Protein AF-A0A7Z2MZJ3-F1 (afdb_monomer_lite)

Organism: Vibrio parahaemolyticus (NCBI:txid670)

Sequence (807 aa):
MEYFYKNISTATPLKNKNIRLHITKNETDVIKDTEARDDLAIRSPSEVLINNHVYNRCVSSICIYASTDLHEIIDAIATAIRFKKELLISGHPIDLIDMHPIFQEVYLTSQACKLDINSDELIEHAFKLLRKAVQTSSASIDFVKSFASTFFEISDDEINQRLRSVRLKENEAITLSLNFSEAKTVSCLNNIDLSLNRVNVISAETGTGKTTYVIDNYLRDLLKKDSNLRVAIIAHKNEINTNINYKISTLLPNAKEANHNTKSLRKLEEAQIIVSTTNSLPNMLQYVLGCDLVIFDESEKGFLSLDGNHYKNERLKAKSFNALKTVITYAKQVIMMDADSTNCITAELVKSTGIHDYQFYKVEGGKYSDININLVNRDTVLNAIRNEDNAYQVIAFDKKEALYQYLFSIGLKSSGKGCAEKALEAGYLVVTRDTCNTDAVRKYLATPNVSCFLYKQILYSPYIDSAVSIETNYTDKVLVISHSILTPKGLIQMGRRFRQAKEITYGIQTDNVIPYEYKNIDSSGKPINSSFTFEHMQHVIHHISTHTRHNMPLSLKRTATALGFRVNAEEYYAKQDANESLLQKQLEEVYRASVNESIYNAPEHVTDLDEANEVIQSGQANNLQLSAAEKRVISERLHIQIDYLTDDAISFSRNKASLLEHLQEYTEWRQTKTSDQPLFNLMNVLFKTLNISIERIDQKHSIPKSSYYEAYDIINQLLNGNSALCKKLSSMNTMLKPITSQSHSEGYKTRAINDFLSKLGFDTEVDHKTNGNYRKYNIWLNSHAYPSILNKHDYYETSLDIKQAIM

Secondary structure (DSSP, 8-state):
-HHHHTTTTT--------EEEEE-S-TT-----TTS----EES-HHHHHHH-HHHHHHEEEEEE-TT--HHHHHHHHHHHHHHT-EEEETTEEEPPPSS-HHHHHHHHHHHHHTT-S-HHHHHHHHHHHHHHHHHTTSS-HHHHHHHHHHHH---HHHHHHHHHHHHHHHHHHHHHHH--TTSEEESSGGG--TTS-SEEEEE--TTS-HHHIIIIIIIHHHHHH-TT--EEEEESSHHHHHHHHHHHHHH-TTPPEEETT---HHHHHH-SEEEEETTTHHHHHHHHHTSSEEEEETHHHHHHHTTSTTSSSHHHHHHHHHHHHHHHHHSS-EEEEESS--IIIIIHHHHTTT---EEEEEEPP--STTSEEEEEEHHHHHHHHHSTT---SEEEESSHHHHHHHHHHTT-EETTEE-HHHHHHTTEEEESTTTTTSHHHHHHHHSHHHHGGG-SEEEE-TTS-TT--B-S-S-SEEEEE--S-S-HHHHHHHHTTBTT--EEEEEE----PPP---SSB-TTSPBTTS---HHHHHHHHHHHHHHHHHTHHHHHHHHHHHTT-EEEE--TTTT--S-SSHHHHHHHHHHHHHHHHHHHTS-S----HHHHHHHHHHS---HHHHHHHHHHHHHHHHT--GGG--HHHHHHHHHT-TTHHHHHHHHHHHHH--S--HHHHHHHHHHHHTT--GGGTTS-EEEEHHHHHHHHHHHHHHHHT-HHHHHHHHHTT-S-----STT--HHHHHHHHHHHHHHHTEEEEEETTS-GGG-EEEEEE-TTTHHHHHTTS----STTHHHHHH-

Foldseek 3Di:
DVVQVPPPPDDDDPPAQEAEEEEALAQPDPDDDPPDPHHGYDQALPVDLVVDVVCLRRHQEYEYALRHDPVSLLRRLLNCLQSVHFYHYNNHTDDQDPDDSLLSSLQSLLVNLVSVPPSVVSLLVNLVSLLVCCLLVVDPLVVSLVSSCVRPVDDSVVSCVSNCPQVVLLVLLLCQQQAPPQADEDAAPVVDDQVQFQAEEEADDAPSCPLVCCQVPVVLVVCVVPVLAAEEEEEQDVVLLVVSVVSNCVSVVPFQEDELVDPDPVSLQRGSYYYYYLLSLLVSLVSNLVGQEYEYEQVQVSLLCLLDPVDPDVVSSQSSLVSVLCCLQRRNHYYYYHNRDGCQANVQSSVLSVDDRYHHYYHDYPQLALAEEEEAAQLVVLVCCLDPNNPAQEEEEQDPQVLFLSQVSNPCDDLLIRFQVSCVVVQEHEEEPLCCPPPLNVVCQVCVQPSSVSGSHYYYYCNCDSSQAHAHPSDQEYEYEYPLNDFLVSSVSRRCSNPNHRYYYYNDDQHPQDAQDDPQADSSNDGNVDGDHSVSSVSSSRNSSRSRSNGVSSSNQVSSVVSNHNYHYDSNCVPPDVDPPVVVVVSVVSSLLSLLVSLLPADQPCQDLVCLVCLCVVSPHGSNSVSNSLLNVLCLQLVAPSVLQDSVSSCLPPPFQQCQVVVQVLLVCVVVVPDDDLVSVLVVLLCVLQVQDLVPQQDWRKGWLVSLVVSLVVLLVSQVPDVPVQVVCVVSVALNHRDPDPPDDSVSSVVRSCSVLRNNQKDKDWDSPDDPNGIIIIIHHDLSSVSNNCVPPPPDPDPVVVVVNND

pLDDT: mean 80.72, std 15.28, range [28.19, 98.25]

InterPro domains:
  IPR006935 Helicase/UvrB, N-terminal [PF04851] (196-299)
  IPR027417 P-loop containing nucleoside triphosphate hydrolase [G3DSA:3.40.50.300] (148-305)
  IPR027417 P-loop containing nucleoside triphosphate hydrolase [SSF52540] (188-300)

Radius of gyration: 30.22 Å; chains: 1; bounding box: 83×62×80 Å

Structure (mmCIF, N/CA/C/O backbone):
data_AF-A0A7Z2MZJ3-F1
#
_entry.id   AF-A0A7Z2MZJ3-F1
#
loop_
_atom_site.group_PDB
_atom_site.id
_atom_site.type_symbol
_atom_site.label_atom_id
_atom_site.label_alt_id
_atom_site.label_comp_id
_atom_site.label_asym_id
_atom_site.label_entity_id
_atom_site.label_seq_id
_atom_site.pdbx_PDB_ins_code
_atom_site.Cartn_x
_atom_site.Cartn_y
_atom_site.Cartn_z
_atom_site.occupancy
_atom_site.B_iso_or_equiv
_atom_site.auth_seq_id
_atom_site.auth_comp_id
_atom_site.auth_asym_id
_atom_site.auth_atom_id
_atom_site.pdbx_PDB_model_num
ATOM 1 N N . MET A 1 1 ? 24.767 -0.139 -32.539 1.00 30.47 1 MET A N 1
ATOM 2 C CA . MET A 1 1 ? 24.262 -1.427 -33.076 1.00 30.47 1 MET A CA 1
ATOM 3 C C . MET A 1 1 ? 24.464 -1.609 -34.584 1.00 30.47 1 MET A C 1
ATOM 5 O O . MET A 1 1 ? 24.822 -2.709 -34.976 1.00 30.47 1 MET A O 1
ATOM 9 N N . GLU A 1 2 ? 24.334 -0.590 -35.446 1.00 28.19 2 GLU A N 1
ATOM 10 C CA . GLU A 1 2 ? 24.566 -0.764 -36.903 1.00 28.19 2 GLU A CA 1
ATOM 11 C C . GLU A 1 2 ? 26.014 -1.122 -37.291 1.00 28.19 2 GLU A C 1
ATOM 13 O O . GLU A 1 2 ? 26.235 -1.846 -38.260 1.00 28.19 2 GLU A O 1
ATOM 18 N N . TYR A 1 3 ? 27.009 -0.697 -36.503 1.00 30.88 3 TYR A N 1
ATOM 19 C CA . TYR A 1 3 ? 28.416 -1.062 -36.732 1.00 30.88 3 TYR A CA 1
ATOM 20 C C . TYR A 1 3 ? 28.708 -2.554 -36.468 1.00 30.88 3 TYR A C 1
ATOM 22 O O . TYR A 1 3 ? 29.672 -3.097 -37.001 1.00 30.88 3 TYR A O 1
ATOM 30 N N . PHE A 1 4 ? 27.849 -3.234 -35.697 1.00 39.47 4 PHE A N 1
ATOM 31 C CA . PHE A 1 4 ? 28.017 -4.638 -35.302 1.00 39.47 4 PHE A CA 1
ATOM 32 C C . PHE A 1 4 ? 27.460 -5.631 -36.334 1.00 39.47 4 PHE A C 1
ATOM 34 O O . PHE A 1 4 ? 27.970 -6.741 -36.457 1.00 39.47 4 PHE A O 1
ATOM 41 N N . TYR A 1 5 ? 26.458 -5.238 -37.128 1.00 33.44 5 TYR A N 1
ATOM 42 C CA . TYR A 1 5 ? 25.851 -6.123 -38.134 1.00 33.44 5 TYR A CA 1
ATOM 43 C C . TYR A 1 5 ? 26.698 -6.286 -39.403 1.00 33.44 5 TYR A C 1
ATOM 45 O O . TYR A 1 5 ? 26.566 -7.282 -40.118 1.00 33.44 5 TYR A O 1
ATOM 53 N N . LYS A 1 6 ? 27.596 -5.336 -39.693 1.00 32.44 6 LYS A N 1
ATOM 54 C CA . LYS A 1 6 ? 28.317 -5.309 -40.973 1.00 32.44 6 LYS A CA 1
ATOM 55 C C . LYS A 1 6 ? 29.394 -6.393 -41.104 1.00 32.44 6 LYS A C 1
ATOM 57 O O . LYS A 1 6 ? 29.626 -6.858 -42.214 1.00 32.44 6 LYS A O 1
ATOM 62 N N . ASN A 1 7 ? 29.977 -6.862 -39.998 1.00 35.31 7 ASN A N 1
ATOM 63 C CA . ASN A 1 7 ? 31.115 -7.793 -40.031 1.00 35.31 7 ASN A CA 1
ATOM 64 C C . ASN A 1 7 ? 30.755 -9.288 -39.951 1.00 35.31 7 ASN A C 1
ATOM 66 O O . ASN A 1 7 ? 31.653 -10.123 -39.998 1.00 35.31 7 ASN A O 1
ATOM 70 N N . ILE A 1 8 ? 29.469 -9.654 -39.874 1.00 40.16 8 ILE A N 1
ATOM 71 C CA . ILE A 1 8 ? 29.044 -11.071 -39.797 1.00 40.16 8 ILE A CA 1
ATOM 72 C C . ILE A 1 8 ? 28.312 -11.534 -41.056 1.00 40.16 8 ILE A C 1
ATOM 74 O O . ILE A 1 8 ? 28.234 -12.730 -41.326 1.00 40.16 8 ILE A O 1
ATOM 78 N N . SER A 1 9 ? 27.857 -10.602 -41.896 1.00 35.22 9 SER A N 1
ATOM 79 C CA . SER A 1 9 ? 27.145 -10.941 -43.135 1.00 35.22 9 SER A CA 1
ATOM 80 C C . SER A 1 9 ? 28.017 -11.591 -44.226 1.00 35.22 9 SER A C 1
ATOM 82 O O . SER A 1 9 ? 27.486 -11.975 -45.264 1.00 35.22 9 SER A O 1
ATOM 84 N N . THR A 1 10 ? 29.330 -11.764 -44.013 1.00 37.44 10 THR A N 1
ATOM 85 C CA . THR A 1 10 ? 30.256 -12.242 -45.059 1.00 37.44 10 THR A CA 1
ATOM 86 C C . THR A 1 10 ? 31.178 -13.405 -44.673 1.00 37.44 10 THR A C 1
ATOM 88 O O . THR A 1 10 ? 32.148 -13.647 -45.387 1.00 37.44 10 THR A O 1
ATOM 91 N N . ALA A 1 11 ? 30.917 -14.173 -43.610 1.00 35.03 11 ALA A N 1
ATOM 92 C CA . ALA A 1 11 ? 31.778 -15.312 -43.264 1.00 35.03 11 ALA A CA 1
ATOM 93 C C . ALA A 1 11 ? 31.022 -16.650 -43.172 1.00 35.03 11 ALA A C 1
ATOM 95 O O . ALA A 1 11 ? 30.089 -16.807 -42.395 1.00 35.03 11 ALA A O 1
ATOM 96 N N . THR A 1 12 ? 31.489 -17.598 -43.992 1.00 34.12 12 THR A N 1
ATOM 97 C CA . THR A 1 12 ? 31.475 -19.077 -43.905 1.00 34.12 12 THR A CA 1
ATOM 98 C C . THR A 1 12 ? 30.968 -19.722 -42.597 1.00 34.12 12 THR A C 1
ATOM 100 O O . THR A 1 12 ? 31.175 -19.178 -41.517 1.00 34.12 12 THR A O 1
ATOM 103 N N . PRO A 1 13 ? 30.403 -20.951 -42.654 1.00 39.09 13 PRO A N 1
ATOM 104 C CA . PRO A 1 13 ? 29.712 -21.571 -41.527 1.00 39.09 13 PRO A CA 1
ATOM 105 C C . PRO A 1 13 ? 30.631 -21.697 -40.305 1.00 39.09 13 PRO A C 1
ATOM 107 O O . PRO A 1 13 ? 31.654 -22.382 -40.352 1.00 39.09 13 PRO A O 1
ATOM 110 N N . LEU A 1 14 ? 30.238 -21.022 -39.220 1.00 46.50 14 LEU A N 1
ATOM 111 C CA . LEU A 1 14 ? 30.867 -21.006 -37.896 1.00 46.50 14 LEU A CA 1
ATOM 112 C C . LEU A 1 14 ? 31.007 -22.434 -37.342 1.00 46.50 14 LEU A C 1
ATOM 114 O O . LEU A 1 14 ? 30.119 -22.949 -36.665 1.00 46.50 14 LEU A O 1
ATOM 118 N N . LYS A 1 15 ? 32.124 -23.095 -37.660 1.00 40.66 15 LYS A N 1
ATOM 119 C CA . LYS A 1 15 ? 32.461 -24.448 -37.188 1.00 40.66 15 LYS A CA 1
ATOM 120 C C . LYS A 1 15 ? 33.380 -24.481 -35.958 1.00 40.66 15 LYS A C 1
ATOM 122 O O . LYS A 1 15 ? 33.550 -25.561 -35.403 1.00 40.66 15 LYS A O 1
ATOM 127 N N . ASN A 1 16 ? 33.908 -23.348 -35.480 1.00 46.00 16 ASN A N 1
ATOM 128 C CA . ASN A 1 16 ? 34.838 -23.308 -34.339 1.00 46.00 16 ASN A CA 1
ATOM 129 C C . ASN A 1 16 ? 34.261 -22.512 -33.150 1.00 46.00 16 ASN A C 1
ATOM 131 O O . ASN A 1 16 ? 33.797 -21.389 -33.316 1.00 46.00 16 ASN A O 1
ATOM 135 N N . LYS A 1 17 ? 34.271 -23.123 -31.957 1.00 51.91 17 LYS A N 1
ATOM 136 C CA . LYS A 1 17 ? 33.565 -22.721 -30.721 1.00 51.91 17 LYS A CA 1
ATOM 137 C C . LYS A 1 17 ? 34.398 -21.849 -29.748 1.00 51.91 17 LYS A C 1
ATOM 139 O O . LYS A 1 17 ? 34.375 -22.134 -28.559 1.00 51.91 17 LYS A O 1
ATOM 144 N N . ASN A 1 18 ? 35.149 -20.842 -30.202 1.00 62.66 18 ASN A N 1
ATOM 145 C CA . ASN A 1 18 ? 36.113 -20.136 -29.328 1.00 62.66 18 ASN A CA 1
ATOM 146 C C . ASN A 1 18 ? 36.020 -18.594 -29.410 1.00 62.66 18 ASN A C 1
ATOM 148 O O . ASN A 1 18 ? 37.040 -17.938 -29.602 1.00 62.66 18 ASN A O 1
ATOM 152 N N . ILE A 1 19 ? 34.819 -18.010 -29.308 1.00 68.06 19 ILE A N 1
ATOM 153 C CA . ILE A 1 19 ? 34.650 -16.541 -29.266 1.00 68.06 19 ILE A CA 1
ATOM 154 C C . ILE A 1 19 ? 34.877 -16.035 -27.831 1.00 68.06 19 ILE A C 1
ATOM 156 O O . ILE A 1 19 ? 34.265 -16.561 -26.896 1.00 68.06 19 ILE A O 1
ATOM 160 N N . ARG A 1 20 ? 35.704 -14.996 -27.651 1.00 70.50 20 ARG A N 1
ATOM 161 C CA . ARG A 1 20 ? 35.954 -14.340 -26.353 1.00 70.50 20 ARG A CA 1
ATOM 162 C C . ARG A 1 20 ? 35.352 -12.938 -26.332 1.00 70.50 20 ARG A C 1
ATOM 164 O O . ARG A 1 20 ? 35.773 -12.112 -27.121 1.00 70.50 20 ARG A O 1
ATOM 171 N N . LEU A 1 21 ? 34.424 -12.643 -25.422 1.00 74.19 21 LEU A N 1
ATOM 172 C CA . LEU A 1 21 ? 33.895 -11.281 -25.266 1.00 74.19 21 LEU A CA 1
ATOM 173 C C . LEU A 1 21 ? 34.857 -10.436 -24.441 1.00 74.19 21 LEU A C 1
ATOM 175 O O . LEU A 1 21 ? 35.094 -10.745 -23.276 1.00 74.19 21 LEU A O 1
ATOM 179 N N . HIS A 1 22 ? 35.368 -9.351 -25.009 1.00 72.62 22 HIS A N 1
ATOM 180 C CA . HIS A 1 22 ? 36.280 -8.463 -24.300 1.00 72.62 22 HIS A CA 1
ATOM 181 C C . HIS A 1 22 ? 35.532 -7.251 -23.763 1.00 72.62 22 HIS A C 1
ATOM 183 O O . HIS A 1 22 ? 34.897 -6.511 -24.510 1.00 72.62 22 HIS A O 1
ATOM 189 N N . ILE A 1 23 ? 35.613 -7.026 -22.460 1.00 70.56 23 ILE A N 1
ATOM 190 C CA . ILE A 1 23 ? 34.931 -5.906 -21.828 1.00 70.56 23 ILE A CA 1
ATOM 191 C C . ILE A 1 23 ? 35.941 -4.800 -21.622 1.00 70.56 23 ILE A C 1
ATOM 193 O O . ILE A 1 23 ? 36.902 -4.933 -20.866 1.00 70.56 23 ILE A O 1
ATOM 197 N N . THR A 1 24 ? 35.742 -3.717 -22.359 1.00 60.41 24 THR A N 1
ATOM 198 C CA . THR A 1 24 ? 36.651 -2.578 -22.384 1.00 60.41 24 THR A CA 1
ATOM 199 C C . THR A 1 24 ? 35.856 -1.285 -22.255 1.00 60.41 24 THR A C 1
ATOM 201 O O . THR A 1 24 ? 34.660 -1.200 -22.543 1.00 60.41 24 THR A O 1
ATOM 204 N N . LYS A 1 25 ? 36.534 -0.220 -21.830 1.00 55.00 25 LYS A N 1
ATOM 205 C CA . LYS A 1 25 ? 35.934 1.119 -21.740 1.00 55.00 25 LYS A CA 1
ATOM 206 C C . LYS A 1 25 ? 35.603 1.703 -23.123 1.00 55.00 25 LYS A C 1
ATOM 208 O O . LYS A 1 25 ? 34.688 2.529 -23.236 1.00 55.00 25 LYS A O 1
ATOM 213 N N . ASN A 1 26 ? 36.333 1.272 -24.155 1.00 51.97 26 ASN A N 1
ATOM 214 C CA . ASN A 1 26 ? 36.236 1.721 -25.541 1.00 51.97 26 ASN A CA 1
ATOM 215 C C . ASN A 1 26 ? 35.945 0.542 -26.478 1.00 51.97 26 ASN A C 1
ATOM 217 O O . ASN A 1 26 ? 36.797 -0.318 -26.678 1.00 51.97 26 ASN A O 1
ATOM 221 N N . GLU A 1 27 ? 34.792 0.567 -27.151 1.00 44.34 27 GLU A N 1
ATOM 222 C CA . GLU A 1 27 ? 34.425 -0.401 -28.204 1.00 44.34 27 GLU A CA 1
ATOM 223 C C . GLU A 1 27 ? 35.395 -0.382 -29.409 1.00 44.34 27 GLU A C 1
ATOM 225 O O . GLU A 1 27 ? 35.326 -1.240 -30.284 1.00 44.34 27 GLU A O 1
ATOM 230 N N . THR A 1 28 ? 36.308 0.597 -29.461 1.00 42.34 28 THR A N 1
ATOM 231 C CA . THR A 1 28 ? 37.358 0.758 -30.478 1.00 42.34 28 THR A CA 1
ATOM 232 C C . THR A 1 28 ? 38.731 0.232 -30.054 1.00 42.34 28 THR A C 1
ATOM 234 O O . THR A 1 28 ? 39.678 0.357 -30.831 1.00 42.34 28 THR A O 1
ATOM 237 N N . ASP A 1 29 ? 38.884 -0.292 -28.834 1.00 39.81 29 ASP A N 1
ATOM 238 C CA . ASP A 1 29 ? 40.156 -0.869 -28.395 1.00 39.81 29 ASP A CA 1
ATOM 239 C C . ASP A 1 29 ? 40.442 -2.134 -29.216 1.00 39.81 29 ASP A C 1
ATOM 241 O O . ASP A 1 29 ? 39.782 -3.162 -29.074 1.00 39.81 29 ASP A O 1
ATOM 245 N N . VAL A 1 30 ? 41.433 -2.045 -30.107 1.00 42.44 30 VAL A N 1
ATOM 246 C CA . VAL A 1 30 ? 41.952 -3.196 -30.849 1.00 42.44 30 VAL A CA 1
ATOM 247 C C . VAL A 1 30 ? 42.828 -3.992 -29.892 1.00 42.44 30 VAL A C 1
ATOM 249 O O . VAL A 1 30 ? 44.005 -3.678 -29.702 1.00 42.44 30 VAL A O 1
ATOM 252 N N . ILE A 1 31 ? 42.245 -5.011 -29.273 1.00 45.84 31 ILE A N 1
ATOM 253 C CA . ILE A 1 31 ? 43.009 -6.033 -28.564 1.00 45.84 31 ILE A CA 1
ATOM 254 C C . ILE A 1 31 ? 43.751 -6.816 -29.645 1.00 45.84 31 ILE A C 1
ATOM 256 O O . ILE A 1 31 ? 43.148 -7.265 -30.613 1.00 45.84 31 ILE A O 1
ATOM 260 N N . LYS A 1 32 ? 45.082 -6.830 -29.555 1.00 42.19 32 LYS A N 1
ATOM 261 C CA . LYS A 1 32 ? 45.951 -7.599 -30.444 1.00 42.19 32 LYS A CA 1
ATOM 262 C C . LYS A 1 32 ? 46.449 -8.798 -29.653 1.00 42.19 32 LYS A C 1
ATOM 264 O O . LYS A 1 32 ? 47.491 -8.684 -29.011 1.00 42.19 32 LYS A O 1
ATOM 269 N N . ASP A 1 33 ? 45.724 -9.906 -29.685 1.00 39.94 33 ASP A N 1
ATOM 270 C CA . ASP A 1 33 ? 46.237 -11.195 -29.236 1.00 39.94 33 ASP A CA 1
ATOM 271 C C . ASP A 1 33 ? 46.347 -12.134 -30.447 1.00 39.94 33 ASP A C 1
ATOM 273 O O . ASP A 1 33 ? 45.398 -12.401 -31.178 1.00 39.94 33 ASP A O 1
ATOM 277 N N . THR A 1 34 ? 47.564 -12.578 -30.753 1.00 40.91 34 THR A N 1
ATOM 278 C CA . THR A 1 34 ? 47.894 -13.197 -32.049 1.00 40.91 34 THR A CA 1
ATOM 279 C C . THR A 1 34 ? 47.517 -14.678 -32.169 1.00 40.91 34 THR A C 1
ATOM 281 O O . THR A 1 34 ? 47.810 -15.281 -33.200 1.00 40.91 34 THR A O 1
ATOM 284 N N . GLU A 1 35 ? 46.857 -15.276 -31.170 1.00 40.62 35 GLU A N 1
ATOM 285 C CA . GLU A 1 35 ? 46.570 -16.725 -31.151 1.00 40.62 35 GLU A CA 1
ATOM 286 C C . GLU A 1 35 ? 45.088 -17.123 -30.978 1.00 40.62 35 GLU A C 1
ATOM 288 O O . GLU A 1 35 ? 44.758 -18.310 -31.026 1.00 40.62 35 GLU A O 1
ATOM 293 N N . ALA A 1 36 ? 44.156 -16.172 -30.903 1.00 40.50 36 ALA A N 1
ATOM 294 C CA . ALA A 1 36 ? 42.719 -16.428 -31.039 1.00 40.50 36 ALA A CA 1
ATOM 295 C C . ALA A 1 36 ? 42.096 -15.335 -31.919 1.00 40.50 36 ALA A C 1
ATOM 297 O O . ALA A 1 36 ? 42.601 -14.222 -31.965 1.00 40.50 36 ALA A O 1
ATOM 298 N N . ARG A 1 37 ? 41.027 -15.625 -32.672 1.00 43.16 37 ARG A N 1
ATOM 299 C CA . ARG A 1 37 ? 40.297 -14.544 -33.356 1.00 43.16 37 ARG A CA 1
ATOM 300 C C . ARG A 1 37 ? 39.635 -13.675 -32.280 1.00 43.16 37 ARG A C 1
ATOM 302 O O . ARG A 1 37 ? 38.671 -14.108 -31.659 1.00 43.16 37 ARG A O 1
ATOM 309 N N . ASP A 1 38 ? 40.222 -12.510 -32.031 1.00 49.81 38 ASP A N 1
ATOM 310 C CA . ASP A 1 38 ? 39.751 -11.490 -31.092 1.00 49.81 38 ASP A CA 1
ATOM 311 C C . ASP A 1 38 ? 38.375 -10.951 -31.536 1.00 49.81 38 ASP A C 1
ATOM 313 O O . ASP A 1 38 ? 38.274 -10.150 -32.468 1.00 49.81 38 ASP A O 1
ATOM 317 N N . ASP A 1 39 ? 37.301 -11.410 -30.886 1.00 60.12 39 ASP A N 1
ATOM 318 C CA . ASP A 1 39 ? 35.920 -11.244 -31.350 1.00 60.12 39 ASP A CA 1
ATOM 319 C C . ASP A 1 39 ? 35.049 -10.486 -30.313 1.00 60.12 39 ASP A C 1
ATOM 321 O O . ASP A 1 39 ? 34.625 -11.048 -29.314 1.00 60.12 39 ASP A O 1
ATOM 325 N N . LEU A 1 40 ? 34.680 -9.235 -30.630 1.00 54.00 40 LEU A N 1
ATOM 326 C CA . LEU A 1 40 ? 33.689 -8.356 -29.958 1.00 54.00 40 LEU A CA 1
ATOM 327 C C . LEU A 1 40 ? 34.125 -7.712 -28.621 1.00 54.00 40 LEU A C 1
ATOM 329 O O . LEU A 1 40 ? 33.971 -8.280 -27.538 1.00 54.00 40 LEU A O 1
ATOM 333 N N . ALA A 1 41 ? 34.558 -6.448 -28.707 1.00 54.44 41 ALA A N 1
ATOM 334 C CA . ALA A 1 41 ? 34.621 -5.536 -27.565 1.00 54.44 41 ALA A CA 1
ATOM 335 C C . ALA A 1 41 ? 33.212 -5.017 -27.216 1.00 54.44 41 ALA A C 1
ATOM 337 O O . ALA A 1 41 ? 32.509 -4.529 -28.106 1.00 54.44 41 ALA A O 1
ATOM 338 N N . ILE A 1 42 ? 32.780 -5.112 -25.952 1.00 64.50 42 ILE A N 1
ATOM 339 C CA . ILE A 1 42 ? 31.436 -4.669 -25.548 1.00 64.50 42 ILE A CA 1
ATOM 340 C C . ILE A 1 42 ? 31.337 -4.171 -24.102 1.00 64.50 42 ILE A C 1
ATOM 342 O O . ILE A 1 42 ? 32.103 -4.569 -23.232 1.00 64.50 42 ILE A O 1
ATOM 346 N N . ARG A 1 43 ? 30.334 -3.325 -23.857 1.00 56.38 43 ARG A N 1
ATOM 347 C CA . ARG A 1 43 ? 29.900 -2.809 -22.556 1.00 56.38 43 ARG A CA 1
ATOM 348 C C . ARG A 1 43 ? 28.555 -3.386 -22.086 1.00 56.38 43 ARG A C 1
ATOM 350 O O . ARG A 1 43 ? 27.733 -2.615 -21.636 1.00 56.38 43 ARG A O 1
ATOM 357 N N . SER A 1 44 ? 28.229 -4.652 -22.330 1.00 73.00 44 SER A N 1
ATOM 358 C CA . SER A 1 44 ? 27.096 -5.355 -21.679 1.00 73.00 44 SER A CA 1
ATOM 359 C C . SER A 1 44 ? 27.002 -6.775 -22.240 1.00 73.00 44 SER A C 1
ATOM 361 O O . SER A 1 44 ? 26.261 -7.036 -23.196 1.00 73.00 44 SER A O 1
ATOM 363 N N . PRO A 1 45 ? 27.800 -7.716 -21.716 1.00 73.06 45 PRO A N 1
ATOM 364 C CA . PRO A 1 45 ? 27.712 -9.127 -22.082 1.00 73.06 45 PRO A CA 1
ATOM 365 C C . PRO A 1 45 ? 26.293 -9.707 -22.019 1.00 73.06 45 PRO A C 1
ATOM 367 O O . PRO A 1 45 ? 25.931 -10.527 -22.871 1.00 73.06 45 PRO A O 1
ATOM 370 N N . SER A 1 46 ? 25.480 -9.293 -21.043 1.00 75.25 46 SER A N 1
ATOM 371 C CA . SER A 1 46 ? 24.120 -9.809 -20.874 1.00 75.25 46 SER A CA 1
ATOM 372 C C . SER A 1 46 ? 23.226 -9.484 -22.069 1.00 75.25 46 SER A C 1
ATOM 374 O O . SER A 1 46 ? 22.557 -10.382 -22.584 1.00 75.25 46 SER A O 1
ATOM 376 N N . GLU A 1 47 ? 23.259 -8.251 -22.576 1.00 71.50 47 GLU A N 1
ATOM 377 C CA . GLU A 1 47 ? 22.468 -7.827 -23.736 1.00 71.50 47 GLU A CA 1
ATOM 378 C C . GLU A 1 47 ? 22.767 -8.676 -24.979 1.00 71.50 47 GLU A C 1
ATOM 380 O O . GLU A 1 47 ? 21.851 -9.035 -25.724 1.00 71.50 47 GLU A O 1
ATOM 385 N N . VAL A 1 48 ? 24.029 -9.060 -25.189 1.00 68.75 48 VAL A N 1
ATOM 386 C CA . VAL A 1 48 ? 24.430 -9.884 -26.339 1.00 68.75 48 VAL A CA 1
ATOM 387 C C . VAL A 1 48 ? 23.972 -11.321 -26.197 1.00 68.75 48 VAL A C 1
ATOM 389 O O . VAL A 1 48 ? 23.410 -11.884 -27.139 1.00 68.75 48 VAL A O 1
ATOM 392 N N . LEU A 1 49 ? 24.212 -11.938 -25.040 1.00 70.19 49 LEU A N 1
ATOM 393 C CA . LEU A 1 49 ? 23.904 -13.356 -24.862 1.00 70.19 49 LEU A CA 1
ATOM 394 C C . LEU A 1 49 ? 22.399 -13.613 -24.692 1.00 70.19 49 LEU A C 1
ATOM 396 O O . LEU A 1 49 ? 21.930 -14.696 -25.049 1.00 70.19 49 LEU A O 1
ATOM 400 N N . ILE A 1 50 ? 21.637 -12.633 -24.192 1.00 71.69 50 ILE A N 1
ATOM 401 C CA . ILE A 1 50 ? 20.173 -12.709 -24.081 1.00 71.69 50 ILE A CA 1
ATOM 402 C C . ILE A 1 50 ? 19.517 -12.563 -25.455 1.00 71.69 50 ILE A C 1
ATOM 404 O O . ILE A 1 50 ? 18.671 -13.381 -25.813 1.00 71.69 50 ILE A O 1
ATOM 408 N N . ASN A 1 51 ? 19.915 -11.556 -26.236 1.00 62.94 51 ASN A N 1
ATOM 409 C CA . ASN A 1 51 ? 19.209 -11.202 -27.469 1.00 62.94 51 ASN A CA 1
ATOM 410 C C . ASN A 1 51 ? 19.681 -11.993 -28.699 1.00 62.94 51 ASN A C 1
ATOM 412 O O . ASN A 1 51 ? 19.081 -11.881 -29.768 1.00 62.94 51 ASN A O 1
ATOM 416 N N . ASN A 1 52 ? 20.746 -12.797 -28.582 1.00 64.75 52 ASN A N 1
ATOM 417 C CA . ASN A 1 52 ? 21.300 -13.530 -29.715 1.00 64.75 52 ASN A CA 1
ATOM 418 C C . ASN A 1 52 ? 21.691 -14.978 -29.370 1.00 64.75 52 ASN A C 1
ATOM 420 O O . ASN A 1 52 ? 22.739 -15.274 -28.787 1.00 64.75 52 ASN A O 1
ATOM 424 N N . HIS A 1 53 ? 20.861 -15.916 -29.830 1.00 63.59 53 HIS A N 1
ATOM 425 C CA . HIS A 1 53 ? 21.056 -17.351 -29.617 1.00 63.59 53 HIS A CA 1
ATOM 426 C C . HIS A 1 53 ? 22.331 -17.923 -30.255 1.00 63.59 53 HIS A C 1
ATOM 428 O O . HIS A 1 53 ? 22.828 -18.951 -29.789 1.00 63.59 53 HIS A O 1
ATOM 434 N N . VAL A 1 54 ? 22.866 -17.290 -31.304 1.00 64.19 54 VAL A N 1
ATOM 435 C CA . VAL A 1 54 ? 24.119 -17.723 -31.941 1.00 64.19 54 VAL A CA 1
ATOM 436 C C . VAL A 1 54 ? 25.297 -17.379 -31.035 1.00 64.19 54 VAL A C 1
ATOM 438 O O . VAL A 1 54 ? 26.102 -18.258 -30.732 1.00 64.19 54 VAL A O 1
ATOM 441 N N . TYR A 1 55 ? 25.354 -16.155 -30.505 1.00 67.94 55 TYR A N 1
ATOM 442 C CA . TYR A 1 55 ? 26.423 -15.759 -29.584 1.00 67.94 55 TYR A CA 1
ATOM 443 C C . TYR A 1 55 ? 26.397 -16.534 -28.274 1.00 67.94 55 TYR A C 1
ATOM 445 O O . TYR A 1 55 ? 27.444 -16.988 -27.824 1.00 67.94 55 TYR A O 1
ATOM 453 N N . ASN A 1 56 ? 25.215 -16.804 -27.717 1.00 71.75 56 ASN A N 1
ATOM 454 C CA . ASN A 1 56 ? 25.097 -17.681 -26.552 1.00 71.75 56 ASN A CA 1
ATOM 455 C C . ASN A 1 56 ? 25.746 -19.063 -26.789 1.00 71.75 56 ASN A C 1
ATOM 457 O O . ASN A 1 56 ? 26.391 -19.613 -25.898 1.00 71.75 56 ASN A O 1
ATOM 461 N N . ARG A 1 57 ? 25.666 -19.618 -28.007 1.00 72.38 57 ARG A N 1
ATOM 462 C CA . ARG A 1 57 ? 26.302 -20.906 -28.340 1.00 72.38 57 ARG A CA 1
ATOM 463 C C . ARG A 1 57 ? 27.796 -20.806 -28.654 1.00 72.38 57 ARG A C 1
ATOM 465 O O . ARG A 1 57 ? 28.510 -21.775 -28.408 1.00 72.38 57 ARG A O 1
ATOM 472 N N . CYS A 1 58 ? 28.248 -19.693 -29.224 1.00 67.31 58 CYS A N 1
ATOM 473 C CA . CYS A 1 58 ? 29.599 -19.563 -29.778 1.00 67.31 58 CYS A CA 1
ATOM 474 C C . CYS A 1 58 ? 30.603 -18.872 -28.843 1.00 67.31 58 CYS A C 1
ATOM 476 O O . CYS A 1 58 ? 31.798 -19.139 -28.964 1.00 67.31 58 CYS A O 1
ATOM 478 N N . VAL A 1 59 ? 30.140 -18.027 -27.914 1.00 76.38 59 VAL A N 1
ATOM 479 C CA . VAL A 1 59 ? 30.984 -17.401 -26.884 1.00 76.38 59 VAL A CA 1
ATOM 480 C C . VAL A 1 59 ? 31.419 -18.459 -25.877 1.00 76.38 59 VAL A C 1
ATOM 482 O O . VAL A 1 59 ? 30.574 -19.110 -25.255 1.00 76.38 59 VAL A O 1
ATOM 485 N N . SER A 1 60 ? 32.730 -18.635 -25.726 1.00 78.38 60 SER A N 1
ATOM 486 C CA . SER A 1 60 ? 33.347 -19.542 -24.756 1.00 78.38 60 SER A CA 1
ATOM 487 C C . SER A 1 60 ? 33.714 -18.823 -23.461 1.00 78.38 60 SER A C 1
ATOM 489 O O . SER A 1 60 ? 33.540 -19.397 -22.386 1.00 78.38 60 SER A O 1
ATOM 491 N N . SER A 1 61 ? 34.162 -17.566 -23.552 1.00 81.75 61 SER A N 1
ATOM 492 C CA . SER A 1 61 ? 34.656 -16.826 -22.393 1.00 81.75 61 SER A CA 1
ATOM 493 C C . SER A 1 61 ? 34.377 -15.320 -22.432 1.00 81.75 61 SER A C 1
ATOM 495 O O . SER A 1 61 ? 34.076 -14.752 -23.483 1.00 81.75 61 SER A O 1
ATOM 497 N N . ILE A 1 62 ? 34.437 -14.690 -21.258 1.00 86.75 62 ILE A N 1
ATOM 498 C CA . ILE A 1 62 ? 34.239 -13.256 -21.025 1.00 86.75 62 ILE A CA 1
ATOM 499 C C . ILE A 1 62 ? 35.493 -12.712 -20.328 1.00 86.75 62 ILE A C 1
ATOM 501 O O . ILE A 1 62 ? 35.882 -13.212 -19.277 1.00 86.75 62 ILE A O 1
ATOM 505 N N . CYS A 1 63 ? 36.127 -11.694 -20.905 1.00 83.81 63 CYS A N 1
ATOM 506 C CA . CYS A 1 63 ? 37.396 -11.124 -20.461 1.00 83.81 63 CYS A CA 1
ATOM 507 C C . CYS A 1 63 ? 37.193 -9.721 -19.873 1.00 83.81 63 CYS A C 1
ATOM 509 O O . CYS A 1 63 ? 36.795 -8.801 -20.587 1.00 83.81 63 CYS A O 1
ATOM 511 N N . ILE A 1 64 ? 37.522 -9.544 -18.595 1.00 84.25 64 ILE A N 1
ATOM 512 C CA . ILE A 1 64 ? 37.509 -8.267 -17.874 1.00 84.25 64 ILE A CA 1
ATOM 513 C C . ILE A 1 64 ? 38.935 -7.716 -17.793 1.00 84.25 64 ILE A C 1
ATOM 515 O O . ILE A 1 64 ? 39.855 -8.423 -17.380 1.00 84.25 64 ILE A O 1
ATOM 519 N N . TYR A 1 65 ? 39.115 -6.436 -18.122 1.00 77.12 65 TYR A N 1
ATOM 520 C CA . TYR A 1 65 ? 40.408 -5.744 -18.032 1.00 77.12 65 TYR A CA 1
ATOM 521 C C . TYR A 1 65 ? 40.409 -4.634 -16.975 1.00 77.12 65 TYR A C 1
ATOM 523 O O . TYR A 1 65 ? 39.356 -4.119 -16.600 1.00 77.12 65 TYR A O 1
ATOM 531 N N . ALA A 1 66 ? 41.600 -4.197 -16.552 1.00 68.19 66 ALA A N 1
ATOM 532 C CA . ALA A 1 66 ? 41.791 -3.145 -15.543 1.00 68.19 66 ALA A CA 1
ATOM 533 C C . ALA A 1 66 ? 41.215 -1.756 -15.921 1.00 68.19 66 ALA A C 1
ATOM 535 O O . ALA A 1 66 ? 41.198 -0.840 -15.109 1.00 68.19 66 ALA A O 1
ATOM 536 N N . SER A 1 67 ? 40.744 -1.556 -17.153 1.00 65.81 67 SER A N 1
ATOM 537 C CA . SER A 1 67 ? 40.111 -0.307 -17.600 1.00 65.81 67 SER A CA 1
ATOM 538 C C . SER A 1 67 ? 38.573 -0.344 -17.573 1.00 65.81 67 SER A C 1
ATOM 540 O O . SER A 1 67 ? 37.941 0.651 -17.936 1.00 65.81 67 SER A O 1
ATOM 542 N N . THR A 1 68 ? 37.971 -1.466 -17.167 1.00 71.06 68 THR A N 1
ATOM 543 C CA . THR A 1 68 ? 36.524 -1.739 -17.248 1.00 71.06 68 THR A CA 1
ATOM 544 C C . THR A 1 68 ? 35.716 -0.968 -16.196 1.00 71.06 68 THR A C 1
ATOM 546 O O . THR A 1 68 ? 36.173 -0.776 -15.073 1.00 71.06 68 THR A O 1
ATOM 549 N N . ASP A 1 69 ? 34.509 -0.509 -16.547 1.00 74.69 69 ASP A N 1
ATOM 550 C CA . ASP A 1 69 ? 33.602 0.172 -15.607 1.00 74.69 69 ASP A CA 1
ATOM 551 C C . ASP A 1 69 ? 32.973 -0.815 -14.608 1.00 74.69 69 ASP A C 1
ATOM 553 O O . ASP A 1 69 ? 32.689 -1.958 -14.960 1.00 74.69 69 ASP A O 1
ATOM 557 N N . LEU A 1 70 ? 32.708 -0.362 -13.379 1.00 77.44 70 LEU A N 1
ATOM 558 C CA . LEU A 1 70 ? 32.095 -1.158 -12.311 1.00 77.44 70 LEU A CA 1
ATOM 559 C C . LEU A 1 70 ? 30.831 -1.902 -12.764 1.00 77.44 70 LEU A C 1
ATOM 561 O O . LEU A 1 70 ? 30.670 -3.085 -12.465 1.00 77.44 70 LEU A O 1
ATOM 565 N N . HIS A 1 71 ? 29.922 -1.212 -13.457 1.00 77.62 71 HIS A N 1
ATOM 566 C CA . HIS A 1 71 ? 28.655 -1.807 -13.880 1.00 77.62 71 HIS A CA 1
ATOM 567 C C . HIS A 1 71 ? 28.872 -2.934 -14.894 1.00 77.62 71 HIS A C 1
ATOM 569 O O . HIS A 1 71 ? 28.191 -3.954 -14.825 1.00 77.62 71 HIS A O 1
ATOM 575 N N . GLU A 1 72 ? 29.877 -2.782 -15.751 1.00 80.62 72 GLU A N 1
ATOM 576 C CA . GLU A 1 72 ? 30.253 -3.776 -16.750 1.00 80.62 72 GLU A CA 1
ATOM 577 C C . GLU A 1 72 ? 30.961 -4.976 -16.140 1.00 80.62 72 GLU A C 1
ATOM 579 O O . GLU A 1 72 ? 30.714 -6.105 -16.545 1.00 80.62 72 GLU A O 1
ATOM 584 N N . ILE A 1 73 ? 31.797 -4.754 -15.122 1.00 83.12 73 ILE A N 1
ATOM 585 C CA . ILE A 1 73 ? 32.412 -5.831 -14.336 1.00 83.12 73 ILE A CA 1
ATOM 586 C C . ILE A 1 73 ? 31.319 -6.684 -13.681 1.00 83.12 73 ILE A C 1
ATOM 588 O O . ILE A 1 73 ? 31.359 -7.910 -13.763 1.00 83.12 73 ILE A O 1
ATOM 592 N N . ILE A 1 74 ? 30.322 -6.045 -13.061 1.00 83.25 74 ILE A N 1
ATOM 593 C CA . ILE A 1 74 ? 29.209 -6.750 -12.413 1.00 83.25 74 ILE A CA 1
ATOM 594 C C . ILE A 1 74 ? 28.383 -7.530 -13.449 1.00 83.25 74 ILE A C 1
ATOM 596 O O . ILE A 1 74 ? 28.104 -8.711 -13.234 1.00 83.25 74 ILE A O 1
ATOM 600 N N . ASP A 1 75 ? 28.035 -6.912 -14.584 1.00 81.38 75 ASP A N 1
ATOM 601 C CA . ASP A 1 75 ? 27.292 -7.581 -15.661 1.00 81.38 75 ASP A CA 1
ATOM 602 C C . ASP A 1 75 ? 28.063 -8.777 -16.235 1.00 81.38 75 ASP A C 1
ATOM 604 O O . ASP A 1 75 ? 27.490 -9.845 -16.451 1.00 81.38 75 ASP A O 1
ATOM 608 N N . ALA A 1 76 ? 29.378 -8.641 -16.411 1.00 84.56 76 ALA A N 1
ATOM 609 C CA . ALA A 1 76 ? 30.267 -9.700 -16.876 1.00 84.56 76 ALA A CA 1
ATOM 610 C C . ALA A 1 76 ? 30.264 -10.920 -15.968 1.00 84.56 76 ALA A C 1
ATOM 612 O O . ALA A 1 76 ? 30.090 -12.044 -16.440 1.00 84.56 76 ALA A O 1
ATOM 613 N N . ILE A 1 77 ? 30.449 -10.689 -14.668 1.00 86.94 77 ILE A N 1
ATOM 614 C CA . ILE A 1 77 ? 30.483 -11.742 -13.659 1.00 86.94 77 ILE A CA 1
ATOM 615 C C . ILE A 1 77 ? 29.125 -12.451 -13.626 1.00 86.94 77 ILE A C 1
ATOM 617 O O . ILE A 1 77 ? 29.064 -13.678 -13.739 1.00 86.94 77 ILE A O 1
ATOM 621 N N . ALA A 1 78 ? 28.029 -11.691 -13.543 1.00 82.56 78 ALA A N 1
ATOM 622 C CA . ALA A 1 78 ? 26.677 -12.245 -13.519 1.00 82.56 78 ALA A CA 1
ATOM 623 C C . ALA A 1 78 ? 26.358 -13.040 -14.799 1.00 82.56 78 ALA A C 1
ATOM 625 O O . ALA A 1 78 ? 25.794 -14.137 -14.744 1.00 82.56 78 ALA A O 1
ATOM 626 N N . THR A 1 79 ? 26.766 -12.523 -15.959 1.00 81.44 79 THR A N 1
ATOM 627 C CA . THR A 1 79 ? 26.575 -13.165 -17.264 1.00 81.44 79 THR A CA 1
ATOM 628 C C . THR A 1 79 ? 27.399 -14.445 -17.392 1.00 81.44 79 THR A C 1
ATOM 630 O O . THR A 1 79 ? 26.877 -15.457 -17.868 1.00 81.44 79 THR A O 1
ATOM 633 N N . ALA A 1 80 ? 28.653 -14.441 -16.932 1.00 85.56 80 ALA A N 1
ATOM 634 C CA . ALA A 1 80 ? 29.516 -15.618 -16.946 1.00 85.56 80 ALA A CA 1
ATOM 635 C C . ALA A 1 80 ? 28.910 -16.762 -16.125 1.00 85.56 80 ALA A C 1
ATOM 637 O O . ALA A 1 80 ? 28.801 -17.884 -16.622 1.00 85.56 80 ALA A O 1
ATOM 638 N N . ILE A 1 81 ? 28.415 -16.464 -14.919 1.00 81.31 81 ILE A N 1
ATOM 639 C CA . ILE A 1 81 ? 27.714 -17.437 -14.070 1.00 81.31 81 ILE A CA 1
ATOM 640 C C . ILE A 1 81 ? 26.453 -17.950 -14.778 1.00 81.31 81 ILE A C 1
ATOM 642 O O . ILE A 1 81 ? 26.271 -19.160 -14.933 1.00 81.31 81 ILE A O 1
ATOM 646 N N . ARG A 1 82 ? 25.595 -17.038 -15.255 1.00 79.31 82 ARG A N 1
ATOM 647 C CA . ARG A 1 82 ? 24.295 -17.364 -15.862 1.00 79.31 82 ARG A CA 1
ATOM 648 C C . ARG A 1 82 ? 24.416 -18.278 -17.077 1.00 79.31 82 ARG A C 1
ATOM 650 O O . ARG A 1 82 ? 23.654 -19.233 -17.211 1.00 79.31 82 ARG A O 1
ATOM 657 N N . PHE A 1 83 ? 25.344 -17.973 -17.978 1.00 79.31 83 PHE A N 1
ATOM 658 C CA . PHE A 1 83 ? 25.514 -18.706 -19.232 1.00 79.31 83 PHE A CA 1
ATOM 659 C C . PHE A 1 83 ? 26.635 -19.751 -19.172 1.00 79.31 83 PHE A C 1
ATOM 661 O O . PHE A 1 83 ? 26.972 -20.331 -20.207 1.00 79.31 83 PHE A O 1
ATOM 668 N N . LYS A 1 84 ? 27.184 -20.005 -17.974 1.00 82.62 84 LYS A N 1
ATOM 669 C CA . LYS A 1 84 ? 28.282 -20.949 -17.716 1.00 82.62 84 LYS A CA 1
ATOM 670 C C . LYS A 1 84 ? 29.466 -20.717 -18.661 1.00 82.62 84 LYS A C 1
ATOM 672 O O . LYS A 1 84 ? 29.921 -21.636 -19.341 1.00 82.62 84 LYS A O 1
ATOM 677 N N . LYS A 1 85 ? 29.898 -19.459 -18.757 1.00 85.06 85 LYS A N 1
ATOM 678 C CA . LYS A 1 85 ? 31.051 -19.033 -19.560 1.00 85.06 85 LYS A CA 1
ATOM 679 C C . LYS A 1 85 ? 32.280 -18.917 -18.674 1.00 85.06 85 LYS A C 1
ATOM 681 O O . LYS A 1 85 ? 32.165 -18.578 -17.500 1.00 85.06 85 LYS A O 1
ATOM 686 N N . GLU A 1 86 ? 33.443 -19.188 -19.250 1.00 86.00 86 GLU A N 1
ATOM 687 C CA . GLU A 1 86 ? 34.719 -18.963 -18.573 1.00 86.00 86 GLU A CA 1
ATOM 688 C C . GLU A 1 86 ? 34.920 -17.455 -18.355 1.00 86.00 86 GLU A C 1
ATOM 690 O O . GLU A 1 86 ? 34.677 -16.662 -19.267 1.00 86.00 86 GLU A O 1
ATOM 695 N N . LEU A 1 87 ? 35.341 -17.050 -17.155 1.00 87.31 87 LEU A N 1
ATOM 696 C CA . LEU A 1 87 ? 35.640 -15.655 -16.844 1.00 87.31 87 LEU A CA 1
ATOM 697 C C . LEU A 1 87 ? 37.154 -15.464 -16.766 1.00 87.31 87 LEU A C 1
ATOM 699 O O . LEU A 1 87 ? 37.823 -16.130 -15.978 1.00 87.31 87 LEU A O 1
ATOM 703 N N . LEU A 1 88 ? 37.685 -14.535 -17.559 1.00 86.44 88 LEU A N 1
ATOM 704 C CA . LEU A 1 88 ? 39.083 -14.128 -17.507 1.00 86.44 88 LEU A CA 1
ATOM 705 C C . LEU A 1 88 ? 39.178 -12.737 -16.884 1.00 86.44 88 LEU A C 1
ATOM 707 O O . LEU A 1 88 ? 38.497 -11.814 -17.320 1.00 86.44 88 LEU A O 1
ATOM 711 N N . ILE A 1 89 ? 40.053 -12.566 -15.899 1.00 83.56 89 ILE A N 1
ATOM 712 C CA . ILE A 1 89 ? 40.319 -11.285 -15.238 1.00 83.56 89 ILE A CA 1
ATOM 713 C C . ILE A 1 89 ? 41.781 -10.921 -15.503 1.00 83.56 89 ILE A C 1
ATOM 715 O O . ILE A 1 89 ? 42.684 -11.683 -15.167 1.00 83.56 89 ILE A O 1
ATOM 719 N N . SER A 1 90 ? 42.023 -9.789 -16.171 1.00 75.12 90 SER A N 1
ATOM 720 C CA . SER A 1 90 ? 43.345 -9.408 -16.706 1.00 75.12 90 SER A CA 1
ATOM 721 C C . SER A 1 90 ? 43.997 -10.498 -17.565 1.00 75.12 90 SER A C 1
ATOM 723 O O . SER A 1 90 ? 45.205 -10.700 -17.528 1.00 75.12 90 SER A O 1
ATOM 725 N N . GLY A 1 91 ? 43.188 -11.222 -18.344 1.00 70.44 91 GLY A N 1
ATOM 726 C CA . GLY A 1 91 ? 43.668 -12.309 -19.204 1.00 70.44 91 GLY A CA 1
ATOM 727 C C . GLY A 1 91 ? 43.979 -13.619 -18.472 1.00 70.44 91 GLY A C 1
ATOM 728 O O . GLY A 1 91 ? 44.387 -14.580 -19.118 1.00 70.44 91 GLY A O 1
ATOM 729 N N . HIS A 1 92 ? 43.747 -13.697 -17.160 1.00 79.94 92 HIS A N 1
ATOM 730 C CA . HIS A 1 92 ? 43.905 -14.929 -16.394 1.00 79.94 92 HIS A CA 1
ATOM 731 C C . HIS A 1 92 ? 42.550 -15.607 -16.171 1.00 79.94 92 HIS A C 1
ATOM 733 O O . HIS A 1 92 ? 41.633 -14.943 -15.678 1.00 79.94 92 HIS A O 1
ATOM 739 N N . PRO A 1 93 ? 42.398 -16.898 -16.515 1.00 82.75 93 PRO A N 1
ATOM 740 C CA . PRO A 1 93 ? 41.174 -17.633 -16.232 1.00 82.75 93 PRO A CA 1
ATOM 741 C C . PRO A 1 93 ? 40.975 -17.756 -14.721 1.00 82.75 93 PRO A C 1
ATOM 743 O O . PRO A 1 93 ? 41.916 -18.043 -13.979 1.00 82.75 93 PRO A O 1
ATOM 746 N N . ILE A 1 94 ? 39.746 -17.514 -14.276 1.00 84.81 94 ILE A N 1
ATOM 747 C CA . ILE A 1 94 ? 39.333 -17.704 -12.890 1.00 84.81 94 ILE A CA 1
ATOM 748 C C . ILE A 1 94 ? 38.432 -18.929 -12.831 1.00 84.81 94 ILE A C 1
ATOM 750 O O . ILE A 1 94 ? 37.379 -18.967 -13.474 1.00 84.81 94 ILE A O 1
ATOM 754 N N . ASP A 1 95 ? 38.839 -19.918 -12.041 1.00 76.19 95 ASP A N 1
ATOM 755 C CA . ASP A 1 95 ? 38.074 -21.146 -11.885 1.00 76.19 95 ASP A CA 1
ATOM 756 C C . ASP A 1 95 ? 36.713 -20.864 -11.246 1.00 76.19 95 ASP A C 1
ATOM 758 O O . ASP A 1 95 ? 36.586 -20.179 -10.224 1.00 76.19 95 ASP A O 1
ATOM 762 N N . LEU A 1 96 ? 35.670 -21.432 -11.850 1.00 70.44 96 LEU A N 1
ATOM 763 C CA . LEU A 1 96 ? 34.375 -21.507 -11.199 1.00 70.44 96 LEU A CA 1
ATOM 764 C C . LEU A 1 96 ? 34.451 -22.578 -10.112 1.00 70.44 96 LEU A C 1
ATOM 766 O O . LEU A 1 96 ? 34.781 -23.730 -10.388 1.00 70.44 96 LEU A O 1
ATOM 770 N N . ILE A 1 97 ? 34.142 -22.196 -8.879 1.00 71.88 97 ILE A N 1
ATOM 771 C CA . ILE A 1 97 ? 34.095 -23.121 -7.754 1.00 71.88 97 ILE A CA 1
ATOM 772 C C . ILE A 1 97 ? 32.656 -23.632 -7.662 1.00 71.88 97 ILE A C 1
ATOM 774 O O . ILE A 1 97 ? 31.701 -22.891 -7.899 1.00 71.88 97 ILE A O 1
ATOM 778 N N . ASP A 1 98 ? 32.481 -24.909 -7.334 1.00 65.81 98 ASP A N 1
ATOM 779 C CA . ASP A 1 98 ? 31.148 -25.469 -7.118 1.00 65.81 98 ASP A CA 1
ATOM 780 C C . ASP A 1 98 ? 30.570 -24.945 -5.793 1.00 65.81 98 ASP A C 1
ATOM 782 O O . ASP A 1 98 ? 30.812 -25.489 -4.714 1.00 65.81 98 ASP A O 1
ATOM 786 N N . MET A 1 99 ? 29.877 -23.808 -5.863 1.00 72.56 99 MET A N 1
ATOM 787 C CA . MET A 1 99 ? 29.220 -23.168 -4.729 1.00 72.56 99 MET A CA 1
ATOM 788 C C . MET A 1 99 ? 27.938 -22.445 -5.152 1.00 72.56 99 MET A C 1
ATOM 790 O O . MET A 1 99 ? 27.661 -22.241 -6.334 1.00 72.56 99 MET A O 1
ATOM 794 N N . HIS A 1 100 ? 27.145 -22.026 -4.161 1.00 71.00 100 HIS A N 1
ATOM 795 C CA . HIS A 1 100 ? 25.921 -21.262 -4.401 1.00 71.00 100 HIS A CA 1
ATOM 796 C C . HIS A 1 100 ? 26.212 -20.013 -5.265 1.00 71.00 100 HIS A C 1
ATOM 798 O O . HIS A 1 100 ? 27.169 -19.295 -4.956 1.00 71.00 100 HIS A O 1
ATOM 804 N N . PRO A 1 101 ? 25.379 -19.678 -6.275 1.00 70.88 101 PRO A N 1
ATOM 805 C CA . PRO A 1 101 ? 25.659 -18.597 -7.229 1.00 70.88 101 PRO A CA 1
ATOM 806 C C . PRO A 1 101 ? 25.991 -17.247 -6.587 1.00 70.88 101 PRO A C 1
ATOM 808 O O . PRO A 1 101 ? 26.878 -16.548 -7.057 1.00 70.88 101 PRO A O 1
ATOM 811 N N . ILE A 1 102 ? 25.334 -16.905 -5.471 1.00 73.31 102 ILE A N 1
ATOM 812 C CA . ILE A 1 102 ? 25.634 -15.679 -4.708 1.00 73.31 102 ILE A CA 1
ATOM 813 C C . ILE A 1 102 ? 27.082 -15.673 -4.192 1.00 73.31 102 ILE A C 1
ATOM 815 O O . ILE A 1 102 ? 27.757 -14.654 -4.291 1.00 73.31 102 ILE A O 1
ATOM 819 N N . PHE A 1 103 ? 27.572 -16.787 -3.641 1.00 80.12 103 PHE A N 1
ATOM 820 C CA . PHE A 1 103 ? 28.952 -16.871 -3.153 1.00 80.12 103 PHE A CA 1
ATOM 821 C C . PHE A 1 103 ? 29.944 -16.947 -4.307 1.00 80.12 103 PHE A C 1
ATOM 823 O O . PHE A 1 103 ? 31.015 -16.356 -4.207 1.00 80.12 103 PHE A O 1
ATOM 830 N N . GLN A 1 104 ? 29.558 -17.584 -5.417 1.00 82.94 104 GLN A N 1
ATOM 831 C CA . GLN A 1 104 ? 30.362 -17.602 -6.634 1.00 82.94 104 GLN A CA 1
ATOM 832 C C . GLN A 1 104 ? 30.529 -16.186 -7.200 1.00 82.94 104 GLN A C 1
ATOM 834 O O . GLN A 1 104 ? 31.640 -15.782 -7.523 1.00 82.94 104 GLN A O 1
ATOM 839 N N . GLU A 1 105 ? 29.458 -15.392 -7.253 1.00 86.69 105 GLU A N 1
ATOM 840 C CA . GLU A 1 105 ? 29.506 -13.990 -7.682 1.00 86.69 105 GLU A CA 1
ATOM 841 C C . GLU A 1 105 ? 30.364 -13.140 -6.739 1.00 86.69 105 GLU A C 1
ATOM 843 O O . GLU A 1 105 ? 31.195 -12.363 -7.203 1.00 86.69 105 GLU A O 1
ATOM 848 N N . VAL A 1 106 ? 30.236 -13.326 -5.420 1.00 85.75 106 VAL A N 1
ATOM 849 C CA . VAL A 1 106 ? 31.077 -12.637 -4.426 1.00 85.75 106 VAL A CA 1
ATOM 850 C C . VAL A 1 106 ? 32.554 -13.016 -4.576 1.00 85.75 106 VAL A C 1
ATOM 852 O O . VAL A 1 106 ? 33.413 -12.140 -4.511 1.00 85.75 106 VAL A O 1
ATOM 855 N N . TYR A 1 107 ? 32.857 -14.294 -4.806 1.00 87.06 107 TYR A N 1
ATOM 856 C CA . TYR A 1 107 ? 34.215 -14.778 -5.049 1.00 87.06 107 TYR A CA 1
ATOM 857 C C . TYR A 1 107 ? 34.816 -14.175 -6.324 1.00 87.06 107 TYR A C 1
ATOM 859 O O . TYR A 1 107 ? 35.931 -13.662 -6.306 1.00 87.06 107 TYR A O 1
ATOM 867 N N . LEU A 1 108 ? 34.076 -14.177 -7.432 1.00 87.62 108 LEU A N 1
ATOM 868 C CA . LEU A 1 108 ? 34.549 -13.574 -8.680 1.00 87.62 108 LEU A CA 1
ATOM 869 C C . LEU A 1 108 ? 34.694 -12.049 -8.550 1.00 87.62 108 LEU A C 1
ATOM 871 O O . LEU A 1 108 ? 35.642 -11.474 -9.081 1.00 87.62 108 LEU A O 1
ATOM 875 N N . THR A 1 109 ? 33.814 -11.404 -7.776 1.00 88.12 109 THR A N 1
ATOM 876 C CA . THR A 1 109 ? 33.918 -9.977 -7.434 1.00 88.12 109 THR A CA 1
ATOM 877 C C . THR A 1 109 ? 35.194 -9.692 -6.641 1.00 88.12 109 THR A C 1
ATOM 879 O O . THR A 1 109 ? 35.885 -8.725 -6.946 1.00 88.12 109 THR A O 1
ATOM 882 N N . SER A 1 110 ? 35.566 -10.546 -5.679 1.00 87.69 110 SER A N 1
ATOM 883 C CA . SER A 1 110 ? 36.817 -10.376 -4.926 1.00 87.69 110 SER A CA 1
ATOM 884 C C . SER A 1 110 ? 38.060 -10.555 -5.797 1.00 87.69 110 SER A C 1
ATOM 886 O O . SER A 1 110 ? 39.044 -9.839 -5.615 1.00 87.69 110 SER A O 1
ATOM 888 N N . GLN A 1 111 ? 38.015 -11.439 -6.801 1.00 87.38 111 GLN A N 1
ATOM 889 C CA . GLN A 1 111 ? 39.085 -11.521 -7.800 1.00 87.38 111 GLN A CA 1
ATOM 890 C C . GLN A 1 111 ? 39.150 -10.253 -8.662 1.00 87.38 111 GLN A C 1
ATOM 892 O O . GLN A 1 111 ? 40.245 -9.768 -8.938 1.00 87.38 111 GLN A O 1
ATOM 897 N N . ALA A 1 112 ? 38.005 -9.674 -9.035 1.00 86.25 112 ALA A N 1
ATOM 898 C CA . ALA A 1 112 ? 37.954 -8.419 -9.786 1.00 86.25 112 ALA A CA 1
ATOM 899 C C . ALA A 1 112 ? 38.462 -7.212 -8.975 1.00 86.25 112 ALA A C 1
ATOM 901 O O . ALA A 1 112 ? 39.061 -6.309 -9.555 1.00 86.25 112 ALA A O 1
ATOM 902 N N . CYS A 1 113 ? 38.317 -7.207 -7.643 1.00 83.12 113 CYS A N 1
ATOM 903 C CA . CYS A 1 113 ? 38.886 -6.165 -6.774 1.00 83.12 113 CYS A CA 1
ATOM 904 C C . CYS A 1 113 ? 40.416 -6.043 -6.898 1.00 83.12 113 CYS A C 1
ATOM 906 O O . CYS A 1 113 ? 40.959 -4.971 -6.643 1.00 83.12 113 CYS A O 1
ATOM 908 N N . LYS A 1 114 ? 41.113 -7.104 -7.333 1.00 78.69 114 LYS A N 1
ATOM 909 C CA . LYS A 1 114 ? 42.572 -7.106 -7.550 1.00 78.69 114 LYS A CA 1
ATOM 910 C C . LYS A 1 114 ? 43.015 -6.292 -8.772 1.00 78.69 114 LYS A C 1
ATOM 912 O O . LYS A 1 114 ? 44.211 -6.137 -8.992 1.00 78.69 114 LYS A O 1
ATOM 917 N N . LEU A 1 115 ? 42.073 -5.784 -9.571 1.00 71.88 115 LEU A N 1
ATOM 918 C CA . LEU A 1 115 ? 42.342 -4.934 -10.734 1.00 71.88 115 LEU A CA 1
ATOM 919 C C . LEU A 1 115 ? 42.662 -3.467 -10.384 1.00 71.88 115 LEU A C 1
ATOM 921 O O . LEU A 1 115 ? 42.896 -2.683 -11.299 1.00 71.88 115 LEU A O 1
ATOM 925 N N . ASP A 1 116 ? 42.674 -3.101 -9.097 1.00 62.72 116 ASP A N 1
ATOM 926 C CA . ASP A 1 116 ? 42.994 -1.754 -8.583 1.00 62.72 116 ASP A CA 1
ATOM 927 C C . ASP A 1 116 ? 42.022 -0.639 -9.050 1.00 62.72 116 ASP A C 1
ATOM 929 O O . ASP A 1 116 ? 42.349 0.547 -9.096 1.00 62.72 116 ASP A O 1
ATOM 933 N N . ILE A 1 117 ? 40.782 -1.018 -9.389 1.00 55.69 117 ILE A N 1
ATOM 934 C CA . ILE A 1 117 ? 39.677 -0.119 -9.766 1.00 55.69 117 ILE A CA 1
ATOM 935 C C . ILE A 1 117 ? 38.665 -0.079 -8.618 1.00 55.69 117 ILE A C 1
ATOM 937 O O . ILE A 1 117 ? 38.124 -1.131 -8.288 1.00 55.69 117 ILE A O 1
ATOM 941 N N . ASN A 1 118 ? 38.374 1.105 -8.051 1.00 57.59 118 ASN A N 1
ATOM 942 C CA . ASN A 1 118 ? 37.286 1.372 -7.083 1.00 57.59 118 ASN A CA 1
ATOM 943 C C . ASN A 1 118 ? 36.912 0.165 -6.191 1.00 57.59 118 ASN A C 1
ATOM 945 O O . ASN A 1 118 ? 35.746 -0.245 -6.137 1.00 57.59 118 ASN A O 1
ATOM 949 N N . SER A 1 119 ? 37.902 -0.435 -5.521 1.00 69.06 119 SER A N 1
ATOM 950 C CA . SER A 1 119 ? 37.742 -1.699 -4.790 1.00 69.06 119 SER A CA 1
ATOM 951 C C . SER A 1 119 ? 36.617 -1.621 -3.758 1.00 69.06 119 SER A C 1
ATOM 953 O O . SER A 1 119 ? 35.843 -2.565 -3.635 1.00 69.06 119 SER A O 1
ATOM 955 N N . ASP A 1 120 ? 36.439 -0.465 -3.117 1.00 72.69 120 ASP A N 1
ATOM 956 C CA . ASP A 1 120 ? 35.366 -0.200 -2.156 1.00 72.69 120 ASP A CA 1
ATOM 957 C C . ASP A 1 120 ? 33.948 -0.367 -2.728 1.00 72.69 120 ASP A C 1
ATOM 959 O O . ASP A 1 120 ? 33.055 -0.842 -2.024 1.00 72.69 120 ASP A O 1
ATOM 963 N N . GLU A 1 121 ? 33.712 -0.014 -3.997 1.00 71.56 121 GLU A N 1
ATOM 964 C CA . GLU A 1 121 ? 32.387 -0.124 -4.627 1.00 71.56 121 GLU A CA 1
ATOM 965 C C . GLU A 1 121 ? 32.059 -1.578 -5.001 1.00 71.56 121 GLU A C 1
ATOM 967 O O . GLU A 1 121 ? 30.931 -2.037 -4.796 1.00 71.56 121 GLU A O 1
ATOM 972 N N . LEU A 1 122 ? 33.053 -2.326 -5.497 1.00 79.50 122 LEU A N 1
ATOM 973 C CA . LEU A 1 122 ? 32.942 -3.772 -5.729 1.00 79.50 122 LEU A CA 1
ATOM 974 C C . LEU A 1 122 ? 32.754 -4.526 -4.408 1.00 79.50 122 LEU A C 1
ATOM 976 O O . LEU A 1 122 ? 31.909 -5.418 -4.319 1.00 79.50 122 LEU A O 1
ATOM 980 N N . ILE A 1 123 ? 33.485 -4.126 -3.364 1.00 82.81 123 ILE A N 1
ATOM 981 C CA . ILE A 1 123 ? 33.312 -4.633 -2.004 1.00 82.81 123 ILE A CA 1
ATOM 982 C C . ILE A 1 123 ? 31.883 -4.345 -1.533 1.00 82.81 123 ILE A C 1
ATOM 984 O O . ILE A 1 123 ? 31.204 -5.253 -1.068 1.00 82.81 123 ILE A O 1
ATOM 988 N N . GLU A 1 124 ? 31.356 -3.132 -1.695 1.00 78.12 124 GLU A N 1
ATOM 989 C CA . GLU A 1 124 ? 29.981 -2.820 -1.284 1.00 78.12 124 GLU A CA 1
ATOM 990 C C . GLU A 1 124 ? 28.928 -3.640 -2.057 1.00 78.12 124 GLU A C 1
ATOM 992 O O . GLU A 1 124 ? 27.948 -4.104 -1.457 1.00 78.12 124 GLU A O 1
ATOM 997 N N . HIS A 1 125 ? 29.141 -3.898 -3.356 1.00 79.69 125 HIS A N 1
ATOM 998 C CA . HIS A 1 125 ? 28.320 -4.838 -4.137 1.00 79.69 125 HIS A CA 1
ATOM 999 C C . HIS A 1 125 ? 28.391 -6.257 -3.564 1.00 79.69 125 HIS A C 1
ATOM 1001 O O . HIS A 1 125 ? 27.355 -6.868 -3.287 1.00 79.69 125 HIS A O 1
ATOM 1007 N N . ALA A 1 126 ? 29.591 -6.757 -3.273 1.00 83.62 126 ALA A N 1
ATOM 1008 C CA . ALA A 1 126 ? 29.779 -8.045 -2.618 1.00 83.62 126 ALA A CA 1
ATOM 1009 C C . ALA A 1 126 ? 29.083 -8.103 -1.248 1.00 83.62 126 ALA A C 1
ATOM 1011 O O . ALA A 1 126 ? 28.371 -9.061 -0.955 1.00 83.62 126 ALA A O 1
ATOM 1012 N N . PHE A 1 127 ? 29.170 -7.058 -0.423 1.00 79.88 127 PHE A N 1
ATOM 1013 C CA . PHE A 1 127 ? 28.448 -6.988 0.850 1.00 79.88 127 PHE A CA 1
ATOM 1014 C C . PHE A 1 127 ? 26.934 -6.877 0.669 1.00 79.88 127 PHE A C 1
ATOM 1016 O O . PHE A 1 127 ? 26.183 -7.323 1.535 1.00 79.88 127 PHE A O 1
ATOM 1023 N N . LYS A 1 128 ? 26.433 -6.313 -0.433 1.00 75.88 128 LYS A N 1
ATOM 1024 C CA . LYS A 1 128 ? 25.006 -6.374 -0.785 1.00 75.88 128 LYS A CA 1
ATOM 1025 C C . LYS A 1 128 ? 24.575 -7.816 -1.073 1.00 75.88 128 LYS A C 1
ATOM 1027 O O . LYS A 1 128 ? 23.549 -8.251 -0.551 1.00 75.88 128 LYS A O 1
ATOM 1032 N N . LEU A 1 129 ? 25.378 -8.571 -1.820 1.00 76.75 129 LEU A N 1
ATOM 1033 C CA . LEU A 1 129 ? 25.154 -9.995 -2.093 1.00 76.75 129 LEU A CA 1
ATOM 1034 C C . LEU A 1 129 ? 25.269 -10.860 -0.832 1.00 76.75 129 LEU A C 1
ATOM 1036 O O . LEU A 1 129 ? 24.433 -11.727 -0.601 1.00 76.75 129 LEU A O 1
ATOM 1040 N N . LEU A 1 130 ? 26.243 -10.595 0.036 1.00 77.38 130 LEU A N 1
ATOM 1041 C CA . LEU A 1 130 ? 26.408 -11.297 1.308 1.00 77.38 130 LEU A CA 1
ATOM 1042 C C . LEU A 1 130 ? 25.294 -10.961 2.306 1.00 77.38 130 LEU A C 1
ATOM 1044 O O . LEU A 1 130 ? 24.769 -11.858 2.965 1.00 77.38 130 LEU A O 1
ATOM 1048 N N . ARG A 1 131 ? 24.854 -9.695 2.380 1.00 71.44 131 ARG A N 1
ATOM 1049 C CA . ARG A 1 131 ? 23.644 -9.309 3.129 1.00 71.44 131 ARG A CA 1
ATOM 1050 C C . ARG A 1 131 ? 22.436 -10.077 2.618 1.00 71.44 131 ARG A C 1
ATOM 1052 O O . ARG A 1 131 ? 21.704 -10.636 3.431 1.00 71.44 131 ARG A O 1
ATOM 1059 N N . LYS A 1 132 ? 22.281 -10.171 1.295 1.00 64.62 132 LYS A N 1
ATOM 1060 C CA . LYS A 1 132 ? 21.262 -11.007 0.663 1.00 64.62 132 LYS A CA 1
ATOM 1061 C C . LYS A 1 132 ? 21.429 -12.465 1.112 1.00 64.62 132 LYS A C 1
ATOM 1063 O O . LYS A 1 132 ? 20.490 -13.017 1.667 1.00 64.62 132 LYS A O 1
ATOM 1068 N N . ALA A 1 133 ? 22.611 -13.073 1.029 1.00 63.19 133 ALA A N 1
ATOM 1069 C CA . ALA A 1 133 ? 22.858 -14.448 1.489 1.00 63.19 133 ALA A CA 1
ATOM 1070 C C . ALA A 1 133 ? 22.446 -14.699 2.960 1.00 63.19 133 ALA A C 1
ATOM 1072 O O . ALA A 1 133 ? 21.832 -15.718 3.271 1.00 63.19 133 ALA A O 1
ATOM 1073 N N . VAL A 1 134 ? 22.703 -13.740 3.856 1.00 58.53 134 VAL A N 1
ATOM 1074 C CA . VAL A 1 134 ? 22.263 -13.803 5.262 1.00 58.53 134 VAL A CA 1
ATOM 1075 C C . VAL A 1 134 ? 20.747 -13.624 5.397 1.00 58.53 134 VAL A C 1
ATOM 1077 O O . VAL A 1 134 ? 20.102 -14.358 6.146 1.00 58.53 134 VAL A O 1
ATOM 1080 N N . GLN A 1 135 ? 20.160 -12.640 4.709 1.00 57.44 135 GLN A N 1
ATOM 1081 C CA . GLN A 1 135 ? 18.712 -12.371 4.714 1.00 57.44 135 GLN A CA 1
ATOM 1082 C C . GLN A 1 135 ? 17.921 -13.573 4.195 1.00 57.44 135 GLN A C 1
ATOM 1084 O O . GLN A 1 135 ? 16.846 -13.888 4.703 1.00 57.44 135 GLN A O 1
ATOM 1089 N N . THR A 1 136 ? 18.495 -14.251 3.206 1.00 52.72 136 THR A N 1
ATOM 1090 C CA . THR A 1 136 ? 17.932 -15.421 2.543 1.00 52.72 136 THR A CA 1
ATOM 1091 C C . THR A 1 136 ? 18.109 -16.725 3.321 1.00 52.72 136 THR A C 1
ATOM 1093 O O . THR A 1 136 ? 17.561 -17.747 2.929 1.00 52.72 136 THR A O 1
ATOM 1096 N N . SER A 1 137 ? 18.838 -16.707 4.444 1.00 52.56 137 SER A N 1
ATOM 1097 C CA . SER A 1 137 ? 19.275 -17.911 5.174 1.00 52.56 137 SER A CA 1
ATOM 1098 C C . SER A 1 137 ? 20.110 -18.889 4.332 1.00 52.56 137 SER A C 1
ATOM 1100 O O . SER A 1 137 ? 20.328 -20.015 4.764 1.00 52.56 137 SER A O 1
ATOM 1102 N N . SER A 1 138 ? 20.630 -18.453 3.176 1.00 52.31 138 SER A N 1
ATOM 1103 C CA . SER A 1 138 ? 21.527 -19.251 2.322 1.00 52.31 138 SER A CA 1
ATOM 1104 C C . SER A 1 138 ? 22.884 -19.495 2.988 1.00 52.31 138 SER A C 1
ATOM 1106 O O . SER A 1 138 ? 23.610 -20.411 2.616 1.00 52.31 138 SER A O 1
ATOM 1108 N N . ALA A 1 139 ? 23.234 -18.673 3.982 1.00 59.78 139 ALA A N 1
ATOM 1109 C CA . ALA A 1 139 ? 24.317 -18.947 4.910 1.00 59.78 139 ALA A CA 1
ATOM 1110 C C . ALA A 1 139 ? 24.075 -18.315 6.282 1.00 59.78 139 ALA A C 1
ATOM 1112 O O . ALA A 1 139 ? 23.350 -17.326 6.433 1.00 59.78 139 ALA A O 1
ATOM 1113 N N . SER A 1 140 ? 24.747 -18.870 7.292 1.00 59.72 140 SER A N 1
ATOM 1114 C CA . SER A 1 140 ? 24.831 -18.250 8.609 1.00 59.72 140 SER A CA 1
ATOM 1115 C C . SER A 1 140 ? 25.650 -16.957 8.549 1.00 59.72 140 SER A C 1
ATOM 1117 O O . SER A 1 140 ? 26.517 -16.777 7.691 1.00 59.72 140 SER A O 1
ATOM 1119 N N . ILE A 1 141 ? 25.401 -16.053 9.501 1.00 62.59 141 ILE A N 1
ATOM 1120 C CA . ILE A 1 141 ? 26.224 -14.847 9.666 1.00 62.59 141 ILE A CA 1
ATOM 1121 C C . ILE A 1 141 ? 27.696 -15.233 9.863 1.00 62.59 141 ILE A C 1
ATOM 1123 O O . ILE A 1 141 ? 28.568 -14.558 9.331 1.00 62.59 141 ILE A O 1
ATOM 1127 N N . ASP A 1 142 ? 27.974 -16.312 10.596 1.00 66.00 142 ASP A N 1
ATOM 1128 C CA . ASP A 1 142 ? 29.345 -16.725 10.905 1.00 66.00 142 ASP A CA 1
ATOM 1129 C C . ASP A 1 142 ? 30.071 -17.303 9.689 1.00 66.00 142 ASP A C 1
ATOM 1131 O O . ASP A 1 142 ? 31.241 -16.989 9.477 1.00 66.00 142 ASP A O 1
ATOM 1135 N N . PHE A 1 143 ? 29.362 -18.031 8.821 1.00 76.31 143 PHE A N 1
ATOM 1136 C CA . PHE A 1 143 ? 29.897 -18.419 7.517 1.00 76.31 143 PHE A CA 1
ATOM 1137 C C . PHE A 1 143 ? 30.196 -17.189 6.659 1.00 76.31 143 PHE A C 1
ATOM 1139 O O . PHE A 1 143 ? 31.294 -17.067 6.133 1.00 76.31 143 PHE A O 1
ATOM 1146 N N . VAL A 1 144 ? 29.251 -16.249 6.548 1.00 75.44 144 VAL A N 1
ATOM 1147 C CA . VAL A 1 144 ? 29.432 -15.038 5.733 1.00 75.44 144 VAL A CA 1
ATOM 1148 C C . VAL A 1 144 ? 30.580 -14.172 6.245 1.00 75.44 144 VAL A C 1
ATOM 1150 O O . VAL A 1 144 ? 31.314 -13.617 5.434 1.00 75.44 144 VAL A O 1
ATOM 1153 N N . LYS A 1 145 ? 30.773 -14.087 7.565 1.00 74.50 145 LYS A N 1
ATOM 1154 C CA . LYS A 1 145 ? 31.938 -13.419 8.156 1.00 74.50 145 LYS A CA 1
ATOM 1155 C C . LYS A 1 145 ? 33.238 -14.087 7.737 1.00 74.50 145 LYS A C 1
ATOM 1157 O O . LYS A 1 145 ? 34.100 -13.418 7.180 1.00 74.50 145 LYS A O 1
ATOM 1162 N N . SER A 1 146 ? 33.347 -15.400 7.952 1.00 74.62 146 SER A N 1
ATOM 1163 C CA . SER A 1 146 ? 34.535 -16.170 7.577 1.00 74.62 146 SER A CA 1
ATOM 1164 C C . SER A 1 146 ? 34.825 -16.049 6.078 1.00 74.62 146 SER A C 1
ATOM 1166 O O . SER A 1 146 ? 35.963 -15.807 5.684 1.00 74.62 146 SER A O 1
ATOM 1168 N N . PHE A 1 147 ? 33.784 -16.116 5.248 1.00 81.75 147 PHE A N 1
ATOM 1169 C CA . PHE A 1 147 ? 33.874 -15.981 3.800 1.00 81.75 147 PHE A CA 1
ATOM 1170 C C . PHE A 1 147 ? 34.344 -14.580 3.380 1.00 81.75 147 PHE A C 1
ATOM 1172 O O . PHE A 1 147 ? 35.298 -14.452 2.619 1.00 81.75 147 PHE A O 1
ATOM 1179 N N . ALA A 1 148 ? 33.727 -13.517 3.906 1.00 83.38 148 ALA A N 1
ATOM 1180 C CA . ALA A 1 148 ? 34.098 -12.139 3.585 1.00 83.38 148 ALA A CA 1
ATOM 1181 C C . ALA A 1 148 ? 35.517 -11.791 4.055 1.00 83.38 148 ALA A C 1
ATOM 1183 O O . ALA A 1 148 ? 36.275 -11.184 3.302 1.00 83.38 148 ALA A O 1
ATOM 1184 N N . SER A 1 149 ? 35.881 -12.208 5.271 1.00 81.31 149 SER A N 1
ATOM 1185 C CA . SER A 1 149 ? 37.215 -11.988 5.835 1.00 81.31 149 SER A CA 1
ATOM 1186 C C . SER A 1 149 ? 38.295 -12.664 4.985 1.00 81.31 149 SER A C 1
ATOM 1188 O O . SER A 1 149 ? 39.312 -12.048 4.679 1.00 81.31 149 SER A O 1
ATOM 1190 N N . THR A 1 150 ? 38.025 -13.883 4.502 1.00 83.38 150 THR A N 1
ATOM 1191 C CA . THR A 1 150 ? 38.954 -14.644 3.648 1.00 83.38 150 THR A CA 1
ATOM 1192 C C . THR A 1 150 ? 39.212 -13.969 2.299 1.00 83.38 150 THR A C 1
ATOM 1194 O O . THR A 1 150 ? 40.327 -14.035 1.792 1.00 83.38 150 THR A O 1
ATOM 1197 N N . PHE A 1 151 ? 38.198 -13.343 1.691 1.00 84.75 151 PHE A N 1
ATOM 1198 C CA . PHE A 1 151 ? 38.293 -12.860 0.308 1.00 84.75 151 PHE A CA 1
ATOM 1199 C C . PHE A 1 151 ? 38.537 -11.360 0.150 1.00 84.75 151 PHE A C 1
ATOM 1201 O O . PHE A 1 151 ? 39.018 -10.954 -0.905 1.00 84.75 151 PHE A O 1
ATOM 1208 N N . PHE A 1 152 ? 38.206 -10.547 1.154 1.00 83.38 152 PHE A N 1
ATOM 1209 C CA . PHE A 1 152 ? 38.350 -9.090 1.080 1.00 83.38 152 PHE A CA 1
ATOM 1210 C C . PHE A 1 152 ? 39.351 -8.518 2.088 1.00 83.38 152 PHE A C 1
ATOM 1212 O O . PHE A 1 152 ? 39.569 -7.315 2.073 1.00 83.38 152 PHE A O 1
ATOM 1219 N N . GLU A 1 153 ? 39.946 -9.348 2.955 1.00 79.25 153 GLU A N 1
ATOM 1220 C CA . GLU A 1 153 ? 40.922 -8.922 3.976 1.00 79.25 153 GLU A CA 1
ATOM 1221 C C . GLU A 1 153 ? 40.380 -7.843 4.945 1.00 79.25 153 GLU A C 1
ATOM 1223 O O . GLU A 1 153 ? 41.123 -7.042 5.508 1.00 79.25 153 GLU A O 1
ATOM 1228 N N . ILE A 1 154 ? 39.060 -7.826 5.168 1.00 79.56 154 ILE A N 1
ATOM 1229 C CA . ILE A 1 154 ? 38.373 -6.870 6.051 1.00 79.56 154 ILE A CA 1
ATOM 1230 C C . ILE A 1 154 ? 38.244 -7.453 7.464 1.00 79.56 154 ILE A C 1
ATOM 1232 O O . ILE A 1 154 ? 38.023 -8.655 7.641 1.00 79.56 154 ILE A O 1
ATOM 1236 N N . SER A 1 155 ? 38.348 -6.590 8.480 1.00 78.25 155 SER A N 1
ATOM 1237 C CA . SER A 1 155 ? 38.196 -6.984 9.885 1.00 78.25 155 SER A CA 1
ATOM 1238 C C . SER A 1 155 ? 36.785 -7.488 10.218 1.00 78.25 155 SER A C 1
ATOM 1240 O O . SER A 1 155 ? 35.781 -7.015 9.674 1.00 78.25 155 SER A O 1
ATOM 1242 N N . ASP A 1 156 ? 36.694 -8.406 11.183 1.00 70.88 156 ASP A N 1
ATOM 1243 C CA . ASP A 1 156 ? 35.415 -8.938 11.666 1.00 70.88 156 ASP A CA 1
ATOM 1244 C C . ASP A 1 156 ? 34.470 -7.840 12.179 1.00 70.88 156 ASP A C 1
ATOM 1246 O O . ASP A 1 156 ? 33.255 -7.931 11.980 1.00 70.88 156 ASP A O 1
ATOM 1250 N N . ASP A 1 157 ? 34.991 -6.792 12.820 1.00 69.50 157 ASP A N 1
ATOM 1251 C CA . ASP A 1 157 ? 34.189 -5.677 13.340 1.00 69.50 157 ASP A CA 1
ATOM 1252 C C . ASP A 1 157 ? 33.561 -4.843 12.219 1.00 69.50 157 ASP A C 1
ATOM 1254 O O . ASP A 1 157 ? 32.374 -4.505 12.275 1.00 69.50 157 ASP A O 1
ATOM 1258 N N . GLU A 1 158 ? 34.314 -4.584 11.154 1.00 70.38 158 GLU A N 1
ATOM 1259 C CA . GLU A 1 158 ? 33.824 -3.856 9.989 1.00 70.38 158 GLU A CA 1
ATOM 1260 C C . GLU A 1 158 ? 32.822 -4.689 9.173 1.00 70.38 158 GLU A C 1
ATOM 1262 O O . GLU A 1 158 ? 31.754 -4.190 8.804 1.00 70.38 158 GLU A O 1
ATOM 1267 N N . ILE A 1 159 ? 33.089 -5.987 8.977 1.00 67.81 159 ILE A N 1
ATOM 1268 C CA . ILE A 1 159 ? 32.132 -6.936 8.385 1.00 67.81 159 ILE A CA 1
ATOM 1269 C C . ILE A 1 159 ? 30.829 -6.936 9.190 1.00 67.81 159 ILE A C 1
ATOM 1271 O O . ILE A 1 159 ? 29.731 -6.848 8.633 1.00 67.81 159 ILE A O 1
ATOM 1275 N N . ASN A 1 160 ? 30.937 -7.000 10.519 1.00 64.62 160 ASN A N 1
ATOM 1276 C CA . ASN A 1 160 ? 29.794 -6.939 11.418 1.00 64.62 160 ASN A CA 1
ATOM 1277 C C . ASN A 1 160 ? 29.011 -5.636 11.240 1.00 64.62 160 ASN A C 1
ATOM 1279 O O . ASN A 1 160 ? 27.789 -5.684 11.127 1.00 64.62 160 ASN A O 1
ATOM 1283 N N . GLN A 1 161 ? 29.673 -4.484 11.188 1.00 66.06 161 GLN A N 1
ATOM 1284 C CA . GLN A 1 161 ? 29.014 -3.194 10.990 1.00 66.06 161 GLN A CA 1
ATOM 1285 C C . GLN A 1 161 ? 28.268 -3.129 9.646 1.00 66.06 161 GLN A C 1
ATOM 1287 O O . GLN A 1 161 ? 27.098 -2.729 9.611 1.00 66.06 161 GLN A O 1
ATOM 1292 N N . ARG A 1 162 ? 28.899 -3.597 8.559 1.00 63.94 162 ARG A N 1
ATOM 1293 C CA . ARG A 1 162 ? 28.322 -3.622 7.203 1.00 63.94 162 ARG A CA 1
ATOM 1294 C C . ARG A 1 162 ? 27.150 -4.608 7.069 1.00 63.94 162 ARG A C 1
ATOM 1296 O O . ARG A 1 162 ? 26.166 -4.302 6.397 1.00 63.94 162 ARG A O 1
ATOM 1303 N N . LEU A 1 163 ? 27.193 -5.756 7.752 1.00 60.69 163 LEU A N 1
ATOM 1304 C CA . LEU A 1 163 ? 26.100 -6.744 7.761 1.00 60.69 163 LEU A CA 1
ATOM 1305 C C . LEU A 1 163 ? 24.940 -6.372 8.705 1.00 60.69 163 LEU A C 1
ATOM 1307 O O . LEU A 1 163 ? 23.794 -6.752 8.454 1.00 60.69 163 LEU A O 1
ATOM 1311 N N . ARG A 1 164 ? 25.211 -5.655 9.805 1.00 55.41 164 ARG A N 1
ATOM 1312 C CA . ARG A 1 164 ? 24.227 -5.377 10.869 1.00 55.41 164 ARG A CA 1
ATOM 1313 C C . ARG A 1 164 ? 23.269 -4.226 10.548 1.00 55.41 164 ARG A C 1
ATOM 1315 O O . ARG A 1 164 ? 22.118 -4.293 10.972 1.00 55.41 164 ARG A O 1
ATOM 1322 N N . SER A 1 165 ? 23.686 -3.197 9.810 1.00 57.91 165 SER A N 1
ATOM 1323 C CA . SER A 1 165 ? 22.932 -1.931 9.717 1.00 57.91 165 SER A CA 1
ATOM 1324 C C . SER A 1 165 ? 21.530 -2.054 9.093 1.00 57.91 165 SER A C 1
ATOM 1326 O O . SER A 1 165 ? 20.588 -1.455 9.604 1.00 57.91 165 SER A O 1
ATOM 1328 N N . VAL A 1 166 ? 21.353 -2.865 8.043 1.00 53.59 166 VAL A N 1
ATOM 1329 C CA . VAL A 1 166 ? 20.053 -3.016 7.352 1.00 53.59 166 VAL A CA 1
ATOM 1330 C C . VAL A 1 166 ? 19.110 -3.944 8.123 1.00 53.59 166 VAL A C 1
ATOM 1332 O O . VAL A 1 166 ? 17.961 -3.591 8.384 1.00 53.59 166 VAL A O 1
ATOM 1335 N N . ARG A 1 167 ? 19.609 -5.103 8.574 1.00 58.28 167 ARG A N 1
ATOM 1336 C CA . ARG A 1 167 ? 18.814 -6.082 9.336 1.00 58.28 167 ARG A CA 1
ATOM 1337 C C . ARG A 1 167 ? 18.364 -5.530 10.689 1.00 58.28 167 ARG A C 1
ATOM 1339 O O . ARG A 1 167 ? 17.285 -5.887 11.154 1.00 58.28 167 ARG A O 1
ATOM 1346 N N . LEU A 1 168 ? 19.177 -4.694 11.339 1.00 65.31 168 LEU A N 1
ATOM 1347 C CA . LEU A 1 168 ? 18.780 -4.036 12.585 1.00 65.31 168 LEU A CA 1
ATOM 1348 C C . LEU A 1 168 ? 17.593 -3.104 12.356 1.00 65.31 168 LEU A C 1
ATOM 1350 O O . LEU A 1 168 ? 16.614 -3.242 13.076 1.00 65.31 168 LEU A O 1
ATOM 1354 N N . LYS A 1 169 ? 17.626 -2.263 11.316 1.00 72.94 169 LYS A N 1
ATOM 1355 C CA . LYS A 1 169 ? 16.530 -1.330 11.014 1.00 72.94 169 LYS A CA 1
ATOM 1356 C C . LYS A 1 169 ? 15.249 -2.035 10.569 1.00 72.94 169 LYS A C 1
ATOM 1358 O O . LYS A 1 169 ? 14.163 -1.644 10.976 1.00 72.94 169 LYS A O 1
ATOM 1363 N N . GLU A 1 170 ? 15.348 -3.114 9.789 1.00 77.44 170 GLU A N 1
ATOM 1364 C CA . GLU A 1 170 ? 14.186 -3.958 9.460 1.00 77.44 170 GLU A CA 1
ATOM 1365 C C . GLU A 1 170 ? 13.563 -4.566 10.726 1.00 77.44 170 GLU A C 1
ATOM 1367 O O . GLU A 1 170 ? 12.348 -4.525 10.914 1.00 77.44 170 GLU A O 1
ATOM 1372 N N . ASN A 1 171 ? 14.390 -5.107 11.624 1.00 81.25 171 ASN A N 1
ATOM 1373 C CA . ASN A 1 171 ? 13.915 -5.710 12.869 1.00 81.25 171 ASN A CA 1
ATOM 1374 C C . ASN A 1 171 ? 13.369 -4.678 13.850 1.00 81.25 171 ASN A C 1
ATOM 1376 O O . ASN A 1 171 ? 12.380 -4.954 14.523 1.00 81.25 171 ASN A O 1
ATOM 1380 N N . GLU A 1 172 ? 13.999 -3.514 13.926 1.00 85.88 172 GLU A N 1
ATOM 1381 C CA . GLU A 1 172 ? 13.534 -2.364 14.686 1.00 85.88 172 GLU A CA 1
ATOM 1382 C C . GLU A 1 172 ? 12.165 -1.925 14.173 1.00 85.88 172 GLU A C 1
ATOM 1384 O O . GLU A 1 172 ? 11.212 -1.931 14.942 1.00 85.88 172 GLU A O 1
ATOM 1389 N N . ALA A 1 173 ? 12.010 -1.691 12.868 1.00 89.38 173 ALA A N 1
ATOM 1390 C CA . ALA A 1 173 ? 10.731 -1.329 12.261 1.00 89.38 173 ALA A CA 1
ATOM 1391 C C . ALA A 1 173 ? 9.632 -2.378 12.511 1.00 89.38 173 ALA A C 1
ATOM 1393 O O . ALA A 1 173 ? 8.502 -2.021 12.848 1.00 89.38 173 ALA A O 1
ATOM 1394 N N . ILE A 1 174 ? 9.951 -3.675 12.403 1.00 89.31 174 ILE A N 1
ATOM 1395 C CA . ILE A 1 174 ? 9.019 -4.762 12.753 1.00 89.31 174 ILE A CA 1
ATOM 1396 C C . ILE A 1 174 ? 8.648 -4.687 14.239 1.00 89.31 174 ILE A C 1
ATOM 1398 O O . ILE A 1 174 ? 7.469 -4.794 14.578 1.00 89.31 174 ILE A O 1
ATOM 1402 N N . THR A 1 175 ? 9.626 -4.471 15.118 1.00 89.81 175 THR A N 1
ATOM 1403 C CA . THR A 1 175 ? 9.416 -4.368 16.568 1.00 89.81 175 THR A CA 1
ATOM 1404 C C . THR A 1 175 ? 8.530 -3.175 16.902 1.00 89.81 175 THR A C 1
ATOM 1406 O O . THR A 1 175 ? 7.513 -3.358 17.562 1.00 89.81 175 THR A O 1
ATOM 1409 N N . LEU A 1 176 ? 8.840 -1.986 16.383 1.00 91.75 176 LEU A N 1
ATOM 1410 C CA . LEU A 1 176 ? 8.027 -0.777 16.529 1.00 91.75 176 LEU A CA 1
ATOM 1411 C C . LEU A 1 176 ? 6.591 -1.010 16.053 1.00 91.75 176 LEU A C 1
ATOM 1413 O O . LEU A 1 176 ? 5.646 -0.661 16.754 1.00 91.75 176 LEU A O 1
ATOM 1417 N N . SER A 1 177 ? 6.420 -1.692 14.915 1.00 90.75 177 SER A N 1
ATOM 1418 C CA . SER A 1 177 ? 5.096 -1.990 14.361 1.00 90.75 177 SER A CA 1
ATOM 1419 C C . SER A 1 177 ? 4.260 -2.958 15.205 1.00 90.75 177 SER A C 1
ATOM 1421 O O . SER A 1 177 ? 3.048 -3.019 15.020 1.00 90.75 177 SER A O 1
ATOM 1423 N N . LEU A 1 178 ? 4.872 -3.742 16.097 1.00 89.06 178 LEU A N 1
ATOM 1424 C CA . LEU A 1 178 ? 4.203 -4.762 16.917 1.00 89.06 178 LEU A CA 1
ATOM 1425 C C . LEU A 1 178 ? 4.160 -4.405 18.405 1.00 89.06 178 LEU A C 1
ATOM 1427 O O . LEU A 1 178 ? 3.398 -5.010 19.165 1.00 89.06 178 LEU A O 1
ATOM 1431 N N . ASN A 1 179 ? 5.000 -3.467 18.835 1.00 90.81 179 ASN A N 1
ATOM 1432 C CA . ASN A 1 179 ? 5.186 -3.157 20.235 1.00 90.81 179 ASN A CA 1
ATOM 1433 C C . ASN A 1 179 ? 4.022 -2.319 20.767 1.00 90.81 179 ASN A C 1
ATOM 1435 O O . ASN A 1 179 ? 3.847 -1.160 20.395 1.00 90.81 179 ASN A O 1
ATOM 1439 N N . PHE A 1 180 ? 3.279 -2.910 21.699 1.00 91.31 180 PHE A N 1
ATOM 1440 C CA . PHE A 1 180 ? 2.302 -2.213 22.529 1.00 91.31 180 PHE A CA 1
ATOM 1441 C C . PHE A 1 180 ? 2.479 -2.595 24.003 1.00 91.31 180 PHE A C 1
ATOM 1443 O O . PHE A 1 180 ? 1.530 -2.951 24.697 1.00 91.31 180 PHE A O 1
ATOM 1450 N N . SER A 1 181 ? 3.734 -2.622 24.461 1.00 90.88 181 SER A N 1
ATOM 1451 C CA . SER A 1 181 ? 4.113 -3.050 25.815 1.00 90.88 181 SER A CA 1
ATOM 1452 C C . SER A 1 181 ? 3.566 -2.162 26.930 1.00 90.88 181 SER A C 1
ATOM 1454 O O . SER A 1 181 ? 3.556 -2.579 28.082 1.00 90.88 181 SER A O 1
ATOM 1456 N N . GLU A 1 182 ? 3.145 -0.937 26.617 1.00 90.75 182 GLU A N 1
ATOM 1457 C CA . GLU A 1 182 ? 2.545 -0.037 27.604 1.00 90.75 182 GLU A CA 1
ATOM 1458 C C . GLU A 1 182 ? 1.099 -0.418 27.947 1.00 90.75 182 GLU A C 1
ATOM 1460 O O . GLU A 1 182 ? 0.536 0.078 28.922 1.00 90.75 182 GLU A O 1
ATOM 1465 N N . ALA A 1 183 ? 0.492 -1.309 27.163 1.00 93.44 183 ALA A N 1
ATOM 1466 C CA . ALA A 1 183 ? -0.852 -1.787 27.407 1.00 93.44 183 ALA A CA 1
ATOM 1467 C C . ALA A 1 183 ? -0.902 -2.864 28.490 1.00 93.44 183 ALA A C 1
ATOM 1469 O O . ALA A 1 183 ? -0.167 -3.855 28.468 1.00 93.44 183 ALA A O 1
ATOM 1470 N N . LYS A 1 184 ? -1.861 -2.712 29.406 1.00 94.81 184 LYS A N 1
ATOM 1471 C CA . LYS A 1 184 ? -2.224 -3.756 30.359 1.00 94.81 184 LYS A CA 1
ATOM 1472 C C . LYS A 1 184 ? -2.809 -4.934 29.588 1.00 94.81 184 LYS A C 1
ATOM 1474 O O . LYS A 1 184 ? -3.828 -4.796 28.910 1.00 94.81 184 LYS A O 1
ATOM 1479 N N . THR A 1 185 ? -2.174 -6.093 29.715 1.00 92.94 185 THR A N 1
ATOM 1480 C CA . THR A 1 185 ? -2.678 -7.322 29.101 1.00 92.94 185 THR A CA 1
ATOM 1481 C C . THR A 1 185 ? -3.873 -7.852 29.897 1.00 92.94 185 THR A C 1
ATOM 1483 O O . THR A 1 185 ? -3.827 -7.897 31.127 1.00 92.94 185 THR A O 1
ATOM 1486 N N . VAL A 1 186 ? -4.958 -8.210 29.210 1.00 92.81 186 VAL A N 1
ATOM 1487 C CA . VAL A 1 186 ? -6.194 -8.748 29.803 1.00 92.81 186 VAL A CA 1
ATOM 1488 C C . VAL A 1 186 ? -6.643 -9.991 29.043 1.00 92.81 186 VAL A C 1
ATOM 1490 O O . VAL A 1 186 ? -6.553 -10.029 27.823 1.00 92.81 186 VAL A O 1
ATOM 1493 N N . SER A 1 187 ? -7.164 -11.001 29.737 1.00 88.50 187 SER A N 1
ATOM 1494 C CA . SER A 1 187 ? -7.524 -12.282 29.108 1.00 88.50 187 SER A CA 1
ATOM 1495 C C . SER A 1 187 ? -8.755 -12.220 28.194 1.00 88.50 187 SER A C 1
ATOM 1497 O O . SER A 1 187 ? -8.889 -13.032 27.285 1.00 88.50 187 SER A O 1
ATOM 1499 N N . CYS A 1 188 ? -9.674 -11.274 28.411 1.00 87.88 188 CYS A N 1
ATOM 1500 C CA . CYS A 1 188 ? -10.851 -11.078 27.563 1.00 87.88 188 CYS A CA 1
ATOM 1501 C C . CYS A 1 188 ? -11.402 -9.647 27.674 1.00 87.88 188 CYS A C 1
ATOM 1503 O O . CYS A 1 188 ? -11.077 -8.915 28.612 1.00 87.88 188 CYS A O 1
ATOM 1505 N N . LEU A 1 189 ? -12.265 -9.258 26.726 1.00 89.69 189 LEU A N 1
ATOM 1506 C CA . LEU A 1 189 ? -12.885 -7.924 26.683 1.00 89.69 189 LEU A CA 1
ATOM 1507 C C . LEU A 1 189 ? -13.705 -7.604 27.944 1.00 89.69 189 LEU A C 1
ATOM 1509 O O . LEU A 1 189 ? -13.649 -6.479 28.423 1.00 89.69 189 LEU A O 1
ATOM 1513 N N . ASN A 1 190 ? -14.389 -8.594 28.529 1.00 88.06 190 ASN A N 1
ATOM 1514 C CA . ASN A 1 190 ? -15.233 -8.409 29.719 1.00 88.06 190 ASN A CA 1
ATOM 1515 C C . ASN A 1 190 ? -14.453 -8.024 30.989 1.00 88.06 190 ASN A C 1
ATOM 1517 O O . ASN A 1 190 ? -15.057 -7.579 31.959 1.00 88.06 190 ASN A O 1
ATOM 1521 N N . ASN A 1 191 ? -13.126 -8.171 30.990 1.00 89.69 191 ASN A N 1
ATOM 1522 C CA . ASN A 1 191 ? -12.271 -7.766 32.109 1.00 89.69 191 ASN A CA 1
ATOM 1523 C C . ASN A 1 191 ? -11.846 -6.286 32.027 1.00 89.69 191 ASN A C 1
ATOM 1525 O O . ASN A 1 191 ? -11.007 -5.837 32.812 1.00 89.69 191 ASN A O 1
ATOM 1529 N N . ILE A 1 192 ? -12.382 -5.535 31.060 1.00 92.69 192 ILE A N 1
ATOM 1530 C CA . ILE A 1 192 ? -12.097 -4.117 30.846 1.00 92.69 192 ILE A CA 1
ATOM 1531 C C . ILE A 1 192 ? -13.243 -3.281 31.417 1.00 92.69 192 ILE A C 1
ATOM 1533 O O . ILE A 1 192 ? -14.326 -3.240 30.837 1.00 92.69 192 ILE A O 1
ATOM 1537 N N . ASP A 1 193 ? -12.988 -2.544 32.495 1.00 91.56 193 ASP A N 1
ATOM 1538 C CA . ASP A 1 193 ? -13.917 -1.516 32.969 1.00 91.56 193 ASP A CA 1
ATOM 1539 C C . ASP A 1 193 ? -13.612 -0.169 32.300 1.00 91.56 193 ASP A C 1
ATOM 1541 O O . ASP A 1 193 ? -12.673 0.538 32.669 1.00 91.56 193 ASP A O 1
ATOM 1545 N N . LEU A 1 194 ? -14.427 0.173 31.301 1.00 93.75 194 LEU A N 1
ATOM 1546 C CA . LEU A 1 194 ? -14.297 1.398 30.509 1.00 93.75 194 LEU A CA 1
ATOM 1547 C C . LEU A 1 194 ? -14.730 2.663 31.265 1.00 93.75 194 LEU A C 1
ATOM 1549 O O . LEU A 1 194 ? -14.487 3.765 30.780 1.00 93.75 194 LEU A O 1
ATOM 1553 N N . SER A 1 195 ? -15.366 2.530 32.435 1.00 89.44 195 SER A N 1
ATOM 1554 C CA . SER A 1 195 ? -15.806 3.673 33.245 1.00 89.44 195 SER A CA 1
ATOM 1555 C C . SER A 1 195 ? -14.710 4.256 34.138 1.00 89.44 195 SER A C 1
ATOM 1557 O O . SER A 1 195 ? -14.840 5.393 34.584 1.00 89.44 195 SER A O 1
ATOM 1559 N N . LEU A 1 196 ? -13.629 3.505 34.377 1.00 91.62 196 LEU A N 1
ATOM 1560 C CA . LEU A 1 196 ? -12.552 3.916 35.282 1.00 91.62 196 LEU A CA 1
ATOM 1561 C C . LEU A 1 196 ? -11.673 5.028 34.726 1.00 91.62 196 LEU A C 1
ATOM 1563 O O . LEU A 1 196 ? -11.024 5.710 35.511 1.00 91.62 196 LEU A O 1
ATOM 1567 N N . ASN A 1 197 ? -11.623 5.167 33.399 1.00 95.25 197 ASN A N 1
ATOM 1568 C CA . ASN A 1 197 ? -10.763 6.144 32.755 1.00 95.25 197 ASN A CA 1
ATOM 1569 C C . ASN A 1 197 ? -11.518 6.961 31.719 1.00 95.25 197 ASN A C 1
ATOM 1571 O O . ASN A 1 197 ? -12.371 6.435 30.995 1.00 95.25 197 ASN A O 1
ATOM 1575 N N . ARG A 1 198 ? -11.131 8.229 31.575 1.00 96.31 198 ARG A N 1
ATOM 1576 C CA . ARG A 1 198 ? -11.664 9.105 30.526 1.00 96.31 198 ARG A CA 1
ATOM 1577 C C . ARG A 1 198 ? -11.303 8.620 29.125 1.00 96.31 198 ARG A C 1
ATOM 1579 O O . ARG A 1 198 ? -12.147 8.660 28.231 1.00 96.31 198 ARG A O 1
ATOM 1586 N N . VAL A 1 199 ? -10.058 8.188 28.916 1.00 98.06 199 VAL A N 1
ATOM 1587 C CA . VAL A 1 199 ? -9.577 7.697 27.614 1.00 98.06 199 VAL A CA 1
ATOM 1588 C C . VAL A 1 199 ? -9.182 6.230 27.716 1.00 98.06 199 VAL A C 1
ATOM 1590 O O . VAL A 1 199 ? -8.240 5.875 28.417 1.00 98.06 199 VAL A O 1
ATOM 1593 N N . ASN A 1 200 ? -9.866 5.370 26.970 1.00 98.00 200 ASN A N 1
ATOM 1594 C CA . ASN A 1 200 ? -9.573 3.942 26.923 1.00 98.00 200 ASN A CA 1
ATOM 1595 C C . ASN A 1 200 ? -9.136 3.552 25.512 1.00 98.00 200 ASN A C 1
ATOM 1597 O O . ASN A 1 200 ? -9.840 3.842 24.547 1.00 98.00 200 ASN A O 1
ATOM 1601 N N . VAL A 1 201 ? -8.000 2.865 25.389 1.00 97.56 201 VAL A N 1
ATOM 1602 C CA . VAL A 1 201 ? -7.549 2.275 24.120 1.00 97.56 201 VAL A CA 1
ATOM 1603 C C . VAL A 1 201 ? -7.615 0.761 24.234 1.00 97.56 201 VAL A C 1
ATOM 1605 O O . VAL A 1 201 ? -6.963 0.179 25.098 1.00 97.56 201 VAL A O 1
ATOM 1608 N N . ILE A 1 202 ? -8.381 0.119 23.356 1.00 95.62 202 ILE A N 1
ATOM 1609 C CA . ILE A 1 202 ? -8.555 -1.333 23.320 1.00 95.62 202 ILE A CA 1
ATOM 1610 C C . ILE A 1 202 ? -7.842 -1.892 22.092 1.00 95.62 202 ILE A C 1
ATOM 1612 O O . ILE A 1 202 ? -8.315 -1.749 20.961 1.00 95.62 202 ILE A O 1
ATOM 1616 N N . SER A 1 203 ? -6.739 -2.598 22.338 1.00 92.06 203 SER A N 1
ATOM 1617 C CA . SER A 1 203 ? -6.068 -3.424 21.346 1.00 92.06 203 SER A CA 1
ATOM 1618 C C . SER A 1 203 ? -6.550 -4.865 21.421 1.00 92.06 203 SER A C 1
ATOM 1620 O O . SER A 1 203 ? -6.309 -5.555 22.409 1.00 92.06 203 SER A O 1
ATOM 1622 N N . ALA A 1 204 ? -7.253 -5.328 20.390 1.00 86.94 204 ALA A N 1
ATOM 1623 C CA . ALA A 1 204 ? -7.655 -6.730 20.275 1.00 86.94 204 ALA A CA 1
ATOM 1624 C C . ALA A 1 204 ? -7.725 -7.155 18.811 1.00 86.94 204 ALA A C 1
ATOM 1626 O O . ALA A 1 204 ? -8.028 -6.344 17.934 1.00 86.94 204 ALA A O 1
ATOM 1627 N N . GLU A 1 205 ? -7.513 -8.438 18.541 1.00 78.12 205 GLU A N 1
ATOM 1628 C CA . GLU A 1 205 ? -7.515 -9.003 17.190 1.00 78.12 205 GLU A CA 1
ATOM 1629 C C . GLU A 1 205 ? -8.814 -8.715 16.414 1.00 78.12 205 GLU A C 1
ATOM 1631 O O . GLU A 1 205 ? -9.887 -8.462 16.979 1.00 78.12 205 GLU A O 1
ATOM 1636 N N . THR A 1 206 ? -8.743 -8.699 15.083 1.00 72.94 206 THR A N 1
ATOM 1637 C CA . THR A 1 206 ? -9.933 -8.494 14.249 1.00 72.94 206 THR A CA 1
ATOM 1638 C C . THR A 1 206 ? -10.885 -9.686 14.381 1.00 72.94 206 THR A C 1
ATOM 1640 O O . THR A 1 206 ? -10.456 -10.829 14.287 1.00 72.94 206 THR A O 1
ATOM 1643 N N . GLY A 1 207 ? -12.184 -9.428 14.556 1.00 69.88 207 GLY A N 1
ATOM 1644 C CA . GLY A 1 207 ? -13.193 -10.484 14.732 1.00 69.88 207 GLY A CA 1
ATOM 1645 C C . GLY A 1 207 ? -13.432 -10.916 16.185 1.00 69.88 207 GLY A C 1
ATOM 1646 O O . GLY A 1 207 ? -14.357 -11.672 16.436 1.00 69.88 207 GLY A O 1
ATOM 1647 N N . THR A 1 208 ? -12.693 -10.376 17.159 1.00 75.25 208 THR A N 1
ATOM 1648 C CA . THR A 1 208 ? -12.897 -10.647 18.603 1.00 75.25 208 THR A CA 1
ATOM 1649 C C . THR A 1 208 ? -14.129 -9.969 19.214 1.00 75.25 208 THR A C 1
ATOM 1651 O O . THR A 1 208 ? -14.381 -10.102 20.407 1.00 75.25 208 THR A O 1
ATOM 1654 N N . GLY A 1 209 ? -14.893 -9.212 18.421 1.00 79.75 209 GLY A N 1
ATOM 1655 C CA . GLY A 1 209 ? -16.110 -8.548 18.887 1.00 79.75 209 GLY A CA 1
ATOM 1656 C C . GLY A 1 209 ? -15.907 -7.204 19.598 1.00 79.75 209 GLY A C 1
ATOM 1657 O O . GLY A 1 209 ? -16.826 -6.779 20.283 1.00 79.75 209 GLY A O 1
ATOM 1658 N N . LYS A 1 210 ? -14.772 -6.498 19.423 1.00 87.56 210 LYS A N 1
ATOM 1659 C CA . LYS A 1 210 ? -14.525 -5.152 20.013 1.00 87.56 210 LYS A CA 1
ATOM 1660 C C . LYS A 1 210 ? -15.711 -4.191 19.858 1.00 87.56 210 LYS A C 1
ATOM 1662 O O . LYS A 1 210 ? -16.227 -3.672 20.842 1.00 87.56 210 LYS A O 1
ATOM 1667 N N . THR A 1 211 ? -16.164 -4.002 18.619 1.00 86.12 211 THR A N 1
ATOM 1668 C CA . THR A 1 211 ? -17.280 -3.112 18.280 1.00 86.12 211 THR A CA 1
ATOM 1669 C C . THR A 1 211 ? -18.574 -3.557 18.971 1.00 86.12 211 THR A C 1
ATOM 1671 O O . THR A 1 211 ? -19.300 -2.728 19.503 1.00 86.12 211 THR A O 1
ATOM 1674 N N . THR A 1 212 ? -18.839 -4.867 19.023 1.00 86.06 212 THR A N 1
ATOM 1675 C CA . THR A 1 212 ? -19.987 -5.445 19.743 1.00 86.06 212 THR A CA 1
ATOM 1676 C C . THR A 1 212 ? -19.872 -5.209 21.250 1.00 86.06 212 THR A C 1
ATOM 1678 O O . THR A 1 212 ? -20.830 -4.765 21.862 1.00 86.06 212 THR A O 1
ATOM 1681 N N . TYR A 1 213 ? -18.702 -5.416 21.856 1.00 89.88 213 TYR A N 1
ATOM 1682 C CA . TYR A 1 213 ? -18.478 -5.173 23.283 1.00 89.88 213 TYR A CA 1
ATOM 1683 C C . TYR A 1 213 ? -18.765 -3.716 23.673 1.00 89.88 213 TYR A C 1
ATOM 1685 O O . TYR A 1 213 ? -19.500 -3.454 24.624 1.00 89.88 213 TYR A O 1
ATOM 1693 N N . VAL A 1 214 ? -18.234 -2.755 22.913 1.00 92.25 214 VAL A N 1
ATOM 1694 C CA . VAL A 1 214 ? -18.433 -1.329 23.212 1.00 92.25 214 VAL A CA 1
ATOM 1695 C C . VAL A 1 214 ? -19.879 -0.891 22.970 1.00 92.25 214 VAL A C 1
ATOM 1697 O O . VAL A 1 214 ? -20.420 -0.138 23.775 1.00 92.25 214 VAL A O 1
ATOM 1700 N N . ILE A 1 215 ? -20.528 -1.363 21.902 1.00 89.69 215 ILE A N 1
ATOM 1701 C CA . ILE A 1 215 ? -21.893 -0.936 21.554 1.00 89.69 215 ILE A CA 1
ATOM 1702 C C . ILE A 1 215 ? -22.950 -1.709 22.357 1.00 89.69 215 ILE A C 1
ATOM 1704 O O . ILE A 1 215 ? -23.755 -1.107 23.066 1.00 89.69 215 ILE A O 1
ATOM 1708 N N . ASP A 1 216 ? -22.957 -3.040 22.267 1.00 86.00 216 ASP A N 1
ATOM 1709 C CA . ASP A 1 216 ? -24.034 -3.874 22.808 1.00 86.00 216 ASP A CA 1
ATOM 1710 C C . ASP A 1 216 ? -23.960 -4.084 24.319 1.00 86.00 216 ASP A C 1
ATOM 1712 O O . ASP A 1 216 ? -25.009 -4.323 24.923 1.00 86.00 216 ASP A O 1
ATOM 1716 N N . ASN A 1 217 ? -22.774 -3.948 24.926 1.00 88.50 217 ASN A N 1
ATOM 1717 C CA . ASN A 1 217 ? -22.623 -4.015 26.379 1.00 88.50 217 ASN A CA 1
ATOM 1718 C C . ASN A 1 217 ? -22.494 -2.607 26.967 1.00 88.50 217 ASN A C 1
ATOM 1720 O O . ASN A 1 217 ? -23.404 -2.133 27.645 1.00 88.50 217 ASN A O 1
ATOM 1724 N N . TYR A 1 218 ? -21.390 -1.912 26.680 1.00 93.00 218 TYR A N 1
ATOM 1725 C CA . TYR A 1 218 ? -21.054 -0.682 27.398 1.00 93.00 218 TYR A CA 1
ATOM 1726 C C . TYR A 1 218 ? -22.009 0.482 27.092 1.00 93.00 218 TYR A C 1
ATOM 1728 O O . TYR A 1 218 ? -22.619 1.037 28.007 1.00 93.00 218 TYR A O 1
ATOM 1736 N N . LEU A 1 219 ? -22.197 0.828 25.813 1.00 93.69 219 LEU A N 1
ATOM 1737 C CA . LEU A 1 219 ? -23.108 1.907 25.420 1.00 93.69 219 LEU A CA 1
ATOM 1738 C C . LEU A 1 219 ? -24.555 1.584 25.809 1.00 93.69 219 LEU A C 1
ATOM 1740 O O . LEU A 1 219 ? -25.250 2.454 26.326 1.00 93.69 219 LEU A O 1
ATOM 1744 N N . ARG A 1 220 ? -25.008 0.337 25.626 1.00 91.38 220 ARG A N 1
ATOM 1745 C CA . ARG A 1 220 ? -26.344 -0.093 26.065 1.00 91.38 220 ARG A CA 1
ATOM 1746 C C . ARG A 1 220 ? -26.564 0.143 27.562 1.00 91.38 220 ARG A C 1
ATOM 1748 O O . ARG A 1 220 ? -27.637 0.603 27.947 1.00 91.38 220 ARG A O 1
ATOM 1755 N N . ASP A 1 221 ? -25.580 -0.156 28.405 1.00 91.19 221 ASP A N 1
ATOM 1756 C CA . ASP A 1 221 ? -25.689 0.060 29.850 1.00 91.19 221 ASP A CA 1
ATOM 1757 C C . ASP A 1 221 ? -25.625 1.539 30.242 1.00 91.19 221 ASP A C 1
ATOM 1759 O O . ASP A 1 221 ? -26.317 1.946 31.178 1.00 91.19 221 ASP A O 1
ATOM 1763 N N . LEU A 1 222 ? -24.869 2.364 29.512 1.00 92.56 222 LEU A N 1
ATOM 1764 C CA . LEU A 1 222 ? -24.919 3.818 29.671 1.00 92.56 222 LEU A CA 1
ATOM 1765 C C . LEU A 1 222 ? -26.290 4.382 29.276 1.00 92.56 222 LEU A C 1
ATOM 1767 O O . LEU A 1 222 ? -26.858 5.168 30.027 1.00 92.56 222 LEU A O 1
ATOM 1771 N N . LEU A 1 223 ? -26.869 3.918 28.166 1.00 91.50 223 LEU A N 1
ATOM 1772 C CA . LEU A 1 223 ? -28.190 4.346 27.694 1.00 91.50 223 LEU A CA 1
ATOM 1773 C C . LEU A 1 223 ? -29.332 3.959 28.641 1.00 91.50 223 LEU A C 1
ATOM 1775 O O . LEU A 1 223 ? -30.334 4.666 28.719 1.00 91.50 223 LEU A O 1
ATOM 1779 N N . LYS A 1 224 ? -29.188 2.863 29.399 1.00 90.12 224 LYS A N 1
ATOM 1780 C CA . LYS A 1 224 ? -30.127 2.522 30.483 1.00 90.12 224 LYS A CA 1
ATOM 1781 C C . LYS A 1 224 ? -30.084 3.534 31.632 1.00 90.12 224 LYS A C 1
ATOM 1783 O O . LYS A 1 224 ? -31.085 3.688 32.326 1.00 90.12 224 LYS A O 1
ATOM 1788 N N . LYS A 1 225 ? -28.932 4.170 31.866 1.00 91.38 225 LYS A N 1
ATOM 1789 C CA . LYS A 1 225 ? -28.738 5.175 32.924 1.00 91.38 225 LYS A CA 1
ATOM 1790 C C . LYS A 1 225 ? -29.120 6.576 32.449 1.00 91.38 225 LYS A C 1
ATOM 1792 O O . LYS A 1 225 ? -29.695 7.330 33.225 1.00 91.38 225 LYS A O 1
ATOM 1797 N N . ASP A 1 226 ? -28.823 6.899 31.193 1.00 90.31 226 ASP A N 1
ATOM 1798 C CA . ASP A 1 226 ? -29.167 8.166 30.551 1.00 90.31 226 ASP A CA 1
ATOM 1799 C C . ASP A 1 226 ? -29.623 7.943 29.101 1.00 90.31 226 ASP A C 1
ATOM 1801 O O . ASP A 1 226 ? -28.822 7.705 28.196 1.00 90.31 226 ASP A O 1
ATOM 1805 N N . SER A 1 227 ? -30.930 8.063 28.867 1.00 85.44 227 SER A N 1
ATOM 1806 C CA . SER A 1 227 ? -31.528 7.895 27.540 1.00 85.44 227 SER A CA 1
ATOM 1807 C C . SER A 1 227 ? -31.220 9.042 26.570 1.00 85.44 227 SER A C 1
ATOM 1809 O O . SER A 1 227 ? -31.449 8.891 25.370 1.00 85.44 227 SER A O 1
ATOM 1811 N N . ASN A 1 228 ? -30.733 10.186 27.066 1.00 88.69 228 ASN A N 1
ATOM 1812 C CA . ASN A 1 228 ? -30.422 11.377 26.268 1.00 88.69 228 ASN A CA 1
ATOM 1813 C C . ASN A 1 228 ? -28.933 11.489 25.914 1.00 88.69 228 ASN A C 1
ATOM 1815 O O . ASN A 1 228 ? -28.526 12.473 25.291 1.00 88.69 228 ASN A O 1
ATOM 1819 N N . LEU A 1 229 ? -28.136 10.484 26.285 1.00 93.38 229 LEU A N 1
ATOM 1820 C CA . LEU A 1 229 ? -26.698 10.451 26.061 1.00 93.38 229 LEU A CA 1
ATOM 1821 C C . LEU A 1 229 ? -26.364 10.674 24.585 1.00 93.38 229 LEU A C 1
ATOM 1823 O O . LEU A 1 229 ? -26.926 10.021 23.698 1.00 93.38 229 LEU A O 1
ATOM 1827 N N . ARG A 1 230 ? -25.434 11.594 24.328 1.00 94.94 230 ARG A N 1
ATOM 1828 C CA . ARG A 1 230 ? -24.977 11.950 22.984 1.00 94.94 230 ARG A CA 1
ATOM 1829 C C . ARG A 1 230 ? -23.707 11.187 22.638 1.00 94.94 230 ARG A C 1
ATOM 1831 O O . ARG A 1 230 ? -22.734 11.217 23.391 1.00 94.94 230 ARG A O 1
ATOM 1838 N N . VAL A 1 231 ? -23.692 10.542 21.478 1.00 96.06 231 VAL A N 1
ATOM 1839 C CA . VAL A 1 231 ? -22.584 9.697 21.022 1.00 96.06 231 VAL A CA 1
ATOM 1840 C C . VAL A 1 231 ? -21.974 10.274 19.753 1.00 96.06 231 VAL A C 1
ATOM 1842 O O . VAL A 1 231 ? -22.683 10.558 18.789 1.00 96.06 231 VAL A O 1
ATOM 1845 N N . ALA A 1 232 ? -20.650 10.395 19.725 1.00 96.44 232 ALA A N 1
ATOM 1846 C CA . ALA A 1 232 ? -19.901 10.678 18.512 1.00 96.44 232 ALA A CA 1
ATOM 1847 C C . ALA A 1 232 ? -19.180 9.424 18.009 1.00 96.44 232 ALA A C 1
ATOM 1849 O O . ALA A 1 232 ? -18.582 8.684 18.788 1.00 96.44 232 ALA A O 1
ATOM 1850 N N . ILE A 1 233 ? -19.184 9.226 16.694 1.00 94.81 233 ILE A N 1
ATOM 1851 C CA . ILE A 1 233 ? -18.456 8.163 16.004 1.00 94.81 233 ILE A CA 1
ATOM 1852 C C . ILE A 1 233 ? -17.398 8.812 15.120 1.00 94.81 233 ILE A C 1
ATOM 1854 O O . ILE A 1 233 ? -17.702 9.693 14.309 1.00 94.81 233 ILE A O 1
ATOM 1858 N N . ILE A 1 234 ? -16.156 8.365 15.272 1.00 94.56 234 ILE A N 1
ATOM 1859 C CA . ILE A 1 234 ? -15.041 8.724 14.403 1.00 94.56 234 ILE A CA 1
ATOM 1860 C C . ILE A 1 234 ? -14.527 7.443 13.749 1.00 94.56 234 ILE A C 1
ATOM 1862 O O . ILE A 1 234 ? -14.282 6.447 14.423 1.00 94.56 234 ILE A O 1
ATOM 1866 N N . ALA A 1 235 ? -14.318 7.483 12.437 1.00 87.81 235 ALA A N 1
ATOM 1867 C CA . ALA A 1 235 ? -13.577 6.463 11.704 1.00 87.81 235 ALA A CA 1
ATOM 1868 C C . ALA A 1 235 ? -12.750 7.112 10.590 1.00 87.81 235 ALA A C 1
ATOM 1870 O O . ALA A 1 235 ? -12.896 8.293 10.272 1.00 87.81 235 ALA A O 1
ATOM 1871 N N . HIS A 1 236 ? -11.871 6.345 9.956 1.00 80.94 236 HIS A N 1
ATOM 1872 C CA . HIS A 1 236 ? -11.055 6.857 8.854 1.00 80.94 236 HIS A CA 1
ATOM 1873 C C . HIS A 1 236 ? -11.790 6.869 7.495 1.00 80.94 236 HIS A C 1
ATOM 1875 O O . HIS A 1 236 ? -11.330 7.515 6.556 1.00 80.94 236 HIS A O 1
ATOM 1881 N N . LYS A 1 237 ? -12.952 6.202 7.396 1.00 77.31 237 LYS A N 1
ATOM 1882 C CA . LYS A 1 237 ? -13.793 6.087 6.190 1.00 77.31 237 LYS A CA 1
ATOM 1883 C C . LYS A 1 237 ? -15.289 6.132 6.520 1.00 77.31 237 LYS A C 1
ATOM 1885 O O . LYS A 1 237 ? -15.699 5.790 7.629 1.00 77.31 237 LYS A O 1
ATOM 1890 N N . ASN A 1 238 ? -16.108 6.522 5.542 1.00 73.06 238 ASN A N 1
ATOM 1891 C CA . ASN A 1 238 ? -17.565 6.629 5.697 1.00 73.06 238 ASN A CA 1
ATOM 1892 C C . ASN A 1 238 ? -18.252 5.254 5.790 1.00 73.06 238 ASN A C 1
ATOM 1894 O O . ASN A 1 238 ? -19.257 5.104 6.481 1.00 73.06 238 ASN A O 1
ATOM 1898 N N . GLU A 1 239 ? -17.710 4.242 5.122 1.00 67.44 239 GLU A N 1
ATOM 1899 C CA . GLU A 1 239 ? -18.256 2.886 5.068 1.00 67.44 239 GLU A CA 1
ATOM 1900 C C . GLU A 1 239 ? -18.205 2.207 6.447 1.00 67.44 239 GLU A C 1
ATOM 1902 O O . GLU A 1 239 ? -19.189 1.613 6.888 1.00 67.44 239 GLU A O 1
ATOM 1907 N N . ILE A 1 240 ? -17.094 2.378 7.173 1.00 67.12 240 ILE A N 1
ATOM 1908 C CA . ILE A 1 240 ? -16.929 1.913 8.562 1.00 67.12 240 ILE A CA 1
ATOM 1909 C C . ILE A 1 240 ? -17.942 2.607 9.471 1.00 67.12 240 ILE A C 1
ATOM 1911 O O . ILE A 1 240 ? -18.669 1.949 10.217 1.00 67.12 240 ILE A O 1
ATOM 1915 N N . ASN A 1 241 ? -18.035 3.934 9.348 1.00 73.75 241 ASN A N 1
ATOM 1916 C CA . ASN A 1 241 ? -19.016 4.729 10.076 1.00 73.75 241 ASN A CA 1
ATOM 1917 C C . ASN A 1 241 ? -20.443 4.231 9.835 1.00 73.75 241 ASN A C 1
ATOM 1919 O O . ASN A 1 241 ? -21.215 4.161 10.779 1.00 73.75 241 ASN A O 1
ATOM 1923 N N . THR A 1 242 ? -20.787 3.843 8.606 1.00 73.19 242 THR A N 1
ATOM 1924 C CA . THR A 1 242 ? -22.134 3.363 8.263 1.00 73.19 242 THR A CA 1
ATOM 1925 C C . THR A 1 242 ? -22.499 2.090 9.032 1.00 73.19 242 THR A C 1
ATOM 1927 O O . THR A 1 242 ? -23.608 1.990 9.550 1.00 73.19 242 THR A O 1
ATOM 1930 N N . ASN A 1 243 ? -21.570 1.137 9.168 1.00 72.25 243 ASN A N 1
ATOM 1931 C CA . ASN A 1 243 ? -21.813 -0.109 9.906 1.00 72.25 243 ASN A CA 1
ATOM 1932 C C . ASN A 1 243 ? -21.986 0.143 11.415 1.00 72.25 243 ASN A C 1
ATOM 1934 O O . ASN A 1 243 ? -22.951 -0.321 12.024 1.00 72.25 243 ASN A O 1
ATOM 1938 N N . ILE A 1 244 ? -21.086 0.927 12.016 1.00 78.62 244 ILE A N 1
ATOM 1939 C CA . ILE A 1 244 ? -21.155 1.276 13.444 1.00 78.62 244 ILE A CA 1
ATOM 1940 C C . ILE A 1 244 ? -22.418 2.082 13.736 1.00 78.62 244 ILE A C 1
ATOM 1942 O O . ILE A 1 244 ? -23.137 1.778 14.686 1.00 78.62 244 ILE A O 1
ATOM 1946 N N . ASN A 1 245 ? -22.702 3.081 12.900 1.00 81.38 245 ASN A N 1
ATOM 1947 C CA . ASN A 1 245 ? -23.885 3.913 13.027 1.00 81.38 245 ASN A CA 1
ATOM 1948 C C . ASN A 1 245 ? -25.151 3.061 12.950 1.00 81.38 245 ASN A C 1
ATOM 1950 O O . ASN A 1 245 ? -25.966 3.148 13.853 1.00 81.38 245 ASN A O 1
ATOM 1954 N N . TYR A 1 246 ? -25.260 2.149 11.976 1.00 80.44 246 TYR A N 1
ATOM 1955 C CA . TYR A 1 246 ? -26.391 1.223 11.893 1.00 80.44 246 TYR A CA 1
ATOM 1956 C C . TYR A 1 246 ? -26.616 0.466 13.211 1.00 80.44 246 TYR A C 1
ATOM 1958 O O . TYR A 1 246 ? -27.736 0.451 13.720 1.00 80.44 246 TYR A O 1
ATOM 1966 N N . LYS A 1 247 ? -25.557 -0.096 13.815 1.00 82.38 247 LYS A N 1
ATOM 1967 C CA . LYS A 1 247 ? -25.655 -0.777 15.118 1.00 82.38 247 LYS A CA 1
ATOM 1968 C C . LYS A 1 247 ? -26.136 0.162 16.226 1.00 82.38 247 LYS A C 1
ATOM 1970 O O . LYS A 1 247 ? -27.039 -0.201 16.972 1.00 82.38 247 LYS A O 1
ATOM 1975 N N . ILE A 1 248 ? -25.591 1.372 16.319 1.00 84.88 248 ILE A N 1
ATOM 1976 C CA . ILE A 1 248 ? -25.991 2.348 17.344 1.00 84.88 248 ILE A CA 1
ATOM 1977 C C . ILE A 1 248 ? -27.435 2.821 17.127 1.00 84.88 248 ILE A C 1
ATOM 1979 O O . ILE A 1 248 ? -28.203 2.884 18.085 1.00 84.88 248 ILE A O 1
ATOM 1983 N N . SER A 1 249 ? -27.852 3.064 15.883 1.00 84.25 249 SER A N 1
ATOM 1984 C CA . SER A 1 249 ? -29.231 3.420 15.538 1.00 84.25 249 SER A CA 1
ATOM 1985 C C . SER A 1 249 ? -30.229 2.326 15.923 1.00 84.25 249 SER A C 1
ATOM 1987 O O . SER A 1 249 ? -31.365 2.649 16.251 1.00 84.25 249 SER A O 1
ATOM 1989 N N . THR A 1 250 ? -29.836 1.043 15.960 1.00 85.81 250 THR A N 1
ATOM 1990 C CA . THR A 1 250 ? -30.724 -0.010 16.497 1.00 85.81 250 THR A CA 1
ATOM 1991 C C . THR A 1 250 ? -30.956 0.105 18.007 1.00 85.81 250 THR A C 1
ATOM 1993 O O . THR A 1 250 ? -32.024 -0.271 18.487 1.00 85.81 250 THR A O 1
ATOM 1996 N N . LEU A 1 251 ? -29.993 0.652 18.759 1.00 85.94 251 LEU A N 1
ATOM 1997 C CA . LEU A 1 251 ? -30.147 0.943 20.190 1.00 85.94 251 LEU A CA 1
ATOM 1998 C C . LEU A 1 251 ? -30.931 2.237 20.432 1.00 85.94 251 LEU A C 1
ATOM 2000 O O . LEU A 1 251 ? -31.576 2.383 21.468 1.00 85.94 251 LEU A O 1
ATOM 2004 N N . LEU A 1 252 ? -30.872 3.162 19.473 1.00 84.50 252 LEU A N 1
ATOM 2005 C CA . LEU A 1 252 ? -31.457 4.498 19.524 1.00 84.50 252 LEU A CA 1
ATOM 2006 C C . LEU A 1 252 ? -32.325 4.777 18.277 1.00 84.50 252 LEU A C 1
ATOM 2008 O O . LEU A 1 252 ? -32.000 5.664 17.486 1.00 84.50 252 LEU A O 1
ATOM 2012 N N . PRO A 1 253 ? -33.453 4.069 18.083 1.00 81.94 253 PRO A N 1
ATOM 2013 C CA . PRO A 1 253 ? -34.228 4.135 16.837 1.00 81.94 253 PRO A CA 1
ATOM 2014 C C . PRO A 1 253 ? -34.839 5.515 16.543 1.00 81.94 253 PRO A C 1
ATOM 2016 O O . PRO A 1 253 ? -35.146 5.816 15.393 1.00 81.94 253 PRO A O 1
ATOM 2019 N N . ASN A 1 254 ? -34.994 6.364 17.567 1.00 85.00 254 ASN A N 1
ATOM 2020 C CA . ASN A 1 254 ? -35.551 7.718 17.452 1.00 85.00 254 ASN A CA 1
ATOM 2021 C C . ASN A 1 254 ? -34.491 8.830 17.577 1.00 85.00 254 ASN A C 1
ATOM 2023 O O . ASN A 1 254 ? -34.851 10.008 17.634 1.00 85.00 254 ASN A O 1
ATOM 2027 N N . ALA A 1 255 ? -33.201 8.487 17.665 1.00 85.75 255 ALA A N 1
ATOM 2028 C CA . ALA A 1 255 ? -32.149 9.488 17.802 1.00 85.75 255 ALA A CA 1
ATOM 2029 C C . ALA A 1 255 ? -32.013 10.331 16.532 1.00 85.75 255 ALA A C 1
ATOM 2031 O O . ALA A 1 255 ? -32.013 9.830 15.407 1.00 85.75 255 ALA A O 1
ATOM 2032 N N . LYS A 1 256 ? -31.834 11.640 16.721 1.00 90.56 256 LYS A N 1
ATOM 2033 C CA . LYS A 1 256 ? -31.453 12.543 15.635 1.00 90.56 256 LYS A CA 1
ATOM 2034 C C . LYS A 1 256 ? -29.981 12.319 15.300 1.00 90.56 256 LYS A C 1
ATOM 2036 O O . LYS A 1 256 ? -29.121 12.513 16.160 1.00 90.56 256 LYS A O 1
ATOM 2041 N N . GLU A 1 257 ? -29.704 11.950 14.057 1.00 91.75 257 GLU A N 1
ATOM 2042 C CA . GLU A 1 257 ? -28.347 11.816 13.529 1.00 91.75 257 GLU A CA 1
ATOM 2043 C C . GLU A 1 257 ? -27.930 13.081 12.767 1.00 91.75 257 GLU A C 1
ATOM 2045 O O . GLU A 1 257 ? -28.718 13.659 12.010 1.00 91.75 257 GLU A O 1
ATOM 2050 N N . ALA A 1 258 ? -26.672 13.484 12.929 1.00 91.75 258 ALA A N 1
ATOM 2051 C CA . ALA A 1 258 ? -26.022 14.443 12.052 1.00 91.75 258 ALA A CA 1
ATOM 2052 C C . ALA A 1 258 ? -24.601 13.997 11.684 1.00 91.75 258 ALA A C 1
ATOM 2054 O O . ALA A 1 258 ? -23.899 13.327 12.437 1.00 91.75 258 ALA A O 1
ATOM 2055 N N . ASN A 1 259 ? -24.159 14.412 10.503 1.00 91.50 259 ASN A N 1
ATOM 2056 C CA . ASN A 1 259 ? -22.835 14.118 9.964 1.00 91.50 259 ASN A CA 1
ATOM 2057 C C . ASN A 1 259 ? -22.276 15.326 9.199 1.00 91.50 259 ASN A C 1
ATOM 2059 O O . ASN A 1 259 ? -22.936 16.358 9.082 1.00 91.50 259 ASN A O 1
ATOM 2063 N N . HIS A 1 260 ? -21.079 15.191 8.630 1.00 86.31 260 HIS A N 1
ATOM 2064 C CA . HIS A 1 260 ? -20.405 16.263 7.884 1.00 86.31 260 HIS A CA 1
ATOM 2065 C C . HIS A 1 260 ? -21.180 16.811 6.666 1.00 86.31 260 HIS A C 1
ATOM 2067 O O . HIS A 1 260 ? -20.884 17.913 6.215 1.00 86.31 260 HIS A O 1
ATOM 2073 N N . ASN A 1 261 ? -22.184 16.091 6.151 1.00 87.62 261 ASN A N 1
ATOM 2074 C CA . ASN A 1 261 ? -23.055 16.559 5.065 1.00 87.62 261 ASN A CA 1
ATOM 2075 C C . ASN A 1 261 ? -24.301 17.306 5.575 1.00 87.62 261 ASN A C 1
ATOM 2077 O O . ASN A 1 261 ? -25.101 17.818 4.785 1.00 87.62 261 ASN A O 1
ATOM 2081 N N . THR A 1 262 ? -24.495 17.383 6.893 1.00 89.06 262 THR A N 1
ATOM 2082 C CA . THR A 1 262 ? -25.648 18.049 7.503 1.00 89.06 262 THR A CA 1
ATOM 2083 C C . THR A 1 262 ? -25.478 19.564 7.441 1.00 89.06 262 THR A C 1
ATOM 2085 O O . THR A 1 262 ? -24.668 20.143 8.154 1.00 89.06 262 THR A O 1
ATOM 2088 N N . LYS A 1 263 ? -26.278 20.229 6.599 1.00 88.12 263 LYS A N 1
ATOM 2089 C CA . LYS A 1 263 ? -26.212 21.691 6.401 1.00 88.12 263 LYS A CA 1
ATOM 2090 C C . LYS A 1 263 ? -26.887 22.512 7.507 1.00 88.12 263 LYS A C 1
ATOM 2092 O O . LYS A 1 263 ? -26.627 23.702 7.636 1.00 88.12 263 LYS A O 1
ATOM 2097 N N . SER A 1 264 ? -27.803 21.912 8.267 1.00 90.62 264 SER A N 1
ATOM 2098 C CA . SER A 1 264 ? -28.579 22.622 9.289 1.00 90.62 264 SER A CA 1
ATOM 2099 C C . SER A 1 264 ? -27.834 22.634 10.622 1.00 90.62 264 SER A C 1
ATOM 2101 O O . SER A 1 264 ? -27.684 21.584 11.244 1.00 90.62 264 SER A O 1
ATOM 2103 N N . LEU A 1 265 ? -27.443 23.828 11.082 1.00 88.50 265 LEU A N 1
ATOM 2104 C CA . LEU A 1 265 ? -26.838 24.033 12.407 1.00 88.50 265 LEU A CA 1
ATOM 2105 C C . LEU A 1 265 ? -27.737 23.499 13.525 1.00 88.50 265 LEU A C 1
ATOM 2107 O O . LEU A 1 265 ? -27.285 22.724 14.357 1.00 88.50 265 LEU A O 1
ATOM 2111 N N . ARG A 1 266 ? -29.040 23.795 13.460 1.00 89.88 266 ARG A N 1
ATOM 2112 C CA . ARG A 1 266 ? -30.026 23.278 14.416 1.00 89.88 266 ARG A CA 1
ATOM 2113 C C . ARG A 1 266 ? -30.022 21.747 14.490 1.00 89.88 266 ARG A C 1
ATOM 2115 O O . ARG A 1 266 ? -30.088 21.191 15.579 1.00 89.88 266 ARG A O 1
ATOM 2122 N N . LYS A 1 267 ? -29.926 21.049 13.349 1.00 91.19 267 LYS A N 1
ATOM 2123 C CA . LYS A 1 267 ? -29.836 19.577 13.347 1.00 91.19 267 LYS A CA 1
ATOM 2124 C C . LYS A 1 267 ? -28.536 19.077 13.974 1.00 91.19 267 LYS A C 1
ATOM 2126 O O . LYS A 1 267 ? -28.578 18.077 14.673 1.00 91.19 267 LYS A O 1
ATOM 2131 N N . LEU A 1 268 ? -27.413 19.754 13.733 1.00 90.31 268 LEU A N 1
ATOM 2132 C CA . LEU A 1 268 ? -26.123 19.411 14.343 1.00 90.31 268 LEU A CA 1
ATOM 2133 C C . LEU A 1 268 ? -26.148 19.601 15.867 1.00 90.31 268 LEU A C 1
ATOM 2135 O O . LEU A 1 268 ? -25.655 18.754 16.606 1.00 90.31 268 LEU A O 1
ATOM 2139 N N . GLU A 1 269 ? -26.759 20.683 16.343 1.00 88.56 269 GLU A N 1
ATOM 2140 C CA . GLU A 1 269 ? -26.880 20.987 17.771 1.00 88.56 269 GLU A CA 1
ATOM 2141 C C . GLU A 1 269 ? -27.816 20.014 18.496 1.00 88.56 269 GLU A C 1
ATOM 2143 O O . GLU A 1 269 ? -27.470 19.537 19.576 1.00 88.56 269 GLU A O 1
ATOM 2148 N N . GLU A 1 270 ? -28.956 19.676 17.886 1.00 90.31 270 GLU A N 1
ATOM 2149 C CA . GLU A 1 270 ? -29.967 18.767 18.446 1.00 90.31 270 GLU A CA 1
ATOM 2150 C C . GLU A 1 270 ? -29.646 17.272 18.242 1.00 90.31 270 GLU A C 1
ATOM 2152 O O . GLU A 1 270 ? -30.389 16.420 18.733 1.00 90.31 270 GLU A O 1
ATOM 2157 N N . ALA A 1 271 ? -28.596 16.926 17.492 1.00 93.06 271 ALA A N 1
ATOM 2158 C CA . ALA A 1 271 ? -28.270 15.535 17.196 1.00 93.06 271 ALA A CA 1
ATOM 2159 C C . ALA A 1 271 ? -27.740 14.788 18.427 1.00 93.06 271 ALA A C 1
ATOM 2161 O O . ALA A 1 271 ? -26.831 15.249 19.128 1.00 93.06 271 ALA A O 1
ATOM 2162 N N . GLN A 1 272 ? -28.300 13.598 18.642 1.00 94.00 272 GLN A N 1
ATOM 2163 C CA . GLN A 1 272 ? -27.866 12.645 19.657 1.00 94.00 272 GLN A CA 1
ATOM 2164 C C . GLN A 1 272 ? -26.761 11.724 19.122 1.00 94.00 272 GLN A C 1
ATOM 2166 O O . GLN A 1 272 ? -25.935 11.259 19.900 1.00 94.00 272 GLN A O 1
ATOM 2171 N N . ILE A 1 273 ? -26.702 11.505 17.802 1.00 94.56 273 ILE A N 1
ATOM 2172 C CA . ILE A 1 273 ? -25.622 10.762 17.144 1.00 94.56 273 ILE A CA 1
ATOM 2173 C C . ILE A 1 273 ? -24.882 11.700 16.189 1.00 94.56 273 ILE A C 1
ATOM 2175 O O . ILE A 1 273 ? -25.480 12.253 15.264 1.00 94.56 273 ILE A O 1
ATOM 2179 N N . ILE A 1 274 ? -23.578 11.871 16.402 1.00 95.44 274 ILE A N 1
ATOM 2180 C CA . ILE A 1 274 ? -22.690 12.641 15.527 1.00 95.44 274 ILE A CA 1
ATOM 2181 C C . ILE A 1 274 ? -21.740 11.687 14.809 1.00 95.44 274 ILE A C 1
ATOM 2183 O O . ILE A 1 274 ? -20.960 10.987 15.445 1.00 95.44 274 ILE A O 1
ATOM 2187 N N . VAL A 1 275 ? -21.744 11.691 13.478 1.00 94.00 275 VAL A N 1
ATOM 2188 C CA . VAL A 1 275 ? -20.861 10.839 12.669 1.00 94.00 275 VAL A CA 1
ATOM 2189 C C . VAL A 1 275 ? -19.823 11.688 11.939 1.00 94.00 275 VAL A C 1
ATOM 2191 O O . VAL A 1 275 ? -20.162 12.581 11.156 1.00 94.00 275 VAL A O 1
ATOM 2194 N N . SER A 1 276 ? -18.538 11.400 12.155 1.00 93.81 276 SER A N 1
ATOM 2195 C CA . SER A 1 276 ? -17.425 12.115 11.525 1.00 93.81 276 SER A CA 1
ATOM 2196 C C . SER A 1 276 ? -16.356 11.167 10.986 1.00 93.81 276 SER A C 1
ATOM 2198 O O . SER A 1 276 ? -16.164 10.056 11.471 1.00 93.81 276 SER A O 1
ATOM 2200 N N . THR A 1 277 ? -15.612 11.623 9.980 1.00 91.75 277 THR A N 1
ATOM 2201 C CA . THR A 1 277 ? -14.356 10.985 9.560 1.00 91.75 277 THR A CA 1
ATOM 2202 C C . THR A 1 277 ? -13.152 11.759 10.074 1.00 91.75 277 THR A C 1
ATOM 2204 O O . THR A 1 277 ? -13.303 12.924 10.442 1.00 91.75 277 THR A O 1
ATOM 2207 N N . THR A 1 278 ? -11.958 11.161 10.065 1.00 91.31 278 THR A N 1
ATOM 2208 C CA . THR A 1 278 ? -10.701 11.862 10.401 1.00 91.31 278 THR A CA 1
ATOM 2209 C C . THR A 1 278 ? -10.523 13.147 9.582 1.00 91.31 278 THR A C 1
ATOM 2211 O O . THR A 1 278 ? -10.224 14.191 10.152 1.00 91.31 278 THR A O 1
ATOM 2214 N N . ASN A 1 279 ? -10.818 13.102 8.278 1.00 89.94 279 ASN A N 1
ATOM 2215 C CA . ASN A 1 279 ? -10.744 14.255 7.371 1.00 89.94 279 ASN A CA 1
ATOM 2216 C C . ASN A 1 279 ? -11.818 15.327 7.648 1.00 89.94 279 ASN A C 1
ATOM 2218 O O . ASN A 1 279 ? -11.562 16.522 7.518 1.00 89.94 279 ASN A O 1
ATOM 2222 N N . SER A 1 280 ? -13.031 14.921 8.039 1.00 91.50 280 SER A N 1
ATOM 2223 C CA . SER A 1 280 ? -14.136 15.865 8.300 1.00 91.50 280 SER A CA 1
ATOM 2224 C C . SER A 1 280 ? -14.137 16.416 9.727 1.00 91.50 280 SER A C 1
ATOM 2226 O O . SER A 1 280 ? -14.804 17.415 10.004 1.00 91.50 280 SER A O 1
ATOM 2228 N N . LEU A 1 281 ? -13.381 15.784 10.629 1.00 95.06 281 LEU A N 1
ATOM 2229 C CA . LEU A 1 281 ? -13.360 16.095 12.053 1.00 95.06 281 LEU A CA 1
ATOM 2230 C C . LEU A 1 281 ? -13.068 17.567 12.363 1.00 95.06 281 LEU A C 1
ATOM 2232 O O . LEU A 1 281 ? -13.765 18.096 13.224 1.00 95.06 281 LEU A O 1
ATOM 2236 N N . PRO A 1 282 ? -12.144 18.276 11.681 1.00 94.81 282 PRO A N 1
ATOM 2237 C CA . PRO A 1 282 ? -11.920 19.696 11.952 1.00 94.81 282 PRO A CA 1
ATOM 2238 C C . PRO A 1 282 ? -13.189 20.554 11.873 1.00 94.81 282 PRO A C 1
ATOM 2240 O O . PRO A 1 282 ? -13.340 21.485 12.657 1.00 94.81 282 PRO A O 1
ATOM 2243 N N . ASN A 1 283 ? -14.117 20.223 10.970 1.00 92.69 283 ASN A N 1
ATOM 2244 C CA . ASN A 1 283 ? -15.375 20.958 10.801 1.00 92.69 283 ASN A CA 1
ATOM 2245 C C . ASN A 1 283 ? -16.477 20.472 11.756 1.00 92.69 283 ASN A C 1
ATOM 2247 O O . ASN A 1 283 ? -17.429 21.199 12.021 1.00 92.69 283 ASN A O 1
ATOM 2251 N N . MET A 1 284 ? -16.350 19.248 12.272 1.00 94.94 284 MET A N 1
ATOM 2252 C CA . MET A 1 284 ? -17.313 18.625 13.187 1.00 94.94 284 MET A CA 1
ATOM 2253 C C . MET A 1 284 ? -16.897 18.729 14.662 1.00 94.94 284 MET A C 1
ATOM 2255 O O . MET A 1 284 ? -17.655 18.332 15.545 1.00 94.94 284 MET A O 1
ATOM 2259 N N . LEU A 1 285 ? -15.702 19.262 14.932 1.00 96.56 285 LEU A N 1
ATOM 2260 C CA . LEU A 1 285 ? -14.999 19.162 16.209 1.00 96.56 285 LEU A CA 1
ATOM 2261 C C . LEU A 1 285 ? -15.841 19.624 17.400 1.00 96.56 285 LEU A C 1
ATOM 2263 O O . LEU A 1 285 ? -15.943 18.903 18.385 1.00 96.56 285 LEU A O 1
ATOM 2267 N N . GLN A 1 286 ? -16.489 20.784 17.300 1.00 95.56 286 GLN A N 1
ATOM 2268 C CA . GLN A 1 286 ? -17.307 21.324 18.391 1.00 95.56 286 GLN A CA 1
ATOM 2269 C C . GLN A 1 286 ? -18.494 20.418 18.757 1.00 95.56 286 GLN A C 1
ATOM 2271 O O . GLN A 1 286 ? -18.830 20.286 19.929 1.00 95.56 286 GLN A O 1
ATOM 2276 N N . TYR A 1 287 ? -19.097 19.752 17.769 1.00 96.06 287 TYR A N 1
ATOM 2277 C CA . TYR A 1 287 ? -20.235 18.857 17.984 1.00 96.06 287 TYR A CA 1
ATOM 2278 C C . TYR A 1 287 ? -19.780 17.519 18.568 1.00 96.06 287 TYR A C 1
ATOM 2280 O O . TYR A 1 287 ? -20.433 16.977 19.455 1.00 96.06 287 TYR A O 1
ATOM 2288 N N . VAL A 1 288 ? -18.620 17.024 18.124 1.00 97.06 288 VAL A N 1
ATOM 2289 C CA . VAL A 1 288 ? -17.980 15.831 18.695 1.00 97.06 288 VAL A CA 1
ATOM 2290 C C . VAL A 1 288 ? -17.594 16.066 20.157 1.00 97.06 288 VAL A C 1
ATOM 2292 O O . VAL A 1 288 ? -17.882 15.225 21.001 1.00 97.06 288 VAL A O 1
ATOM 2295 N N . LEU A 1 289 ? -17.004 17.220 20.484 1.00 97.31 289 LEU A N 1
ATOM 2296 C CA . LEU A 1 289 ? -16.658 17.586 21.865 1.00 97.31 289 LEU A CA 1
ATOM 2297 C C . LEU A 1 289 ? -17.891 17.788 22.760 1.00 97.31 289 LEU A C 1
ATOM 2299 O O . LEU A 1 289 ? -17.799 17.619 23.973 1.00 97.31 289 LEU A O 1
ATOM 2303 N N . GLY A 1 290 ? -19.039 18.138 22.171 1.00 95.12 290 GLY A N 1
ATOM 2304 C CA . GLY A 1 290 ? -20.316 18.255 22.875 1.00 95.12 290 GLY A CA 1
ATOM 2305 C C . GLY A 1 290 ? -20.982 16.917 23.218 1.00 95.12 290 GLY A C 1
ATOM 2306 O O . GLY A 1 290 ? -21.985 16.921 23.933 1.00 95.12 290 GLY A O 1
ATOM 2307 N N . CYS A 1 291 ? -20.456 15.794 22.719 1.00 97.00 291 CYS A N 1
ATOM 2308 C CA . CYS A 1 291 ? -20.965 14.457 23.018 1.00 97.00 291 CYS A CA 1
ATOM 2309 C C . CYS A 1 291 ? -20.445 13.931 24.365 1.00 97.00 291 CYS A C 1
ATOM 2311 O O . CYS A 1 291 ? -19.398 14.349 24.864 1.00 97.00 291 CYS A O 1
ATOM 2313 N N . ASP A 1 292 ? -21.185 12.996 24.954 1.00 96.75 292 ASP A N 1
ATOM 2314 C CA . ASP A 1 292 ? -20.841 12.361 26.228 1.00 96.75 292 ASP A CA 1
ATOM 2315 C C . ASP A 1 292 ? -19.849 11.214 26.045 1.00 96.75 292 ASP A C 1
ATOM 2317 O O . ASP A 1 292 ? -18.970 11.015 26.880 1.00 96.75 292 ASP A O 1
ATOM 2321 N N . LEU A 1 293 ? -19.952 10.509 24.916 1.00 97.19 293 LEU A N 1
ATOM 2322 C CA . LEU A 1 293 ? -19.055 9.427 24.540 1.00 97.19 293 LEU A CA 1
ATOM 2323 C C . LEU A 1 293 ? -18.579 9.594 23.097 1.00 97.19 293 LEU A C 1
ATOM 2325 O O . LEU A 1 293 ? -19.388 9.736 22.182 1.00 97.19 293 LEU A O 1
ATOM 2329 N N . VAL A 1 294 ? -17.267 9.507 22.883 1.00 97.88 294 VAL A N 1
ATOM 2330 C CA . VAL A 1 294 ? -16.656 9.420 21.552 1.00 97.88 294 VAL A CA 1
ATOM 2331 C C . VAL A 1 294 ? -16.121 8.009 21.332 1.00 97.88 294 VAL A C 1
ATOM 2333 O O . VAL A 1 294 ? -15.256 7.545 22.073 1.00 97.88 294 VAL A O 1
ATOM 2336 N N . ILE A 1 295 ? -16.600 7.336 20.290 1.00 96.62 295 ILE A N 1
ATOM 2337 C CA . ILE A 1 295 ? -16.109 6.028 19.852 1.00 96.62 295 ILE A CA 1
ATOM 2338 C C . ILE A 1 295 ? -15.268 6.237 18.595 1.00 96.62 295 ILE A C 1
ATOM 2340 O O . ILE A 1 295 ? -15.770 6.718 17.579 1.00 96.62 295 ILE A O 1
ATOM 2344 N N . PHE A 1 296 ? -13.992 5.868 18.657 1.00 95.31 296 PHE A N 1
ATOM 2345 C CA . PHE A 1 296 ? -13.074 5.910 17.526 1.00 95.31 296 PHE A CA 1
ATOM 2346 C C . PHE A 1 296 ? -12.658 4.488 17.139 1.00 95.31 296 PHE A C 1
ATOM 2348 O O . PHE A 1 296 ? -11.772 3.899 17.761 1.00 95.31 296 PHE A O 1
ATOM 2355 N N . ASP A 1 297 ? -13.311 3.935 16.116 1.00 88.56 297 ASP A N 1
ATOM 2356 C CA . ASP A 1 297 ? -12.981 2.608 15.589 1.00 88.56 297 ASP A CA 1
ATOM 2357 C C . ASP A 1 297 ? -11.878 2.690 14.529 1.00 88.56 297 ASP A C 1
ATOM 2359 O O . ASP A 1 297 ? -11.770 3.664 13.777 1.00 88.56 297 ASP A O 1
ATOM 2363 N N . GLU A 1 298 ? -11.056 1.648 14.482 1.00 87.31 298 GLU A N 1
ATOM 2364 C CA . GLU A 1 298 ? -9.821 1.580 13.701 1.00 87.31 298 GLU A CA 1
ATOM 2365 C C . GLU A 1 298 ? -8.924 2.810 13.899 1.00 87.31 298 GLU A C 1
ATOM 2367 O O . GLU A 1 298 ? -8.497 3.468 12.943 1.00 87.31 298 GLU A O 1
ATOM 2372 N N . SER A 1 299 ? -8.685 3.161 15.164 1.00 93.12 299 SER A N 1
ATOM 2373 C CA . SER A 1 299 ? -8.046 4.424 15.527 1.00 93.12 299 SER A CA 1
ATOM 2374 C C . SER A 1 299 ? -6.598 4.551 15.045 1.00 93.12 299 SER A C 1
ATOM 2376 O O . SER A 1 299 ? -6.212 5.626 14.588 1.00 93.12 299 SER A O 1
ATOM 2378 N N . GLU A 1 300 ? -5.799 3.474 15.091 1.00 92.00 300 GLU A N 1
ATOM 2379 C CA . GLU A 1 300 ? -4.417 3.500 14.584 1.00 92.00 300 GLU A CA 1
ATOM 2380 C C . GLU A 1 300 ? -4.438 3.707 13.068 1.00 92.00 300 GLU A C 1
ATOM 2382 O O . GLU A 1 300 ? -3.776 4.614 12.566 1.00 92.00 300 GLU A O 1
ATOM 2387 N N . LYS A 1 301 ? -5.288 2.977 12.334 1.00 87.75 301 LYS A N 1
ATOM 2388 C CA . LYS A 1 301 ? -5.493 3.243 10.897 1.00 87.75 301 LYS A CA 1
ATOM 2389 C C . LYS A 1 301 ? -5.977 4.663 10.626 1.00 87.75 301 LYS A C 1
ATOM 2391 O O . LYS A 1 301 ? -5.571 5.263 9.632 1.00 87.75 301 LYS A O 1
ATOM 2396 N N . GLY A 1 302 ? -6.804 5.220 11.507 1.00 89.75 302 GLY A N 1
ATOM 2397 C CA . GLY A 1 302 ? -7.202 6.622 11.486 1.00 89.75 302 GLY A CA 1
ATOM 2398 C C . GLY A 1 302 ? -6.015 7.574 11.541 1.00 89.75 302 GLY A C 1
ATOM 2399 O O . GLY A 1 302 ? -5.930 8.463 10.692 1.00 89.75 302 GLY A O 1
ATOM 2400 N N . PHE A 1 303 ? -5.064 7.355 12.447 1.00 91.88 303 PHE A N 1
ATOM 2401 C CA . PHE A 1 303 ? -3.828 8.140 12.515 1.00 91.88 303 PHE A CA 1
ATOM 2402 C C . PHE A 1 303 ? -2.957 7.955 11.273 1.00 91.88 303 PHE A C 1
ATOM 2404 O O . PHE A 1 303 ? -2.531 8.943 10.675 1.00 91.88 303 PHE A O 1
ATOM 2411 N N . LEU A 1 304 ? -2.766 6.709 10.829 1.00 88.69 304 LEU A N 1
ATOM 2412 C CA . LEU A 1 304 ? -1.994 6.391 9.625 1.00 88.69 304 LEU A CA 1
ATOM 2413 C C . LEU A 1 304 ? -2.590 7.044 8.368 1.00 88.69 304 LEU A C 1
ATOM 2415 O O . LEU A 1 304 ? -1.858 7.500 7.493 1.00 88.69 304 LEU A O 1
ATOM 2419 N N . SER A 1 305 ? -3.922 7.134 8.287 1.00 87.00 305 SER A N 1
ATOM 2420 C CA . SER A 1 305 ? -4.619 7.742 7.151 1.00 87.00 305 SER A CA 1
ATOM 2421 C C . SER A 1 305 ? -4.330 9.236 6.997 1.00 87.00 305 SER A C 1
ATOM 2423 O O . SER A 1 305 ? -4.418 9.754 5.886 1.00 87.00 305 SER A O 1
ATOM 2425 N N . LEU A 1 306 ? -3.941 9.936 8.068 1.00 87.19 306 LEU A N 1
ATOM 2426 C CA . LEU A 1 306 ? -3.663 11.374 8.016 1.00 87.19 306 LEU A CA 1
ATOM 2427 C C . LEU A 1 306 ? -2.505 11.725 7.081 1.00 87.19 306 LEU A C 1
ATOM 2429 O O . LEU A 1 306 ? -2.470 12.833 6.557 1.00 87.19 306 LEU A O 1
ATOM 2433 N N . ASP A 1 307 ? -1.586 10.791 6.839 1.00 82.06 307 ASP A N 1
ATOM 2434 C CA . ASP A 1 307 ? -0.487 10.983 5.893 1.00 82.06 307 ASP A CA 1
ATOM 2435 C C . ASP A 1 307 ? -0.849 10.599 4.442 1.00 82.06 307 ASP A C 1
ATOM 2437 O O . ASP A 1 307 ? -0.013 10.606 3.543 1.00 82.06 307 ASP A O 1
ATOM 2441 N N . GLY A 1 308 ? -2.119 10.285 4.178 1.00 76.81 308 GLY A N 1
ATOM 2442 C CA . GLY A 1 308 ? -2.586 9.849 2.867 1.00 76.81 308 GLY A CA 1
ATOM 2443 C C . GLY A 1 308 ? -2.721 10.969 1.826 1.00 76.81 308 GLY A C 1
ATOM 2444 O O . GLY A 1 308 ? -2.973 12.133 2.138 1.00 76.81 308 GLY A O 1
ATOM 2445 N N . ASN A 1 309 ? -2.660 10.582 0.548 1.00 70.88 309 ASN A N 1
ATOM 2446 C CA . ASN A 1 309 ? -2.804 11.484 -0.607 1.00 70.88 309 ASN A CA 1
ATOM 2447 C C . ASN A 1 309 ? -4.241 11.986 -0.850 1.00 70.88 309 ASN A C 1
ATOM 2449 O O . ASN A 1 309 ? -4.471 12.777 -1.757 1.00 70.88 309 ASN A O 1
ATOM 2453 N N . HIS A 1 310 ? -5.223 11.542 -0.061 1.00 72.69 310 HIS A N 1
ATOM 2454 C CA . HIS A 1 310 ? -6.604 12.028 -0.163 1.00 72.69 310 HIS A CA 1
ATOM 2455 C C . HIS A 1 310 ? -6.786 13.448 0.403 1.00 72.69 310 HIS A C 1
ATOM 2457 O O . HIS A 1 310 ? -7.822 14.076 0.183 1.00 72.69 310 HIS A O 1
ATOM 2463 N N . TYR A 1 311 ? -5.788 13.973 1.121 1.00 75.31 311 TYR A N 1
ATOM 2464 C CA . TYR A 1 311 ? -5.753 15.370 1.542 1.00 75.31 311 TYR A CA 1
ATOM 2465 C C . TYR A 1 311 ? -5.191 16.263 0.436 1.00 75.31 311 TYR A C 1
ATOM 2467 O O . TYR A 1 311 ? -4.139 15.980 -0.127 1.00 75.31 311 TYR A O 1
ATOM 2475 N N . LYS A 1 312 ? -5.840 17.411 0.195 1.00 72.06 312 LYS A N 1
ATOM 2476 C CA . LYS A 1 312 ? -5.397 18.383 -0.823 1.00 72.06 312 LYS A CA 1
ATOM 2477 C C . LYS A 1 312 ? -4.033 19.014 -0.517 1.00 72.06 312 LYS A C 1
ATOM 2479 O O . LYS A 1 312 ? -3.366 19.487 -1.426 1.00 72.06 312 LYS A O 1
ATOM 2484 N N . ASN A 1 313 ? -3.660 19.117 0.761 1.00 77.38 313 ASN A N 1
ATOM 2485 C CA . ASN A 1 313 ? -2.391 19.697 1.207 1.00 77.38 313 ASN A CA 1
ATOM 2486 C C . ASN A 1 313 ? -2.074 19.326 2.667 1.00 77.38 313 ASN A C 1
ATOM 2488 O O . ASN A 1 313 ? -2.957 18.935 3.434 1.00 77.38 313 ASN A O 1
ATOM 2492 N N . GLU A 1 314 ? -0.817 19.535 3.068 1.00 78.81 314 GLU A N 1
ATOM 2493 C CA . GLU A 1 314 ? -0.306 19.261 4.422 1.00 78.81 314 GLU A CA 1
ATOM 2494 C C . GLU A 1 314 ? -1.027 20.051 5.525 1.00 78.81 314 GLU A C 1
ATOM 2496 O O . GLU A 1 314 ? -1.191 19.558 6.640 1.00 78.81 314 GLU A O 1
ATOM 2501 N N . ARG A 1 315 ? -1.533 21.258 5.230 1.00 83.12 315 ARG A N 1
ATOM 2502 C CA . ARG A 1 315 ? -2.267 22.064 6.219 1.00 83.12 315 ARG A CA 1
ATOM 2503 C C . ARG A 1 315 ? -3.556 21.369 6.660 1.00 83.12 315 ARG A C 1
ATOM 2505 O O . ARG A 1 315 ? -3.906 21.441 7.836 1.00 83.12 315 ARG A O 1
ATOM 2512 N N . LEU A 1 316 ? -4.269 20.708 5.745 1.00 85.31 316 LEU A N 1
ATOM 2513 C CA . LEU A 1 316 ? -5.474 19.940 6.081 1.00 85.31 316 LEU A CA 1
ATOM 2514 C C . LEU A 1 316 ? -5.144 18.668 6.873 1.00 85.31 316 LEU A C 1
ATOM 2516 O O . LEU A 1 316 ? -5.864 18.353 7.824 1.00 85.31 316 LEU A O 1
ATOM 2520 N N . LYS A 1 317 ? -4.033 17.995 6.545 1.00 89.88 317 LYS A N 1
ATOM 2521 C CA . LYS A 1 317 ? -3.537 16.848 7.319 1.00 89.88 317 LYS A CA 1
ATOM 2522 C C . LYS A 1 317 ? -3.246 17.248 8.770 1.00 89.88 317 LYS A C 1
ATOM 2524 O O . LYS A 1 317 ? -3.803 16.671 9.702 1.00 89.88 317 LYS A O 1
ATOM 2529 N N . ALA A 1 318 ? -2.477 18.324 8.956 1.00 89.62 318 ALA A N 1
ATOM 2530 C CA . ALA A 1 318 ? -2.136 18.859 10.272 1.00 89.62 318 ALA A CA 1
ATOM 2531 C C . ALA A 1 318 ? -3.371 19.336 11.059 1.00 89.62 318 ALA A C 1
ATOM 2533 O O . ALA A 1 318 ? -3.459 19.111 12.265 1.00 89.62 318 ALA A O 1
ATOM 2534 N N . LYS A 1 319 ? -4.362 19.954 10.397 1.00 93.38 319 LYS A N 1
ATOM 2535 C CA . LYS A 1 319 ? -5.644 20.307 11.038 1.00 93.38 319 LYS A CA 1
ATOM 2536 C C . LYS A 1 319 ? -6.382 19.077 11.565 1.00 93.38 319 LYS A C 1
ATOM 2538 O O . LYS A 1 319 ? -6.901 19.127 12.674 1.00 93.38 319 LYS A O 1
ATOM 2543 N N . SER A 1 320 ? -6.416 17.996 10.792 1.00 94.44 320 SER A N 1
ATOM 2544 C CA . SER A 1 320 ? -7.086 16.745 11.172 1.00 94.44 320 SER A CA 1
ATOM 2545 C C . SER A 1 320 ? -6.362 16.043 12.321 1.00 94.44 320 SER A C 1
ATOM 2547 O O . SER A 1 320 ? -7.005 15.618 13.280 1.00 94.44 320 SER A O 1
ATOM 2549 N N . PHE A 1 321 ? -5.025 16.028 12.293 1.00 95.25 321 PHE A N 1
ATOM 2550 C CA . PHE A 1 321 ? -4.202 15.584 13.421 1.00 95.25 321 PHE A CA 1
ATOM 2551 C C . PHE A 1 321 ? -4.501 16.380 14.696 1.00 95.25 321 PHE A C 1
ATOM 2553 O O . PHE A 1 321 ? -4.786 15.800 15.742 1.00 95.25 321 PHE A O 1
ATOM 2560 N N . ASN A 1 322 ? -4.491 17.712 14.602 1.00 95.50 322 ASN A N 1
ATOM 2561 C CA . ASN A 1 322 ? -4.773 18.577 15.743 1.00 95.50 322 ASN A CA 1
ATOM 2562 C C . ASN A 1 322 ? -6.196 18.369 16.268 1.00 95.50 322 ASN A C 1
ATOM 2564 O O . ASN A 1 322 ? -6.376 18.312 17.475 1.00 95.50 322 ASN A O 1
ATOM 2568 N N . ALA A 1 323 ? -7.186 18.188 15.391 1.00 96.88 323 ALA A N 1
ATOM 2569 C CA . ALA A 1 323 ? -8.559 17.913 15.799 1.00 96.88 323 ALA A CA 1
ATOM 2570 C C . ALA A 1 323 ? -8.680 16.584 16.568 1.00 96.88 323 ALA A C 1
ATOM 2572 O O . ALA A 1 323 ? -9.331 16.551 17.609 1.00 96.88 323 ALA A O 1
ATOM 2573 N N . LEU A 1 324 ? -8.008 15.513 16.123 1.00 97.06 324 LEU A N 1
ATOM 2574 C CA . LEU A 1 324 ? -7.946 14.250 16.875 1.00 97.06 324 LEU A CA 1
ATOM 2575 C C . LEU A 1 324 ? -7.266 14.434 18.231 1.00 97.06 324 LEU A C 1
ATOM 2577 O O . LEU A 1 324 ? -7.781 13.962 19.244 1.00 97.06 324 LEU A O 1
ATOM 2581 N N . LYS A 1 325 ? -6.150 15.170 18.266 1.00 96.69 325 LYS A N 1
ATOM 2582 C CA . LYS A 1 325 ? -5.465 15.510 19.514 1.00 96.69 325 LYS A CA 1
ATOM 2583 C C . LYS A 1 325 ? -6.403 16.264 20.465 1.00 96.69 325 LYS A C 1
ATOM 2585 O O . LYS A 1 325 ? -6.509 15.885 21.623 1.00 96.69 325 LYS A O 1
ATOM 2590 N N . THR A 1 326 ? -7.154 17.252 19.969 1.00 97.81 326 THR A N 1
ATOM 2591 C CA . THR A 1 326 ? -8.165 18.001 20.734 1.00 97.81 326 THR A CA 1
ATOM 2592 C C . THR A 1 326 ? -9.284 17.098 21.258 1.00 97.81 326 THR A C 1
ATOM 2594 O O . THR A 1 326 ? -9.669 17.242 22.414 1.00 97.81 326 THR A O 1
ATOM 2597 N N . VAL A 1 327 ? -9.785 16.146 20.462 1.00 98.06 327 VAL A N 1
ATOM 2598 C CA . VAL A 1 327 ? -10.781 15.165 20.932 1.00 98.06 327 VAL A CA 1
ATOM 2599 C C . VAL A 1 327 ? -10.228 14.354 22.103 1.00 98.06 327 VAL A C 1
ATOM 2601 O O . VAL A 1 327 ? -10.870 14.287 23.147 1.00 98.06 327 VAL A O 1
ATOM 2604 N N . ILE A 1 328 ? -9.015 13.807 21.975 1.00 97.75 328 ILE A N 1
ATOM 2605 C CA . ILE A 1 328 ? -8.370 13.047 23.056 1.00 97.75 328 ILE A CA 1
ATOM 2606 C C . ILE A 1 328 ? -8.175 13.933 24.296 1.00 97.75 328 ILE A C 1
ATOM 2608 O O . ILE A 1 328 ? -8.441 13.493 25.413 1.00 97.75 328 ILE A O 1
ATOM 2612 N N . THR A 1 329 ? -7.774 15.196 24.131 1.00 97.25 329 THR A N 1
ATOM 2613 C CA . THR A 1 329 ? -7.551 16.123 25.251 1.00 97.25 329 THR A CA 1
ATOM 2614 C C . THR A 1 329 ? -8.839 16.518 25.976 1.00 97.25 329 THR A C 1
ATOM 2616 O O . THR A 1 329 ? -8.841 16.528 27.203 1.00 97.25 329 THR A O 1
ATOM 2619 N N . TYR A 1 330 ? -9.919 16.837 25.256 1.00 97.62 330 TYR A N 1
ATOM 2620 C CA . TYR A 1 330 ? -11.048 17.589 25.828 1.00 97.62 330 TYR A CA 1
ATOM 2621 C C . TYR A 1 330 ? -12.405 16.879 25.806 1.00 97.62 330 TYR A C 1
ATOM 2623 O O . TYR A 1 330 ? -13.317 17.343 26.486 1.00 97.62 330 TYR A O 1
ATOM 2631 N N . ALA A 1 331 ? -12.585 15.788 25.054 1.00 97.69 331 ALA A N 1
ATOM 2632 C CA . ALA A 1 331 ? -13.865 15.076 25.061 1.00 97.69 331 ALA A CA 1
ATOM 2633 C C . ALA A 1 331 ? -14.168 14.473 26.445 1.00 97.69 331 ALA A C 1
ATOM 2635 O O . ALA A 1 331 ? -13.249 14.089 27.176 1.00 97.69 331 ALA A O 1
ATOM 2636 N N . LYS A 1 332 ? -15.456 14.360 26.797 1.00 96.44 332 LYS A N 1
ATOM 2637 C CA . LYS A 1 332 ? -15.881 13.862 28.117 1.00 96.44 332 LYS A CA 1
ATOM 2638 C C . LYS A 1 332 ? -15.461 12.420 28.369 1.00 96.44 332 LYS A C 1
ATOM 2640 O O . LYS A 1 332 ? -15.054 12.114 29.480 1.00 96.44 332 LYS A O 1
ATOM 2645 N N . GLN A 1 333 ? -15.530 11.570 27.347 1.00 97.62 333 GLN A N 1
ATOM 2646 C CA . GLN A 1 333 ? -15.024 10.202 27.367 1.00 97.62 333 GLN A CA 1
ATOM 2647 C C . GLN A 1 333 ? -14.661 9.762 25.944 1.00 97.62 333 GLN A C 1
ATOM 2649 O O . GLN A 1 333 ? -15.375 10.081 24.991 1.00 97.62 333 GLN A O 1
ATOM 2654 N N . VAL A 1 334 ? -13.559 9.025 25.791 1.00 98.25 334 VAL A N 1
ATOM 2655 C CA . VAL A 1 334 ? -13.086 8.512 24.499 1.00 98.25 334 VAL A CA 1
ATOM 2656 C C . VAL A 1 334 ? -12.770 7.025 24.609 1.00 98.25 334 VAL A C 1
ATOM 2658 O O . VAL A 1 334 ? -12.005 6.605 25.476 1.00 98.25 334 VAL A O 1
ATOM 2661 N N . ILE A 1 335 ? -13.315 6.234 23.689 1.00 98.00 335 ILE A N 1
ATOM 2662 C CA . ILE A 1 335 ? -12.959 4.828 23.501 1.00 98.00 335 ILE A CA 1
ATOM 2663 C C . ILE A 1 335 ? -12.357 4.673 22.110 1.00 98.00 335 ILE A C 1
ATOM 2665 O O . ILE A 1 335 ? -13.036 4.857 21.103 1.00 98.00 335 ILE A O 1
ATOM 2669 N N . MET A 1 336 ? -11.080 4.317 22.060 1.00 97.31 336 MET A N 1
ATOM 2670 C CA . MET A 1 336 ? -10.345 4.015 20.838 1.00 97.31 336 MET A CA 1
ATOM 2671 C C . MET A 1 336 ? -10.191 2.504 20.693 1.00 97.31 336 MET A C 1
ATOM 2673 O O . MET A 1 336 ? -9.837 1.821 21.654 1.00 97.31 336 MET A O 1
ATOM 2677 N N . MET A 1 337 ? -10.441 1.970 19.502 1.00 93.06 337 MET A N 1
ATOM 2678 C CA . MET A 1 337 ? -10.359 0.535 19.229 1.00 93.06 337 MET A CA 1
ATOM 2679 C C . MET A 1 337 ? -9.531 0.284 17.975 1.00 93.06 337 MET A C 1
ATOM 2681 O O . MET A 1 337 ? -9.830 0.830 16.918 1.00 93.06 337 MET A O 1
ATOM 2685 N N . ASP A 1 338 ? -8.525 -0.583 18.054 1.00 89.62 338 ASP A N 1
ATOM 2686 C CA . ASP A 1 338 ? -7.802 -1.057 16.870 1.00 89.62 338 ASP A CA 1
ATOM 2687 C C . ASP A 1 338 ? -7.088 -2.379 17.176 1.00 89.62 338 ASP A C 1
ATOM 2689 O O . ASP A 1 338 ? -6.673 -2.614 18.297 1.00 89.62 338 ASP A O 1
ATOM 2693 N N . ALA A 1 339 ? -6.918 -3.271 16.204 1.00 84.44 339 ALA A N 1
ATOM 2694 C CA . ALA A 1 339 ? -6.026 -4.418 16.393 1.00 84.44 339 ALA A CA 1
ATOM 2695 C C . ALA A 1 339 ? -4.548 -4.003 16.360 1.00 84.44 339 ALA A C 1
ATOM 2697 O O . ALA A 1 339 ? -3.703 -4.676 16.949 1.00 84.44 339 ALA A O 1
ATOM 2698 N N . ASP A 1 340 ? -4.242 -2.898 15.680 1.00 87.12 340 ASP A N 1
ATOM 2699 C CA . ASP A 1 340 ? -2.876 -2.535 15.331 1.00 87.12 340 ASP A CA 1
ATOM 2700 C C . ASP A 1 340 ? -2.227 -1.514 16.260 1.00 87.12 340 ASP A C 1
ATOM 2702 O O . ASP A 1 340 ? -1.113 -1.110 15.946 1.00 87.12 340 ASP A O 1
ATOM 2706 N N . SER A 1 341 ? -2.864 -1.137 17.376 1.00 92.25 341 SER A N 1
ATOM 2707 C CA . SER A 1 341 ? -2.341 -0.123 18.300 1.00 92.25 341 SER A CA 1
ATOM 2708 C C . SER A 1 341 ? -0.869 -0.344 18.673 1.00 92.25 341 SER A C 1
ATOM 2710 O O . SER A 1 341 ? -0.494 -1.454 19.056 1.00 92.25 341 SER A O 1
ATOM 2712 N N . THR A 1 342 ? -0.051 0.708 18.596 1.00 93.69 342 THR A N 1
ATOM 2713 C CA . THR A 1 342 ? 1.377 0.674 18.955 1.00 93.69 342 THR A CA 1
ATOM 2714 C C . THR A 1 342 ? 1.764 1.745 19.972 1.00 93.69 342 THR A C 1
ATOM 2716 O O . THR A 1 342 ? 1.098 2.774 20.126 1.00 93.69 342 THR A O 1
ATOM 2719 N N . ASN A 1 343 ? 2.892 1.519 20.654 1.00 94.12 343 ASN A N 1
ATOM 2720 C CA . ASN A 1 343 ? 3.495 2.514 21.537 1.00 94.12 343 ASN A CA 1
ATOM 2721 C C . ASN A 1 343 ? 3.876 3.777 20.745 1.00 94.12 343 ASN A C 1
ATOM 2723 O O . ASN A 1 343 ? 3.490 4.879 21.115 1.00 94.12 343 ASN A O 1
ATOM 2727 N N . CYS A 1 344 ? 4.581 3.602 19.622 1.00 92.75 344 CYS A N 1
ATOM 2728 C CA . CYS A 1 344 ? 5.199 4.693 18.863 1.00 92.75 344 CYS A CA 1
ATOM 2729 C C . CYS A 1 344 ? 4.221 5.633 18.137 1.00 92.75 344 CYS A C 1
ATOM 2731 O O . CYS A 1 344 ? 4.627 6.708 17.705 1.00 92.75 344 CYS A O 1
ATOM 2733 N N . ILE A 1 345 ? 2.946 5.252 17.995 1.00 93.88 345 ILE A N 1
ATOM 2734 C CA . ILE A 1 345 ? 1.915 6.094 17.373 1.00 93.88 345 ILE A CA 1
ATOM 2735 C C . ILE A 1 345 ? 0.784 6.363 18.362 1.00 93.88 345 ILE A C 1
ATOM 2737 O O . ILE A 1 345 ? 0.621 7.496 18.811 1.00 93.88 345 ILE A O 1
ATOM 2741 N N . THR A 1 346 ? -0.002 5.340 18.714 1.00 95.31 346 THR A N 1
ATOM 2742 C CA . THR A 1 346 ? -1.198 5.529 19.547 1.00 95.31 346 THR A CA 1
ATOM 2743 C C . THR A 1 346 ? -0.847 5.976 20.966 1.00 95.31 346 THR A C 1
ATOM 2745 O O . THR A 1 346 ? -1.417 6.961 21.443 1.00 95.31 346 THR A O 1
ATOM 2748 N N . ALA A 1 347 ? 0.085 5.295 21.643 1.00 95.12 347 ALA A N 1
ATOM 2749 C CA . ALA A 1 347 ? 0.426 5.656 23.022 1.00 95.12 347 ALA A CA 1
ATOM 2750 C C . ALA A 1 347 ? 1.106 7.030 23.097 1.00 95.12 347 ALA A C 1
ATOM 2752 O O . ALA A 1 347 ? 0.719 7.860 23.922 1.00 95.12 347 ALA A O 1
ATOM 2753 N N . GLU A 1 348 ? 2.062 7.300 22.202 1.00 94.69 348 GLU A N 1
ATOM 2754 C CA . GLU A 1 348 ? 2.734 8.600 22.134 1.00 94.69 348 GLU A CA 1
ATOM 2755 C C . GLU A 1 348 ? 1.766 9.747 21.825 1.00 94.69 348 GLU A C 1
ATOM 2757 O O . GLU A 1 348 ? 1.834 10.793 22.474 1.00 94.69 348 GLU A O 1
ATOM 2762 N N . LEU A 1 349 ? 0.790 9.555 20.930 1.00 94.94 349 LEU A N 1
ATOM 2763 C CA . LEU A 1 349 ? -0.225 10.577 20.678 1.00 94.94 349 LEU A CA 1
ATOM 2764 C C . LEU A 1 349 ? -1.046 10.883 21.935 1.00 94.94 349 LEU A C 1
ATOM 2766 O O . LEU A 1 349 ? -1.183 12.058 22.285 1.00 94.94 349 LEU A O 1
ATOM 2770 N N . VAL A 1 350 ? -1.555 9.855 22.626 1.00 96.38 350 VAL A N 1
ATOM 2771 C CA . VAL A 1 350 ? -2.344 10.026 23.858 1.00 96.38 350 VAL A CA 1
ATOM 2772 C C . VAL A 1 350 ? -1.517 10.739 24.927 1.00 96.38 350 VAL A C 1
ATOM 2774 O O . VAL A 1 350 ? -1.969 11.742 25.477 1.00 96.38 350 VAL A O 1
ATOM 2777 N N . LYS A 1 351 ? -0.273 10.318 25.162 1.00 93.75 351 LYS A N 1
ATOM 2778 C CA . LYS A 1 351 ? 0.623 10.959 26.138 1.00 93.75 351 LYS A CA 1
ATOM 2779 C C . LYS A 1 351 ? 0.957 12.401 25.792 1.00 93.75 351 LYS A C 1
ATOM 2781 O O . LYS A 1 351 ? 1.005 13.251 26.678 1.00 93.75 351 LYS A O 1
ATOM 2786 N N . SER A 1 352 ? 1.115 12.709 24.505 1.00 93.94 352 SER A N 1
ATOM 2787 C CA . SER A 1 352 ? 1.415 14.066 24.035 1.00 93.94 352 SER A CA 1
ATOM 2788 C C . SER A 1 352 ? 0.314 15.089 24.338 1.00 93.94 352 SER A C 1
ATOM 2790 O O . SER A 1 352 ? 0.522 16.288 24.129 1.00 93.94 352 SER A O 1
ATOM 2792 N N . THR A 1 353 ? -0.867 14.637 24.772 1.00 94.62 353 THR A N 1
ATOM 2793 C CA . THR A 1 353 ? -1.966 15.508 25.208 1.00 94.62 353 THR A CA 1
ATOM 2794 C C . THR A 1 353 ? -1.817 16.011 26.643 1.00 94.62 353 THR A C 1
ATOM 2796 O O . THR A 1 353 ? -2.52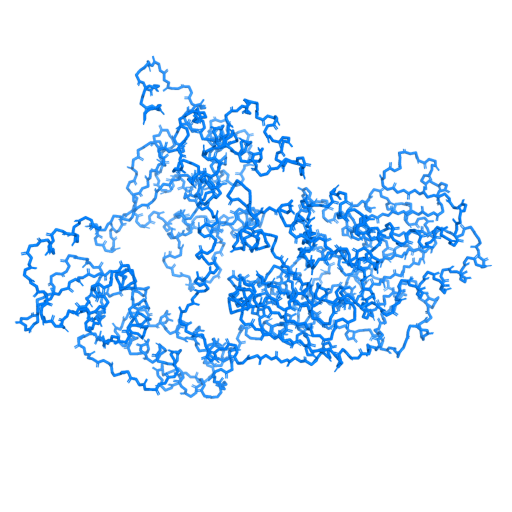0 16.948 27.011 1.00 94.62 353 THR A O 1
ATOM 2799 N N . GLY A 1 354 ? -0.923 15.417 27.444 1.00 92.88 354 GLY A N 1
ATOM 2800 C CA . GLY A 1 354 ? -0.721 15.768 28.854 1.00 92.88 354 GLY A CA 1
ATOM 2801 C C . GLY A 1 354 ? -1.801 15.247 29.807 1.00 92.88 354 GLY A C 1
ATOM 2802 O O . GLY A 1 354 ? -1.791 15.596 30.982 1.00 92.88 354 GLY A O 1
ATOM 2803 N N . ILE A 1 355 ? -2.739 14.427 29.329 1.00 94.44 355 ILE A N 1
ATOM 2804 C CA . ILE A 1 355 ? -3.788 13.842 30.171 1.00 94.44 355 ILE A CA 1
ATOM 2805 C C . ILE A 1 355 ? -3.199 12.694 31.002 1.00 94.44 355 ILE A C 1
ATOM 2807 O O . ILE A 1 355 ? -2.321 11.971 30.533 1.00 94.44 355 ILE A O 1
ATOM 2811 N N . HIS A 1 356 ? -3.709 12.497 32.216 1.00 93.56 356 HIS A N 1
ATOM 2812 C CA . HIS A 1 356 ? -3.275 11.406 33.104 1.00 93.56 356 HIS A CA 1
ATOM 2813 C C . HIS A 1 356 ? -4.337 10.319 33.294 1.00 93.56 356 HIS A C 1
ATOM 2815 O O . HIS A 1 356 ? -4.013 9.217 33.717 1.00 93.56 356 HIS A O 1
ATOM 2821 N N . ASP A 1 357 ? -5.587 10.629 32.955 1.00 96.12 357 ASP A N 1
ATOM 2822 C CA . ASP A 1 357 ? -6.732 9.733 33.082 1.00 96.12 357 ASP A CA 1
ATOM 2823 C C . ASP A 1 357 ? -6.941 8.928 31.785 1.00 96.12 357 ASP A C 1
ATOM 2825 O O . ASP A 1 357 ? -7.792 9.247 30.944 1.00 96.12 357 ASP A O 1
ATOM 2829 N N . TYR A 1 358 ? -6.068 7.942 31.570 1.00 97.25 358 TYR A N 1
ATOM 2830 C CA . TYR A 1 358 ? -6.127 7.040 30.426 1.00 97.25 358 TYR A CA 1
ATOM 2831 C C . TYR A 1 358 ? -5.671 5.625 30.781 1.00 97.25 358 TYR A C 1
ATOM 2833 O O . TYR A 1 358 ? -4.818 5.428 31.644 1.00 97.25 358 TYR A O 1
ATOM 2841 N N . GLN A 1 359 ? -6.167 4.637 30.035 1.00 97.50 359 GLN A N 1
ATOM 2842 C CA . GLN A 1 359 ? -5.691 3.262 30.125 1.00 97.50 359 GLN A CA 1
ATOM 2843 C C . GLN A 1 359 ? -5.599 2.602 28.749 1.00 97.50 359 GLN A C 1
ATOM 2845 O O . GLN A 1 359 ? -6.500 2.678 27.911 1.00 97.50 359 GLN A O 1
ATOM 2850 N N . PHE A 1 360 ? -4.485 1.908 28.540 1.00 97.38 360 PHE A N 1
ATOM 2851 C CA . PHE A 1 360 ? -4.251 1.061 27.379 1.00 97.38 360 PHE A CA 1
ATOM 2852 C C . PHE A 1 360 ? -4.503 -0.397 27.759 1.00 97.38 360 PHE A C 1
ATOM 2854 O O . PHE A 1 360 ? -3.955 -0.881 28.753 1.00 97.38 360 PHE A O 1
ATOM 2861 N N . TYR A 1 361 ? -5.305 -1.097 26.966 1.00 95.69 361 TYR A N 1
ATOM 2862 C CA . TYR A 1 361 ? -5.617 -2.509 27.139 1.00 95.69 361 TYR A CA 1
ATOM 2863 C C . TYR A 1 361 ? -5.170 -3.291 25.913 1.00 95.69 361 TYR A C 1
ATOM 2865 O O . TYR A 1 361 ? -5.430 -2.887 24.781 1.00 95.69 361 TYR A O 1
ATOM 2873 N N . LYS A 1 362 ? -4.535 -4.437 26.141 1.00 92.62 362 LYS A N 1
ATOM 2874 C CA . LYS A 1 362 ? -4.239 -5.426 25.109 1.00 92.62 362 LYS A CA 1
ATOM 2875 C C . LYS A 1 362 ? -4.929 -6.725 25.486 1.00 92.62 362 LYS A C 1
ATOM 2877 O O . LYS A 1 362 ? -4.577 -7.348 26.481 1.00 92.62 362 LYS A O 1
ATOM 2882 N N . VAL A 1 363 ? -5.936 -7.111 24.722 1.00 89.06 363 VAL A N 1
ATOM 2883 C CA . VAL A 1 363 ? -6.633 -8.376 24.940 1.00 89.06 363 VAL A CA 1
ATOM 2884 C C . VAL A 1 363 ? -5.735 -9.504 24.449 1.00 89.06 363 VAL A C 1
ATOM 2886 O O . VAL A 1 363 ? -5.205 -9.431 23.338 1.00 89.06 363 VAL A O 1
ATOM 2889 N N . GLU A 1 364 ? -5.543 -10.529 25.273 1.00 81.88 364 GLU A N 1
ATOM 2890 C CA . GLU A 1 364 ? -4.864 -11.751 24.863 1.00 81.88 364 GLU A CA 1
ATOM 2891 C C . GLU A 1 364 ? -5.612 -12.350 23.672 1.00 81.88 364 GLU A C 1
ATOM 2893 O O . GLU A 1 364 ? -6.789 -12.702 23.752 1.00 81.88 364 GLU A O 1
ATOM 2898 N N . GLY A 1 365 ? -4.929 -12.406 22.533 1.00 63.72 365 GLY A N 1
ATOM 2899 C CA . GLY A 1 365 ? -5.445 -13.068 21.349 1.00 63.72 365 GLY A CA 1
ATOM 2900 C C . GLY A 1 365 ? -5.474 -14.577 21.549 1.00 63.72 365 GLY A C 1
ATOM 2901 O O . GLY A 1 365 ? -4.559 -15.161 22.143 1.00 63.72 365 GLY A O 1
ATOM 2902 N N . GLY A 1 366 ? -6.496 -15.228 20.997 1.00 59.66 366 GLY A N 1
ATOM 2903 C CA . GLY A 1 366 ? -6.387 -16.645 20.690 1.00 59.66 366 GLY A CA 1
ATOM 2904 C C . GLY A 1 366 ? -5.365 -16.753 19.572 1.00 59.66 366 GLY A C 1
ATOM 2905 O O . GLY A 1 366 ? -5.704 -16.450 18.435 1.00 59.66 366 GLY A O 1
ATOM 2906 N N . LYS A 1 367 ? -4.111 -17.106 19.898 1.00 62.56 367 LYS A N 1
ATOM 2907 C CA . LYS A 1 367 ? -3.021 -17.229 18.913 1.00 62.56 367 LYS A CA 1
ATOM 2908 C C . LYS A 1 367 ? -3.585 -17.877 17.648 1.00 62.56 367 LYS A C 1
ATOM 2910 O O . LYS A 1 367 ? -4.147 -18.969 17.776 1.00 62.56 367 LYS A O 1
ATOM 2915 N N . TYR A 1 368 ? -3.394 -17.261 16.472 1.00 79.75 368 TYR A N 1
ATOM 2916 C CA . TYR A 1 368 ? -3.812 -17.759 15.139 1.00 79.75 368 TYR A CA 1
ATOM 2917 C C . TYR A 1 368 ? -3.122 -19.079 14.718 1.00 79.75 368 TYR A C 1
ATOM 2919 O O . TYR A 1 368 ? -2.869 -19.361 13.549 1.00 79.75 368 TYR A O 1
ATOM 2927 N N . SER A 1 369 ? -2.778 -19.891 15.705 1.00 82.94 369 SER A N 1
ATOM 2928 C CA . SER A 1 369 ? -2.052 -21.141 15.678 1.00 82.94 369 SER A CA 1
ATOM 2929 C C . SER A 1 369 ? -2.795 -22.261 14.964 1.00 82.94 369 SER A C 1
ATOM 2931 O O . SER A 1 369 ? -2.194 -23.302 14.724 1.00 82.94 369 SER A O 1
ATOM 2933 N N . ASP A 1 370 ? -4.068 -22.079 14.629 1.00 87.25 370 ASP A N 1
ATOM 2934 C CA . ASP A 1 370 ? -4.867 -22.979 13.800 1.00 87.25 370 ASP A CA 1
ATOM 2935 C C . ASP A 1 370 ? -4.849 -22.596 12.310 1.00 87.25 370 ASP A C 1
ATOM 2937 O O . ASP A 1 370 ? -5.386 -23.335 11.487 1.00 87.25 370 ASP A O 1
ATOM 2941 N N . ILE A 1 371 ? -4.227 -21.468 11.951 1.00 92.19 371 ILE A N 1
ATOM 2942 C CA . ILE A 1 371 ? -4.143 -20.969 10.578 1.00 92.19 371 ILE A CA 1
ATOM 2943 C C . ILE A 1 371 ? -2.709 -21.106 10.070 1.00 92.19 371 ILE A C 1
ATOM 2945 O O . ILE A 1 371 ? -1.750 -20.630 10.688 1.00 92.19 371 ILE A O 1
ATOM 2949 N N . ASN A 1 372 ? -2.582 -21.725 8.901 1.00 95.06 372 ASN A N 1
ATOM 2950 C CA . ASN A 1 372 ? -1.329 -21.867 8.180 1.00 95.06 372 ASN A CA 1
ATOM 2951 C C . ASN A 1 372 ? -1.140 -20.692 7.218 1.00 95.06 372 ASN A C 1
ATOM 2953 O O . ASN A 1 372 ? -2.022 -20.368 6.421 1.00 95.06 372 ASN A O 1
ATOM 2957 N N . ILE A 1 373 ? 0.029 -20.068 7.285 1.00 95.56 373 ILE A N 1
ATOM 2958 C CA . ILE A 1 373 ? 0.494 -19.063 6.339 1.00 95.56 373 ILE A CA 1
ATOM 2959 C C . ILE A 1 373 ? 1.623 -19.676 5.522 1.00 95.56 373 ILE A C 1
ATOM 2961 O O . ILE A 1 373 ? 2.653 -20.043 6.083 1.00 95.56 373 ILE A O 1
ATOM 2965 N N . ASN A 1 374 ? 1.443 -19.742 4.206 1.00 94.12 374 ASN A N 1
ATOM 2966 C CA . ASN A 1 374 ? 2.459 -20.215 3.275 1.00 94.12 374 ASN A CA 1
ATOM 2967 C C . ASN A 1 374 ? 3.082 -19.016 2.558 1.00 94.12 374 ASN A C 1
ATOM 2969 O O . ASN A 1 374 ? 2.375 -18.237 1.923 1.00 94.12 374 ASN A O 1
ATOM 2973 N N . LEU A 1 375 ? 4.397 -18.846 2.657 1.00 92.75 375 LEU A N 1
ATOM 2974 C CA . LEU A 1 375 ? 5.129 -17.800 1.945 1.00 92.75 375 LEU A CA 1
ATOM 2975 C C . LEU A 1 375 ? 5.811 -18.420 0.728 1.00 92.75 375 LEU A C 1
ATOM 2977 O O . LEU A 1 375 ? 6.696 -19.263 0.881 1.00 92.75 375 LEU A O 1
ATOM 2981 N N . VAL A 1 376 ? 5.393 -17.995 -0.464 1.00 87.88 376 VAL A N 1
ATOM 2982 C CA . VAL A 1 376 ? 5.833 -18.562 -1.745 1.00 87.88 376 VAL A CA 1
ATOM 2983 C C . VAL A 1 376 ? 6.296 -17.433 -2.663 1.00 87.88 376 VAL A C 1
ATOM 2985 O O . VAL A 1 376 ? 5.849 -16.286 -2.550 1.00 87.88 376 VAL A O 1
ATOM 2988 N N . ASN A 1 377 ? 7.218 -17.736 -3.575 1.00 83.94 377 ASN A N 1
ATOM 2989 C CA . ASN A 1 377 ? 7.644 -16.778 -4.587 1.00 83.94 377 ASN A CA 1
ATOM 2990 C C . ASN A 1 377 ? 6.454 -16.316 -5.452 1.00 83.94 377 ASN A C 1
ATOM 2992 O O . ASN A 1 377 ? 5.679 -17.134 -5.953 1.00 83.94 377 ASN A O 1
ATOM 2996 N N . ARG A 1 378 ? 6.329 -14.992 -5.624 1.00 88.06 378 ARG A N 1
ATOM 2997 C CA . ARG A 1 378 ? 5.238 -14.356 -6.375 1.00 88.06 378 ARG A CA 1
ATOM 2998 C C . ARG A 1 378 ? 5.087 -14.912 -7.793 1.00 88.06 378 ARG A C 1
ATOM 3000 O O . ARG A 1 378 ? 3.973 -15.263 -8.171 1.00 88.06 378 ARG A O 1
ATOM 3007 N N . ASP A 1 379 ? 6.177 -15.040 -8.543 1.00 82.81 379 ASP A N 1
ATOM 3008 C CA . ASP A 1 379 ? 6.145 -15.472 -9.946 1.00 82.81 379 ASP A CA 1
ATOM 3009 C C . ASP A 1 379 ? 5.778 -16.953 -10.077 1.00 82.81 379 ASP A C 1
ATOM 3011 O O . ASP A 1 379 ? 5.013 -17.324 -10.967 1.00 82.81 379 ASP A O 1
ATOM 3015 N N . THR A 1 380 ? 6.254 -17.798 -9.156 1.00 82.25 380 THR A N 1
ATOM 3016 C CA . THR A 1 380 ? 5.868 -19.216 -9.094 1.00 82.25 380 THR A CA 1
ATOM 3017 C C . THR A 1 380 ? 4.358 -19.366 -8.940 1.00 82.25 380 THR A C 1
ATOM 3019 O O . THR A 1 380 ? 3.731 -20.108 -9.696 1.00 82.25 380 THR A O 1
ATOM 3022 N N . VAL A 1 381 ? 3.757 -18.641 -7.989 1.00 87.56 381 VAL A N 1
ATOM 3023 C CA . VAL A 1 381 ? 2.312 -18.740 -7.761 1.00 87.56 381 VAL A CA 1
ATOM 3024 C C . VAL A 1 381 ? 1.528 -18.125 -8.914 1.00 87.56 381 VAL A C 1
ATOM 3026 O O . VAL A 1 381 ? 0.563 -18.738 -9.359 1.00 87.56 381 VAL A O 1
ATOM 3029 N N . LEU A 1 382 ? 1.950 -16.965 -9.433 1.00 87.38 382 LEU A N 1
ATOM 3030 C CA . LEU A 1 382 ? 1.314 -16.334 -10.593 1.00 87.38 382 LEU A CA 1
ATOM 3031 C C . LEU A 1 382 ? 1.309 -17.261 -11.814 1.00 87.38 382 LEU A C 1
ATOM 3033 O O . LEU A 1 382 ? 0.287 -17.362 -12.485 1.00 87.38 382 LEU A O 1
ATOM 3037 N N . ASN A 1 383 ? 2.404 -17.974 -12.085 1.00 83.50 383 ASN A N 1
ATOM 3038 C CA . ASN A 1 383 ? 2.442 -18.977 -13.150 1.00 83.50 383 ASN A CA 1
ATOM 3039 C C . ASN A 1 383 ? 1.469 -20.133 -12.897 1.00 83.50 383 ASN A C 1
ATOM 3041 O O . ASN A 1 383 ? 0.766 -20.541 -13.816 1.00 83.50 383 ASN A O 1
ATOM 3045 N N . ALA A 1 384 ? 1.394 -20.634 -11.662 1.00 85.00 384 ALA A N 1
ATOM 3046 C CA . ALA A 1 384 ? 0.500 -21.736 -11.318 1.00 85.00 384 ALA A CA 1
ATOM 3047 C C . ALA A 1 384 ? -0.981 -21.367 -11.519 1.00 85.00 384 ALA A C 1
ATOM 3049 O O . ALA A 1 384 ? -1.716 -22.113 -12.155 1.00 85.00 384 ALA A O 1
ATOM 3050 N N . ILE A 1 385 ? -1.411 -20.191 -11.046 1.00 88.25 385 ILE A N 1
ATOM 3051 C CA . ILE A 1 385 ? -2.823 -19.767 -11.121 1.00 88.25 385 ILE A CA 1
ATOM 3052 C C . ILE A 1 385 ? -3.265 -19.261 -12.502 1.00 88.25 385 ILE A C 1
ATOM 3054 O O . ILE A 1 385 ? -4.442 -18.941 -12.685 1.00 88.25 385 ILE A O 1
ATOM 3058 N N . ARG A 1 386 ? -2.328 -19.094 -13.443 1.00 81.50 386 ARG A N 1
ATOM 3059 C CA . ARG A 1 386 ? -2.622 -18.749 -14.844 1.00 81.50 386 ARG A CA 1
ATOM 3060 C C . ARG A 1 386 ? -2.957 -19.975 -15.688 1.00 81.50 386 ARG A C 1
ATOM 3062 O O . ARG A 1 386 ? -3.603 -19.823 -16.719 1.00 81.50 386 ARG A O 1
ATOM 3069 N N . ASN A 1 387 ? -2.515 -21.153 -15.259 1.00 71.38 387 ASN A N 1
ATOM 3070 C CA . ASN A 1 387 ? -2.850 -22.422 -15.892 1.00 71.38 387 ASN A CA 1
ATOM 3071 C C . ASN A 1 387 ? -4.189 -22.949 -15.334 1.00 71.38 387 ASN A C 1
ATOM 3073 O O . ASN A 1 387 ? -4.701 -22.423 -14.345 1.00 71.38 387 ASN A O 1
ATOM 3077 N N . GLU A 1 388 ? -4.766 -23.984 -15.951 1.00 59.75 388 GLU A N 1
ATOM 3078 C CA . GLU A 1 388 ? -6.104 -24.514 -15.609 1.00 59.75 388 GLU A CA 1
ATOM 3079 C C . GLU A 1 388 ? -6.232 -25.086 -14.172 1.00 59.75 388 GLU A C 1
ATOM 3081 O O . GLU A 1 388 ? -7.342 -25.345 -13.713 1.00 59.75 388 GLU A O 1
ATOM 3086 N N . ASP A 1 389 ? -5.134 -25.188 -13.413 1.00 64.44 389 ASP A N 1
ATOM 3087 C CA . ASP A 1 389 ? -5.064 -25.747 -12.051 1.00 64.44 389 ASP A CA 1
ATOM 3088 C C . ASP A 1 389 ? -5.247 -24.707 -10.917 1.00 64.44 389 ASP A C 1
ATOM 3090 O O . ASP A 1 389 ? -4.690 -24.845 -9.820 1.00 64.44 389 ASP A O 1
ATOM 3094 N N . ASN A 1 390 ? -6.008 -23.628 -11.136 1.00 83.00 390 ASN A N 1
ATOM 3095 C CA . ASN A 1 390 ? -6.218 -22.615 -10.095 1.00 83.00 390 ASN A CA 1
ATOM 3096 C C . ASN A 1 390 ? -7.090 -23.142 -8.937 1.00 83.00 390 ASN A C 1
ATOM 3098 O O . ASN A 1 390 ? -8.318 -23.145 -9.000 1.00 83.00 390 ASN A O 1
ATOM 3102 N N . ALA A 1 391 ? -6.442 -23.520 -7.835 1.00 85.75 391 ALA A N 1
ATOM 3103 C CA . ALA A 1 391 ? -7.093 -24.060 -6.642 1.00 85.75 391 ALA A CA 1
ATOM 3104 C C . ALA A 1 391 ? -7.721 -23.005 -5.702 1.00 85.75 391 ALA A C 1
ATOM 3106 O O . ALA A 1 391 ? -8.245 -23.369 -4.648 1.00 85.75 391 ALA A O 1
ATOM 3107 N N . TYR A 1 392 ? -7.647 -21.707 -6.019 1.00 93.69 392 TYR A N 1
ATOM 3108 C CA . TYR A 1 392 ? -8.078 -20.637 -5.113 1.00 93.69 392 TYR A CA 1
ATOM 3109 C C . TYR A 1 392 ? -9.406 -20.013 -5.550 1.00 93.69 392 TYR A C 1
ATOM 3111 O O . TYR A 1 392 ? -9.487 -19.369 -6.589 1.00 93.69 392 TYR A O 1
ATOM 3119 N N . GLN A 1 393 ? -10.440 -20.093 -4.709 1.00 94.62 393 GLN A N 1
ATOM 3120 C CA . GLN A 1 393 ? -11.701 -19.357 -4.924 1.00 94.62 393 GLN A CA 1
ATOM 3121 C C . GLN A 1 393 ? -11.600 -17.873 -4.549 1.00 94.62 393 GLN A C 1
ATOM 3123 O O . GLN A 1 393 ? -12.489 -17.083 -4.869 1.00 94.62 393 GLN A O 1
ATOM 3128 N N . VAL A 1 394 ? -10.536 -17.483 -3.848 1.00 96.00 394 VAL A N 1
ATOM 3129 C CA . VAL A 1 394 ? -10.303 -16.112 -3.398 1.00 96.00 394 VAL A CA 1
ATOM 3130 C C . VAL A 1 394 ? -8.862 -15.725 -3.683 1.00 96.00 394 VAL A C 1
ATOM 3132 O O . VAL A 1 394 ? -7.938 -16.371 -3.181 1.00 96.00 394 VAL A O 1
ATOM 3135 N N . ILE A 1 395 ? -8.681 -14.639 -4.438 1.00 96.31 395 ILE A N 1
ATOM 3136 C CA . ILE A 1 395 ? -7.361 -14.075 -4.731 1.00 96.31 395 ILE A CA 1
ATOM 3137 C C . ILE A 1 395 ? -7.377 -12.568 -4.478 1.00 96.31 395 ILE A C 1
ATOM 3139 O O . ILE A 1 395 ? -8.168 -11.820 -5.053 1.00 96.31 395 ILE A O 1
ATOM 3143 N N . ALA A 1 396 ? -6.478 -12.116 -3.616 1.00 95.56 396 ALA A N 1
ATOM 3144 C CA . ALA A 1 396 ? -6.292 -10.716 -3.284 1.00 95.56 396 ALA A CA 1
ATOM 3145 C C . ALA A 1 396 ? -5.012 -10.174 -3.928 1.00 95.56 396 ALA A C 1
ATOM 3147 O O . ALA A 1 396 ? -3.984 -10.846 -3.920 1.00 95.56 396 ALA A O 1
ATOM 3148 N N . PHE A 1 397 ? -5.043 -8.937 -4.412 1.00 94.88 397 PHE A N 1
ATOM 3149 C CA . PHE A 1 397 ? -3.887 -8.233 -4.963 1.00 94.88 397 PHE A CA 1
ATOM 3150 C C . PHE A 1 397 ? -3.699 -6.914 -4.219 1.00 94.88 397 PHE A C 1
ATOM 3152 O O . PHE A 1 397 ? -4.576 -6.053 -4.251 1.00 94.88 397 PHE A O 1
ATOM 3159 N N . ASP A 1 398 ? -2.550 -6.702 -3.577 1.00 92.31 398 ASP A N 1
ATOM 3160 C CA . ASP A 1 398 ? -2.284 -5.427 -2.887 1.00 92.31 398 ASP A CA 1
ATOM 3161 C C . ASP A 1 398 ? -2.063 -4.243 -3.853 1.00 92.31 398 ASP A C 1
ATOM 3163 O O . ASP A 1 398 ? -2.138 -3.084 -3.442 1.00 92.31 398 ASP A O 1
ATOM 3167 N N . LYS A 1 399 ? -1.846 -4.539 -5.142 1.00 89.75 399 LYS A N 1
ATOM 3168 C CA . LYS A 1 399 ? -1.732 -3.597 -6.258 1.00 89.75 399 LYS A CA 1
ATOM 3169 C C . LYS A 1 399 ? -2.870 -3.826 -7.252 1.00 89.75 399 LYS A C 1
ATOM 3171 O O . LYS A 1 399 ? -2.974 -4.896 -7.851 1.00 89.75 399 LYS A O 1
ATOM 3176 N N . LYS A 1 400 ? -3.709 -2.806 -7.462 1.00 90.00 400 LYS A N 1
ATOM 3177 C CA . LYS A 1 400 ? -4.883 -2.874 -8.351 1.00 90.00 400 LYS A CA 1
ATOM 3178 C C . LYS A 1 400 ? -4.497 -3.240 -9.786 1.00 90.00 400 LYS A C 1
ATOM 3180 O O . LYS A 1 400 ? -5.160 -4.057 -10.415 1.00 90.00 400 LYS A O 1
ATOM 3185 N N . GLU A 1 401 ? -3.409 -2.674 -10.292 1.00 88.62 401 GLU A N 1
ATOM 3186 C CA . GLU A 1 401 ? -2.945 -2.888 -11.665 1.00 88.62 401 GLU A CA 1
ATOM 3187 C C . GLU A 1 401 ? -2.531 -4.347 -11.892 1.00 88.62 401 GLU A C 1
ATOM 3189 O O . GLU A 1 401 ? -2.794 -4.894 -12.959 1.00 88.62 401 GLU A O 1
ATOM 3194 N N . ALA A 1 402 ? -1.961 -5.004 -10.876 1.00 91.06 402 ALA A N 1
ATOM 3195 C CA . ALA A 1 402 ? -1.584 -6.413 -10.957 1.00 91.06 402 ALA A CA 1
ATOM 3196 C C . ALA A 1 402 ? -2.806 -7.339 -11.090 1.00 91.06 402 ALA A C 1
ATOM 3198 O O . ALA A 1 402 ? -2.738 -8.343 -11.793 1.00 91.06 402 ALA A O 1
ATOM 3199 N N . LEU A 1 403 ? -3.943 -6.976 -10.483 1.00 94.38 403 LEU A N 1
ATOM 3200 C CA . LEU A 1 403 ? -5.206 -7.699 -10.663 1.00 94.38 403 LEU A CA 1
ATOM 3201 C C . LEU A 1 403 ? -5.665 -7.636 -12.125 1.00 94.38 403 LEU A C 1
ATOM 3203 O O . LEU A 1 403 ? -5.996 -8.661 -12.716 1.00 94.38 403 LEU A O 1
ATOM 3207 N N . TYR A 1 404 ? -5.660 -6.450 -12.738 1.00 93.12 404 TYR A N 1
ATOM 3208 C CA . TYR A 1 404 ? -6.061 -6.307 -14.143 1.00 93.12 404 TYR A CA 1
ATOM 3209 C C . TYR A 1 404 ? -5.064 -6.954 -15.111 1.00 93.12 404 TYR A C 1
ATOM 3211 O O . TYR A 1 404 ? -5.481 -7.528 -16.116 1.00 93.12 404 TYR A O 1
ATOM 3219 N N . GLN A 1 405 ? -3.767 -6.935 -14.797 1.00 91.06 405 GLN A N 1
ATOM 3220 C CA . GLN A 1 405 ? -2.762 -7.708 -15.533 1.00 91.06 405 GLN A CA 1
ATOM 3221 C C . GLN A 1 405 ? -3.032 -9.213 -15.434 1.00 91.06 405 GLN A C 1
ATOM 3223 O O . GLN A 1 405 ? -2.944 -9.911 -16.442 1.00 91.06 405 GLN A O 1
ATOM 3228 N N . TYR A 1 406 ? -3.424 -9.710 -14.257 1.00 92.50 406 TYR A N 1
ATOM 3229 C CA . TYR A 1 406 ? -3.825 -11.104 -14.090 1.00 92.50 406 TYR A CA 1
ATOM 3230 C C . TYR A 1 406 ? -5.040 -11.446 -14.961 1.00 92.50 406 TYR A C 1
ATOM 3232 O O . TYR A 1 406 ? -4.948 -12.383 -15.751 1.00 92.50 406 TYR A O 1
ATOM 3240 N N . LEU A 1 407 ? -6.115 -10.645 -14.913 1.00 94.44 407 LEU A N 1
ATOM 3241 C CA . LEU A 1 407 ? -7.297 -10.818 -15.774 1.00 94.44 407 LEU A CA 1
ATOM 3242 C C . LEU A 1 407 ? -6.927 -10.855 -17.262 1.00 94.44 407 LEU A C 1
ATOM 3244 O O . LEU A 1 407 ? -7.359 -11.746 -17.991 1.00 94.44 407 LEU A O 1
ATOM 3248 N N . PHE A 1 408 ? -6.078 -9.923 -17.702 1.00 92.44 408 PHE A N 1
ATOM 3249 C CA . PHE A 1 408 ? -5.558 -9.906 -19.066 1.00 92.44 408 PHE A CA 1
ATOM 3250 C C . PHE A 1 408 ? -4.810 -11.198 -19.411 1.00 92.44 408 PHE A C 1
ATOM 3252 O O . PHE A 1 408 ? -5.015 -11.767 -20.484 1.00 92.44 408 PHE A O 1
ATOM 3259 N N . SER A 1 409 ? -3.976 -11.680 -18.489 1.00 89.06 409 SER A N 1
ATOM 3260 C CA . SER A 1 409 ? -3.121 -12.848 -18.693 1.00 89.06 409 SER A CA 1
ATOM 3261 C C . SER A 1 409 ? -3.880 -14.174 -18.815 1.00 89.06 409 SER A C 1
ATOM 3263 O O . SER A 1 409 ? -3.329 -15.110 -19.391 1.00 89.06 409 SER A O 1
ATOM 3265 N N . ILE A 1 410 ? -5.117 -14.239 -18.307 1.00 91.38 410 ILE A N 1
ATOM 3266 C CA . ILE A 1 410 ? -6.028 -15.394 -18.415 1.00 91.38 410 ILE A CA 1
ATOM 3267 C C . ILE A 1 410 ? -7.117 -15.186 -19.483 1.00 91.38 410 ILE A C 1
ATOM 3269 O O . ILE A 1 410 ? -8.101 -15.915 -19.531 1.00 91.38 410 ILE A O 1
ATOM 3273 N N . GLY A 1 411 ? -6.963 -14.172 -20.342 1.00 91.31 411 GLY A N 1
ATOM 3274 C CA . GLY A 1 411 ? -7.860 -13.919 -21.473 1.00 91.31 411 GLY A CA 1
ATOM 3275 C C . GLY A 1 411 ? -9.139 -13.144 -21.141 1.00 91.31 411 GLY A C 1
ATOM 3276 O O . GLY A 1 411 ? -9.920 -12.856 -22.045 1.00 91.31 411 GLY A O 1
ATOM 3277 N N . LEU A 1 412 ? -9.343 -12.724 -19.889 1.00 93.75 412 LEU A N 1
ATOM 3278 C CA . LEU A 1 412 ? -10.488 -11.911 -19.461 1.00 93.75 412 LEU A CA 1
ATOM 3279 C C . LEU A 1 412 ? -10.199 -10.427 -19.710 1.00 93.75 412 LEU A C 1
ATOM 3281 O O . LEU A 1 412 ? -9.969 -9.637 -18.790 1.00 93.75 412 LEU A O 1
ATOM 3285 N N . LYS A 1 413 ? -10.160 -10.057 -20.990 1.00 92.81 413 LYS A N 1
ATOM 3286 C CA . LYS A 1 413 ? -9.767 -8.724 -21.461 1.00 92.81 413 LYS A CA 1
ATOM 3287 C C . LYS A 1 413 ? -10.778 -8.111 -22.421 1.00 92.81 413 LYS A C 1
ATOM 3289 O O . LYS A 1 413 ? -11.524 -8.809 -23.097 1.00 92.81 413 LYS A O 1
ATOM 3294 N N . SER A 1 414 ? -10.758 -6.786 -22.491 1.00 91.38 414 SER A N 1
ATOM 3295 C CA . SER A 1 414 ? -11.485 -5.975 -23.468 1.00 91.38 414 SER A CA 1
ATOM 3296 C C . SER A 1 414 ? -10.626 -4.763 -23.814 1.00 91.38 414 SER A C 1
ATOM 3298 O O . SER A 1 414 ? -10.023 -4.180 -22.909 1.00 91.38 414 SER A O 1
ATOM 3300 N N . SER A 1 415 ? -10.528 -4.423 -25.101 1.00 86.69 415 SER A N 1
ATOM 3301 C CA . SER A 1 415 ? -9.678 -3.332 -25.613 1.00 86.69 415 SER A CA 1
ATOM 3302 C C . SER A 1 415 ? -8.261 -3.360 -25.020 1.00 86.69 415 SER A C 1
ATOM 3304 O O . SER A 1 415 ? -7.817 -2.395 -24.405 1.00 86.69 415 SER A O 1
ATOM 3306 N N . GLY A 1 416 ? -7.605 -4.526 -25.083 1.00 82.81 416 GLY A N 1
ATOM 3307 C CA . GLY A 1 416 ? -6.223 -4.732 -24.619 1.00 82.81 416 GLY A CA 1
ATOM 3308 C C . GLY A 1 416 ? -5.973 -4.588 -23.114 1.00 82.81 416 GLY A C 1
ATOM 3309 O O . GLY A 1 416 ? -4.857 -4.830 -22.664 1.00 82.81 416 GLY A O 1
ATOM 3310 N N . LYS A 1 417 ? -6.991 -4.259 -22.309 1.00 88.12 417 LYS A N 1
ATOM 3311 C CA . LYS A 1 417 ? -6.895 -4.171 -20.843 1.00 88.12 417 LYS A CA 1
ATOM 3312 C C . LYS A 1 417 ? -7.651 -5.330 -20.188 1.00 88.12 417 LYS A C 1
ATOM 3314 O O . LYS A 1 417 ? -8.628 -5.843 -20.740 1.00 88.12 417 LYS A O 1
ATOM 3319 N N . GLY A 1 418 ? -7.230 -5.740 -18.991 1.00 91.69 418 GLY A N 1
ATOM 3320 C CA . GLY A 1 418 ? -8.010 -6.675 -18.173 1.00 91.69 418 GLY A CA 1
ATOM 3321 C C . GLY A 1 418 ? -9.399 -6.098 -17.904 1.00 91.69 418 GLY A C 1
ATOM 3322 O O . GLY A 1 418 ? -9.539 -4.886 -17.742 1.00 91.69 418 GLY A O 1
ATOM 3323 N N . CYS A 1 419 ? -10.437 -6.933 -17.899 1.00 93.19 419 CYS A N 1
ATOM 3324 C CA . CYS A 1 419 ? -11.818 -6.456 -17.886 1.00 93.19 419 CYS A CA 1
ATOM 3325 C C . CYS A 1 419 ? -12.653 -7.162 -16.814 1.00 93.19 419 CYS A C 1
ATOM 3327 O O . CYS A 1 419 ? -12.869 -8.372 -16.868 1.00 93.19 419 CYS A O 1
ATOM 3329 N N . ALA A 1 420 ? -13.156 -6.383 -15.853 1.00 92.69 420 ALA A N 1
ATOM 3330 C CA . ALA A 1 420 ? -14.007 -6.886 -14.779 1.00 92.69 420 ALA A CA 1
ATOM 3331 C C . ALA A 1 420 ? -15.371 -7.392 -15.280 1.00 92.69 420 ALA A C 1
ATOM 3333 O O . ALA A 1 420 ? -15.911 -8.330 -14.706 1.00 92.69 420 ALA A O 1
ATOM 3334 N N . GLU A 1 421 ? -15.910 -6.820 -16.361 1.00 92.38 421 GLU A N 1
ATOM 3335 C CA . GLU A 1 421 ? -17.163 -7.286 -16.973 1.00 92.38 421 GLU A CA 1
ATOM 3336 C C . GLU A 1 421 ? -16.988 -8.679 -17.586 1.00 92.38 421 GLU A C 1
ATOM 3338 O O . GLU A 1 421 ? -17.767 -9.581 -17.292 1.00 92.38 421 GLU A O 1
ATOM 3343 N N . LYS A 1 422 ? -15.903 -8.896 -18.345 1.00 95.31 422 LYS A N 1
ATOM 3344 C CA . LYS A 1 422 ? -15.543 -10.229 -18.858 1.00 95.31 422 LYS A CA 1
ATOM 3345 C C . LYS A 1 422 ? -15.266 -11.226 -17.742 1.00 95.31 422 LYS A C 1
ATOM 3347 O O . LYS A 1 422 ? -15.628 -12.393 -17.858 1.00 95.31 422 LYS A O 1
ATOM 3352 N N . ALA A 1 423 ? -14.680 -10.766 -16.640 1.00 95.69 423 ALA A N 1
ATOM 3353 C CA . ALA A 1 423 ? -14.527 -11.590 -15.451 1.00 95.69 423 ALA A CA 1
ATOM 3354 C C . ALA A 1 423 ? -15.883 -11.982 -14.845 1.00 95.69 423 ALA A C 1
ATOM 3356 O O . ALA A 1 423 ? -16.096 -13.155 -14.545 1.00 95.69 423 ALA A O 1
ATOM 3357 N N . LEU A 1 424 ? -16.828 -11.044 -14.748 1.00 95.75 424 LEU A N 1
ATOM 3358 C CA . LEU A 1 424 ? -18.171 -11.309 -14.240 1.00 95.75 424 LEU A CA 1
ATOM 3359 C C . LEU A 1 424 ? -18.946 -12.288 -15.135 1.00 95.75 424 LEU A C 1
ATOM 3361 O O . LEU A 1 424 ? -19.567 -13.207 -14.606 1.00 95.75 424 LEU A O 1
ATOM 3365 N N . GLU A 1 425 ? -18.852 -12.156 -16.465 1.00 95.81 425 GLU A N 1
ATOM 3366 C CA . GLU A 1 425 ? -19.402 -13.119 -17.440 1.00 95.81 425 GLU A CA 1
ATOM 3367 C C . GLU A 1 425 ? -18.847 -14.542 -17.216 1.00 95.81 425 GLU A C 1
ATOM 3369 O O . GLU A 1 425 ? -19.583 -15.523 -17.314 1.00 95.81 425 GLU A O 1
ATOM 3374 N N . ALA A 1 426 ? -17.567 -14.664 -16.845 1.00 94.81 426 ALA A N 1
ATOM 3375 C CA . ALA A 1 426 ? -16.930 -15.939 -16.499 1.00 94.81 426 ALA A CA 1
ATOM 3376 C C . ALA A 1 426 ? -17.310 -16.471 -15.095 1.00 94.81 426 ALA A C 1
ATOM 3378 O O . ALA A 1 426 ? -16.989 -17.615 -14.745 1.00 94.81 426 ALA A O 1
ATOM 3379 N N . GLY A 1 427 ? -18.035 -15.676 -14.300 1.00 95.50 427 GLY A N 1
ATOM 3380 C CA . GLY A 1 427 ? -18.450 -15.983 -12.931 1.00 95.50 427 GLY A CA 1
ATOM 3381 C C . GLY A 1 427 ? -17.475 -15.505 -11.852 1.00 95.50 427 GLY A C 1
ATOM 3382 O O . GLY A 1 427 ? -17.519 -16.022 -10.734 1.00 95.50 427 GLY A O 1
ATOM 3383 N N . TYR A 1 428 ? -16.581 -14.563 -12.163 1.00 96.44 428 TYR A N 1
ATOM 3384 C CA . TYR A 1 428 ? -15.604 -13.999 -11.229 1.00 96.44 428 TYR A CA 1
ATOM 3385 C C . TYR A 1 428 ? -16.028 -12.602 -10.775 1.00 96.44 428 TYR A C 1
ATOM 3387 O O . TYR A 1 428 ? -16.173 -11.684 -11.583 1.00 96.44 428 TYR A O 1
ATOM 3395 N N . LEU A 1 429 ? -16.184 -12.408 -9.466 1.00 96.25 429 LEU A N 1
ATOM 3396 C CA . LEU A 1 429 ? -16.447 -11.084 -8.912 1.00 96.25 429 LEU A CA 1
ATOM 3397 C C . LEU A 1 429 ? -15.131 -10.335 -8.717 1.00 96.25 429 LEU A C 1
ATOM 3399 O O . LEU A 1 429 ? -14.298 -10.746 -7.913 1.00 96.25 429 LEU A O 1
ATOM 3403 N N . VAL A 1 430 ? -14.975 -9.202 -9.397 1.00 95.19 430 VAL A N 1
ATOM 3404 C CA . VAL A 1 430 ? -13.830 -8.303 -9.219 1.00 95.19 430 VAL A CA 1
ATOM 3405 C C . VAL A 1 430 ? -14.236 -7.138 -8.325 1.00 95.19 430 VAL A C 1
ATOM 3407 O O . VAL A 1 430 ? -15.071 -6.321 -8.710 1.00 95.19 430 VAL A O 1
ATOM 3410 N N . VAL A 1 431 ? -13.637 -7.030 -7.139 1.00 91.44 431 VAL A N 1
ATOM 3411 C CA . VAL A 1 431 ? -13.916 -5.971 -6.159 1.00 91.44 431 VAL A CA 1
ATOM 3412 C C . VAL A 1 431 ? -12.722 -5.026 -6.051 1.00 91.44 431 VAL A C 1
ATOM 3414 O O . VAL A 1 431 ? -11.719 -5.310 -5.394 1.00 91.44 431 VAL A O 1
ATOM 3417 N N . THR A 1 432 ? -12.835 -3.870 -6.694 1.00 88.81 432 THR A N 1
ATOM 3418 C CA . THR A 1 432 ? -11.842 -2.794 -6.649 1.00 88.81 432 THR A CA 1
ATOM 3419 C C . THR A 1 432 ? -12.546 -1.448 -6.483 1.00 88.81 432 THR A C 1
ATOM 3421 O O . THR A 1 432 ? -13.776 -1.375 -6.443 1.00 88.81 432 THR A O 1
ATOM 3424 N N . ARG A 1 433 ? -11.772 -0.358 -6.411 1.00 80.75 433 ARG A N 1
ATOM 3425 C CA . ARG A 1 433 ? -12.344 0.993 -6.456 1.00 80.75 433 ARG A CA 1
ATOM 3426 C C . ARG A 1 433 ? -13.094 1.266 -7.763 1.00 80.75 433 ARG A C 1
ATOM 3428 O O . ARG A 1 433 ? -14.056 2.017 -7.734 1.00 80.75 433 ARG A O 1
ATOM 3435 N N . ASP A 1 434 ? -12.689 0.648 -8.868 1.00 81.56 434 ASP A N 1
ATOM 3436 C CA . ASP A 1 434 ? -13.286 0.912 -10.182 1.00 81.56 434 ASP A CA 1
ATOM 3437 C C . ASP A 1 434 ? -14.634 0.188 -10.325 1.00 81.56 434 ASP A C 1
ATOM 3439 O O . ASP A 1 434 ? -15.555 0.684 -10.957 1.00 81.56 434 ASP A O 1
ATOM 3443 N N . THR A 1 435 ? -14.795 -0.968 -9.674 1.00 86.12 435 THR A N 1
ATOM 3444 C CA . THR A 1 435 ? -16.028 -1.766 -9.750 1.00 86.12 435 THR A CA 1
ATOM 3445 C C . THR A 1 435 ? -17.002 -1.491 -8.606 1.00 86.12 435 THR A C 1
ATOM 3447 O O . THR A 1 435 ? -18.078 -2.090 -8.560 1.00 86.12 435 THR A O 1
ATOM 3450 N N . CYS A 1 436 ? -16.672 -0.583 -7.680 1.00 79.88 436 CYS A N 1
ATOM 3451 C CA . CYS A 1 436 ? -17.417 -0.409 -6.433 1.00 79.88 436 CYS A CA 1
ATOM 3452 C C . CYS A 1 436 ? -18.882 -0.000 -6.607 1.00 79.88 436 CYS A C 1
ATOM 3454 O O . CYS A 1 436 ? -19.709 -0.297 -5.747 1.00 79.88 436 CYS A O 1
ATOM 3456 N N . ASN A 1 437 ? -19.199 0.669 -7.716 1.00 79.56 437 ASN A N 1
ATOM 3457 C CA . ASN A 1 437 ? -20.542 1.156 -8.018 1.00 79.56 437 ASN A CA 1
ATOM 3458 C C . ASN A 1 437 ? -21.362 0.173 -8.868 1.00 79.56 437 ASN A C 1
ATOM 3460 O O . ASN A 1 437 ? -22.551 0.402 -9.080 1.00 79.56 437 ASN A O 1
ATOM 3464 N N . THR A 1 438 ? -20.766 -0.934 -9.322 1.00 84.62 438 THR A N 1
ATOM 3465 C CA . THR A 1 438 ? -21.479 -1.957 -10.099 1.00 84.62 438 THR A CA 1
ATOM 3466 C C . THR A 1 438 ? -22.515 -2.680 -9.239 1.00 84.62 438 THR A C 1
ATOM 3468 O O . THR A 1 438 ? -22.325 -2.878 -8.036 1.00 84.62 438 THR A O 1
ATOM 3471 N N . ASP A 1 439 ? -23.618 -3.113 -9.846 1.00 87.75 439 ASP A N 1
ATOM 3472 C CA . ASP A 1 439 ? -24.697 -3.811 -9.135 1.00 87.75 439 ASP A CA 1
ATOM 3473 C C . ASP A 1 439 ? -24.215 -5.077 -8.424 1.00 87.75 439 ASP A C 1
ATOM 3475 O O . ASP A 1 439 ? -24.613 -5.336 -7.288 1.00 87.75 439 ASP A O 1
ATOM 3479 N N . ALA A 1 440 ? -23.339 -5.845 -9.075 1.00 88.81 440 ALA A N 1
ATOM 3480 C CA . ALA A 1 440 ? -22.773 -7.073 -8.526 1.00 88.81 440 ALA A CA 1
ATOM 3481 C C . ALA A 1 440 ? -21.979 -6.802 -7.238 1.00 88.81 440 ALA A C 1
ATOM 3483 O O . ALA A 1 440 ? -22.214 -7.449 -6.213 1.00 88.81 440 ALA A O 1
ATOM 3484 N N . VAL A 1 441 ? -21.094 -5.797 -7.258 1.00 88.38 441 VAL A N 1
ATOM 3485 C CA . VAL A 1 441 ? -20.272 -5.430 -6.097 1.00 88.38 441 VAL A CA 1
ATOM 3486 C C . VAL A 1 441 ? -21.114 -4.779 -5.003 1.00 88.38 441 VAL A C 1
ATOM 3488 O O . VAL A 1 441 ? -20.944 -5.124 -3.837 1.00 88.38 441 VAL A O 1
ATOM 3491 N N . ARG A 1 442 ? -22.071 -3.904 -5.339 1.00 84.88 442 ARG A N 1
ATOM 3492 C CA . ARG A 1 442 ? -22.973 -3.293 -4.345 1.00 84.88 442 ARG A CA 1
ATOM 3493 C C . ARG A 1 442 ? -23.810 -4.340 -3.610 1.00 84.88 442 ARG A C 1
ATOM 3495 O O . ARG A 1 442 ? -23.874 -4.312 -2.383 1.00 84.88 442 ARG A O 1
ATOM 3502 N N . LYS A 1 443 ? -24.404 -5.296 -4.337 1.00 86.69 443 LYS A N 1
ATOM 3503 C CA . LYS A 1 443 ? -25.162 -6.415 -3.745 1.00 86.69 443 LYS A CA 1
ATOM 3504 C C . LYS A 1 443 ? -24.274 -7.287 -2.861 1.00 86.69 443 LYS A C 1
ATOM 3506 O O . LYS A 1 443 ? -24.659 -7.619 -1.738 1.00 86.69 443 LYS A O 1
ATOM 3511 N N . TYR A 1 444 ? -23.072 -7.597 -3.345 1.00 88.81 444 TYR A N 1
ATOM 3512 C CA . TYR A 1 444 ? -22.087 -8.355 -2.587 1.00 88.81 444 TYR A CA 1
ATOM 3513 C C . TYR A 1 444 ? -21.699 -7.655 -1.282 1.00 88.81 444 TYR A C 1
ATOM 3515 O O . TYR A 1 444 ? -21.792 -8.263 -0.223 1.00 88.81 444 TYR A O 1
ATOM 3523 N N . LEU A 1 445 ? -21.329 -6.373 -1.325 1.00 83.81 445 LEU A N 1
ATOM 3524 C CA . LEU A 1 445 ? -20.911 -5.621 -0.139 1.00 83.81 445 LEU A CA 1
ATOM 3525 C C . LEU A 1 445 ? -22.051 -5.400 0.864 1.00 83.81 445 LEU A C 1
ATOM 3527 O O . LEU A 1 445 ? -21.786 -5.321 2.060 1.00 83.81 445 LEU A O 1
ATOM 3531 N N . ALA A 1 446 ? -23.305 -5.345 0.406 1.00 81.56 446 ALA A N 1
ATOM 3532 C CA . ALA A 1 446 ? -24.465 -5.252 1.289 1.00 81.56 446 ALA A CA 1
ATOM 3533 C C . ALA A 1 446 ? -24.714 -6.548 2.082 1.00 81.56 446 ALA A C 1
ATOM 3535 O O . ALA A 1 446 ? -25.141 -6.494 3.233 1.00 81.56 446 ALA A O 1
ATOM 3536 N N . THR A 1 447 ? -24.458 -7.717 1.481 1.00 83.38 447 THR A N 1
ATOM 3537 C CA . THR A 1 447 ? -24.730 -9.034 2.094 1.00 83.38 447 THR A CA 1
ATOM 3538 C C . THR A 1 447 ? -23.629 -10.064 1.789 1.00 83.38 447 THR A C 1
ATOM 3540 O O . THR A 1 447 ? -23.892 -11.116 1.195 1.00 83.38 447 THR A O 1
ATOM 3543 N N . PRO A 1 448 ? -22.374 -9.819 2.204 1.00 87.31 448 PRO A N 1
ATOM 3544 C CA . PRO A 1 448 ? -21.222 -10.592 1.728 1.00 87.31 448 PRO A CA 1
ATOM 3545 C C . PRO A 1 448 ? -21.263 -12.065 2.162 1.00 87.31 448 PRO A C 1
ATOM 3547 O O . PRO A 1 448 ? -20.849 -12.944 1.410 1.00 87.31 448 PRO A O 1
ATOM 3550 N N . ASN A 1 449 ? -21.849 -12.357 3.328 1.00 86.38 449 ASN A N 1
ATOM 3551 C CA . ASN A 1 449 ? -22.010 -13.716 3.867 1.00 86.38 449 ASN A CA 1
ATOM 3552 C C . ASN A 1 449 ? -23.023 -14.594 3.111 1.00 86.38 449 ASN A C 1
ATOM 3554 O O . ASN A 1 449 ? -23.055 -15.801 3.329 1.00 86.38 449 ASN A O 1
ATOM 3558 N N . VAL A 1 450 ? -23.839 -14.003 2.235 1.00 89.69 450 VAL A N 1
ATOM 3559 C CA . VAL A 1 450 ? -24.813 -14.722 1.396 1.00 89.69 450 VAL A CA 1
ATOM 3560 C C . VAL A 1 450 ? -24.398 -14.644 -0.069 1.00 89.69 450 VAL A C 1
ATOM 3562 O O . VAL A 1 450 ? -24.346 -15.650 -0.767 1.00 89.69 450 VAL A O 1
ATOM 3565 N N . SER A 1 451 ? -24.048 -13.444 -0.529 1.00 90.19 451 SER A N 1
ATOM 3566 C CA . SER A 1 451 ? -23.775 -13.172 -1.938 1.00 90.19 451 SER A CA 1
ATOM 3567 C C . SER A 1 451 ? -22.460 -13.768 -2.450 1.00 90.19 451 SER A C 1
ATOM 3569 O O . SER A 1 451 ? -22.304 -13.901 -3.659 1.00 90.19 451 SER A O 1
ATOM 3571 N N . CYS A 1 452 ? -21.508 -14.124 -1.577 1.00 91.50 452 CYS A N 1
ATOM 3572 C CA . CYS A 1 452 ? -20.242 -14.738 -2.003 1.00 91.50 452 CYS A CA 1
ATOM 3573 C C . CYS A 1 452 ? -20.446 -16.030 -2.813 1.00 91.50 452 CYS A C 1
ATOM 3575 O O . CYS A 1 452 ? -19.753 -16.227 -3.805 1.00 91.50 452 CYS A O 1
ATOM 3577 N N . PHE A 1 453 ? -21.446 -16.850 -2.469 1.00 94.19 453 PHE A N 1
ATOM 3578 C CA . PHE A 1 453 ? -21.736 -18.125 -3.140 1.00 94.19 453 PHE A CA 1
ATOM 3579 C C . PHE A 1 453 ? -22.267 -17.990 -4.576 1.00 94.19 453 PHE A C 1
ATOM 3581 O O . PHE A 1 453 ? -22.405 -18.993 -5.271 1.00 94.19 453 PHE A O 1
ATOM 3588 N N . LEU A 1 454 ? -22.571 -16.772 -5.036 1.00 95.00 454 LEU A N 1
ATOM 3589 C CA . LEU A 1 454 ? -23.008 -16.521 -6.414 1.00 95.00 454 LEU A CA 1
ATOM 3590 C C . LEU A 1 454 ? -21.855 -16.575 -7.423 1.00 95.00 454 LEU A C 1
ATOM 3592 O O . LEU A 1 454 ? -22.096 -16.619 -8.628 1.00 95.00 454 LEU A O 1
ATOM 3596 N N . TYR A 1 455 ? -20.612 -16.539 -6.945 1.00 96.00 455 TYR A N 1
ATOM 3597 C CA . TYR A 1 455 ? -19.429 -16.394 -7.780 1.00 96.00 455 TYR A CA 1
ATOM 3598 C C . TYR A 1 455 ? -18.536 -17.625 -7.653 1.00 96.00 455 TYR A C 1
ATOM 3600 O O . TYR A 1 455 ? -18.408 -18.211 -6.582 1.00 96.00 455 TYR A O 1
ATOM 3608 N N . LYS A 1 456 ? -17.901 -18.018 -8.761 1.00 94.69 456 LYS A N 1
ATOM 3609 C CA . LYS A 1 456 ? -16.911 -19.106 -8.780 1.00 94.69 456 LYS A CA 1
ATOM 3610 C C . LYS A 1 456 ? -15.615 -18.682 -8.094 1.00 94.69 456 LYS A C 1
ATOM 3612 O O . LYS A 1 456 ? -14.941 -19.496 -7.469 1.00 94.69 456 LYS A O 1
ATOM 3617 N N . GLN A 1 457 ? -15.261 -17.408 -8.254 1.00 95.50 457 GLN A N 1
ATOM 3618 C CA . GLN A 1 457 ? -14.048 -16.821 -7.710 1.00 95.50 457 GLN A CA 1
ATOM 3619 C C . GLN A 1 457 ? -14.292 -15.357 -7.335 1.00 95.50 457 GLN A C 1
ATOM 3621 O O . GLN A 1 457 ? -15.052 -14.652 -8.001 1.00 95.50 457 GLN A O 1
ATOM 3626 N N . ILE A 1 458 ? -13.631 -14.896 -6.277 1.00 95.88 458 ILE A N 1
ATOM 3627 C CA . ILE A 1 458 ? -13.640 -13.499 -5.844 1.00 95.88 458 ILE A CA 1
ATOM 3628 C C . ILE A 1 458 ? -12.211 -12.964 -5.926 1.00 95.88 458 ILE A C 1
ATOM 3630 O O . ILE A 1 458 ? -11.307 -13.443 -5.239 1.00 95.88 458 ILE A O 1
ATOM 3634 N N . LEU A 1 459 ? -12.023 -11.955 -6.770 1.00 95.81 459 LEU A N 1
ATOM 3635 C CA . LEU A 1 459 ? -10.773 -11.237 -6.974 1.00 95.81 459 LEU A CA 1
ATOM 3636 C C . LEU A 1 459 ? -10.911 -9.853 -6.351 1.00 95.81 459 LEU A C 1
ATOM 3638 O O . LEU A 1 459 ? -11.868 -9.142 -6.651 1.00 95.81 459 LEU A O 1
ATOM 3642 N N . TYR A 1 460 ? -9.979 -9.431 -5.504 1.00 93.25 460 TYR A N 1
ATOM 3643 C CA . TYR A 1 460 ? -10.083 -8.102 -4.903 1.00 93.25 460 TYR A CA 1
ATOM 3644 C C . TYR A 1 460 ? -8.752 -7.408 -4.698 1.00 93.25 460 TYR A C 1
ATOM 3646 O O . TYR A 1 460 ? -7.708 -8.032 -4.541 1.00 93.25 460 TYR A O 1
ATOM 3654 N N . SER A 1 461 ? -8.811 -6.083 -4.687 1.00 88.88 461 SER A N 1
ATOM 3655 C CA . SER A 1 461 ? -7.718 -5.223 -4.247 1.00 88.88 461 SER A CA 1
ATOM 3656 C C . SER A 1 461 ? -8.079 -4.590 -2.892 1.00 88.88 461 SER A C 1
ATOM 3658 O O . SER A 1 461 ? -9.184 -4.854 -2.398 1.00 88.88 461 SER A O 1
ATOM 3660 N N . PRO A 1 462 ? -7.221 -3.777 -2.240 1.00 72.62 462 PRO A N 1
ATOM 3661 C CA . PRO A 1 462 ? -7.508 -3.180 -0.923 1.00 72.62 462 PRO A CA 1
ATOM 3662 C C . PRO A 1 462 ? -8.701 -2.189 -0.872 1.00 72.62 462 PRO A C 1
ATOM 3664 O O . PRO A 1 462 ? -8.767 -1.327 0.002 1.00 72.62 462 PRO A O 1
ATOM 3667 N N . TYR A 1 463 ? -9.679 -2.331 -1.773 1.00 67.25 463 TYR A N 1
ATOM 3668 C CA . TYR A 1 463 ? -11.033 -1.800 -1.658 1.00 67.25 463 TYR A CA 1
ATOM 3669 C C . TYR A 1 463 ? -11.933 -2.608 -0.709 1.00 67.25 463 TYR A C 1
ATOM 3671 O O . TYR A 1 463 ? -12.793 -2.004 -0.071 1.00 67.25 463 TYR A O 1
ATOM 3679 N N . ILE A 1 464 ? -11.756 -3.939 -0.581 1.00 64.69 464 ILE A N 1
ATOM 3680 C CA . ILE A 1 464 ? -12.479 -4.709 0.454 1.00 64.69 464 ILE A CA 1
ATOM 3681 C C . ILE A 1 464 ? -11.970 -4.257 1.824 1.00 64.69 464 ILE A C 1
ATOM 3683 O O . ILE A 1 464 ? -10.914 -4.676 2.314 1.00 64.69 464 ILE A O 1
ATOM 3687 N N . ASP A 1 465 ? -12.741 -3.343 2.399 1.00 57.88 465 ASP A N 1
ATOM 3688 C CA . ASP A 1 465 ? -12.366 -2.574 3.567 1.00 57.88 465 ASP A CA 1
ATOM 3689 C C . ASP A 1 465 ? -12.331 -3.423 4.837 1.00 57.88 465 ASP A C 1
ATOM 3691 O O . ASP A 1 465 ? -12.827 -4.553 4.882 1.00 57.88 465 ASP A O 1
ATOM 3695 N N . SER A 1 466 ? -11.769 -2.868 5.909 1.00 56.19 466 SER A N 1
ATOM 3696 C CA . SER A 1 466 ? -11.757 -3.533 7.210 1.00 56.19 466 SER A CA 1
ATOM 3697 C C . SER A 1 466 ? -13.118 -3.869 7.780 1.00 56.19 466 SER A C 1
ATOM 3699 O O . SER A 1 466 ? -13.225 -4.841 8.529 1.00 56.19 466 SER A O 1
ATOM 3701 N N . ALA A 1 467 ? -14.136 -3.109 7.386 1.00 54.69 467 ALA A N 1
ATOM 3702 C CA . ALA A 1 467 ? -15.512 -3.328 7.792 1.00 54.69 467 ALA A CA 1
ATOM 3703 C C . ALA A 1 467 ? -16.146 -4.595 7.189 1.00 54.69 467 ALA A C 1
ATOM 3705 O O . ALA A 1 467 ? -17.165 -5.054 7.703 1.00 54.69 467 ALA A O 1
ATOM 3706 N N . VAL A 1 468 ? -15.575 -5.179 6.126 1.00 71.06 468 VAL A N 1
ATOM 3707 C CA . VAL A 1 468 ? -16.129 -6.384 5.492 1.00 71.06 468 VAL A CA 1
ATOM 3708 C C . VAL A 1 468 ? -15.543 -7.632 6.158 1.00 71.06 468 VAL A C 1
ATOM 3710 O O . VAL A 1 468 ? -14.350 -7.921 6.045 1.00 71.06 468 VAL A O 1
ATOM 3713 N N . SER A 1 469 ? -16.397 -8.382 6.858 1.00 76.50 469 SER A N 1
ATOM 3714 C CA . SER A 1 469 ? -16.072 -9.671 7.483 1.00 76.50 469 SER A CA 1
ATOM 3715 C C . SER A 1 469 ? -16.930 -10.768 6.856 1.00 76.50 469 SER A C 1
ATOM 3717 O O . SER A 1 469 ? -18.160 -10.698 6.906 1.00 76.50 469 SER A O 1
ATOM 3719 N N . ILE A 1 470 ? -16.280 -11.761 6.243 1.00 85.88 470 ILE A N 1
ATOM 3720 C CA . ILE A 1 470 ? -16.941 -12.915 5.624 1.00 85.88 470 ILE A CA 1
ATOM 3721 C C . ILE A 1 470 ? -16.723 -14.102 6.554 1.00 85.88 470 ILE A C 1
ATOM 3723 O O . ILE A 1 470 ? -15.634 -14.667 6.639 1.00 85.88 470 ILE A O 1
ATOM 3727 N N . GLU A 1 471 ? -17.761 -14.418 7.309 1.00 87.88 471 GLU A N 1
ATOM 3728 C CA . GLU A 1 471 ? -17.786 -15.418 8.375 1.00 87.88 471 GLU A CA 1
ATOM 3729 C C . GLU A 1 471 ? -18.362 -16.753 7.909 1.00 87.88 471 GLU A C 1
ATOM 3731 O O . GLU A 1 471 ? -18.160 -17.769 8.572 1.00 87.88 471 GLU A O 1
ATOM 3736 N N . THR A 1 472 ? -19.029 -16.763 6.755 1.00 89.25 472 THR A N 1
ATOM 3737 C CA . THR A 1 472 ? -19.499 -17.989 6.110 1.00 89.25 472 THR A CA 1
ATOM 3738 C C . THR A 1 472 ? -18.345 -18.829 5.553 1.00 89.25 472 THR A C 1
ATOM 3740 O O . THR A 1 472 ? -17.277 -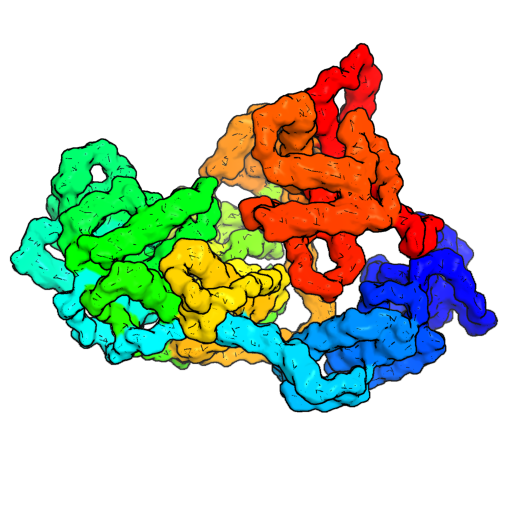18.306 5.216 1.00 89.25 472 THR A O 1
ATOM 3743 N N . ASN A 1 473 ? -18.564 -20.139 5.426 1.00 92.44 473 ASN A N 1
ATOM 3744 C CA . ASN A 1 473 ? -17.575 -21.064 4.881 1.00 92.44 473 ASN A CA 1
ATOM 3745 C C . ASN A 1 473 ? -17.613 -21.085 3.343 1.00 92.44 473 ASN A C 1
ATOM 3747 O O . ASN A 1 473 ? -18.152 -22.007 2.735 1.00 92.44 473 ASN A O 1
ATOM 3751 N N . TYR A 1 474 ? -17.095 -20.023 2.724 1.00 94.19 474 TYR A N 1
ATOM 3752 C CA . TYR A 1 474 ? -16.982 -19.918 1.265 1.00 94.19 474 TYR A CA 1
ATOM 3753 C C . TYR A 1 474 ? -15.705 -20.573 0.717 1.00 94.19 474 TYR A C 1
ATOM 3755 O O . TYR A 1 474 ? -15.738 -21.144 -0.365 1.00 94.19 474 TYR A O 1
ATOM 3763 N N . THR A 1 475 ? -14.587 -20.477 1.446 1.00 94.31 475 THR A N 1
ATOM 3764 C CA . THR A 1 475 ? -13.297 -21.070 1.067 1.00 94.31 475 THR A CA 1
ATOM 3765 C C . THR A 1 475 ? -12.462 -21.396 2.304 1.00 94.31 475 THR A C 1
ATOM 3767 O O . THR A 1 475 ? -12.451 -20.629 3.272 1.00 94.31 475 THR A O 1
ATOM 3770 N N . ASP A 1 476 ? -11.682 -22.474 2.221 1.00 94.06 476 ASP A N 1
ATOM 3771 C CA . ASP A 1 476 ? -10.639 -22.811 3.196 1.00 94.06 476 ASP A CA 1
ATOM 3772 C C . ASP A 1 476 ? -9.276 -22.185 2.849 1.00 94.06 476 ASP A C 1
ATOM 3774 O O . ASP A 1 476 ? -8.405 -22.077 3.721 1.00 94.06 476 ASP A O 1
ATOM 3778 N N . LYS A 1 477 ? -9.098 -21.757 1.587 1.00 95.56 477 LYS A N 1
ATOM 3779 C CA . LYS A 1 477 ? -7.833 -21.265 1.023 1.00 95.56 477 LYS A CA 1
ATOM 3780 C C . LYS A 1 477 ? -7.966 -19.858 0.452 1.00 95.56 477 LYS A C 1
ATOM 3782 O O . LYS A 1 477 ? -8.861 -19.581 -0.351 1.00 95.56 477 LYS A O 1
ATOM 3787 N N . VAL A 1 478 ? -7.034 -18.983 0.813 1.00 96.56 478 VAL A N 1
ATOM 3788 C CA . VAL A 1 478 ? -6.934 -17.618 0.275 1.00 96.56 478 VAL A CA 1
ATOM 3789 C C . VAL A 1 478 ? -5.541 -17.404 -0.298 1.00 96.56 478 VAL A C 1
ATOM 3791 O O . VAL A 1 478 ? -4.547 -17.706 0.360 1.00 96.56 478 VAL A O 1
ATOM 3794 N N . LEU A 1 479 ? -5.461 -16.848 -1.504 1.00 97.12 479 LEU A N 1
ATOM 3795 C CA . LEU A 1 479 ? -4.204 -16.387 -2.084 1.00 97.12 479 LEU A CA 1
ATOM 3796 C C . LEU A 1 479 ? -4.104 -14.864 -1.993 1.00 97.12 479 LEU A C 1
ATOM 3798 O O . LEU A 1 479 ? -5.044 -14.149 -2.324 1.00 97.12 479 LEU A O 1
ATOM 3802 N N . VAL A 1 480 ? -2.944 -14.364 -1.586 1.00 96.75 480 VAL A N 1
ATOM 3803 C CA . VAL A 1 480 ? -2.611 -12.941 -1.557 1.00 96.75 480 VAL A CA 1
ATOM 3804 C C . VAL A 1 480 ? -1.348 -12.697 -2.378 1.00 96.75 480 VAL A C 1
ATOM 3806 O O . VAL A 1 480 ? -0.275 -13.182 -2.035 1.00 96.75 480 VAL A O 1
ATOM 3809 N N . ILE A 1 481 ? -1.451 -11.908 -3.441 1.00 95.31 481 ILE A N 1
ATOM 3810 C CA . ILE A 1 481 ? -0.322 -11.461 -4.257 1.00 95.31 481 ILE A CA 1
ATOM 3811 C C . ILE A 1 481 ? 0.119 -10.077 -3.776 1.00 95.31 481 ILE A C 1
ATOM 3813 O O . ILE A 1 481 ? -0.667 -9.126 -3.815 1.00 95.31 481 ILE A O 1
ATOM 3817 N N . SER A 1 482 ? 1.374 -9.959 -3.332 1.00 93.06 482 SER A N 1
ATOM 3818 C CA . SER A 1 482 ? 1.923 -8.699 -2.821 1.00 93.06 482 SER A CA 1
ATOM 3819 C C . SER A 1 482 ? 3.007 -8.109 -3.712 1.00 93.06 482 SER A C 1
ATOM 3821 O O . SER A 1 482 ? 3.943 -8.807 -4.087 1.00 93.06 482 SER A O 1
ATOM 3823 N N . HIS A 1 483 ? 2.901 -6.808 -3.967 1.00 89.62 483 HIS A N 1
ATOM 3824 C CA . HIS A 1 483 ? 3.865 -5.904 -4.597 1.00 89.62 483 HIS A CA 1
ATOM 3825 C C . HIS A 1 483 ? 4.454 -4.914 -3.594 1.00 89.62 483 HIS A C 1
ATOM 3827 O O . HIS A 1 483 ? 4.826 -3.796 -3.956 1.00 89.62 483 HIS A O 1
ATOM 3833 N N . SER A 1 484 ? 4.475 -5.305 -2.317 1.00 88.56 484 SER A N 1
ATOM 3834 C CA . SER A 1 484 ? 4.972 -4.488 -1.216 1.00 88.56 484 SER A CA 1
ATOM 3835 C C . SER A 1 484 ? 4.320 -3.099 -1.179 1.00 88.56 484 SER A C 1
ATOM 3837 O O . SER A 1 484 ? 4.970 -2.110 -0.846 1.00 88.56 484 SER A O 1
ATOM 3839 N N . ILE A 1 485 ? 3.027 -3.012 -1.530 1.00 88.31 485 ILE A N 1
ATOM 3840 C CA . ILE A 1 485 ? 2.237 -1.776 -1.404 1.00 88.31 485 ILE A CA 1
ATOM 3841 C C . ILE A 1 485 ? 1.791 -1.620 0.047 1.00 88.31 485 ILE A C 1
ATOM 3843 O O . ILE A 1 485 ? 2.044 -0.589 0.678 1.00 88.31 485 ILE A O 1
ATOM 3847 N N . LEU A 1 486 ? 1.167 -2.673 0.579 1.00 89.25 486 LEU A N 1
ATOM 3848 C CA . LEU A 1 486 ? 0.725 -2.757 1.966 1.00 89.25 486 LEU A CA 1
ATOM 3849 C C . LEU A 1 486 ? 1.881 -3.170 2.883 1.00 89.25 486 LEU A C 1
ATOM 3851 O O . LEU A 1 486 ? 2.815 -3.851 2.471 1.00 89.25 486 LEU A O 1
ATOM 3855 N N . THR A 1 487 ? 1.803 -2.776 4.153 1.00 90.38 487 THR A N 1
ATOM 3856 C CA . THR A 1 487 ? 2.693 -3.294 5.202 1.00 90.38 487 THR A CA 1
ATOM 3857 C C . THR A 1 487 ? 2.343 -4.754 5.531 1.00 90.38 487 THR A C 1
ATOM 3859 O O . THR A 1 487 ? 1.227 -5.195 5.234 1.00 90.38 487 THR A O 1
ATOM 3862 N N . PRO A 1 488 ? 3.229 -5.507 6.210 1.00 92.00 488 PRO A N 1
ATOM 3863 C CA . PRO A 1 488 ? 2.946 -6.881 6.635 1.00 92.00 488 PRO A CA 1
ATOM 3864 C C . PRO A 1 488 ? 1.603 -7.062 7.359 1.00 92.00 488 PRO A C 1
ATOM 3866 O O . PRO A 1 488 ? 0.836 -7.964 7.030 1.00 92.00 488 PRO A O 1
ATOM 3869 N N . LYS A 1 489 ? 1.270 -6.169 8.303 1.00 88.00 489 LYS A N 1
ATOM 3870 C CA . LYS A 1 489 ? -0.029 -6.173 9.001 1.00 88.00 489 LYS A CA 1
ATOM 3871 C C . LYS A 1 489 ? -1.199 -5.977 8.032 1.00 88.00 489 LYS A C 1
ATOM 3873 O O . LYS A 1 489 ? -2.187 -6.705 8.110 1.00 88.00 489 LYS A O 1
ATOM 3878 N N . GLY A 1 490 ? -1.065 -5.043 7.088 1.00 87.12 490 GLY A N 1
ATOM 3879 C CA . GLY A 1 490 ? -2.065 -4.804 6.048 1.00 87.12 490 GLY A CA 1
ATOM 3880 C C . GLY A 1 490 ? -2.311 -6.034 5.170 1.00 87.12 490 GLY A C 1
ATOM 3881 O O . GLY A 1 490 ? -3.464 -6.375 4.916 1.00 87.12 490 GLY A O 1
ATOM 3882 N N . LEU A 1 491 ? -1.251 -6.749 4.774 1.00 92.06 491 LEU A N 1
ATOM 3883 C CA . LEU A 1 491 ? -1.363 -8.002 4.016 1.00 92.06 491 LEU A CA 1
ATOM 3884 C C . LEU A 1 491 ? -2.075 -9.098 4.816 1.00 92.06 491 LEU A C 1
ATOM 3886 O O . LEU A 1 491 ? -2.992 -9.730 4.291 1.00 92.06 491 LEU A O 1
ATOM 3890 N N . ILE A 1 492 ? -1.710 -9.278 6.091 1.00 90.75 492 ILE A N 1
ATOM 3891 C CA . ILE A 1 492 ? -2.351 -10.263 6.977 1.00 90.75 492 ILE A CA 1
ATOM 3892 C C . ILE A 1 492 ? -3.847 -9.987 7.107 1.00 90.75 492 ILE A C 1
ATOM 3894 O O . ILE A 1 492 ? -4.671 -10.892 6.964 1.00 90.75 492 ILE A O 1
ATOM 3898 N N . GLN A 1 493 ? -4.220 -8.728 7.329 1.00 85.06 493 GLN A N 1
ATOM 3899 C CA . GLN A 1 493 ? -5.624 -8.336 7.410 1.00 85.06 493 GLN A CA 1
ATOM 3900 C C . GLN A 1 493 ? -6.366 -8.531 6.093 1.00 85.06 493 GLN A C 1
ATOM 3902 O O . GLN A 1 493 ? -7.532 -8.928 6.115 1.00 85.06 493 GLN A O 1
ATOM 3907 N N . MET A 1 494 ? -5.702 -8.275 4.963 1.00 88.50 494 MET A N 1
ATOM 3908 C CA . MET A 1 494 ? -6.267 -8.512 3.642 1.00 88.50 494 MET A CA 1
ATOM 3909 C C . MET A 1 494 ? -6.580 -9.998 3.449 1.00 88.50 494 MET A C 1
ATOM 3911 O O . MET A 1 494 ? -7.703 -10.313 3.071 1.00 88.50 494 MET A O 1
ATOM 3915 N N . GLY A 1 495 ? -5.659 -10.907 3.786 1.00 90.06 495 GLY A N 1
ATOM 3916 C CA . GLY A 1 495 ? -5.888 -12.355 3.698 1.00 90.06 495 GLY A CA 1
ATOM 3917 C C . GLY A 1 495 ? -6.929 -12.889 4.693 1.00 90.06 495 GLY A C 1
ATOM 3918 O O . GLY A 1 495 ? -7.658 -13.828 4.391 1.00 90.06 495 GLY A O 1
ATOM 3919 N N . ARG A 1 496 ? -7.066 -12.264 5.871 1.00 88.62 496 ARG A N 1
ATOM 3920 C CA . ARG A 1 496 ? -8.003 -12.679 6.937 1.00 88.62 496 ARG A CA 1
ATOM 3921 C C . ARG A 1 496 ? -9.443 -12.172 6.776 1.00 88.62 496 ARG A C 1
ATOM 3923 O O . ARG A 1 496 ? -10.228 -12.311 7.715 1.00 88.62 496 ARG A O 1
ATOM 3930 N N . ARG A 1 497 ? -9.823 -11.598 5.628 1.00 86.12 497 ARG A N 1
ATOM 3931 C CA . ARG A 1 497 ? -11.216 -11.174 5.358 1.00 86.12 497 ARG A CA 1
ATOM 3932 C C . ARG A 1 497 ? -12.198 -12.349 5.356 1.00 86.12 497 ARG A C 1
ATOM 3934 O O . ARG A 1 497 ? -13.310 -12.204 5.860 1.00 86.12 497 ARG A O 1
ATOM 3941 N N . PHE A 1 498 ? -11.756 -13.498 4.848 1.00 90.12 498 PHE A N 1
ATOM 3942 C CA . PHE A 1 498 ? -12.481 -14.767 4.878 1.00 90.12 498 PHE A CA 1
ATOM 3943 C C . PHE A 1 498 ? -12.101 -15.520 6.156 1.00 90.12 498 PHE A C 1
ATOM 3945 O O . PHE A 1 498 ? -11.014 -16.083 6.269 1.00 90.12 498 PHE A O 1
ATOM 3952 N N . ARG A 1 499 ? -12.973 -15.464 7.166 1.00 86.62 499 ARG A N 1
ATOM 3953 C CA . ARG A 1 499 ? -12.644 -15.854 8.548 1.00 86.62 499 ARG A CA 1
ATOM 3954 C C . ARG A 1 499 ? -12.468 -17.355 8.731 1.00 86.62 499 ARG A C 1
ATOM 3956 O O . ARG A 1 499 ? -11.645 -17.743 9.564 1.00 86.62 499 ARG A O 1
ATOM 3963 N N . GLN A 1 500 ? -13.193 -18.153 7.947 1.00 89.75 500 GLN A N 1
ATOM 3964 C CA . GLN A 1 500 ? -13.136 -19.616 7.995 1.00 89.75 500 GLN A CA 1
ATOM 3965 C C . GLN A 1 500 ? -11.882 -20.193 7.332 1.00 89.75 500 GLN A C 1
ATOM 3967 O O . GLN A 1 500 ? -11.483 -21.297 7.688 1.00 89.75 500 GLN A O 1
ATOM 3972 N N . ALA A 1 501 ? -11.204 -19.428 6.466 1.00 92.88 501 ALA A N 1
ATOM 3973 C CA . ALA A 1 501 ? -9.992 -19.888 5.799 1.00 92.88 501 ALA A CA 1
ATOM 3974 C C . ALA A 1 501 ? -8.911 -20.293 6.814 1.00 92.88 501 ALA A C 1
ATOM 3976 O O . ALA A 1 501 ? -8.558 -19.513 7.711 1.00 92.88 501 ALA A O 1
ATOM 3977 N N . LYS A 1 502 ? -8.383 -21.510 6.654 1.00 93.88 502 LYS A N 1
ATOM 3978 C CA . LYS A 1 502 ? -7.318 -22.096 7.485 1.00 93.88 502 LYS A CA 1
ATOM 3979 C C . LYS A 1 502 ? -5.958 -22.074 6.803 1.00 93.88 502 LYS A C 1
ATOM 3981 O O . LYS A 1 502 ? -4.947 -22.289 7.467 1.00 93.88 502 LYS A O 1
ATOM 3986 N N . GLU A 1 503 ? -5.919 -21.782 5.509 1.00 96.06 503 GLU A N 1
ATOM 3987 C CA . GLU A 1 503 ? -4.694 -21.681 4.729 1.00 96.06 503 GLU A CA 1
ATOM 3988 C C . GLU A 1 503 ? -4.666 -20.355 3.964 1.00 96.06 503 GLU A C 1
ATOM 3990 O O . GLU A 1 503 ? -5.580 -20.035 3.199 1.00 96.06 503 GLU A O 1
ATOM 3995 N N . ILE A 1 504 ? -3.615 -19.563 4.178 1.00 96.88 504 ILE A N 1
ATOM 3996 C CA . ILE A 1 504 ? -3.386 -18.323 3.437 1.00 96.88 504 ILE A CA 1
ATOM 3997 C C . ILE A 1 504 ? -2.012 -18.382 2.786 1.00 96.88 504 ILE A C 1
ATOM 3999 O O . ILE A 1 504 ? -0.987 -18.388 3.467 1.00 96.88 504 ILE A O 1
ATOM 4003 N N . THR A 1 505 ? -1.991 -18.375 1.461 1.00 96.38 505 THR A N 1
ATOM 4004 C CA . THR A 1 505 ? -0.758 -18.322 0.681 1.00 96.38 505 THR A CA 1
ATOM 4005 C C . THR A 1 505 ? -0.456 -16.876 0.317 1.00 96.38 505 THR A C 1
ATOM 4007 O O . THR A 1 505 ? -1.317 -16.174 -0.207 1.00 96.38 505 THR A O 1
ATOM 4010 N N . TYR A 1 506 ? 0.770 -16.423 0.562 1.00 96.19 506 TYR A N 1
ATOM 4011 C CA . TYR A 1 506 ? 1.265 -15.119 0.138 1.00 96.19 506 TYR A CA 1
ATOM 4012 C C . TYR A 1 506 ? 2.309 -15.297 -0.965 1.00 96.19 506 TYR A C 1
ATOM 4014 O O . TYR A 1 506 ? 3.404 -15.797 -0.710 1.00 96.19 506 TYR A O 1
ATOM 4022 N N . GLY A 1 507 ? 1.967 -14.861 -2.178 1.00 93.31 507 GLY A N 1
ATOM 4023 C CA . GLY A 1 507 ? 2.894 -14.693 -3.293 1.00 93.31 507 GLY A CA 1
ATOM 4024 C C . GLY A 1 507 ? 3.639 -13.371 -3.140 1.00 93.31 507 GLY A C 1
ATOM 4025 O O . GLY A 1 507 ? 3.107 -12.310 -3.471 1.00 93.31 507 GLY A O 1
ATOM 4026 N N . ILE A 1 508 ? 4.853 -13.428 -2.603 1.00 89.31 508 ILE A N 1
ATOM 4027 C CA . ILE A 1 508 ? 5.643 -12.256 -2.187 1.00 89.31 508 ILE A CA 1
ATOM 4028 C C . ILE A 1 508 ? 7.012 -12.274 -2.851 1.00 89.31 508 ILE A C 1
ATOM 4030 O O . ILE A 1 508 ? 7.455 -13.334 -3.289 1.00 89.31 508 ILE A O 1
ATOM 4034 N N . GLN A 1 509 ? 7.681 -11.118 -2.907 1.00 79.81 509 GLN A N 1
ATOM 4035 C CA . GLN A 1 509 ? 9.110 -10.991 -3.201 1.00 79.81 509 GLN A CA 1
ATOM 4036 C C . GLN A 1 509 ? 9.722 -9.717 -2.636 1.00 79.81 509 GLN A C 1
ATOM 4038 O O . GLN A 1 509 ? 9.019 -8.866 -2.100 1.00 79.81 509 GLN A O 1
ATOM 4043 N N . THR A 1 510 ? 11.048 -9.625 -2.701 1.00 74.50 510 THR A N 1
ATOM 4044 C CA . THR A 1 510 ? 11.771 -8.396 -2.377 1.00 74.50 510 THR A CA 1
ATOM 4045 C C . THR A 1 510 ? 11.562 -7.408 -3.524 1.00 74.50 510 THR A C 1
ATOM 4047 O O . THR A 1 510 ? 12.127 -7.585 -4.601 1.00 74.50 510 THR A O 1
ATOM 4050 N N . ASP A 1 511 ? 10.719 -6.400 -3.308 1.00 69.81 511 ASP A N 1
ATOM 4051 C CA . ASP A 1 511 ? 10.502 -5.312 -4.263 1.00 69.81 511 ASP A CA 1
ATOM 4052 C C . ASP A 1 511 ? 11.468 -4.137 -3.989 1.00 69.81 511 ASP A C 1
ATOM 4054 O O . ASP A 1 511 ? 12.008 -3.981 -2.892 1.00 69.81 511 ASP A O 1
ATOM 4058 N N . ASN A 1 512 ? 11.677 -3.272 -4.987 1.00 65.38 512 ASN A N 1
ATOM 4059 C CA . ASN A 1 512 ? 12.574 -2.113 -4.895 1.00 65.38 512 ASN A CA 1
ATOM 4060 C C . ASN A 1 512 ? 11.959 -0.965 -4.071 1.00 65.38 512 ASN A C 1
ATOM 4062 O O . ASN A 1 512 ? 11.593 0.080 -4.609 1.00 65.38 512 ASN A O 1
ATOM 4066 N N . VAL A 1 513 ? 11.844 -1.142 -2.755 1.00 63.22 513 VAL A N 1
ATOM 4067 C CA . VAL A 1 513 ? 11.429 -0.079 -1.826 1.00 63.22 513 VAL A CA 1
ATOM 4068 C C . VAL A 1 513 ? 12.667 0.592 -1.247 1.00 63.22 513 VAL A C 1
ATOM 4070 O O . VAL A 1 513 ? 13.535 -0.079 -0.697 1.00 63.22 513 VAL A O 1
ATOM 4073 N N . ILE A 1 514 ? 12.754 1.919 -1.348 1.00 64.56 514 ILE A N 1
ATOM 4074 C CA . ILE A 1 514 ? 13.857 2.689 -0.760 1.00 64.56 514 ILE A CA 1
ATOM 4075 C C . ILE A 1 514 ? 13.552 2.918 0.730 1.00 64.56 514 ILE A C 1
ATOM 4077 O O . ILE A 1 514 ? 12.530 3.543 1.034 1.00 64.56 514 ILE A O 1
ATOM 4081 N N . PRO A 1 515 ? 14.400 2.440 1.660 1.00 66.06 515 PRO A N 1
ATOM 4082 C CA . PRO A 1 515 ? 14.200 2.661 3.088 1.00 66.06 515 PRO A CA 1
ATOM 4083 C C . PRO A 1 515 ? 14.261 4.149 3.457 1.00 66.06 515 PRO A C 1
ATOM 4085 O O . PRO A 1 515 ? 15.123 4.886 2.979 1.00 66.06 515 PRO A O 1
ATOM 4088 N N . TYR A 1 516 ? 13.348 4.591 4.323 1.00 69.88 516 TYR A N 1
ATOM 4089 C CA . TYR A 1 516 ? 13.303 5.947 4.862 1.00 69.88 516 TYR A CA 1
ATOM 4090 C C . TYR A 1 516 ? 13.953 5.999 6.248 1.00 69.88 516 TYR A C 1
ATOM 4092 O O . TYR A 1 516 ? 13.445 5.413 7.208 1.00 69.88 516 TYR A O 1
ATOM 4100 N N . GLU A 1 517 ? 15.067 6.718 6.377 1.00 65.69 517 GLU A N 1
ATOM 4101 C CA . GLU A 1 517 ? 15.776 6.853 7.651 1.00 65.69 517 GLU A CA 1
ATOM 4102 C C . GLU A 1 517 ? 15.296 8.061 8.455 1.00 65.69 517 GLU A C 1
ATOM 4104 O O . GLU A 1 517 ? 15.365 9.199 7.989 1.00 65.69 517 GLU A O 1
ATOM 4109 N N . TYR A 1 518 ? 14.889 7.815 9.702 1.00 73.38 518 TYR A N 1
ATOM 4110 C CA . TYR A 1 518 ? 14.585 8.861 10.669 1.00 73.38 518 TYR A CA 1
ATOM 4111 C C . TYR A 1 518 ? 15.500 8.726 11.882 1.00 73.38 518 TYR A C 1
ATOM 4113 O O . TYR A 1 518 ? 15.507 7.693 12.541 1.00 73.38 518 TYR A O 1
ATOM 4121 N N . LYS A 1 519 ? 16.303 9.760 12.153 1.00 75.06 519 LYS A N 1
ATOM 4122 C CA . LYS A 1 519 ? 17.337 9.734 13.204 1.00 75.06 519 LYS A CA 1
ATOM 4123 C C . LYS A 1 519 ? 16.870 10.281 14.557 1.00 75.06 519 LYS A C 1
ATOM 4125 O O . LYS A 1 519 ? 17.594 10.145 15.532 1.00 75.06 519 LYS A O 1
ATOM 4130 N N . ASN A 1 520 ? 15.680 10.884 14.623 1.00 78.62 520 ASN A N 1
ATOM 4131 C CA . ASN A 1 520 ? 15.148 11.519 15.837 1.00 78.62 520 ASN A CA 1
ATOM 4132 C C . ASN A 1 520 ? 14.122 10.632 16.566 1.00 78.62 520 ASN A C 1
ATOM 4134 O O . ASN A 1 520 ? 13.214 11.151 17.216 1.00 78.62 520 ASN A O 1
ATOM 4138 N N . ILE A 1 521 ? 14.256 9.309 16.443 1.00 82.94 521 ILE A N 1
ATOM 4139 C CA . ILE A 1 521 ? 13.486 8.313 17.196 1.00 82.94 521 ILE A CA 1
ATOM 4140 C C . ILE A 1 521 ? 14.423 7.428 17.995 1.00 82.94 521 ILE A C 1
ATOM 4142 O O . ILE A 1 521 ? 15.486 7.048 17.508 1.00 82.94 521 ILE A O 1
ATOM 4146 N N . ASP A 1 522 ? 14.029 7.109 19.220 1.00 82.75 522 ASP A N 1
ATOM 4147 C CA . ASP A 1 522 ? 14.678 6.050 19.978 1.00 82.75 522 ASP A CA 1
ATOM 4148 C C . ASP A 1 522 ? 14.152 4.662 19.570 1.00 82.75 522 ASP A C 1
ATOM 4150 O O . ASP A 1 522 ? 13.191 4.527 18.811 1.00 82.75 522 ASP A O 1
ATOM 4154 N N . SER A 1 523 ? 14.754 3.613 20.133 1.00 76.69 523 SER A N 1
ATOM 4155 C CA . SER A 1 523 ? 14.369 2.215 19.870 1.00 76.69 523 SER A CA 1
ATOM 4156 C C . SER A 1 523 ? 12.928 1.846 20.266 1.00 76.69 523 SER A C 1
ATOM 4158 O O . SER A 1 523 ? 12.431 0.789 19.877 1.00 76.69 523 SER A O 1
ATOM 4160 N N . SER A 1 524 ? 12.248 2.685 21.056 1.00 77.25 524 SER A N 1
ATOM 4161 C CA . SER A 1 524 ? 10.832 2.528 21.410 1.00 77.25 524 SER A CA 1
ATOM 4162 C C . SER A 1 524 ? 9.898 3.333 20.498 1.00 77.25 524 SER A C 1
ATOM 4164 O O . SER A 1 524 ? 8.676 3.214 20.611 1.00 77.25 524 SER A O 1
ATOM 4166 N N . GLY A 1 525 ? 10.473 4.097 19.564 1.00 80.62 525 GLY A N 1
ATOM 4167 C CA . GLY A 1 525 ? 9.788 4.954 18.607 1.00 80.62 525 GLY A CA 1
ATOM 4168 C C . GLY A 1 525 ? 9.424 6.322 19.172 1.00 80.62 525 GLY A C 1
ATOM 4169 O O . GLY A 1 525 ? 8.575 6.992 18.592 1.00 80.62 525 GLY A O 1
ATOM 4170 N N . LYS A 1 526 ? 10.028 6.732 20.295 1.00 85.44 526 LYS A N 1
ATOM 4171 C CA . LYS A 1 526 ? 9.763 8.031 20.925 1.00 85.44 526 LYS A CA 1
ATOM 4172 C C . LYS A 1 526 ? 10.642 9.125 20.331 1.00 85.44 526 LYS A C 1
ATOM 4174 O O . LYS A 1 526 ? 11.787 8.842 19.968 1.00 85.44 526 LYS A O 1
ATOM 4179 N N . PRO A 1 527 ? 10.165 10.381 20.285 1.00 85.38 527 PRO A N 1
ATOM 4180 C CA . PRO A 1 527 ? 10.986 11.499 19.852 1.00 85.38 527 PRO A CA 1
ATOM 4181 C C . PRO A 1 527 ? 12.206 11.707 20.755 1.00 85.38 527 PRO A C 1
ATOM 4183 O O . PRO A 1 527 ? 12.081 11.879 21.968 1.00 85.38 527 PRO A O 1
ATOM 4186 N N . ILE A 1 528 ? 13.396 11.772 20.155 1.00 84.50 528 ILE A N 1
ATOM 4187 C CA . ILE A 1 528 ? 14.616 12.165 20.870 1.00 84.50 528 ILE A CA 1
ATOM 4188 C C . ILE A 1 528 ? 14.552 13.677 21.118 1.00 84.50 528 ILE A C 1
ATOM 4190 O O . ILE A 1 528 ? 14.496 14.461 20.167 1.00 84.50 528 ILE A O 1
ATOM 4194 N N . ASN A 1 529 ? 14.553 14.091 22.391 1.00 76.94 529 ASN A N 1
ATOM 4195 C CA . ASN A 1 529 ? 14.619 15.493 22.837 1.00 76.94 529 ASN A CA 1
ATOM 4196 C C . ASN A 1 529 ? 13.583 16.440 22.189 1.00 76.94 529 ASN A C 1
ATOM 4198 O O . ASN A 1 529 ? 13.843 17.630 22.019 1.00 76.94 529 ASN A O 1
ATOM 4202 N N . SER A 1 530 ? 12.415 15.928 21.794 1.00 75.25 530 SER A N 1
ATOM 4203 C CA . SER A 1 530 ? 11.374 16.701 21.105 1.00 75.25 530 SER A CA 1
ATOM 4204 C C . SER A 1 530 ? 9.968 16.252 21.512 1.00 75.25 530 SER A C 1
ATOM 4206 O O . SER A 1 530 ? 9.788 15.231 22.170 1.00 75.25 530 SER A O 1
ATOM 4208 N N . SER A 1 531 ? 8.955 17.055 21.178 1.00 85.12 531 SER A N 1
ATOM 4209 C CA . SER A 1 531 ? 7.552 16.694 21.421 1.00 85.12 531 SER A CA 1
ATOM 4210 C C . SER A 1 531 ? 6.996 15.851 20.271 1.00 85.12 531 SER A C 1
ATOM 4212 O O . SER A 1 531 ? 7.424 15.990 19.126 1.00 85.12 531 SER A O 1
ATOM 4214 N N . PHE A 1 532 ? 6.013 14.996 20.561 1.00 90.19 532 PHE A N 1
ATOM 4215 C CA . PHE A 1 532 ? 5.307 14.233 19.534 1.00 90.19 532 PHE A CA 1
ATOM 4216 C C . PHE A 1 532 ? 4.396 15.164 18.711 1.00 90.19 532 PHE A C 1
ATOM 4218 O O . PHE A 1 532 ? 3.317 15.576 19.156 1.00 90.19 532 PHE A O 1
ATOM 4225 N N . THR A 1 533 ? 4.865 15.538 17.520 1.00 90.69 533 THR A N 1
ATOM 4226 C CA . THR A 1 533 ? 4.165 16.394 16.549 1.00 90.69 533 THR A CA 1
ATOM 4227 C C . THR A 1 533 ? 3.594 15.578 15.386 1.00 90.69 533 THR A C 1
ATOM 4229 O O . THR A 1 533 ? 3.919 14.404 15.210 1.00 90.69 533 THR A O 1
ATOM 4232 N N . PHE A 1 534 ? 2.770 16.214 14.544 1.00 90.06 534 PHE A N 1
ATOM 4233 C CA . PHE A 1 534 ? 2.299 15.597 13.300 1.00 90.06 534 PHE A CA 1
ATOM 4234 C C . PHE A 1 534 ? 3.463 15.177 12.387 1.00 90.06 534 PHE A C 1
ATOM 4236 O O . PHE A 1 534 ? 3.467 14.066 11.868 1.00 90.06 534 PHE A O 1
ATOM 4243 N N . GLU A 1 535 ? 4.477 16.035 12.243 1.00 87.62 535 GLU A N 1
ATOM 4244 C CA . GLU A 1 535 ? 5.671 15.748 11.440 1.00 87.62 535 GLU A CA 1
ATOM 4245 C C . GLU A 1 535 ? 6.449 14.548 11.994 1.00 87.62 535 GLU A C 1
ATOM 4247 O O . GLU A 1 535 ? 6.835 13.656 11.240 1.00 87.62 535 GLU A O 1
ATOM 4252 N N . HIS A 1 536 ? 6.612 14.471 13.318 1.00 89.62 536 HIS A N 1
ATOM 4253 C CA . HIS A 1 536 ? 7.233 13.315 13.957 1.00 89.62 536 HIS A CA 1
ATOM 4254 C C . HIS A 1 536 ? 6.469 12.018 13.647 1.00 89.62 536 HIS A C 1
ATOM 4256 O O . HIS A 1 536 ? 7.071 11.035 13.217 1.00 89.62 536 HIS A O 1
ATOM 4262 N N . MET A 1 537 ? 5.138 12.032 13.783 1.00 91.31 537 MET A N 1
ATOM 4263 C CA . MET A 1 537 ? 4.292 10.888 13.436 1.00 91.31 537 MET A CA 1
ATOM 4264 C C . MET A 1 537 ? 4.469 10.479 11.964 1.00 91.31 537 MET A C 1
ATOM 4266 O O . MET A 1 537 ? 4.652 9.296 11.687 1.00 91.31 537 MET A O 1
ATOM 4270 N N . GLN A 1 538 ? 4.484 11.431 11.020 1.00 89.38 538 GLN A N 1
ATOM 4271 C CA . GLN A 1 538 ? 4.743 11.140 9.601 1.00 89.38 538 GLN A CA 1
ATOM 4272 C C . GLN A 1 538 ? 6.096 10.444 9.410 1.00 89.38 538 GLN A C 1
ATOM 4274 O O . GLN A 1 538 ? 6.198 9.472 8.662 1.00 89.38 538 GLN A O 1
ATOM 4279 N N . HIS A 1 539 ? 7.147 10.902 10.088 1.00 87.56 539 HIS A N 1
ATOM 4280 C CA . HIS A 1 539 ? 8.466 10.283 9.988 1.00 87.56 539 HIS A CA 1
ATOM 4281 C C . HIS A 1 539 ? 8.502 8.851 10.533 1.00 87.56 539 HIS A C 1
ATOM 4283 O O . HIS A 1 539 ? 9.075 7.974 9.883 1.00 87.56 539 HIS A O 1
ATOM 4289 N N . VAL A 1 540 ? 7.850 8.594 11.671 1.00 89.62 540 VAL A N 1
ATOM 4290 C CA . VAL A 1 540 ? 7.701 7.243 12.243 1.00 89.62 540 VAL A CA 1
ATOM 4291 C C . VAL A 1 540 ? 6.947 6.328 11.273 1.00 89.62 540 VAL A C 1
ATOM 4293 O O . VAL A 1 540 ? 7.408 5.223 10.982 1.00 89.62 540 VAL A O 1
ATOM 4296 N N . ILE A 1 541 ? 5.834 6.804 10.703 1.00 89.88 541 ILE A N 1
ATOM 4297 C CA . ILE A 1 541 ? 5.034 6.062 9.718 1.00 89.88 541 ILE A CA 1
ATOM 4298 C C . ILE A 1 541 ? 5.884 5.685 8.505 1.00 89.88 541 ILE A C 1
ATOM 4300 O O . ILE A 1 541 ? 5.924 4.514 8.120 1.00 89.88 541 ILE A O 1
ATOM 4304 N N . HIS A 1 542 ? 6.598 6.646 7.915 1.00 86.56 542 HIS A N 1
ATOM 4305 C CA . HIS A 1 542 ? 7.471 6.393 6.772 1.00 86.56 542 HIS A CA 1
ATOM 4306 C C . HIS A 1 542 ? 8.604 5.427 7.112 1.00 86.56 542 HIS A C 1
ATOM 4308 O O . HIS A 1 542 ? 8.908 4.551 6.300 1.00 86.56 542 HIS A O 1
ATOM 4314 N N . HIS A 1 543 ? 9.206 5.552 8.297 1.00 86.81 543 HIS A N 1
ATOM 4315 C CA . HIS A 1 543 ? 10.294 4.689 8.743 1.00 86.81 543 HIS A CA 1
ATOM 4316 C C . HIS A 1 543 ? 9.834 3.233 8.854 1.00 86.81 543 HIS A C 1
ATOM 4318 O O . HIS A 1 543 ? 10.421 2.357 8.217 1.00 86.81 543 HIS A O 1
ATOM 4324 N N . ILE A 1 544 ? 8.736 2.990 9.576 1.00 90.12 544 ILE A N 1
ATOM 4325 C CA . ILE A 1 544 ? 8.151 1.654 9.743 1.00 90.12 544 ILE A CA 1
ATOM 4326 C C . ILE A 1 544 ? 7.708 1.092 8.390 1.00 90.12 544 ILE A C 1
ATOM 4328 O O . ILE A 1 544 ? 8.033 -0.040 8.028 1.00 90.12 544 ILE A O 1
ATOM 4332 N N . SER A 1 545 ? 6.972 1.891 7.619 1.00 89.06 545 SER A N 1
ATOM 4333 C CA . SER A 1 545 ? 6.369 1.471 6.358 1.00 89.06 545 SER A CA 1
ATOM 4334 C C . SER A 1 545 ? 7.421 1.081 5.319 1.00 89.06 545 SER A C 1
ATOM 4336 O O . SER A 1 545 ? 7.305 0.042 4.679 1.00 89.06 545 SER A O 1
ATOM 4338 N N . THR A 1 546 ? 8.466 1.885 5.124 1.00 82.88 546 THR A N 1
ATOM 4339 C CA . THR A 1 546 ? 9.489 1.608 4.100 1.00 82.88 546 THR A CA 1
ATOM 4340 C C . THR A 1 546 ? 10.384 0.428 4.477 1.00 82.88 546 THR A C 1
ATOM 4342 O O . THR A 1 546 ? 10.595 -0.443 3.639 1.00 82.88 546 THR A O 1
ATOM 4345 N N . HIS A 1 547 ? 10.838 0.329 5.730 1.00 84.12 547 HIS A N 1
ATOM 4346 C CA . HIS A 1 547 ? 11.699 -0.774 6.173 1.00 84.12 547 HIS A CA 1
ATOM 4347 C C . HIS A 1 547 ? 10.979 -2.126 6.206 1.00 84.12 547 HIS A C 1
ATOM 4349 O O . HIS A 1 547 ? 11.559 -3.134 5.816 1.00 84.12 547 HIS A O 1
ATOM 4355 N N . THR A 1 548 ? 9.703 -2.164 6.606 1.00 89.31 548 THR A N 1
ATOM 4356 C CA . THR A 1 548 ? 8.921 -3.416 6.580 1.00 89.31 548 THR A CA 1
ATOM 4357 C C . THR A 1 548 ? 8.534 -3.863 5.167 1.00 89.31 548 THR A C 1
ATOM 4359 O O . THR A 1 548 ? 8.257 -5.040 4.953 1.00 89.31 548 THR A O 1
ATOM 4362 N N . ARG A 1 549 ? 8.509 -2.943 4.194 1.00 87.94 549 ARG A N 1
ATOM 4363 C CA . ARG A 1 549 ? 8.222 -3.248 2.781 1.00 87.94 549 ARG A CA 1
ATOM 4364 C C . ARG A 1 549 ? 9.481 -3.542 1.965 1.00 87.94 549 ARG A C 1
ATOM 4366 O O . ARG A 1 549 ? 9.396 -4.270 0.985 1.00 87.94 549 ARG A O 1
ATOM 4373 N N . HIS A 1 550 ? 10.640 -3.039 2.391 1.00 80.88 550 HIS A N 1
ATOM 4374 C CA . HIS A 1 550 ? 11.933 -3.313 1.756 1.00 80.88 550 HIS A CA 1
ATOM 4375 C C . HIS A 1 550 ? 12.245 -4.808 1.682 1.00 80.88 550 HIS A C 1
ATOM 4377 O O . HIS A 1 550 ? 12.709 -5.290 0.654 1.00 80.88 550 HIS A O 1
ATOM 4383 N N . ASN A 1 551 ? 11.931 -5.557 2.740 1.00 79.12 551 ASN A N 1
ATOM 4384 C CA . ASN A 1 551 ? 12.122 -7.001 2.784 1.00 79.12 551 ASN A CA 1
ATOM 4385 C C . ASN A 1 551 ? 10.832 -7.711 3.199 1.00 79.12 551 ASN A C 1
ATOM 4387 O O . ASN A 1 551 ? 10.737 -8.318 4.268 1.00 79.12 551 ASN A O 1
ATOM 4391 N N . MET A 1 552 ? 9.824 -7.622 2.326 1.00 86.69 552 MET A N 1
ATOM 4392 C CA . MET A 1 552 ? 8.494 -8.170 2.585 1.00 86.69 552 MET A CA 1
ATOM 4393 C C . MET A 1 552 ? 8.498 -9.651 3.012 1.00 86.69 552 MET A C 1
ATOM 4395 O O . MET A 1 552 ? 7.798 -9.965 3.976 1.00 86.69 552 MET A O 1
ATOM 4399 N N . PRO A 1 553 ? 9.291 -10.569 2.411 1.00 85.94 553 PRO A N 1
ATOM 4400 C CA . PRO A 1 553 ? 9.346 -11.959 2.869 1.00 85.94 553 PRO A CA 1
ATOM 4401 C C . PRO A 1 553 ? 9.757 -12.116 4.333 1.00 85.94 553 PRO A C 1
ATOM 4403 O O . PRO A 1 553 ? 9.088 -12.816 5.099 1.00 85.94 553 PRO A O 1
ATOM 4406 N N . LEU A 1 554 ? 10.821 -11.426 4.749 1.00 83.00 554 LEU A N 1
ATOM 4407 C CA . LEU A 1 554 ? 11.293 -11.464 6.130 1.00 83.00 554 LEU A CA 1
ATOM 4408 C C . LEU A 1 554 ? 10.289 -10.812 7.082 1.00 83.00 554 LEU A C 1
ATOM 4410 O O . LEU A 1 554 ? 9.967 -11.379 8.131 1.00 83.00 554 LEU A O 1
ATOM 4414 N N . SER A 1 555 ? 9.817 -9.615 6.731 1.00 88.88 555 SER A N 1
ATOM 4415 C CA . SER A 1 555 ? 8.923 -8.837 7.578 1.00 88.88 555 SER A CA 1
ATOM 4416 C C . SER A 1 555 ? 7.584 -9.540 7.761 1.00 88.88 555 SER A C 1
ATOM 4418 O O . SER A 1 555 ? 7.145 -9.696 8.896 1.00 88.88 555 SER A O 1
ATOM 4420 N N . LEU A 1 556 ? 6.986 -10.070 6.691 1.00 91.75 556 LEU A N 1
ATOM 4421 C CA . LEU A 1 556 ? 5.742 -10.831 6.771 1.00 91.75 556 LEU A CA 1
ATOM 4422 C C . LEU A 1 556 ? 5.898 -12.110 7.591 1.00 91.75 556 LEU A C 1
ATOM 4424 O O . LEU A 1 556 ? 5.062 -12.356 8.459 1.00 91.75 556 LEU A O 1
ATOM 4428 N N . LYS A 1 557 ? 6.986 -12.874 7.399 1.00 90.62 557 LYS A N 1
ATOM 4429 C CA . LYS A 1 557 ? 7.282 -14.062 8.218 1.00 90.62 557 LYS A CA 1
ATOM 4430 C C . LYS A 1 557 ? 7.302 -13.713 9.702 1.00 90.62 557 LYS A C 1
ATOM 4432 O O . LYS A 1 557 ? 6.589 -14.325 10.490 1.00 90.62 557 LYS A O 1
ATOM 4437 N N . ARG A 1 558 ? 8.087 -12.702 10.085 1.00 88.94 558 ARG A N 1
ATOM 4438 C CA . ARG A 1 558 ? 8.249 -12.292 11.488 1.00 88.94 558 ARG A CA 1
ATOM 4439 C C . ARG A 1 558 ? 6.963 -11.733 12.082 1.00 88.94 558 ARG A C 1
ATOM 4441 O O . ARG A 1 558 ? 6.610 -12.112 13.195 1.00 88.94 558 ARG A O 1
ATOM 4448 N N . THR A 1 559 ? 6.255 -10.875 11.349 1.00 91.62 559 THR A N 1
ATOM 4449 C CA . THR A 1 559 ? 4.966 -10.326 11.782 1.00 9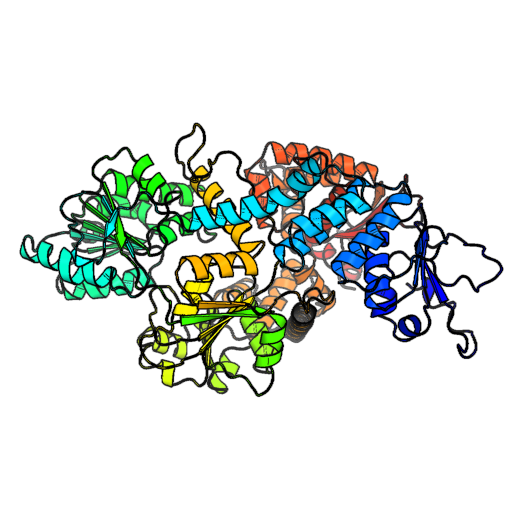1.62 559 THR A CA 1
ATOM 4450 C C . THR A 1 559 ? 3.940 -11.440 11.982 1.00 91.62 559 THR A C 1
ATOM 4452 O O . THR A 1 559 ? 3.308 -11.491 13.032 1.00 91.62 559 THR A O 1
ATOM 4455 N N . ALA A 1 560 ? 3.810 -12.371 11.035 1.00 91.31 560 ALA A N 1
ATOM 4456 C CA . ALA A 1 560 ? 2.891 -13.500 11.150 1.00 91.31 560 ALA A CA 1
ATOM 4457 C C . ALA A 1 560 ? 3.244 -14.424 12.329 1.00 91.31 560 ALA A C 1
ATOM 4459 O O . ALA A 1 560 ? 2.369 -14.771 13.121 1.00 91.31 560 ALA A O 1
ATOM 4460 N N . THR A 1 561 ? 4.522 -14.769 12.515 1.00 89.38 561 THR A N 1
ATOM 4461 C CA . THR A 1 561 ? 4.959 -15.567 13.672 1.00 89.38 561 THR A CA 1
ATOM 4462 C C . THR A 1 561 ? 4.669 -14.855 14.995 1.00 89.38 561 THR A C 1
ATOM 4464 O O . THR A 1 561 ? 4.184 -15.486 15.930 1.00 89.38 561 THR A O 1
ATOM 4467 N N . ALA A 1 562 ? 4.906 -13.542 15.078 1.00 86.69 562 ALA A N 1
ATOM 4468 C CA . ALA A 1 562 ? 4.632 -12.757 16.283 1.00 86.69 562 ALA A CA 1
ATOM 4469 C C . ALA A 1 562 ? 3.133 -12.672 16.620 1.00 86.69 562 ALA A C 1
ATOM 4471 O O . ALA A 1 562 ? 2.772 -12.618 17.793 1.00 86.69 562 ALA A O 1
ATOM 4472 N N . LEU A 1 563 ? 2.264 -12.703 15.605 1.00 86.06 563 LEU A N 1
ATOM 4473 C CA . LEU A 1 563 ? 0.809 -12.799 15.769 1.00 86.06 563 LEU A CA 1
ATOM 4474 C C . LEU A 1 563 ? 0.330 -14.237 16.063 1.00 86.06 563 LEU A C 1
ATOM 4476 O O . LEU A 1 563 ? -0.850 -14.455 16.314 1.00 86.06 563 LEU A O 1
ATOM 4480 N N . GLY A 1 564 ? 1.226 -15.228 16.060 1.00 88.44 564 GLY A N 1
ATOM 4481 C CA . GLY A 1 564 ? 0.925 -16.606 16.450 1.00 88.44 564 GLY A CA 1
ATOM 4482 C C . GLY A 1 564 ? 0.464 -17.533 15.322 1.00 88.44 564 GLY A C 1
ATOM 4483 O O . GLY A 1 564 ? -0.011 -18.624 15.625 1.00 88.44 564 GLY A O 1
ATOM 4484 N N . PHE A 1 565 ? 0.611 -17.141 14.052 1.00 91.38 565 PHE A N 1
ATOM 4485 C CA . PHE A 1 565 ? 0.325 -18.010 12.901 1.00 91.38 565 PHE A CA 1
ATOM 4486 C C . PHE A 1 565 ? 1.350 -19.145 12.763 1.00 91.38 565 PHE A C 1
ATOM 4488 O O . PHE A 1 565 ? 2.531 -18.973 13.087 1.00 91.38 565 PHE A O 1
ATOM 4495 N N . ARG A 1 566 ? 0.933 -20.283 12.190 1.00 92.50 566 ARG A N 1
ATOM 4496 C CA . ARG A 1 566 ? 1.873 -21.308 11.707 1.00 92.50 566 ARG A CA 1
ATOM 4497 C C . ARG A 1 566 ? 2.410 -20.876 10.353 1.00 92.50 566 ARG A C 1
ATOM 4499 O O . ARG A 1 566 ? 1.679 -20.890 9.371 1.00 92.50 566 ARG A O 1
ATOM 4506 N N . VAL A 1 567 ? 3.668 -20.453 10.302 1.00 92.38 567 VAL A N 1
ATOM 4507 C CA . VAL A 1 567 ? 4.267 -19.928 9.071 1.00 92.38 567 VAL A CA 1
ATOM 4508 C C . VAL A 1 567 ? 5.161 -20.981 8.435 1.00 92.38 567 VAL A C 1
ATOM 4510 O O . VAL A 1 567 ? 6.224 -21.295 8.970 1.00 92.38 567 VAL A O 1
ATOM 4513 N N . 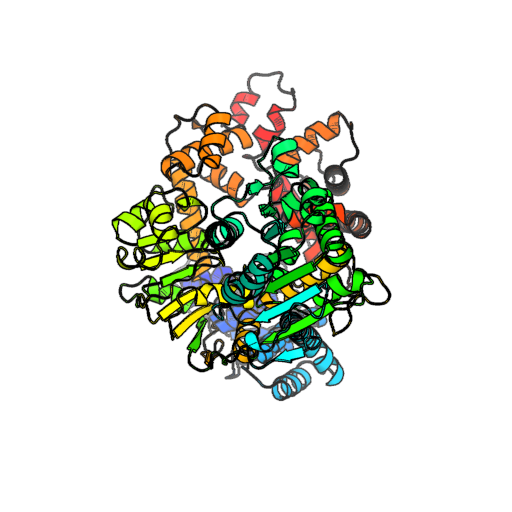ASN A 1 568 ? 4.759 -21.462 7.264 1.00 89.62 568 ASN A N 1
ATOM 4514 C CA . ASN A 1 568 ? 5.601 -22.244 6.376 1.00 89.62 568 ASN A CA 1
ATOM 4515 C C . ASN A 1 568 ? 6.166 -21.290 5.328 1.00 89.62 568 ASN A C 1
ATOM 4517 O O . ASN A 1 568 ? 5.428 -20.647 4.587 1.00 89.62 568 ASN A O 1
ATOM 4521 N N . ALA A 1 569 ? 7.480 -21.170 5.268 1.00 79.50 569 ALA A N 1
ATOM 4522 C CA . ALA A 1 569 ? 8.128 -20.529 4.139 1.00 79.50 569 ALA A CA 1
ATOM 4523 C C . ALA A 1 569 ? 8.822 -21.644 3.372 1.00 79.50 569 ALA A C 1
ATOM 4525 O O . ALA A 1 569 ? 9.610 -22.373 3.978 1.00 79.50 569 ALA A O 1
ATOM 4526 N N . GLU A 1 570 ? 8.548 -21.772 2.072 1.00 65.94 570 GLU A N 1
ATOM 4527 C CA . GLU A 1 570 ? 9.502 -22.473 1.213 1.00 65.94 570 GLU A CA 1
ATOM 4528 C C . GLU A 1 570 ? 10.876 -21.826 1.432 1.00 65.94 570 GLU A C 1
ATOM 4530 O O . GLU A 1 570 ? 10.949 -20.639 1.781 1.00 65.94 570 GLU A O 1
ATOM 4535 N N . GLU A 1 571 ? 11.968 -22.581 1.276 1.00 52.44 571 GLU A N 1
ATOM 4536 C CA . GLU A 1 571 ? 13.298 -21.979 1.169 1.00 52.44 571 GLU A CA 1
ATOM 4537 C C . GLU A 1 571 ? 13.288 -21.089 -0.070 1.00 52.44 571 GLU A C 1
ATOM 4539 O O . GLU A 1 571 ? 13.623 -21.488 -1.182 1.00 52.44 571 GLU A O 1
ATOM 4544 N N . TYR A 1 572 ? 12.837 -19.860 0.154 1.00 45.41 572 TYR A N 1
ATOM 4545 C CA . TYR A 1 572 ? 12.428 -18.857 -0.817 1.00 45.41 572 TYR A CA 1
ATOM 4546 C C . TYR A 1 572 ? 13.581 -18.492 -1.777 1.00 45.41 572 TYR A C 1
ATOM 4548 O O . TYR A 1 572 ? 13.403 -17.798 -2.774 1.00 45.41 572 TYR A O 1
ATOM 4556 N N . TYR A 1 573 ? 14.778 -19.001 -1.488 1.00 46.03 573 TYR A N 1
ATOM 4557 C CA . TYR A 1 573 ? 16.045 -18.582 -2.042 1.00 46.03 573 TYR A CA 1
ATOM 4558 C C . TYR A 1 573 ? 16.887 -19.722 -2.628 1.00 46.03 573 TYR A C 1
ATOM 4560 O O . TYR A 1 573 ? 17.811 -19.422 -3.373 1.00 46.03 573 TYR A O 1
ATOM 4568 N N . ALA A 1 574 ? 16.522 -20.999 -2.427 1.00 36.88 574 ALA A N 1
ATOM 4569 C CA . ALA A 1 574 ? 17.192 -22.123 -3.100 1.00 36.88 574 ALA A CA 1
ATOM 4570 C C . ALA A 1 574 ? 16.916 -22.158 -4.621 1.00 36.88 574 ALA A C 1
ATOM 4572 O O . ALA A 1 574 ? 17.615 -22.831 -5.371 1.00 36.88 574 ALA A O 1
ATOM 4573 N N . LYS A 1 575 ? 15.903 -21.407 -5.084 1.00 38.53 575 LYS A N 1
ATOM 4574 C CA . LYS A 1 575 ? 15.544 -21.220 -6.501 1.00 38.53 575 LYS A CA 1
ATOM 4575 C C . LYS A 1 575 ? 15.614 -19.758 -6.963 1.00 38.53 575 LYS A C 1
ATOM 4577 O O . LYS A 1 575 ? 14.995 -19.412 -7.967 1.00 38.53 575 LYS A O 1
ATOM 4582 N N . GLN A 1 576 ? 16.349 -18.884 -6.264 1.00 41.44 576 GLN A N 1
ATOM 4583 C CA . GLN A 1 576 ? 16.762 -17.614 -6.872 1.00 41.44 576 GLN A CA 1
ATOM 4584 C C . GLN A 1 576 ? 17.884 -17.894 -7.879 1.00 41.44 576 GLN A C 1
ATOM 4586 O O . GLN A 1 576 ? 19.043 -17.545 -7.669 1.00 41.44 576 GLN A O 1
ATOM 4591 N N . ASP A 1 577 ? 17.514 -18.490 -9.012 1.00 36.72 577 ASP A N 1
ATOM 4592 C CA . ASP A 1 577 ? 18.194 -18.140 -10.251 1.00 36.72 577 ASP A CA 1
ATOM 4593 C C . ASP A 1 577 ? 18.131 -16.615 -10.396 1.00 36.72 577 ASP A C 1
ATOM 4595 O O . ASP A 1 577 ? 17.193 -15.968 -9.921 1.00 36.72 577 ASP A O 1
ATOM 4599 N N . ALA A 1 578 ? 19.135 -16.042 -11.049 1.00 36.59 578 ALA A N 1
ATOM 4600 C CA . ALA A 1 578 ? 19.338 -14.619 -11.321 1.00 36.59 578 ALA A CA 1
ATOM 4601 C C . ALA A 1 578 ? 18.208 -13.917 -12.122 1.00 36.59 578 ALA A C 1
ATOM 4603 O O . ALA A 1 578 ? 18.432 -12.897 -12.771 1.00 36.59 578 ALA A O 1
ATOM 4604 N N . ASN A 1 579 ? 16.985 -14.436 -12.087 1.00 37.94 579 ASN A N 1
ATOM 4605 C CA . ASN A 1 579 ? 15.794 -13.815 -12.622 1.00 37.94 579 ASN A CA 1
ATOM 4606 C C . ASN A 1 579 ? 15.307 -12.759 -11.620 1.00 37.94 579 ASN A C 1
ATOM 4608 O O . ASN A 1 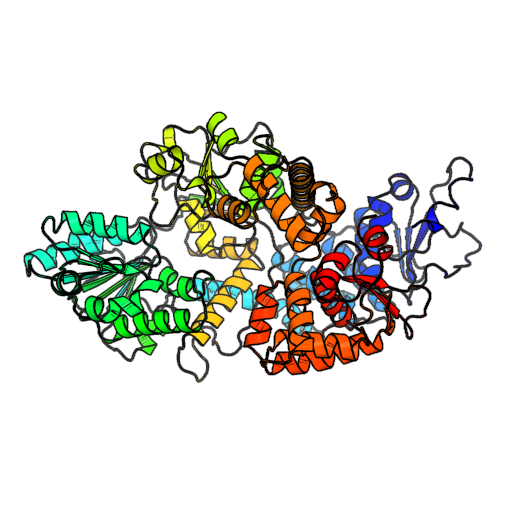579 ? 14.505 -13.037 -10.727 1.00 37.94 579 ASN A O 1
ATOM 4612 N N . GLU A 1 580 ? 15.755 -11.510 -11.786 1.00 44.03 580 GLU A N 1
ATOM 4613 C CA . GLU A 1 580 ? 14.842 -10.391 -11.538 1.00 44.03 580 GLU A CA 1
ATOM 4614 C C . GLU A 1 580 ? 13.496 -10.760 -12.162 1.00 44.03 580 GLU A C 1
ATOM 4616 O O . GLU A 1 580 ? 13.499 -11.134 -13.327 1.00 44.03 580 GLU A O 1
ATOM 4621 N N . SER A 1 581 ? 12.404 -10.697 -11.395 1.00 54.12 581 SER A N 1
ATOM 4622 C CA . SER A 1 581 ? 11.029 -11.077 -11.760 1.00 54.12 581 SER A CA 1
ATOM 4623 C C . SER A 1 581 ? 10.690 -10.927 -13.256 1.00 54.12 581 SER A C 1
ATOM 4625 O O . SER A 1 581 ? 10.112 -9.927 -13.692 1.00 54.12 581 SER A O 1
ATOM 4627 N N . LEU A 1 582 ? 11.109 -11.908 -14.066 1.00 60.03 582 LEU A N 1
ATOM 4628 C CA . LEU A 1 582 ? 11.124 -11.782 -15.524 1.00 60.03 582 LEU A CA 1
ATOM 4629 C C . LEU A 1 582 ? 9.692 -11.871 -16.024 1.00 60.03 582 LEU A C 1
ATOM 4631 O O . LEU A 1 582 ? 9.288 -11.104 -16.887 1.00 60.03 582 LEU A O 1
ATOM 4635 N N . LEU A 1 583 ? 8.910 -12.753 -15.401 1.00 66.88 583 LEU A N 1
ATOM 4636 C CA . LEU A 1 583 ? 7.510 -12.947 -15.717 1.00 66.88 583 LEU A CA 1
ATOM 4637 C C . LEU A 1 583 ? 6.707 -11.664 -15.506 1.00 66.88 583 LEU A C 1
ATOM 4639 O O . LEU A 1 583 ? 5.956 -11.270 -16.390 1.00 66.88 583 LEU A O 1
ATOM 4643 N N . GLN A 1 584 ? 6.851 -11.011 -14.351 1.00 68.75 584 GLN A N 1
ATOM 4644 C CA . GLN A 1 584 ? 6.078 -9.810 -14.054 1.00 68.75 584 GLN A CA 1
ATOM 4645 C C . GLN A 1 584 ? 6.496 -8.641 -14.948 1.00 68.75 584 GLN A C 1
ATOM 4647 O O . GLN A 1 584 ? 5.625 -7.923 -15.432 1.00 68.75 584 GLN A O 1
ATOM 4652 N N . LYS A 1 585 ? 7.803 -8.468 -15.201 1.00 67.81 585 LYS A N 1
ATOM 4653 C CA . LYS A 1 585 ? 8.300 -7.457 -16.147 1.00 67.81 585 LYS A CA 1
ATOM 4654 C C . LYS A 1 585 ? 7.765 -7.712 -17.559 1.00 67.81 585 LYS A C 1
ATOM 4656 O O . LYS A 1 585 ? 7.181 -6.811 -18.147 1.00 67.81 585 LYS A O 1
ATOM 4661 N N . GLN A 1 586 ? 7.853 -8.950 -18.049 1.00 72.38 586 GLN A N 1
ATOM 4662 C CA . GLN A 1 586 ? 7.316 -9.352 -19.353 1.00 72.38 586 GLN A CA 1
ATOM 4663 C C . GLN A 1 586 ? 5.799 -9.151 -19.439 1.00 72.38 586 GLN A C 1
ATOM 4665 O O . GLN A 1 586 ? 5.298 -8.628 -20.429 1.00 72.38 586 GLN A O 1
ATOM 4670 N N . LEU A 1 587 ? 5.049 -9.538 -18.403 1.00 77.00 587 LEU A N 1
ATOM 4671 C CA . LEU A 1 587 ? 3.603 -9.322 -18.345 1.00 77.00 587 LEU A CA 1
ATOM 4672 C C . LEU A 1 587 ? 3.260 -7.836 -18.353 1.00 77.00 587 LEU A C 1
ATOM 4674 O O . LEU A 1 587 ? 2.321 -7.435 -19.033 1.00 77.00 587 LEU A O 1
ATOM 4678 N N . GLU A 1 588 ? 4.008 -7.019 -17.615 1.00 78.25 588 GLU A N 1
ATOM 4679 C CA . GLU A 1 588 ? 3.815 -5.575 -17.587 1.00 78.25 588 GLU A CA 1
ATOM 4680 C C . GLU A 1 588 ? 4.133 -4.932 -18.942 1.00 78.25 588 GLU A C 1
ATOM 4682 O O . GLU A 1 588 ? 3.360 -4.093 -19.395 1.00 78.25 588 GLU A O 1
ATOM 4687 N N . GLU A 1 589 ? 5.201 -5.350 -19.620 1.00 78.38 589 GLU A N 1
ATOM 4688 C CA . GLU A 1 589 ? 5.557 -4.893 -20.968 1.00 78.38 589 GLU A CA 1
ATOM 4689 C C . GLU A 1 589 ? 4.491 -5.270 -22.000 1.00 78.38 589 GLU A C 1
ATOM 4691 O O . GLU A 1 589 ? 3.994 -4.398 -22.714 1.00 78.38 589 GLU A O 1
ATOM 4696 N N . VAL A 1 590 ? 4.065 -6.538 -22.028 1.00 82.75 590 VAL A N 1
ATOM 4697 C CA . VAL A 1 590 ? 3.012 -7.017 -22.939 1.00 82.75 590 VAL A CA 1
ATOM 4698 C C . VAL A 1 590 ? 1.685 -6.313 -22.658 1.00 82.75 590 VAL A C 1
ATOM 4700 O O . VAL A 1 590 ? 0.989 -5.902 -23.586 1.00 82.75 590 VAL A O 1
ATOM 4703 N N . TYR A 1 591 ? 1.334 -6.134 -21.383 1.00 84.50 591 TYR A N 1
ATOM 4704 C CA . TYR A 1 591 ? 0.134 -5.404 -20.991 1.00 84.50 591 TYR A CA 1
ATOM 4705 C C . TYR A 1 591 ? 0.203 -3.942 -21.441 1.00 84.50 591 TYR A C 1
ATOM 4707 O O . TYR A 1 591 ? -0.744 -3.440 -22.039 1.00 84.50 591 TYR A O 1
ATOM 4715 N N . ARG A 1 592 ? 1.328 -3.255 -21.201 1.00 84.00 592 ARG A N 1
ATOM 4716 C CA . ARG A 1 592 ? 1.541 -1.861 -21.625 1.00 84.00 592 ARG A CA 1
ATOM 4717 C C . ARG A 1 592 ? 1.437 -1.710 -23.140 1.00 84.00 592 ARG A C 1
ATOM 4719 O O . ARG A 1 592 ? 0.736 -0.803 -23.583 1.00 84.00 592 ARG A O 1
ATOM 4726 N N . ALA A 1 593 ? 2.072 -2.599 -23.902 1.00 84.69 593 ALA A N 1
ATOM 4727 C CA . ALA A 1 593 ? 1.996 -2.611 -25.359 1.00 84.69 593 ALA A CA 1
ATOM 4728 C C . ALA A 1 593 ? 0.552 -2.811 -25.841 1.00 84.69 593 ALA A C 1
ATOM 4730 O O . ALA A 1 593 ? 0.054 -2.013 -26.626 1.00 84.69 593 ALA A O 1
ATOM 4731 N N . SER A 1 594 ? -0.168 -3.793 -25.285 1.00 86.88 594 SER A N 1
ATOM 4732 C CA . SER A 1 594 ? -1.570 -4.042 -25.651 1.00 86.88 594 SER A CA 1
ATOM 4733 C C . SER A 1 594 ? -2.492 -2.867 -25.304 1.00 86.88 594 SER A C 1
ATOM 4735 O O . SER A 1 594 ? -3.427 -2.566 -26.048 1.00 86.88 594 SER A O 1
ATOM 4737 N N . VAL A 1 595 ? -2.228 -2.174 -24.190 1.00 87.75 595 VAL A N 1
ATOM 4738 C CA . VAL A 1 595 ? -2.961 -0.960 -23.815 1.00 87.75 595 VAL A CA 1
ATOM 4739 C C . VAL A 1 595 ? -2.675 0.174 -24.803 1.00 87.75 595 VAL A C 1
ATOM 4741 O O . VAL A 1 595 ? -3.624 0.820 -25.235 1.00 87.75 595 VAL A O 1
ATOM 4744 N N . ASN A 1 596 ? -1.409 0.416 -25.161 1.00 88.94 596 ASN A N 1
ATOM 4745 C CA . ASN A 1 596 ? -1.031 1.444 -26.140 1.00 88.94 596 ASN A CA 1
ATOM 4746 C C . ASN A 1 596 ? -1.689 1.190 -27.499 1.00 88.94 596 ASN A C 1
ATOM 4748 O O . ASN A 1 596 ? -2.384 2.067 -28.005 1.00 88.94 596 ASN A O 1
ATOM 4752 N N . GLU A 1 597 ? -1.593 -0.041 -28.002 1.00 88.50 597 GLU A N 1
ATOM 4753 C CA . GLU A 1 597 ? -2.231 -0.466 -29.249 1.00 88.50 597 GLU A CA 1
ATOM 4754 C C . GLU A 1 597 ? -3.751 -0.241 -29.208 1.00 88.50 597 GLU A C 1
ATOM 4756 O O . GLU A 1 597 ? -4.365 0.188 -30.182 1.00 88.50 597 GLU A O 1
ATOM 4761 N N . SER A 1 598 ? -4.381 -0.485 -28.059 1.00 89.00 598 SER A N 1
ATOM 4762 C CA . SER A 1 598 ? -5.823 -0.280 -27.901 1.00 89.00 598 SER A CA 1
ATOM 4763 C C . SER A 1 598 ? -6.223 1.189 -27.818 1.00 89.00 598 SER A C 1
ATOM 4765 O O . SER A 1 598 ? -7.337 1.520 -28.205 1.00 89.00 598 SER A O 1
ATOM 4767 N N . ILE A 1 599 ? -5.354 2.064 -27.302 1.00 90.69 599 ILE A N 1
ATOM 4768 C CA . ILE A 1 599 ? -5.541 3.523 -27.358 1.00 90.69 599 ILE A CA 1
ATOM 4769 C C . ILE A 1 599 ? -5.385 3.994 -28.802 1.00 90.69 599 ILE A C 1
ATOM 4771 O O . ILE A 1 599 ? -6.227 4.738 -29.286 1.00 90.69 599 ILE A O 1
ATOM 4775 N N . TYR A 1 600 ? -4.355 3.524 -29.506 1.00 89.94 600 TYR A N 1
ATOM 4776 C CA . TYR A 1 600 ? -4.111 3.866 -30.906 1.00 89.94 600 TYR A CA 1
ATOM 4777 C C . TYR A 1 600 ? -5.309 3.507 -31.800 1.00 89.94 600 TYR A C 1
ATOM 4779 O O . TYR A 1 600 ? -5.828 4.358 -32.526 1.00 89.94 600 TYR A O 1
ATOM 4787 N N . ASN A 1 601 ? -5.814 2.278 -31.657 1.00 89.00 601 ASN A N 1
ATOM 4788 C CA . ASN A 1 601 ? -6.965 1.760 -32.399 1.00 89.00 601 ASN A CA 1
ATOM 4789 C C . ASN A 1 601 ? -8.325 2.272 -31.886 1.00 89.00 601 ASN A C 1
ATOM 4791 O O . ASN A 1 601 ? -9.366 1.881 -32.420 1.00 89.00 601 ASN A O 1
ATOM 4795 N N . ALA A 1 602 ? -8.353 3.090 -30.828 1.00 89.44 602 ALA A N 1
ATOM 4796 C CA . ALA A 1 602 ? -9.605 3.582 -30.280 1.00 89.44 602 ALA A CA 1
ATOM 4797 C C . ALA A 1 602 ? -10.291 4.564 -31.250 1.00 89.44 602 ALA A C 1
ATOM 4799 O O . ALA A 1 602 ? -9.611 5.358 -31.911 1.00 89.44 602 ALA A O 1
ATOM 4800 N N . PRO A 1 603 ? -11.634 4.552 -31.309 1.00 82.94 603 PRO A N 1
ATOM 4801 C CA . PRO A 1 603 ? -12.396 5.492 -32.119 1.00 82.94 603 PRO A CA 1
ATOM 4802 C C . PRO A 1 603 ? -12.105 6.961 -31.772 1.00 82.94 603 PRO A C 1
ATOM 4804 O O . PRO A 1 603 ? -11.979 7.315 -30.603 1.00 82.94 603 PRO A O 1
ATOM 4807 N N . GLU A 1 604 ? -12.111 7.829 -32.780 1.00 76.56 604 GLU A N 1
ATOM 4808 C CA . GLU A 1 604 ? -11.765 9.260 -32.664 1.00 76.56 604 GLU A CA 1
ATOM 4809 C C . GLU A 1 604 ? -12.952 10.169 -32.295 1.00 76.56 604 GLU A C 1
ATOM 4811 O O . GLU A 1 604 ? -12.849 11.389 -32.346 1.00 76.56 604 GLU A O 1
ATOM 4816 N N . HIS A 1 605 ? -14.099 9.601 -31.908 1.00 69.25 605 HIS A N 1
ATOM 4817 C CA . HIS A 1 605 ? -15.341 10.366 -31.724 1.00 69.25 605 HIS A CA 1
ATOM 4818 C C . HIS A 1 605 ? -15.385 11.238 -30.459 1.00 69.25 605 HIS A C 1
ATOM 4820 O O . HIS A 1 605 ? -16.317 12.025 -30.319 1.00 69.25 605 HIS A O 1
ATOM 4826 N N . VAL A 1 606 ? -14.416 11.118 -29.545 1.00 73.75 606 VAL A N 1
ATOM 4827 C CA . VAL A 1 606 ? -14.320 11.993 -28.366 1.00 73.75 606 VAL A CA 1
ATOM 4828 C C . VAL A 1 606 ? -13.592 13.268 -28.780 1.00 73.75 606 VAL A C 1
ATOM 4830 O O . VAL A 1 606 ? -12.365 13.344 -28.731 1.00 73.75 606 VAL A O 1
ATOM 4833 N N . THR A 1 607 ? -14.348 14.259 -29.252 1.00 66.88 607 THR A N 1
ATOM 4834 C CA . THR A 1 607 ? -13.785 15.520 -29.756 1.00 66.88 607 THR A CA 1
ATOM 4835 C C . THR A 1 607 ? -13.441 16.499 -28.635 1.00 66.88 607 THR A C 1
ATOM 4837 O O . THR A 1 607 ? -12.488 17.272 -28.757 1.00 66.88 607 THR A O 1
ATOM 4840 N N . ASP A 1 608 ? -14.185 16.455 -27.530 1.00 82.75 608 ASP A N 1
ATOM 4841 C CA . ASP A 1 608 ? -14.061 17.397 -26.421 1.00 82.75 608 ASP A CA 1
ATOM 4842 C C . ASP A 1 608 ? -13.152 16.868 -25.292 1.00 82.75 608 ASP A C 1
ATOM 4844 O O . ASP A 1 608 ? -13.179 15.685 -24.941 1.00 82.75 608 ASP A O 1
ATOM 4848 N N . LEU A 1 609 ? -12.298 17.742 -24.745 1.00 85.50 609 LEU A N 1
ATOM 4849 C CA . LEU A 1 609 ? -11.347 17.375 -23.689 1.00 85.50 609 LEU A CA 1
ATOM 4850 C C . LEU A 1 609 ? -12.033 17.227 -22.326 1.00 85.50 609 LEU A C 1
ATOM 4852 O O . LEU A 1 609 ? -11.638 16.362 -21.541 1.00 85.50 609 LEU A O 1
ATOM 4856 N N . ASP A 1 610 ? -13.042 18.048 -22.038 1.00 87.12 610 ASP A N 1
ATOM 4857 C CA . ASP A 1 610 ? -13.783 17.973 -20.782 1.00 87.12 610 ASP A CA 1
ATOM 4858 C C . ASP A 1 610 ? -14.616 16.688 -20.749 1.00 87.12 610 ASP A C 1
ATOM 4860 O O . ASP A 1 610 ? -14.559 15.960 -19.760 1.00 87.12 610 ASP A O 1
ATOM 4864 N N . GLU A 1 611 ? -15.253 16.319 -21.864 1.00 86.19 611 GLU A N 1
ATOM 4865 C CA . GLU A 1 611 ? -15.914 15.020 -22.037 1.00 86.19 611 GLU A CA 1
ATOM 4866 C C . GLU A 1 611 ? -14.937 13.852 -21.816 1.00 86.19 611 GLU A C 1
ATOM 4868 O O . GLU A 1 611 ? -15.231 12.921 -21.063 1.00 86.19 611 GLU A O 1
ATOM 4873 N N . ALA A 1 612 ? -13.738 13.902 -22.410 1.00 86.12 612 ALA A N 1
ATOM 4874 C CA . ALA A 1 612 ? -12.717 12.874 -22.201 1.00 86.12 612 ALA A CA 1
ATOM 4875 C C . ALA A 1 612 ? -12.313 12.754 -20.718 1.00 86.12 612 ALA A C 1
ATOM 4877 O O . ALA A 1 612 ? -12.216 11.649 -20.171 1.00 86.12 612 ALA A O 1
ATOM 4878 N N . ASN A 1 613 ? -12.109 13.888 -20.045 1.00 86.12 613 ASN A N 1
ATOM 4879 C CA . ASN A 1 613 ? -11.776 13.927 -18.624 1.00 86.12 613 ASN A CA 1
ATOM 4880 C C . ASN A 1 613 ? -12.922 13.401 -17.752 1.00 86.12 613 ASN A C 1
ATOM 4882 O O . ASN A 1 613 ? -12.669 12.646 -16.810 1.00 86.12 613 ASN A O 1
ATOM 4886 N N . GLU A 1 614 ? -14.172 13.735 -18.073 1.00 84.25 614 GLU A N 1
ATOM 4887 C CA . GLU A 1 614 ? -15.354 13.203 -17.396 1.00 84.25 614 GLU A CA 1
ATOM 4888 C C . GLU A 1 614 ? -15.457 11.687 -17.559 1.00 84.25 614 GLU A C 1
ATOM 4890 O O . GLU A 1 614 ? -15.665 10.984 -16.571 1.00 84.25 614 GLU A O 1
ATOM 4895 N N . VAL A 1 615 ? -15.234 11.153 -18.764 1.00 83.94 615 VAL A N 1
ATOM 4896 C CA . VAL A 1 615 ? -15.222 9.704 -19.027 1.00 83.94 615 VAL A CA 1
ATOM 4897 C C . VAL A 1 615 ? -14.180 9.005 -18.153 1.00 83.94 615 VAL A C 1
ATOM 4899 O O . VAL A 1 615 ? -14.513 8.034 -17.466 1.00 83.94 615 VAL A O 1
ATOM 4902 N N . ILE A 1 616 ? -12.950 9.527 -18.105 1.00 83.00 616 ILE A N 1
ATOM 4903 C CA . ILE A 1 616 ? -11.856 8.983 -17.283 1.00 83.00 616 ILE A CA 1
ATOM 4904 C C . ILE A 1 616 ? -12.195 9.046 -15.784 1.00 83.00 616 ILE A C 1
ATOM 4906 O O . ILE A 1 616 ? -11.891 8.113 -15.037 1.00 83.00 616 ILE A O 1
ATOM 4910 N N . GLN A 1 617 ? -12.845 10.120 -15.332 1.00 77.44 617 GLN A N 1
ATOM 4911 C CA . GLN A 1 617 ? -13.183 10.332 -13.921 1.00 77.44 617 GLN A CA 1
ATOM 4912 C C . GLN A 1 617 ? -14.482 9.640 -13.481 1.00 77.44 617 GLN A C 1
ATOM 4914 O O . GLN A 1 617 ? -14.661 9.391 -12.287 1.00 77.44 617 GLN A O 1
ATOM 4919 N N . SER A 1 618 ? -15.371 9.300 -14.419 1.00 73.69 618 SER A N 1
ATOM 4920 C CA . SER A 1 618 ? -16.706 8.748 -14.145 1.00 73.69 618 SER A CA 1
ATOM 4921 C C . SER A 1 618 ? -16.665 7.428 -13.370 1.00 73.69 618 SER A C 1
ATOM 4923 O O . SER A 1 618 ? -17.592 7.108 -12.624 1.00 73.69 618 SER A O 1
ATOM 4925 N N . GLY A 1 619 ? -15.606 6.633 -13.569 1.00 66.38 619 GLY A N 1
ATOM 4926 C CA . GLY A 1 619 ? -15.495 5.268 -13.051 1.00 66.38 619 GLY A CA 1
ATOM 4927 C C . GLY A 1 619 ? -16.549 4.298 -13.605 1.00 66.38 619 GLY A C 1
ATOM 4928 O O . GLY A 1 619 ? -16.672 3.193 -13.088 1.00 66.38 619 GLY A O 1
ATOM 4929 N N . GLN A 1 620 ? -17.327 4.707 -14.614 1.00 69.31 620 GLN A N 1
ATOM 4930 C CA . GLN A 1 620 ? -18.375 3.901 -15.261 1.00 69.31 620 GLN A CA 1
ATOM 4931 C C . GLN A 1 620 ? -18.058 3.587 -16.728 1.00 69.31 620 GLN A C 1
ATOM 4933 O O . GLN A 1 620 ? -18.750 2.783 -17.346 1.00 69.31 620 GLN A O 1
ATOM 4938 N N . ALA A 1 621 ? -17.022 4.217 -17.282 1.00 79.50 621 ALA A N 1
ATOM 4939 C CA . ALA A 1 621 ? -16.589 4.009 -18.651 1.00 79.50 621 ALA A CA 1
ATOM 4940 C C . ALA A 1 621 ? -16.002 2.606 -18.858 1.00 79.50 621 ALA A C 1
ATOM 4942 O O . ALA A 1 621 ? -15.187 2.128 -18.063 1.00 79.50 621 ALA A O 1
ATOM 4943 N N . ASN A 1 622 ? -16.378 1.965 -19.963 1.00 84.88 622 ASN A N 1
ATOM 4944 C CA . ASN A 1 622 ? -15.768 0.705 -20.373 1.00 84.88 622 ASN A CA 1
ATOM 4945 C C . ASN A 1 622 ? -14.357 0.931 -20.953 1.00 84.88 622 ASN A C 1
ATOM 4947 O O . ASN A 1 622 ? -13.954 2.053 -21.264 1.00 84.88 622 ASN A O 1
ATOM 4951 N N . ASN A 1 623 ? -13.595 -0.151 -21.141 1.00 88.06 623 ASN A N 1
ATOM 4952 C CA . ASN A 1 623 ? -12.208 -0.055 -21.609 1.00 88.06 623 ASN A CA 1
ATOM 4953 C C . ASN A 1 623 ? -12.064 0.646 -22.973 1.00 88.06 623 ASN A C 1
ATOM 4955 O O . ASN A 1 623 ? -11.053 1.304 -23.193 1.00 88.06 623 ASN A O 1
ATOM 4959 N N . LEU A 1 624 ? -13.047 0.530 -23.877 1.00 88.56 624 LEU A N 1
ATOM 4960 C CA . LEU A 1 624 ? -13.012 1.198 -25.182 1.00 88.56 624 LEU A CA 1
ATOM 4961 C C . LEU A 1 624 ? -13.201 2.713 -25.042 1.00 88.56 624 LEU A C 1
ATOM 4963 O O . LEU A 1 624 ? -12.438 3.475 -25.627 1.00 88.56 624 LEU A O 1
ATOM 4967 N N . GLN A 1 625 ? -14.179 3.138 -24.239 1.00 88.19 625 GLN A N 1
ATOM 4968 C CA . GLN A 1 625 ? -14.425 4.549 -23.930 1.00 88.19 625 GLN A CA 1
ATOM 4969 C C . GLN A 1 625 ? -13.216 5.176 -23.231 1.00 88.19 625 GLN A C 1
ATOM 4971 O O . GLN A 1 625 ? -12.793 6.267 -23.599 1.00 88.19 625 GLN A O 1
ATOM 4976 N N . LEU A 1 626 ? -12.611 4.458 -22.278 1.00 88.75 626 LEU A N 1
ATOM 4977 C CA . LEU A 1 626 ? -11.382 4.893 -21.614 1.00 88.75 626 LEU A CA 1
ATOM 4978 C C . LEU A 1 626 ? -10.221 5.030 -22.600 1.00 88.75 626 LEU A C 1
ATOM 4980 O O . LEU A 1 626 ? -9.504 6.020 -22.545 1.00 88.75 626 LEU A O 1
ATOM 4984 N N . SER A 1 627 ? -10.036 4.069 -23.507 1.00 90.94 627 SER A N 1
ATOM 4985 C CA . SER A 1 627 ? -8.992 4.157 -24.532 1.00 90.94 627 SER A CA 1
ATOM 4986 C C . SER A 1 627 ? -9.212 5.332 -25.493 1.00 90.94 627 SER A C 1
ATOM 4988 O O . SER A 1 627 ? -8.248 6.014 -25.826 1.00 90.94 627 SER A O 1
ATOM 4990 N N . ALA A 1 628 ? -10.456 5.616 -25.894 1.00 90.62 628 ALA A N 1
ATOM 4991 C CA . ALA A 1 628 ? -10.784 6.764 -26.746 1.00 90.62 628 ALA A CA 1
ATOM 4992 C C . ALA A 1 628 ? -10.545 8.105 -26.027 1.00 90.62 628 ALA A C 1
ATOM 4994 O O . ALA A 1 628 ? -9.900 9.000 -26.573 1.00 90.62 628 ALA A O 1
ATOM 4995 N N . ALA A 1 629 ? -10.986 8.220 -24.772 1.00 90.50 629 ALA A N 1
ATOM 4996 C CA . ALA A 1 629 ? -10.738 9.397 -23.945 1.00 90.50 629 ALA A CA 1
ATOM 4997 C C . ALA A 1 629 ? -9.234 9.612 -23.683 1.00 90.50 629 ALA A C 1
ATOM 4999 O O . ALA A 1 629 ? -8.731 10.725 -23.823 1.00 90.50 629 ALA A O 1
ATOM 5000 N N . GLU A 1 630 ? -8.484 8.545 -23.378 1.00 91.88 630 GLU A N 1
ATOM 5001 C CA . GLU A 1 630 ? -7.023 8.598 -23.231 1.00 91.88 630 GLU A CA 1
ATOM 5002 C C . GLU A 1 630 ? -6.340 9.047 -24.536 1.00 91.88 630 GLU A C 1
ATOM 5004 O O . GLU A 1 630 ? -5.424 9.869 -24.477 1.00 91.88 630 GLU A O 1
ATOM 5009 N N . LYS A 1 631 ? -6.799 8.577 -25.709 1.00 92.69 631 LYS A N 1
ATOM 5010 C CA . LYS A 1 631 ? -6.292 9.020 -27.024 1.00 92.69 631 LYS A CA 1
ATOM 5011 C C . LYS A 1 631 ? -6.457 10.535 -27.185 1.00 92.69 631 LYS A C 1
ATOM 5013 O O . LYS A 1 631 ? -5.498 11.216 -27.551 1.00 92.69 631 LYS A O 1
ATOM 5018 N N . ARG A 1 632 ? -7.632 11.080 -26.835 1.00 92.44 632 ARG A N 1
ATOM 5019 C CA . ARG A 1 632 ? -7.920 12.525 -26.894 1.00 92.44 632 ARG A CA 1
ATOM 5020 C C . ARG A 1 632 ? -7.051 13.345 -25.939 1.00 92.44 632 ARG A C 1
ATOM 5022 O O . ARG A 1 632 ? -6.505 14.367 -26.354 1.00 92.44 632 ARG A O 1
ATOM 5029 N N . VAL A 1 633 ? -6.886 12.891 -24.694 1.00 92.00 633 VAL A N 1
ATOM 5030 C CA . VAL A 1 633 ? -6.032 13.556 -23.691 1.00 92.00 633 VAL A CA 1
ATOM 5031 C C . VAL A 1 633 ? -4.568 13.569 -24.133 1.00 92.00 633 VAL A C 1
ATOM 5033 O O . VAL A 1 633 ? -3.896 14.588 -24.005 1.00 92.00 633 VAL A O 1
ATOM 5036 N N . ILE A 1 634 ? -4.062 12.462 -24.687 1.00 92.69 634 ILE A N 1
ATOM 5037 C CA . ILE A 1 634 ? -2.686 12.392 -25.201 1.00 92.69 634 ILE A CA 1
ATOM 5038 C C . ILE A 1 634 ? -2.501 13.331 -26.396 1.00 92.69 634 ILE A C 1
ATOM 5040 O O . ILE A 1 634 ? -1.494 14.036 -26.448 1.00 92.69 634 ILE A O 1
ATOM 5044 N N . SER A 1 635 ? -3.462 13.352 -27.322 1.00 91.50 635 SER A N 1
ATOM 5045 C CA . SER A 1 635 ? -3.471 14.269 -28.466 1.00 91.50 635 SER A CA 1
ATOM 5046 C C . SER A 1 635 ? -3.372 15.730 -28.014 1.00 91.50 635 SER A C 1
ATOM 5048 O O . SER A 1 635 ? -2.508 16.453 -28.509 1.00 91.50 635 SER A O 1
ATOM 5050 N N . GLU A 1 636 ? -4.162 16.139 -27.013 1.00 90.75 636 GLU A N 1
ATOM 5051 C CA . GLU A 1 636 ? -4.081 17.494 -26.449 1.00 90.75 636 GLU A CA 1
ATOM 5052 C C . GLU A 1 636 ? -2.722 17.757 -25.800 1.00 90.75 636 GLU A C 1
ATOM 5054 O O . GLU A 1 636 ? -2.054 18.739 -26.105 1.00 90.75 636 GLU A O 1
ATOM 5059 N N . ARG A 1 637 ? -2.280 16.840 -24.935 1.00 90.62 637 ARG A N 1
ATOM 5060 C CA . ARG A 1 637 ? -1.045 16.984 -24.161 1.00 90.62 637 ARG A CA 1
ATOM 5061 C C . ARG A 1 637 ? 0.195 17.124 -25.041 1.00 90.62 637 ARG A C 1
ATOM 5063 O O . ARG A 1 637 ? 1.123 17.839 -24.670 1.00 90.62 637 ARG A O 1
ATOM 5070 N N . LEU A 1 638 ? 0.223 16.427 -26.177 1.00 90.88 638 LEU A N 1
ATOM 5071 C CA . LEU A 1 638 ? 1.303 16.518 -27.160 1.00 90.88 638 LEU A CA 1
ATOM 5072 C C . LEU A 1 638 ? 1.066 17.608 -28.218 1.00 90.88 638 LEU A C 1
ATOM 5074 O O . LEU A 1 638 ? 1.980 17.890 -28.986 1.00 90.88 638 LEU A O 1
ATOM 5078 N N . HIS A 1 639 ? -0.122 18.221 -28.264 1.00 89.38 639 HIS A N 1
ATOM 5079 C CA . HIS A 1 639 ? -0.572 19.099 -29.349 1.00 89.38 639 HIS A CA 1
ATOM 5080 C C . HIS A 1 639 ? -0.419 18.464 -30.750 1.00 89.38 639 HIS A C 1
ATOM 5082 O O . HIS A 1 639 ? -0.083 19.136 -31.724 1.00 89.38 639 HIS A O 1
ATOM 5088 N N . ILE A 1 640 ? -0.688 17.159 -30.858 1.00 89.19 640 ILE A N 1
ATOM 5089 C CA . ILE A 1 640 ? -0.711 16.405 -32.122 1.00 89.19 640 ILE A CA 1
ATOM 5090 C C . ILE A 1 640 ? -2.174 16.132 -32.459 1.00 89.19 640 ILE A C 1
ATOM 5092 O O . ILE A 1 640 ? -2.901 15.632 -31.599 1.00 89.19 640 ILE A O 1
ATOM 5096 N N . GLN A 1 641 ? -2.627 16.444 -33.680 1.00 86.12 641 GLN A N 1
ATOM 5097 C CA . GLN A 1 641 ? -4.015 16.149 -34.068 1.00 86.12 641 GLN A CA 1
ATOM 5098 C C . GLN A 1 641 ? -4.293 14.650 -33.928 1.00 86.12 641 GLN A C 1
ATOM 5100 O O . GLN A 1 641 ? -3.432 13.825 -34.233 1.00 86.12 641 GLN A O 1
ATOM 5105 N N . ILE A 1 642 ? -5.493 14.311 -33.456 1.00 86.19 642 ILE A N 1
ATOM 5106 C CA . ILE A 1 642 ? -5.832 12.943 -33.048 1.00 86.19 642 ILE A CA 1
ATOM 5107 C C . ILE A 1 642 ? -5.635 11.916 -34.180 1.00 86.19 642 ILE A C 1
ATOM 5109 O O . ILE A 1 642 ? -5.155 10.817 -33.906 1.00 86.19 642 ILE A O 1
ATOM 5113 N N . ASP A 1 643 ? -5.885 12.320 -35.429 1.00 84.06 643 ASP A N 1
ATOM 5114 C CA . ASP A 1 643 ? -5.732 11.512 -36.651 1.00 84.06 643 ASP A CA 1
ATOM 5115 C C . ASP A 1 643 ? -4.262 11.199 -36.996 1.00 84.06 643 ASP A C 1
ATOM 5117 O O . ASP A 1 643 ? -3.969 10.222 -37.684 1.00 84.06 643 ASP A O 1
ATOM 5121 N N . TYR A 1 644 ? -3.317 12.019 -36.520 1.00 86.19 644 TYR A N 1
ATOM 5122 C CA . TYR A 1 644 ? -1.874 11.847 -36.743 1.00 86.19 644 TYR A CA 1
ATOM 5123 C C . TYR A 1 644 ? -1.158 11.221 -35.543 1.00 86.19 644 TYR A C 1
ATOM 5125 O O . TYR A 1 644 ? 0.068 11.084 -35.543 1.00 86.19 644 TYR A O 1
ATOM 5133 N N . LEU A 1 645 ? -1.894 10.847 -34.496 1.00 89.00 645 LEU A N 1
ATOM 5134 C CA . LEU A 1 645 ? -1.299 10.285 -33.296 1.00 89.00 645 LEU A CA 1
ATOM 5135 C C . LEU A 1 645 ? -0.802 8.854 -33.557 1.00 89.00 645 LEU A C 1
ATOM 5137 O O . LEU A 1 645 ? -1.584 7.952 -33.850 1.00 89.00 645 LEU A O 1
ATOM 5141 N N . THR A 1 646 ? 0.505 8.633 -33.413 1.00 90.62 646 THR A N 1
ATOM 5142 C CA . THR A 1 646 ? 1.136 7.317 -33.604 1.00 90.62 646 THR A CA 1
ATOM 5143 C C . THR A 1 646 ? 1.215 6.516 -32.301 1.00 90.62 646 THR A C 1
ATOM 5145 O O . THR A 1 646 ? 1.161 7.075 -31.202 1.00 90.62 646 THR A O 1
ATOM 5148 N N . ASP A 1 647 ? 1.398 5.195 -32.410 1.00 88.31 647 ASP A N 1
ATOM 5149 C CA . ASP A 1 647 ? 1.658 4.328 -31.249 1.00 88.31 647 ASP A CA 1
ATOM 5150 C C . ASP A 1 647 ? 2.922 4.762 -30.479 1.00 88.31 647 ASP A C 1
ATOM 5152 O O . ASP A 1 647 ? 2.922 4.823 -29.247 1.00 88.31 647 ASP A O 1
ATOM 5156 N N . ASP A 1 648 ? 3.967 5.188 -31.199 1.00 89.06 648 ASP A N 1
ATOM 5157 C CA . ASP A 1 648 ? 5.193 5.731 -30.604 1.00 89.06 648 ASP A CA 1
ATOM 5158 C C . ASP A 1 648 ? 4.933 7.014 -29.801 1.00 89.06 648 ASP A C 1
ATOM 5160 O O . ASP A 1 648 ? 5.438 7.150 -28.682 1.00 89.06 648 ASP A O 1
ATOM 5164 N N . ALA A 1 649 ? 4.091 7.925 -30.306 1.00 90.38 649 ALA A N 1
ATOM 5165 C CA . ALA A 1 649 ? 3.708 9.145 -29.594 1.00 90.38 649 ALA A CA 1
ATOM 5166 C C . ALA A 1 649 ? 2.911 8.829 -28.314 1.00 90.38 649 ALA A C 1
ATOM 5168 O O . ALA A 1 649 ? 3.166 9.404 -27.248 1.00 90.38 649 ALA A O 1
ATOM 5169 N N . ILE A 1 650 ? 1.988 7.862 -28.386 1.00 90.69 650 ILE A N 1
ATOM 5170 C CA . ILE A 1 650 ? 1.237 7.360 -27.225 1.00 90.69 650 ILE A CA 1
ATOM 5171 C C . ILE A 1 650 ? 2.199 6.768 -26.192 1.00 90.69 650 ILE A C 1
ATOM 5173 O O . ILE A 1 650 ? 2.146 7.123 -25.009 1.00 90.69 650 ILE A O 1
ATOM 5177 N N . SER A 1 651 ? 3.114 5.904 -26.630 1.00 89.56 651 SER A N 1
ATOM 5178 C CA . SER A 1 651 ? 4.117 5.288 -25.766 1.00 89.56 651 SER A CA 1
ATOM 5179 C C . SER A 1 651 ? 5.024 6.331 -25.114 1.00 89.56 651 SER A C 1
ATOM 5181 O O . SER A 1 651 ? 5.250 6.279 -23.902 1.00 89.56 651 SER A O 1
ATOM 5183 N N . PHE A 1 652 ? 5.487 7.325 -25.873 1.00 90.81 652 PHE A N 1
ATOM 5184 C CA . PHE A 1 652 ? 6.294 8.436 -25.376 1.00 90.81 652 PHE A CA 1
ATOM 5185 C C . PHE A 1 652 ? 5.569 9.225 -24.276 1.00 90.81 652 PHE A C 1
ATOM 5187 O O . PHE A 1 652 ? 6.104 9.382 -23.173 1.00 90.81 652 PHE A O 1
ATOM 5194 N N . SER A 1 653 ? 4.331 9.657 -24.539 1.00 91.12 653 SER A N 1
ATOM 5195 C CA . SER A 1 653 ? 3.521 10.443 -23.598 1.00 91.12 653 SER A CA 1
ATOM 5196 C C . SER A 1 653 ? 3.263 9.698 -22.287 1.00 91.12 653 SER A C 1
ATOM 5198 O O . SER A 1 653 ? 3.372 10.276 -21.198 1.00 91.12 653 SER A O 1
ATOM 5200 N N . ARG A 1 654 ? 2.945 8.399 -22.372 1.00 88.25 654 ARG A N 1
ATOM 5201 C CA . ARG A 1 654 ? 2.588 7.578 -21.207 1.00 88.25 654 ARG A CA 1
ATOM 5202 C C . ARG A 1 654 ? 3.797 7.098 -20.410 1.00 88.25 654 ARG A C 1
ATOM 5204 O O . ARG A 1 654 ? 3.730 7.065 -19.184 1.00 88.25 654 ARG A O 1
ATOM 5211 N N . ASN A 1 655 ? 4.878 6.710 -21.086 1.00 82.62 655 ASN A N 1
ATOM 5212 C CA . ASN A 1 655 ? 5.971 5.960 -20.461 1.00 82.62 655 ASN A CA 1
ATOM 5213 C C . ASN A 1 655 ? 7.239 6.784 -20.218 1.00 82.62 655 ASN A C 1
ATOM 5215 O O . ASN A 1 655 ? 8.002 6.438 -19.318 1.00 82.62 655 ASN A O 1
ATOM 5219 N N . LYS A 1 656 ? 7.484 7.840 -21.005 1.00 85.56 656 LYS A N 1
ATOM 5220 C CA . LYS A 1 656 ? 8.710 8.649 -20.911 1.00 85.56 656 LYS A CA 1
ATOM 5221 C C . LYS A 1 656 ? 8.441 10.040 -20.355 1.00 85.56 656 LYS A C 1
ATOM 5223 O O . LYS A 1 656 ? 9.053 10.417 -19.367 1.00 85.56 656 LYS A O 1
ATOM 5228 N N . ALA A 1 657 ? 7.490 10.775 -20.924 1.00 90.88 657 ALA A N 1
ATOM 5229 C CA . ALA A 1 657 ? 7.371 12.220 -20.725 1.00 90.88 657 ALA A CA 1
ATOM 5230 C C . ALA A 1 657 ? 6.438 12.643 -19.573 1.00 90.88 657 ALA A C 1
ATOM 5232 O O . ALA A 1 657 ? 5.707 13.621 -19.703 1.00 90.88 657 ALA A O 1
ATOM 5233 N N . SER A 1 658 ? 6.413 11.925 -18.443 1.00 88.75 658 SER A N 1
ATOM 5234 C CA . SER A 1 658 ? 5.409 12.099 -17.368 1.00 88.75 658 SER A CA 1
ATOM 5235 C C . SER A 1 658 ? 5.328 13.498 -16.729 1.00 88.75 658 SER A C 1
ATOM 5237 O O . SER A 1 658 ? 4.371 13.778 -16.018 1.00 88.75 658 SER A O 1
ATOM 5239 N N . LEU A 1 659 ? 6.321 14.363 -16.940 1.00 92.31 659 LEU A N 1
ATOM 5240 C CA . LEU A 1 659 ? 6.398 15.736 -16.429 1.00 92.31 659 LEU A CA 1
ATOM 5241 C C . LEU A 1 659 ? 6.345 16.800 -17.541 1.00 92.31 659 LEU A C 1
ATOM 5243 O O . LEU A 1 659 ? 6.613 17.963 -17.259 1.00 92.31 659 LEU A O 1
ATOM 5247 N N . LEU A 1 660 ? 5.978 16.442 -18.776 1.00 91.94 660 LEU A N 1
ATOM 5248 C CA . LEU A 1 660 ? 5.902 17.374 -19.912 1.00 91.94 660 LEU A CA 1
ATOM 5249 C C . LEU A 1 660 ? 5.074 18.642 -19.622 1.00 91.94 660 LEU A C 1
ATOM 5251 O O . LEU A 1 660 ? 5.497 19.739 -19.966 1.00 91.94 660 LEU A O 1
ATOM 5255 N N . GLU A 1 661 ? 3.948 18.520 -18.918 1.00 90.88 661 GLU A N 1
ATOM 5256 C CA . GLU A 1 661 ? 3.109 19.667 -18.524 1.00 90.88 661 GLU A CA 1
ATOM 5257 C C . GLU A 1 661 ? 3.875 20.678 -17.656 1.00 90.88 661 GLU A C 1
ATOM 5259 O O . GLU A 1 661 ? 3.729 21.884 -17.817 1.00 90.88 661 GLU A O 1
ATOM 5264 N N . HIS A 1 662 ? 4.791 20.209 -16.801 1.00 92.19 662 HIS A N 1
ATOM 5265 C CA . HIS A 1 662 ? 5.632 21.102 -16.002 1.00 92.19 662 HIS A CA 1
ATOM 5266 C C . HIS A 1 662 ? 6.668 21.829 -16.861 1.00 92.19 662 HIS A C 1
ATOM 5268 O O . HIS A 1 662 ? 7.061 22.941 -16.517 1.00 92.19 662 HIS A O 1
ATOM 5274 N N . LEU A 1 663 ? 7.123 21.221 -17.965 1.00 91.25 663 LEU A N 1
ATOM 5275 C CA . LEU A 1 663 ? 7.954 21.916 -18.947 1.00 91.25 663 LEU A CA 1
ATOM 5276 C C . LEU A 1 663 ? 7.150 23.018 -19.645 1.00 91.25 663 LEU A C 1
ATOM 5278 O O . LEU A 1 663 ? 7.648 24.135 -19.751 1.00 91.25 663 LEU A O 1
ATOM 5282 N N . GLN A 1 664 ? 5.905 22.732 -20.037 1.00 88.56 664 GLN A N 1
ATOM 5283 C CA . GLN A 1 664 ? 4.994 23.712 -20.638 1.00 88.56 664 GLN A CA 1
ATOM 5284 C C . GLN A 1 664 ? 4.756 24.899 -19.688 1.00 88.56 664 GLN A C 1
ATOM 5286 O O . GLN A 1 664 ? 5.047 26.040 -20.044 1.00 88.56 664 GLN A O 1
ATOM 5291 N N . GLU A 1 665 ? 4.338 24.640 -18.446 1.00 89.56 665 GLU A N 1
ATOM 5292 C CA . GLU A 1 665 ? 4.139 25.675 -17.417 1.00 89.56 665 GLU A CA 1
ATOM 5293 C C . GLU A 1 665 ? 5.428 26.460 -17.123 1.00 89.56 665 GLU A C 1
ATOM 5295 O O . GLU A 1 665 ? 5.405 27.678 -16.941 1.00 89.56 665 GLU A O 1
ATOM 5300 N N . TYR A 1 666 ? 6.580 25.781 -17.101 1.00 90.50 666 TYR A N 1
ATOM 5301 C CA . TYR A 1 666 ? 7.875 26.427 -16.907 1.00 90.50 666 TYR A CA 1
ATOM 5302 C C . TYR A 1 666 ? 8.196 27.426 -18.027 1.00 90.50 666 TYR A C 1
ATOM 5304 O O . TYR A 1 666 ? 8.714 28.510 -17.738 1.00 90.50 666 TYR A O 1
ATOM 5312 N N . THR A 1 667 ? 7.895 27.094 -19.288 1.00 86.50 667 THR A N 1
ATOM 5313 C CA . THR A 1 667 ? 8.144 28.012 -20.411 1.00 86.50 667 THR A CA 1
ATOM 5314 C C . THR A 1 667 ? 7.322 29.299 -20.296 1.00 86.50 667 THR A C 1
ATOM 5316 O O . THR A 1 667 ? 7.881 30.384 -20.460 1.00 86.50 667 THR A O 1
ATOM 5319 N N . GLU A 1 668 ? 6.052 29.207 -19.890 1.00 83.44 668 GLU A N 1
ATOM 5320 C CA . GLU A 1 668 ? 5.181 30.361 -19.612 1.00 83.44 668 GLU A CA 1
ATOM 5321 C C . GLU A 1 668 ? 5.677 31.179 -18.412 1.00 83.44 668 GLU A C 1
ATOM 5323 O O . GLU A 1 668 ? 5.811 32.408 -18.461 1.00 83.44 668 GLU A O 1
ATOM 5328 N N . TRP A 1 669 ? 6.005 30.490 -17.317 1.00 87.75 669 TRP A N 1
ATOM 5329 C CA . TRP A 1 669 ? 6.522 31.119 -16.108 1.00 87.75 669 TRP A CA 1
ATOM 5330 C C . TRP A 1 669 ? 7.818 31.889 -16.381 1.00 87.75 669 TRP A C 1
ATOM 5332 O O . TRP A 1 669 ? 8.017 32.977 -15.838 1.00 87.75 669 TRP A O 1
ATOM 5342 N N . ARG A 1 670 ? 8.695 31.378 -17.256 1.00 84.25 670 ARG A N 1
ATOM 5343 C CA . ARG A 1 670 ? 9.966 32.031 -17.603 1.00 84.25 670 ARG A CA 1
ATOM 5344 C C . ARG A 1 670 ? 9.762 33.391 -18.280 1.00 84.25 670 ARG A C 1
ATOM 5346 O O . ARG A 1 670 ? 10.594 34.278 -18.072 1.00 84.25 670 ARG A O 1
ATOM 5353 N N . GLN A 1 671 ? 8.683 33.557 -19.049 1.00 80.44 671 GLN A N 1
ATOM 5354 C CA . GLN A 1 671 ? 8.351 34.813 -19.731 1.00 80.44 671 GLN A CA 1
ATOM 5355 C C . GLN A 1 671 ? 7.856 35.880 -18.750 1.00 80.44 671 GLN A C 1
ATOM 5357 O O . GLN A 1 671 ? 8.229 37.046 -18.851 1.00 80.44 671 GLN A O 1
ATOM 5362 N N . THR A 1 672 ? 7.034 35.477 -17.782 1.00 78.62 672 THR A N 1
ATOM 5363 C CA . THR A 1 672 ? 6.314 36.415 -16.910 1.00 78.62 672 THR A CA 1
ATOM 5364 C C . THR A 1 672 ? 7.001 36.635 -15.557 1.00 78.62 672 THR A C 1
ATOM 5366 O O . THR A 1 672 ? 6.874 37.711 -14.977 1.00 78.62 672 THR A O 1
ATOM 5369 N N . LYS A 1 673 ? 7.743 35.639 -15.048 1.00 75.38 673 LYS A N 1
ATOM 5370 C CA . LYS A 1 673 ? 8.399 35.603 -13.720 1.00 75.38 673 LYS A CA 1
ATOM 5371 C C . LYS A 1 673 ? 7.512 36.118 -12.580 1.00 75.38 673 LYS A C 1
ATOM 5373 O O . LYS A 1 673 ? 7.976 36.788 -11.661 1.00 75.38 673 LYS A O 1
ATOM 5378 N N . THR A 1 674 ? 6.222 35.813 -12.645 1.00 66.31 674 THR A N 1
ATOM 5379 C CA . THR A 1 674 ? 5.184 36.431 -11.806 1.00 66.31 674 THR A CA 1
ATOM 5380 C C . THR A 1 674 ? 5.138 35.917 -10.367 1.00 66.31 674 THR A C 1
ATOM 5382 O O . THR A 1 674 ? 4.553 36.581 -9.514 1.00 66.31 674 THR A O 1
ATOM 5385 N N . SER A 1 675 ? 5.735 34.760 -10.057 1.00 75.69 675 SER A N 1
ATOM 5386 C CA . SER A 1 675 ? 5.733 34.185 -8.701 1.00 75.69 675 SER A CA 1
ATOM 5387 C C . SER A 1 675 ? 6.962 33.320 -8.415 1.00 75.69 675 SER A C 1
ATOM 5389 O O . SER A 1 675 ? 7.546 32.740 -9.328 1.00 75.69 675 SER A O 1
ATOM 5391 N N . ASP A 1 676 ? 7.353 33.214 -7.142 1.00 81.19 676 ASP A N 1
ATOM 5392 C CA . ASP A 1 676 ? 8.420 32.307 -6.714 1.00 81.19 676 ASP A CA 1
ATOM 5393 C C . ASP A 1 676 ? 7.927 30.851 -6.743 1.00 81.19 676 ASP A C 1
ATOM 5395 O O . ASP A 1 676 ? 7.008 30.474 -6.014 1.00 81.19 676 ASP A O 1
ATOM 5399 N N . GLN A 1 677 ? 8.517 30.037 -7.620 1.00 86.81 677 GLN A N 1
ATOM 5400 C CA . GLN A 1 677 ? 8.125 28.647 -7.852 1.00 86.81 677 GLN A CA 1
ATOM 5401 C C . GLN A 1 677 ? 9.352 27.740 -7.684 1.00 86.81 677 GLN A C 1
ATOM 5403 O O . GLN A 1 677 ? 10.156 27.624 -8.610 1.00 86.81 677 GLN A O 1
ATOM 5408 N N . PRO A 1 678 ? 9.516 27.048 -6.536 1.00 88.06 678 PRO A N 1
ATOM 5409 C CA . PRO A 1 678 ? 10.733 26.289 -6.225 1.00 88.06 678 PRO A CA 1
ATOM 5410 C C . PRO A 1 678 ? 11.137 25.250 -7.281 1.00 88.06 678 PRO A C 1
ATOM 5412 O O . PRO A 1 678 ? 12.323 25.077 -7.553 1.00 88.06 678 PRO A O 1
ATOM 5415 N N . LEU A 1 679 ? 10.161 24.583 -7.906 1.00 90.94 679 LEU A N 1
ATOM 5416 C CA . LEU A 1 679 ? 10.420 23.622 -8.982 1.00 90.94 679 LEU A CA 1
ATOM 5417 C C . LEU A 1 679 ? 10.918 24.313 -10.259 1.00 90.94 679 LEU A C 1
ATOM 5419 O O . LEU A 1 679 ? 11.889 23.862 -10.856 1.00 90.94 679 LEU A O 1
ATOM 5423 N N . PHE A 1 680 ? 10.293 25.421 -10.657 1.00 92.25 680 PHE A N 1
ATOM 5424 C CA . PHE A 1 680 ? 10.687 26.170 -11.852 1.00 92.25 680 PHE A CA 1
ATOM 5425 C C . PHE A 1 680 ? 12.025 26.880 -11.663 1.00 92.25 680 PHE A C 1
ATOM 5427 O O . PHE A 1 680 ? 12.823 26.944 -12.594 1.00 92.25 680 PHE A O 1
ATOM 5434 N N . ASN A 1 681 ? 12.332 27.322 -10.444 1.00 89.56 681 ASN A N 1
ATOM 5435 C CA . ASN A 1 681 ? 13.664 27.797 -10.087 1.00 89.56 681 ASN A CA 1
ATOM 5436 C C . ASN A 1 681 ? 14.713 26.691 -10.240 1.00 89.56 681 ASN A C 1
ATOM 5438 O O . ASN A 1 681 ? 15.762 26.939 -10.831 1.00 89.56 681 ASN A O 1
ATOM 5442 N N . LEU A 1 682 ? 14.425 25.473 -9.767 1.00 92.94 682 LEU A N 1
ATOM 5443 C CA . LEU A 1 682 ? 15.306 24.318 -9.958 1.00 92.94 682 LEU A CA 1
ATOM 5444 C C . LEU A 1 682 ? 15.507 24.011 -11.447 1.00 92.94 682 LEU A C 1
ATOM 5446 O O . LEU A 1 682 ? 16.646 23.849 -11.876 1.00 92.94 682 LEU A O 1
ATOM 5450 N N . MET A 1 683 ? 14.434 23.985 -12.245 1.00 93.69 683 MET A N 1
ATOM 5451 C CA . MET A 1 683 ? 14.516 23.783 -13.700 1.00 93.69 683 MET A CA 1
ATOM 5452 C C . MET A 1 683 ? 15.339 24.882 -14.378 1.00 93.69 683 MET A C 1
ATOM 5454 O O . MET A 1 683 ? 16.194 24.594 -15.206 1.00 93.69 683 MET A O 1
ATOM 5458 N N . ASN A 1 684 ? 15.146 26.140 -13.980 1.00 91.31 684 ASN A N 1
ATOM 5459 C CA . ASN A 1 684 ? 15.905 27.277 -14.493 1.00 91.31 684 ASN A CA 1
ATOM 5460 C C . ASN A 1 684 ? 17.400 27.166 -14.182 1.00 91.31 684 ASN A C 1
ATOM 5462 O O . ASN A 1 684 ? 18.223 27.475 -15.037 1.00 91.31 684 ASN A O 1
ATOM 5466 N N . VAL A 1 685 ? 17.751 26.742 -12.966 1.00 91.12 685 VAL A N 1
ATOM 5467 C CA . VAL A 1 685 ? 19.142 26.478 -12.581 1.00 91.12 685 VAL A CA 1
ATOM 5468 C C . VAL A 1 685 ? 19.706 25.338 -13.420 1.00 91.12 685 VAL A C 1
ATOM 5470 O O . VAL A 1 685 ? 20.745 25.517 -14.045 1.00 91.12 685 VAL A O 1
ATOM 5473 N N . LEU A 1 686 ? 18.989 24.216 -13.511 1.00 94.06 686 LEU A N 1
ATOM 5474 C CA . LEU A 1 686 ? 19.404 23.057 -14.296 1.00 94.06 686 LEU A CA 1
ATOM 5475 C C . LEU A 1 686 ? 19.676 23.432 -15.758 1.00 94.06 686 LEU A C 1
ATOM 5477 O O . LEU A 1 686 ? 20.768 23.182 -16.260 1.00 94.06 686 LEU A O 1
ATOM 5481 N N . PHE A 1 687 ? 18.718 24.070 -16.432 1.00 93.06 687 PHE A N 1
ATOM 5482 C CA . PHE A 1 687 ? 18.863 24.441 -17.838 1.00 93.06 687 PHE A CA 1
ATOM 5483 C C . PHE A 1 687 ? 19.984 25.453 -18.063 1.00 93.06 687 PHE A C 1
ATOM 5485 O O . PHE A 1 687 ? 20.743 25.305 -19.016 1.00 93.06 687 PHE A O 1
ATOM 5492 N N . LYS A 1 688 ? 20.163 26.430 -17.164 1.00 91.06 688 LYS A N 1
ATOM 5493 C CA . LYS A 1 688 ? 21.285 27.376 -17.249 1.00 91.06 688 LYS A CA 1
ATOM 5494 C C . LYS A 1 688 ? 22.635 26.689 -17.091 1.00 91.06 688 LYS A C 1
ATOM 5496 O O . LYS A 1 688 ? 23.524 26.937 -17.896 1.00 91.06 688 LYS A O 1
ATOM 5501 N N . THR A 1 689 ? 22.792 25.828 -16.088 1.00 91.44 689 THR A N 1
ATOM 5502 C CA . THR A 1 689 ? 24.071 25.152 -15.824 1.00 91.44 689 THR A CA 1
ATOM 5503 C C . THR A 1 689 ? 24.414 24.132 -16.909 1.00 91.44 689 THR A C 1
ATOM 5505 O O . THR A 1 689 ? 25.580 23.965 -17.257 1.00 91.44 689 THR A O 1
ATOM 5508 N N . LEU A 1 690 ? 23.406 23.487 -17.500 1.00 91.56 690 LEU A N 1
ATOM 5509 C CA . LEU A 1 690 ? 23.587 22.607 -18.656 1.00 91.56 690 LEU A CA 1
ATOM 5510 C C . LEU A 1 690 ? 23.656 23.360 -19.993 1.00 91.56 690 LEU A C 1
ATOM 5512 O O . LEU A 1 690 ? 23.854 22.729 -21.025 1.00 91.56 690 LEU A O 1
ATOM 5516 N N . ASN A 1 691 ? 23.506 24.688 -19.993 1.00 88.88 691 ASN A N 1
ATOM 5517 C CA . ASN A 1 691 ? 23.460 25.523 -21.192 1.00 88.88 691 ASN A CA 1
ATOM 5518 C C . ASN A 1 691 ? 22.392 25.080 -22.219 1.00 88.88 691 ASN A C 1
ATOM 5520 O O . ASN A 1 691 ? 22.601 25.161 -23.428 1.00 88.88 691 ASN A O 1
ATOM 5524 N N . ILE A 1 692 ? 21.242 24.610 -21.733 1.00 89.31 692 ILE A N 1
ATOM 5525 C CA . ILE A 1 692 ? 20.073 24.277 -22.552 1.00 89.31 692 ILE A CA 1
ATOM 5526 C C . ILE A 1 692 ? 19.266 25.562 -22.748 1.00 89.31 692 ILE A C 1
ATOM 5528 O O . ILE A 1 692 ? 18.664 26.087 -21.808 1.00 89.31 692 ILE A O 1
ATOM 5532 N N . SER A 1 693 ? 19.253 26.083 -23.974 1.00 84.31 693 SER A N 1
ATOM 5533 C CA . SER A 1 693 ? 18.424 27.240 -24.324 1.00 84.31 693 SER A CA 1
ATOM 5534 C C . SER A 1 693 ? 17.001 26.787 -24.627 1.00 84.31 693 SER A C 1
ATOM 5536 O O . SER A 1 693 ? 16.774 26.028 -25.562 1.00 84.31 693 SER A O 1
ATOM 5538 N N . ILE A 1 694 ? 16.031 27.287 -23.860 1.00 80.25 694 ILE A N 1
ATOM 5539 C CA . ILE A 1 694 ? 14.602 27.039 -24.124 1.00 80.25 694 ILE A CA 1
ATOM 5540 C C . ILE A 1 694 ? 14.147 27.776 -25.384 1.00 80.25 694 ILE A C 1
ATOM 5542 O O . ILE A 1 694 ? 13.264 27.307 -26.084 1.00 80.25 694 ILE A O 1
ATOM 5546 N N . GLU A 1 695 ? 14.778 28.908 -25.706 1.00 75.44 695 GLU A N 1
ATOM 5547 C CA . GLU A 1 695 ? 14.524 29.646 -26.945 1.00 75.44 695 GLU A CA 1
ATOM 5548 C C . GLU A 1 695 ? 14.971 28.866 -28.198 1.00 75.44 695 GLU A C 1
ATOM 5550 O O . GLU A 1 695 ? 14.568 29.207 -29.304 1.00 75.44 695 GLU A O 1
ATOM 5555 N N . ARG A 1 696 ? 15.818 27.839 -28.031 1.00 76.00 696 ARG A N 1
ATOM 5556 C CA . ARG A 1 696 ? 16.318 26.929 -29.078 1.00 76.00 696 ARG A CA 1
ATOM 5557 C C . ARG A 1 696 ? 16.257 25.476 -28.602 1.00 76.00 696 ARG A C 1
ATOM 5559 O O . ARG A 1 696 ? 17.246 24.736 -28.645 1.00 76.00 696 ARG A O 1
ATOM 5566 N N . ILE A 1 697 ? 15.111 25.104 -28.035 1.00 78.50 697 ILE A N 1
ATOM 5567 C CA . ILE A 1 697 ? 14.912 23.806 -27.374 1.00 78.50 697 ILE A CA 1
ATOM 5568 C C . ILE A 1 697 ? 14.895 22.627 -28.363 1.00 78.50 697 ILE A C 1
ATOM 5570 O O . ILE A 1 697 ? 15.108 21.484 -27.966 1.00 78.50 697 ILE A O 1
ATOM 5574 N N . ASP A 1 698 ? 14.691 22.921 -29.647 1.00 71.44 698 ASP A N 1
ATOM 5575 C CA . ASP A 1 698 ? 14.759 22.010 -30.794 1.00 71.44 698 ASP A CA 1
ATOM 5576 C C . ASP A 1 698 ? 16.178 21.518 -31.100 1.00 71.44 698 ASP A C 1
ATOM 5578 O O . ASP A 1 698 ? 16.367 20.462 -31.704 1.00 71.44 698 ASP A O 1
ATOM 5582 N N . GLN A 1 699 ? 17.195 22.276 -30.688 1.00 81.81 699 GLN A N 1
ATOM 5583 C CA . GLN A 1 699 ? 18.574 21.966 -31.033 1.00 81.81 699 GLN A CA 1
ATOM 5584 C C . GLN A 1 699 ? 19.139 20.845 -30.161 1.00 81.81 699 GLN A C 1
ATOM 5586 O O . GLN A 1 699 ? 18.855 20.730 -28.969 1.00 81.81 699 GLN A O 1
ATOM 5591 N N . LYS A 1 700 ? 20.012 20.031 -30.760 1.00 86.81 700 LYS A N 1
ATOM 5592 C CA . LYS A 1 700 ? 20.808 19.041 -30.032 1.00 86.81 700 LYS A CA 1
ATOM 5593 C C . LYS A 1 700 ? 21.937 19.750 -29.284 1.00 86.81 700 LYS A C 1
ATOM 5595 O O . LYS A 1 700 ? 22.851 20.301 -29.896 1.00 86.81 700 LYS A O 1
ATOM 5600 N N . HIS A 1 701 ? 21.889 19.705 -27.957 1.00 87.00 701 HIS A N 1
ATOM 5601 C CA . HIS A 1 701 ? 22.869 20.306 -27.054 1.00 87.00 701 HIS A CA 1
ATOM 5602 C C . HIS A 1 701 ? 23.907 19.263 -26.647 1.00 87.00 701 HIS A C 1
ATOM 5604 O O . HIS A 1 701 ? 23.553 18.199 -26.146 1.00 87.00 701 HIS A O 1
ATOM 5610 N N . SER A 1 702 ? 25.193 19.556 -26.848 1.00 88.12 702 SER A N 1
ATOM 5611 C CA . SER A 1 702 ? 26.292 18.666 -26.451 1.00 88.12 702 SER A CA 1
ATOM 5612 C C . SER A 1 702 ? 26.931 19.166 -25.159 1.00 88.12 702 SER A C 1
ATOM 5614 O O . SER A 1 702 ? 27.612 20.192 -25.145 1.00 88.12 702 SER A O 1
ATOM 5616 N N . ILE A 1 703 ? 26.698 18.442 -24.068 1.00 88.50 703 ILE A N 1
ATOM 5617 C CA . ILE A 1 703 ? 26.953 18.907 -22.706 1.00 88.50 703 ILE A CA 1
ATOM 5618 C C . ILE A 1 703 ? 28.075 18.081 -22.075 1.00 88.50 703 ILE A C 1
ATOM 5620 O O . ILE A 1 703 ? 27.988 16.852 -22.041 1.00 88.50 703 ILE A O 1
ATOM 5624 N N . PRO A 1 704 ? 29.145 18.706 -21.561 1.00 86.25 704 PRO A N 1
ATOM 5625 C CA . PRO A 1 704 ? 30.224 17.972 -20.920 1.00 86.25 704 PRO A CA 1
ATOM 5626 C C . PRO A 1 704 ? 29.777 17.381 -19.578 1.00 86.25 704 PRO A C 1
ATOM 5628 O O . PRO A 1 704 ? 28.969 17.954 -18.847 1.00 86.25 704 PRO A O 1
ATOM 5631 N N . LYS A 1 705 ? 30.367 16.240 -19.213 1.00 83.38 705 LYS A N 1
ATOM 5632 C CA . LYS A 1 705 ? 30.126 15.555 -17.935 1.00 83.38 705 LYS A CA 1
ATOM 5633 C C . LYS A 1 705 ? 30.330 16.460 -16.708 1.00 83.38 705 LYS A C 1
ATOM 5635 O O . LYS A 1 705 ? 29.603 16.316 -15.732 1.00 83.38 705 LYS A O 1
ATOM 5640 N N . SER A 1 706 ? 31.260 17.414 -16.762 1.00 84.56 706 SER A N 1
ATOM 5641 C CA . SER A 1 706 ? 31.493 18.383 -15.680 1.00 84.56 706 SER A CA 1
ATOM 5642 C C . SER A 1 706 ? 30.270 19.259 -15.385 1.00 84.56 706 SER A C 1
ATOM 5644 O O . SER A 1 706 ? 29.952 19.474 -14.219 1.00 84.56 706 SER A O 1
ATOM 5646 N N . SER A 1 707 ? 29.535 19.697 -16.413 1.00 88.06 707 SER A N 1
ATOM 5647 C CA . SER A 1 707 ? 28.334 20.531 -16.245 1.00 88.06 707 SER A CA 1
ATOM 5648 C C . SER A 1 707 ? 27.196 19.781 -15.558 1.00 88.06 707 SER A C 1
ATOM 5650 O O . SER A 1 707 ? 26.433 20.379 -14.808 1.00 88.06 707 SER A O 1
ATOM 5652 N N . TYR A 1 708 ? 27.099 18.461 -15.747 1.00 88.50 708 TYR A N 1
ATOM 5653 C CA . TYR A 1 708 ? 26.152 17.635 -14.993 1.00 88.50 708 TYR A CA 1
ATOM 5654 C C . TYR A 1 708 ? 26.441 17.646 -13.495 1.00 88.50 708 TYR A C 1
ATOM 5656 O O . TYR A 1 708 ? 25.519 17.617 -12.684 1.00 88.50 708 TYR A O 1
ATOM 5664 N N . TYR A 1 709 ? 27.714 17.661 -13.117 1.00 87.25 709 TYR A N 1
ATOM 5665 C CA . TYR A 1 709 ? 28.102 17.631 -11.711 1.00 87.25 709 TYR A CA 1
ATOM 5666 C C . TYR A 1 709 ? 27.910 18.968 -11.053 1.00 87.25 709 TYR A C 1
ATOM 5668 O O . TYR A 1 709 ? 27.312 19.019 -9.986 1.00 87.25 709 TYR A O 1
ATOM 5676 N N . GLU A 1 710 ? 28.320 20.031 -11.735 1.00 88.94 710 GLU A N 1
ATOM 5677 C CA . GLU A 1 710 ? 28.038 21.389 -11.304 1.00 88.94 710 GLU A CA 1
ATOM 5678 C C . GLU A 1 710 ? 26.527 21.601 -11.129 1.00 88.94 710 GLU A C 1
ATOM 5680 O O . GLU A 1 710 ? 26.083 22.046 -10.072 1.00 88.94 710 GLU A O 1
ATOM 5685 N N . ALA A 1 711 ? 25.720 21.186 -12.114 1.00 90.06 711 ALA A N 1
ATOM 5686 C CA . ALA A 1 711 ? 24.266 21.284 -12.034 1.00 90.06 711 ALA A CA 1
ATOM 5687 C C . ALA A 1 711 ? 23.718 20.508 -10.833 1.00 90.06 711 ALA A C 1
ATOM 5689 O O . ALA A 1 711 ? 22.907 21.036 -10.071 1.00 90.06 711 ALA A O 1
ATOM 5690 N N . TYR A 1 712 ? 24.175 19.269 -10.635 1.00 89.75 712 TYR A N 1
ATOM 5691 C CA . TYR A 1 712 ? 23.714 18.459 -9.517 1.00 89.75 712 TYR A CA 1
ATOM 5692 C C . TYR A 1 712 ? 24.134 19.044 -8.170 1.00 89.75 712 TYR A C 1
ATOM 5694 O O . TYR A 1 712 ? 23.337 19.033 -7.241 1.00 89.75 712 TYR A O 1
ATOM 5702 N N . ASP A 1 713 ? 25.352 19.561 -8.037 1.00 87.50 713 ASP A N 1
ATOM 5703 C CA . ASP A 1 713 ? 25.853 20.098 -6.772 1.00 87.50 713 ASP A CA 1
ATOM 5704 C C . ASP A 1 713 ? 25.071 21.352 -6.357 1.00 87.50 713 ASP A C 1
ATOM 5706 O O . ASP A 1 713 ? 24.686 21.476 -5.190 1.00 87.50 713 ASP A O 1
ATOM 5710 N N . ILE A 1 714 ? 24.723 22.218 -7.315 1.00 88.62 714 ILE A N 1
ATOM 5711 C CA . ILE A 1 714 ? 23.832 23.362 -7.071 1.00 88.62 714 ILE A CA 1
ATOM 5712 C C . ILE A 1 714 ? 22.424 22.875 -6.697 1.00 88.62 714 ILE A C 1
ATOM 5714 O O . ILE A 1 714 ? 21.834 23.354 -5.726 1.00 88.62 714 ILE A O 1
ATOM 5718 N N . ILE A 1 715 ? 21.882 21.887 -7.418 1.00 88.75 715 ILE A N 1
ATOM 5719 C CA . ILE A 1 715 ? 20.583 21.287 -7.082 1.00 88.75 715 ILE A CA 1
ATOM 5720 C C . ILE A 1 715 ? 20.616 20.686 -5.675 1.00 88.75 715 ILE A C 1
ATOM 5722 O O . ILE A 1 715 ? 19.695 20.905 -4.897 1.00 88.75 715 ILE A O 1
ATOM 5726 N N . ASN A 1 716 ? 21.681 19.984 -5.301 1.00 86.56 716 ASN A N 1
ATOM 5727 C CA . ASN A 1 716 ? 21.823 19.359 -3.993 1.00 86.56 716 ASN A CA 1
ATOM 5728 C C . ASN A 1 716 ? 21.771 20.401 -2.867 1.00 86.56 716 ASN A C 1
ATOM 5730 O O . ASN A 1 716 ? 21.122 20.175 -1.847 1.00 86.56 716 ASN A O 1
ATOM 5734 N N . GLN A 1 717 ? 22.388 21.570 -3.065 1.00 85.31 717 GLN A N 1
ATOM 5735 C CA . GLN A 1 717 ? 22.282 22.692 -2.129 1.00 85.31 717 GLN A CA 1
ATOM 5736 C C . GLN A 1 717 ? 20.841 23.208 -2.009 1.00 85.31 717 GLN A C 1
ATOM 5738 O O . GLN A 1 717 ? 20.357 23.402 -0.892 1.00 85.31 717 GLN A O 1
ATOM 5743 N N . LEU A 1 718 ? 20.129 23.361 -3.132 1.00 85.00 718 LEU A N 1
ATOM 5744 C CA . LEU A 1 718 ? 18.713 23.753 -3.132 1.00 85.00 718 LEU A CA 1
ATOM 5745 C C . LEU A 1 718 ? 17.832 22.728 -2.404 1.00 85.00 718 LEU A C 1
ATOM 5747 O O . LEU A 1 718 ? 16.912 23.105 -1.679 1.00 85.00 718 LEU A O 1
ATOM 5751 N N . LEU A 1 719 ? 18.116 21.436 -2.575 1.00 84.81 719 LEU A N 1
ATOM 5752 C CA . LEU A 1 719 ? 17.357 20.348 -1.958 1.00 84.81 719 LEU A CA 1
ATOM 5753 C C . LEU A 1 719 ? 17.613 20.236 -0.450 1.00 84.81 719 LEU A C 1
ATOM 5755 O O . LEU A 1 719 ? 16.659 20.081 0.313 1.00 84.81 719 LEU A O 1
ATOM 5759 N N . ASN A 1 720 ? 18.865 20.379 -0.004 1.00 80.12 720 ASN A N 1
ATOM 5760 C CA . ASN A 1 720 ? 19.234 20.298 1.414 1.00 80.12 720 ASN A CA 1
ATOM 5761 C C . ASN A 1 720 ? 18.550 21.373 2.282 1.00 80.12 720 ASN A C 1
ATOM 5763 O O . ASN A 1 720 ? 18.330 21.145 3.469 1.00 80.12 720 ASN A O 1
ATOM 5767 N N . GLY A 1 721 ? 18.177 22.517 1.697 1.00 73.88 721 GLY A N 1
ATOM 5768 C CA . GLY A 1 721 ? 17.464 23.601 2.382 1.00 73.88 721 GLY A CA 1
ATOM 5769 C C . GLY A 1 721 ? 15.945 23.627 2.177 1.00 73.88 721 GLY A C 1
ATOM 5770 O O . GLY A 1 721 ? 15.283 24.498 2.737 1.00 73.88 721 GLY A O 1
ATOM 5771 N N . ASN A 1 722 ? 15.370 22.722 1.372 1.00 80.19 722 ASN A N 1
ATOM 5772 C CA . ASN A 1 722 ? 13.976 22.829 0.930 1.00 80.19 722 ASN A CA 1
ATOM 5773 C C . ASN A 1 722 ? 13.226 21.488 0.998 1.00 80.19 722 ASN A C 1
ATOM 5775 O O . ASN A 1 722 ? 13.071 20.762 0.010 1.00 80.19 722 ASN A O 1
ATOM 5779 N N . SER A 1 723 ? 12.709 21.168 2.189 1.00 73.94 723 SER A N 1
ATOM 5780 C CA . SER A 1 723 ? 11.955 19.931 2.441 1.00 73.94 723 SER A CA 1
ATOM 5781 C C . SER A 1 723 ? 10.670 19.828 1.608 1.00 73.94 723 SER A C 1
ATOM 5783 O O . SER A 1 723 ? 10.297 18.731 1.187 1.00 73.94 723 SER A O 1
ATOM 5785 N N . ALA A 1 724 ? 10.017 20.955 1.309 1.00 75.56 724 ALA A N 1
ATOM 5786 C CA . ALA A 1 724 ? 8.819 20.997 0.472 1.00 75.56 724 ALA A CA 1
ATOM 5787 C C . ALA A 1 724 ? 9.124 20.602 -0.983 1.00 75.56 724 ALA A C 1
ATOM 5789 O O . ALA A 1 724 ? 8.399 19.794 -1.567 1.00 75.56 724 ALA A O 1
ATOM 5790 N N . LEU A 1 725 ? 10.225 21.106 -1.550 1.00 83.12 725 LEU A N 1
ATOM 5791 C CA . LEU A 1 725 ? 10.687 20.733 -2.888 1.00 83.12 725 LEU A CA 1
ATOM 5792 C C . LEU A 1 725 ? 11.097 19.256 -2.950 1.00 83.12 725 LEU A C 1
ATOM 5794 O O . LEU A 1 725 ? 10.706 18.556 -3.882 1.00 83.12 725 LEU A O 1
ATOM 5798 N N . CYS A 1 726 ? 11.798 18.754 -1.930 1.00 76.81 726 CYS A N 1
ATOM 5799 C CA . CYS A 1 726 ? 12.151 17.335 -1.825 1.00 76.81 726 CYS A CA 1
ATOM 5800 C C . CYS A 1 726 ? 10.916 16.422 -1.817 1.00 76.81 726 CYS A C 1
ATOM 5802 O O . CYS A 1 726 ? 10.885 15.406 -2.519 1.00 76.81 726 CYS A O 1
ATOM 5804 N N . LYS A 1 727 ? 9.876 16.792 -1.057 1.00 74.50 727 LYS A N 1
ATOM 5805 C CA . LYS A 1 727 ? 8.592 16.074 -1.055 1.00 74.50 727 LYS A CA 1
ATOM 5806 C C . LYS A 1 727 ? 7.936 16.116 -2.441 1.00 74.50 727 LYS A C 1
ATOM 5808 O O . LYS A 1 727 ? 7.525 15.068 -2.934 1.00 74.50 727 LYS A O 1
ATOM 5813 N N . LYS A 1 728 ? 7.918 17.282 -3.103 1.00 81.81 728 LYS A N 1
ATOM 5814 C CA . LYS A 1 728 ? 7.346 17.457 -4.454 1.00 81.81 728 LYS A CA 1
ATOM 5815 C C . LYS A 1 728 ? 8.053 16.587 -5.506 1.00 81.81 728 LYS A C 1
ATOM 5817 O O . LYS A 1 728 ? 7.395 15.855 -6.242 1.00 81.81 728 LYS A O 1
ATOM 5822 N N . LEU A 1 729 ? 9.385 16.586 -5.531 1.00 82.44 729 LEU A N 1
ATOM 5823 C CA . LEU A 1 729 ? 10.183 15.751 -6.441 1.00 82.44 729 LEU A CA 1
ATOM 5824 C C . LEU A 1 729 ? 10.022 14.250 -6.168 1.00 82.44 729 LEU A C 1
ATOM 5826 O O . LEU A 1 729 ? 10.023 13.445 -7.103 1.00 82.44 729 LEU A O 1
ATOM 5830 N N . SER A 1 730 ? 9.835 13.877 -4.899 1.00 74.38 730 SER A N 1
ATOM 5831 C CA . SER A 1 730 ? 9.554 12.492 -4.513 1.00 74.38 730 SER A CA 1
ATOM 5832 C C . SER A 1 730 ? 8.170 12.049 -4.992 1.00 74.38 730 SER A C 1
ATOM 5834 O O . SER A 1 730 ? 8.050 10.956 -5.535 1.00 74.38 730 SER A O 1
ATOM 5836 N N . SER A 1 731 ? 7.143 12.903 -4.880 1.00 73.56 731 SER A N 1
ATOM 5837 C CA . SER A 1 731 ? 5.807 12.603 -5.425 1.00 73.56 731 SER A CA 1
ATOM 5838 C C . SER A 1 731 ? 5.776 12.515 -6.953 1.00 73.56 731 SER A C 1
ATOM 5840 O O . SER A 1 731 ? 4.932 11.822 -7.508 1.00 73.56 731 SER A O 1
ATOM 5842 N N . MET A 1 732 ? 6.724 13.168 -7.631 1.00 82.62 732 MET A N 1
ATOM 5843 C CA . MET A 1 732 ? 6.922 13.086 -9.083 1.00 82.62 732 MET A CA 1
ATOM 5844 C C . MET A 1 732 ? 7.722 11.845 -9.517 1.00 82.62 732 MET A C 1
ATOM 5846 O O . MET A 1 732 ? 8.052 11.704 -10.693 1.00 82.62 732 MET A O 1
ATOM 5850 N N . ASN A 1 733 ? 8.061 10.949 -8.581 1.00 80.00 733 ASN A N 1
ATOM 5851 C CA . ASN A 1 733 ? 8.861 9.743 -8.811 1.00 80.00 733 ASN A CA 1
ATOM 5852 C C . ASN A 1 733 ? 10.223 10.015 -9.468 1.00 80.00 733 ASN A C 1
ATOM 5854 O O . ASN A 1 733 ? 10.716 9.190 -10.232 1.00 80.00 733 ASN A O 1
ATOM 5858 N N . THR A 1 734 ? 10.838 11.168 -9.208 1.00 83.00 734 THR A N 1
ATOM 5859 C CA . THR A 1 734 ? 12.140 11.533 -9.791 1.00 83.00 734 THR A CA 1
ATOM 5860 C C . THR A 1 734 ? 13.309 10.939 -9.005 1.00 83.00 734 THR A C 1
ATOM 5862 O O . THR A 1 734 ? 13.206 10.656 -7.806 1.00 83.00 734 THR A O 1
ATOM 5865 N N . MET A 1 735 ? 14.452 10.779 -9.671 1.00 82.44 735 MET A N 1
ATOM 5866 C CA . MET A 1 735 ? 15.718 10.430 -9.020 1.00 82.44 735 MET A CA 1
ATOM 5867 C C . MET A 1 735 ? 16.421 11.630 -8.352 1.00 82.44 735 MET A C 1
ATOM 5869 O O . MET A 1 735 ? 17.403 11.435 -7.637 1.00 82.44 735 MET A O 1
ATOM 5873 N N . LEU A 1 736 ? 15.946 12.868 -8.533 1.00 84.44 736 LEU A N 1
ATOM 5874 C CA . LEU A 1 736 ? 16.537 14.053 -7.898 1.00 84.44 736 LEU A CA 1
ATOM 5875 C C . LEU A 1 736 ? 16.260 14.057 -6.389 1.00 84.44 736 LEU A C 1
ATOM 5877 O O . LEU A 1 736 ? 15.132 14.284 -5.950 1.00 84.44 736 LEU A O 1
ATOM 5881 N N . LYS A 1 737 ? 17.298 13.799 -5.585 1.00 81.50 737 LYS A N 1
ATOM 5882 C CA . LYS A 1 737 ? 17.208 13.693 -4.120 1.00 81.50 737 LYS A CA 1
ATOM 5883 C C . LYS A 1 737 ? 18.450 14.280 -3.445 1.00 81.50 737 LYS A C 1
ATOM 5885 O O . LYS A 1 737 ? 19.530 14.219 -4.031 1.00 81.50 737 LYS A O 1
ATOM 5890 N N . PRO A 1 738 ? 18.344 14.806 -2.213 1.00 76.50 738 PRO A N 1
ATOM 5891 C CA . PRO A 1 738 ? 19.524 15.253 -1.491 1.00 76.50 738 PRO A CA 1
ATOM 5892 C C . PRO A 1 738 ? 20.492 14.089 -1.259 1.00 76.50 738 PRO A C 1
ATOM 5894 O O . PRO A 1 738 ? 20.108 13.034 -0.752 1.00 76.50 738 PRO A O 1
ATOM 5897 N N . ILE A 1 739 ? 21.752 14.292 -1.624 1.00 71.94 739 ILE A N 1
ATOM 5898 C CA . ILE A 1 739 ? 22.854 13.380 -1.332 1.00 71.94 739 ILE A CA 1
ATOM 5899 C C . ILE A 1 739 ? 23.436 13.797 0.018 1.00 71.94 739 ILE A C 1
ATOM 5901 O O . ILE A 1 739 ? 23.972 14.898 0.151 1.00 71.94 739 ILE A O 1
ATOM 5905 N N . THR A 1 740 ? 23.306 12.919 1.017 1.00 57.34 740 THR A N 1
ATOM 5906 C CA . THR A 1 740 ? 23.728 13.177 2.409 1.00 57.34 740 THR A CA 1
ATOM 5907 C C . THR A 1 740 ? 24.972 12.391 2.836 1.00 57.34 740 THR A C 1
ATOM 5909 O O . THR A 1 740 ? 25.522 12.672 3.899 1.00 57.34 740 THR A O 1
ATOM 5912 N N . SER A 1 741 ? 25.452 11.446 2.018 1.00 48.44 741 SER A N 1
ATOM 5913 C CA . SER A 1 741 ? 26.724 10.741 2.226 1.00 48.44 741 SER A CA 1
ATOM 5914 C C . SER A 1 741 ? 27.687 10.971 1.059 1.00 48.44 741 SER A C 1
ATOM 5916 O O . SER A 1 741 ? 27.275 11.101 -0.093 1.00 48.44 741 SER A O 1
ATOM 5918 N N . GLN A 1 742 ? 28.990 10.976 1.353 1.00 43.53 742 GLN A N 1
ATOM 5919 C CA . GLN A 1 742 ? 30.064 11.066 0.353 1.00 43.53 742 GLN A CA 1
ATOM 5920 C C . GLN A 1 742 ? 30.191 9.801 -0.526 1.00 43.53 742 GLN A C 1
ATOM 5922 O O . GLN A 1 742 ? 30.963 9.797 -1.474 1.00 43.53 742 GLN A O 1
ATOM 5927 N N . SER A 1 743 ? 29.426 8.741 -0.239 1.00 37.91 743 SER A N 1
ATOM 5928 C CA . SER A 1 743 ? 29.520 7.417 -0.873 1.00 37.91 743 SER A CA 1
ATOM 5929 C C . SER A 1 743 ? 28.636 7.235 -2.117 1.00 37.91 743 SER A C 1
ATOM 5931 O O . SER A 1 743 ? 28.447 6.111 -2.576 1.00 37.91 743 SER A O 1
ATOM 5933 N N . HIS A 1 744 ? 28.029 8.301 -2.645 1.00 49.72 744 HIS A N 1
ATOM 5934 C CA . HIS A 1 744 ? 27.250 8.221 -3.881 1.00 49.72 744 HIS A CA 1
ATOM 5935 C C . HIS A 1 744 ? 28.153 8.420 -5.098 1.00 49.72 744 HIS A C 1
ATOM 5937 O O . HIS A 1 744 ? 28.772 9.471 -5.252 1.00 49.72 744 HIS A O 1
ATOM 5943 N N . SER A 1 745 ? 28.192 7.414 -5.977 1.00 55.38 745 SER A N 1
ATOM 5944 C CA . SER A 1 745 ? 29.046 7.440 -7.159 1.00 55.38 745 SER A CA 1
ATOM 5945 C C . SER A 1 745 ? 28.671 8.579 -8.112 1.00 55.38 745 SER A C 1
ATOM 5947 O O . SER A 1 745 ? 27.502 8.899 -8.335 1.00 55.38 745 SER A O 1
ATOM 5949 N N . GLU A 1 746 ? 29.698 9.160 -8.718 1.00 61.62 746 GLU A N 1
ATOM 5950 C CA . GLU A 1 746 ? 29.693 10.033 -9.896 1.00 61.62 746 GLU A CA 1
ATOM 5951 C C . GLU A 1 746 ? 28.571 9.716 -10.920 1.00 61.62 746 GLU A C 1
ATOM 5953 O O . GLU A 1 746 ? 27.897 10.616 -11.428 1.00 61.62 746 GLU A O 1
ATOM 5958 N N . GLY A 1 747 ? 28.276 8.431 -11.158 1.00 68.94 747 GLY A N 1
ATOM 5959 C CA . GLY A 1 747 ? 27.216 7.984 -12.069 1.00 68.94 747 GLY A CA 1
ATOM 5960 C C . GLY A 1 747 ? 25.778 8.256 -11.599 1.00 68.94 747 GLY A C 1
ATOM 5961 O O . GLY A 1 747 ? 24.865 8.324 -12.423 1.00 68.94 747 GLY A O 1
ATOM 5962 N N . TYR A 1 748 ? 25.532 8.438 -10.297 1.00 77.56 748 TYR A N 1
ATOM 5963 C CA . TYR A 1 748 ? 24.208 8.808 -9.787 1.00 77.56 748 TYR A CA 1
ATOM 5964 C C . TYR A 1 748 ? 23.792 10.208 -10.247 1.00 77.56 748 TYR A C 1
ATOM 5966 O O . TYR A 1 748 ? 22.663 10.371 -10.705 1.00 77.56 748 TYR A O 1
ATOM 5974 N N . LYS A 1 749 ? 24.703 11.192 -10.192 1.00 83.00 749 LYS A N 1
ATOM 5975 C CA . LYS A 1 749 ? 24.417 12.590 -10.563 1.00 83.00 749 LYS A CA 1
ATOM 5976 C C . LYS A 1 749 ? 23.887 12.687 -11.997 1.00 83.00 749 LYS A C 1
ATOM 5978 O O . LYS A 1 749 ? 22.845 13.291 -12.243 1.00 83.00 749 LYS A O 1
ATOM 5983 N N . THR A 1 750 ? 24.563 12.019 -12.934 1.00 83.56 750 THR A N 1
ATOM 5984 C CA . THR A 1 750 ? 24.149 11.977 -14.343 1.00 83.56 750 THR A CA 1
ATOM 5985 C C . THR A 1 750 ? 22.817 11.257 -14.531 1.00 83.56 750 THR A C 1
ATOM 5987 O O . THR A 1 750 ? 21.934 11.789 -15.200 1.00 83.56 750 THR A O 1
ATOM 5990 N N . ARG A 1 751 ? 22.639 10.075 -13.921 1.00 82.06 751 ARG A N 1
ATOM 5991 C CA . ARG A 1 751 ? 21.378 9.321 -14.019 1.00 82.06 751 ARG A CA 1
ATOM 5992 C C . ARG A 1 751 ? 20.197 10.113 -13.473 1.00 82.06 751 ARG A C 1
ATOM 5994 O O . ARG A 1 751 ? 19.145 10.120 -14.096 1.00 82.06 751 ARG A O 1
ATOM 6001 N N . ALA A 1 752 ? 20.381 10.805 -12.353 1.00 84.44 752 ALA A N 1
ATOM 6002 C CA . ALA A 1 752 ? 19.320 11.574 -11.724 1.00 84.44 752 ALA A CA 1
ATOM 6003 C C . ALA A 1 752 ? 18.872 12.773 -12.574 1.00 84.44 752 ALA A C 1
ATOM 6005 O O . ALA A 1 752 ? 17.674 13.030 -12.681 1.00 84.44 752 ALA A O 1
ATOM 6006 N N . ILE A 1 753 ? 19.815 13.467 -13.218 1.00 91.06 753 ILE A N 1
ATOM 6007 C CA . ILE A 1 753 ? 19.499 14.541 -14.168 1.00 91.06 753 ILE A CA 1
ATOM 6008 C C . ILE A 1 753 ? 18.823 13.980 -15.424 1.00 91.06 753 ILE A C 1
ATOM 6010 O O . ILE A 1 753 ? 17.794 14.510 -15.832 1.00 91.06 753 ILE A O 1
ATOM 6014 N N . ASN A 1 754 ? 19.351 12.906 -16.018 1.00 91.00 754 ASN A N 1
ATOM 6015 C CA . ASN A 1 754 ? 18.766 12.316 -17.228 1.00 91.00 754 ASN A CA 1
ATOM 6016 C C . ASN A 1 754 ? 17.363 11.749 -16.979 1.00 91.00 754 ASN A C 1
ATOM 6018 O O . ASN A 1 754 ? 16.491 11.928 -17.819 1.00 91.00 754 ASN A O 1
ATOM 6022 N N . ASP A 1 755 ? 17.115 11.130 -15.820 1.00 90.44 755 ASP A N 1
ATOM 6023 C CA . ASP A 1 755 ? 15.774 10.699 -15.404 1.00 90.44 755 ASP A CA 1
ATOM 6024 C C . ASP A 1 755 ? 14.798 11.883 -15.362 1.00 90.44 755 ASP A C 1
ATOM 6026 O O . ASP A 1 755 ? 13.690 11.804 -15.890 1.00 90.44 755 ASP A O 1
ATOM 6030 N N . PHE A 1 756 ? 15.222 13.006 -14.776 1.00 93.31 756 PHE A N 1
ATOM 6031 C CA . PHE A 1 756 ? 14.395 14.205 -14.701 1.00 93.31 756 PHE A CA 1
ATOM 6032 C C . PHE A 1 756 ? 14.145 14.835 -16.080 1.00 93.31 756 PHE A C 1
ATOM 6034 O O . PHE A 1 756 ? 13.003 15.149 -16.406 1.00 93.31 756 PHE A O 1
ATOM 6041 N N . LEU A 1 757 ? 15.181 14.968 -16.913 1.00 93.19 757 LEU A N 1
ATOM 6042 C CA . LEU A 1 757 ? 15.065 15.496 -18.277 1.00 93.19 757 LEU A CA 1
ATOM 6043 C C . LEU A 1 757 ? 14.196 14.600 -19.168 1.00 93.19 757 LEU A C 1
ATOM 6045 O O . LEU A 1 757 ? 13.340 15.106 -19.889 1.00 93.19 757 LEU A O 1
ATOM 6049 N N . SER A 1 758 ? 14.346 13.278 -19.071 1.00 91.94 758 SER A N 1
ATOM 6050 C CA . SER A 1 758 ? 13.518 12.329 -19.820 1.00 91.94 758 SER A CA 1
ATOM 6051 C C . SER A 1 758 ? 12.042 12.462 -19.466 1.00 91.94 758 SER A C 1
ATOM 6053 O O . SER A 1 758 ? 11.194 12.535 -20.357 1.00 91.94 758 SER A O 1
ATOM 6055 N N . LYS A 1 759 ? 11.738 12.643 -18.176 1.00 93.56 759 LYS A N 1
ATOM 6056 C CA . LYS A 1 759 ? 10.378 12.930 -17.708 1.00 93.56 759 LYS A CA 1
ATOM 6057 C C . LYS A 1 759 ? 9.825 14.250 -18.221 1.00 93.56 759 LYS A C 1
ATOM 6059 O O . LYS A 1 759 ? 8.625 14.332 -18.454 1.00 93.56 759 LYS A O 1
ATOM 6064 N N . LEU A 1 760 ? 10.664 15.260 -18.430 1.00 93.06 760 LEU A N 1
ATOM 6065 C CA . LEU A 1 760 ? 10.259 16.519 -19.063 1.00 93.06 760 LEU A CA 1
ATOM 6066 C C . LEU A 1 760 ? 10.063 16.396 -20.586 1.00 93.06 760 LEU A C 1
ATOM 6068 O O . LEU A 1 760 ? 9.523 17.316 -21.186 1.00 93.06 760 LEU A O 1
ATOM 6072 N N . GLY A 1 761 ? 10.459 15.276 -21.201 1.00 92.38 761 GLY A N 1
ATOM 6073 C CA . GLY A 1 761 ? 10.294 15.012 -22.634 1.00 92.38 761 GLY A CA 1
ATOM 6074 C C . GLY A 1 761 ? 11.578 15.100 -23.464 1.00 92.38 761 GLY A C 1
ATOM 6075 O O . GLY A 1 761 ? 11.500 15.115 -24.690 1.00 92.38 761 GLY A O 1
ATOM 6076 N N . PHE A 1 762 ? 12.754 15.161 -22.835 1.00 92.44 762 PHE A N 1
ATOM 6077 C CA . PHE A 1 762 ? 14.036 15.160 -23.544 1.00 92.44 762 PHE A CA 1
ATOM 6078 C C . PHE A 1 762 ? 14.549 13.741 -23.800 1.00 92.44 762 PHE A C 1
ATOM 6080 O O . PHE A 1 762 ? 14.434 12.858 -22.951 1.00 92.44 762 PHE A O 1
ATOM 6087 N N . ASP A 1 763 ? 15.208 13.544 -24.933 1.00 89.81 763 ASP A N 1
ATOM 6088 C CA . ASP A 1 763 ? 16.060 12.383 -25.147 1.00 89.81 763 ASP A CA 1
ATOM 6089 C C . ASP A 1 763 ? 17.495 12.710 -24.738 1.00 89.81 763 ASP A C 1
ATOM 6091 O O . ASP A 1 763 ? 17.980 13.837 -24.885 1.00 89.81 763 ASP A O 1
ATOM 6095 N N . THR A 1 764 ? 18.183 11.702 -24.206 1.00 87.44 764 THR A N 1
ATOM 6096 C CA . THR A 1 764 ? 19.577 11.818 -23.782 1.00 87.44 764 THR A CA 1
ATOM 6097 C C . THR A 1 764 ? 20.382 10.669 -24.359 1.00 87.44 764 THR A C 1
ATOM 6099 O O . THR A 1 764 ? 20.022 9.506 -24.180 1.00 87.44 764 THR A O 1
ATOM 6102 N N . GLU A 1 765 ? 21.497 10.986 -24.999 1.00 85.94 765 GLU A N 1
ATOM 6103 C CA . GLU A 1 765 ? 22.412 10.024 -25.605 1.00 85.94 765 GLU A CA 1
ATOM 6104 C C . GLU A 1 765 ? 23.831 10.325 -25.136 1.00 85.94 765 GLU A C 1
ATOM 6106 O O . GLU A 1 765 ? 24.259 11.478 -25.090 1.00 85.94 765 GLU A O 1
ATOM 6111 N N . VAL A 1 766 ? 24.591 9.295 -24.783 1.00 78.06 766 VAL A N 1
ATOM 6112 C CA . VAL A 1 766 ? 25.992 9.475 -24.403 1.00 78.06 766 VAL A CA 1
ATOM 6113 C C . VAL A 1 766 ? 26.841 9.512 -25.670 1.00 78.06 766 VAL A C 1
ATOM 6115 O O . VAL A 1 766 ? 26.826 8.566 -26.453 1.00 78.06 766 VAL A O 1
ATOM 6118 N N . ASP A 1 767 ? 27.631 10.570 -25.857 1.00 72.31 767 ASP A N 1
ATOM 6119 C CA . ASP A 1 767 ? 28.623 10.596 -26.928 1.00 72.31 767 ASP A CA 1
ATOM 6120 C C . ASP A 1 767 ? 29.790 9.678 -26.550 1.00 72.31 767 ASP A C 1
ATOM 6122 O O . ASP A 1 767 ? 30.605 9.974 -25.671 1.00 72.31 767 ASP A O 1
ATOM 6126 N N . HIS A 1 768 ? 29.836 8.512 -27.188 1.00 59.44 768 HIS A N 1
ATOM 6127 C CA . HIS A 1 768 ? 30.865 7.505 -26.958 1.00 59.44 768 HIS A CA 1
ATOM 6128 C C . HIS A 1 768 ? 32.168 7.774 -27.717 1.00 59.44 768 HIS A C 1
ATOM 6130 O O . HIS A 1 768 ? 33.120 7.021 -27.534 1.00 59.44 768 HIS A O 1
ATOM 6136 N N . LYS A 1 769 ? 32.243 8.837 -28.531 1.00 54.69 769 LYS A N 1
ATOM 6137 C CA . LYS A 1 769 ? 33.446 9.179 -29.307 1.00 54.69 769 LYS A CA 1
ATOM 6138 C C . LYS A 1 769 ? 34.509 9.922 -28.492 1.00 54.69 769 LYS A C 1
ATOM 6140 O O . LYS A 1 769 ? 35.625 10.091 -28.977 1.00 54.69 769 LYS A O 1
ATOM 6145 N N . THR A 1 770 ? 34.199 10.377 -27.275 1.00 49.34 770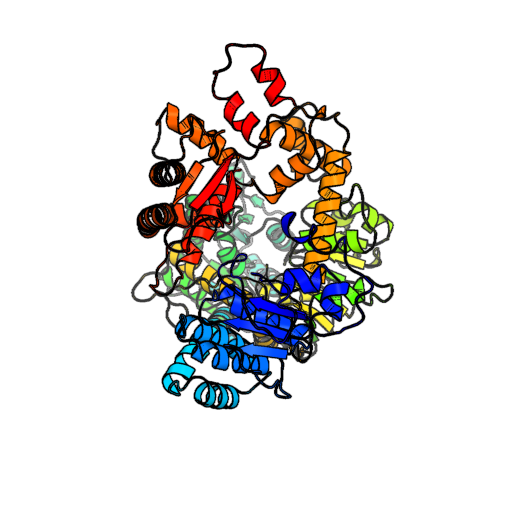 THR A N 1
ATOM 6146 C CA . THR A 1 770 ? 35.140 11.112 -26.415 1.00 49.34 770 THR A CA 1
ATOM 6147 C C . THR A 1 770 ? 35.627 10.273 -25.224 1.00 49.34 770 THR A C 1
ATOM 6149 O O . THR A 1 770 ? 34.850 9.589 -24.559 1.00 49.34 770 THR A O 1
ATOM 6152 N N . ASN A 1 771 ? 36.937 10.333 -24.929 1.00 48.47 771 ASN A N 1
ATOM 6153 C CA . ASN A 1 771 ? 37.560 9.668 -23.771 1.00 48.47 771 ASN A CA 1
ATOM 6154 C C . ASN A 1 771 ? 36.855 10.035 -22.449 1.00 48.47 771 ASN A C 1
ATOM 6156 O O . ASN A 1 771 ? 36.297 11.120 -22.323 1.00 48.47 771 ASN A O 1
ATOM 6160 N N . GLY A 1 772 ? 36.942 9.173 -21.425 1.00 49.84 772 GLY A N 1
ATOM 6161 C CA . GLY A 1 772 ? 36.179 9.295 -20.167 1.00 49.84 772 GLY A CA 1
ATOM 6162 C C . GLY A 1 772 ? 36.266 10.643 -19.425 1.00 49.84 772 GLY A C 1
ATOM 6163 O O . GLY A 1 772 ? 35.296 11.021 -18.768 1.00 49.84 772 GLY A O 1
ATOM 6164 N N . ASN A 1 773 ? 37.364 11.393 -19.581 1.00 45.28 773 ASN A N 1
ATOM 6165 C CA . ASN A 1 773 ? 37.543 12.736 -19.001 1.00 45.28 773 ASN A CA 1
ATOM 6166 C C . ASN A 1 773 ? 36.856 13.857 -19.809 1.00 45.28 773 ASN A C 1
ATOM 6168 O O . ASN A 1 773 ? 36.665 14.954 -19.298 1.00 45.28 773 ASN A O 1
ATOM 6172 N N . TYR A 1 774 ? 36.449 13.573 -21.048 1.00 52.09 774 TYR A N 1
ATOM 6173 C CA . TYR A 1 774 ? 35.787 14.487 -21.986 1.00 52.09 774 TYR A CA 1
ATOM 6174 C C . TYR A 1 774 ? 34.412 13.965 -22.428 1.00 52.09 774 TYR A C 1
ATOM 6176 O O . TYR A 1 774 ? 33.896 14.390 -23.466 1.00 52.09 774 TYR A O 1
ATOM 6184 N N . ARG A 1 775 ? 33.826 13.019 -21.676 1.00 67.38 775 ARG A N 1
ATOM 6185 C CA . ARG A 1 775 ? 32.519 12.428 -21.993 1.00 67.38 775 ARG A CA 1
ATOM 6186 C C . ARG A 1 775 ? 31.484 13.546 -22.137 1.00 67.38 775 ARG A C 1
ATOM 6188 O O . ARG A 1 775 ? 31.336 14.374 -21.234 1.00 67.38 775 ARG A O 1
ATOM 6195 N N . LYS A 1 776 ? 30.793 13.567 -23.276 1.00 75.88 776 LYS A N 1
ATOM 6196 C CA . LYS A 1 776 ? 29.684 14.486 -23.535 1.00 75.88 776 LYS A CA 1
ATOM 6197 C C . LYS A 1 776 ? 28.369 13.721 -23.557 1.00 75.88 776 LYS A C 1
ATOM 6199 O O . LYS A 1 776 ? 28.330 12.537 -23.884 1.00 75.88 776 LYS A O 1
ATOM 6204 N N . TYR A 1 777 ? 27.303 14.411 -23.197 1.00 84.25 777 TYR A N 1
ATOM 6205 C CA . TYR A 1 777 ? 25.935 13.937 -23.291 1.00 84.25 777 TYR A CA 1
ATOM 6206 C C . TYR A 1 777 ? 25.223 14.823 -24.290 1.00 84.25 777 TYR A C 1
ATOM 6208 O O . TYR A 1 777 ? 25.247 16.047 -24.170 1.00 84.25 777 TYR A O 1
ATOM 6216 N N . ASN A 1 778 ? 24.623 14.203 -25.289 1.00 87.56 778 ASN A N 1
ATOM 6217 C CA . ASN A 1 778 ? 23.775 14.904 -26.216 1.00 87.56 778 ASN A CA 1
ATOM 6218 C C . ASN A 1 778 ? 22.345 14.882 -25.691 1.00 87.56 778 ASN A C 1
ATOM 6220 O O . ASN A 1 778 ? 21.824 13.816 -25.366 1.00 87.56 778 ASN A O 1
ATOM 6224 N N . ILE A 1 779 ? 21.730 16.055 -25.621 1.00 89.88 779 ILE A N 1
ATOM 6225 C CA . ILE A 1 779 ? 20.374 16.246 -25.114 1.00 89.88 779 ILE A CA 1
ATOM 6226 C C . ILE A 1 779 ? 19.585 17.027 -26.157 1.00 89.88 779 ILE A C 1
ATOM 6228 O O . ILE A 1 779 ? 20.069 18.037 -26.661 1.00 89.88 779 ILE A O 1
ATOM 6232 N N . TRP A 1 780 ? 18.386 16.570 -26.490 1.00 91.06 780 TRP A N 1
ATOM 6233 C CA . TRP A 1 780 ? 17.464 17.285 -27.374 1.00 91.06 780 TRP A CA 1
ATOM 6234 C C . TRP A 1 780 ? 16.029 17.011 -26.940 1.00 91.06 780 TRP A C 1
ATOM 6236 O O . TRP A 1 780 ? 15.753 15.992 -26.303 1.00 91.06 780 TRP A O 1
ATOM 6246 N N . LEU A 1 781 ? 15.114 17.930 -27.238 1.00 91.62 781 LEU A N 1
ATOM 6247 C CA . LEU A 1 781 ? 13.701 17.687 -26.985 1.00 91.62 781 LEU A CA 1
ATOM 6248 C C . LEU A 1 781 ? 13.185 16.639 -27.976 1.00 91.62 781 LEU A C 1
ATOM 6250 O O . LEU A 1 781 ? 13.446 16.738 -29.175 1.00 91.62 781 LEU A O 1
ATOM 6254 N N . ASN A 1 782 ? 12.472 15.626 -27.484 1.00 92.06 782 ASN A N 1
ATOM 6255 C CA . ASN A 1 782 ? 11.909 14.597 -28.349 1.00 92.06 782 ASN A CA 1
ATOM 6256 C C . ASN A 1 782 ? 10.912 15.222 -29.344 1.00 92.06 782 ASN A C 1
ATOM 6258 O O . ASN A 1 782 ? 10.149 16.125 -28.985 1.00 92.06 782 ASN A O 1
ATOM 6262 N N . SER A 1 783 ? 10.883 14.717 -30.579 1.00 88.88 783 SER A N 1
ATOM 6263 C CA . SER A 1 783 ? 10.020 15.234 -31.649 1.00 88.88 783 SER A CA 1
ATOM 6264 C C . SER A 1 783 ? 8.532 15.214 -31.292 1.00 88.88 783 SER A C 1
ATOM 6266 O O . SER A 1 783 ? 7.804 16.093 -31.729 1.00 88.88 783 SER A O 1
ATOM 6268 N N . HIS A 1 784 ? 8.074 14.283 -30.451 1.00 90.38 784 HIS A N 1
ATOM 6269 C CA . HIS A 1 784 ? 6.684 14.234 -29.989 1.00 90.38 784 HIS A CA 1
ATOM 6270 C C . HIS A 1 784 ? 6.368 15.252 -28.885 1.00 90.38 784 HIS A C 1
ATOM 6272 O O . HIS A 1 784 ? 5.213 15.630 -28.722 1.00 90.38 784 HIS A O 1
ATOM 6278 N N . ALA A 1 785 ? 7.363 15.703 -28.112 1.00 89.00 785 ALA A N 1
ATOM 6279 C CA . ALA A 1 785 ? 7.177 16.779 -27.134 1.00 89.00 785 ALA A CA 1
ATOM 6280 C C . ALA A 1 785 ? 7.212 18.165 -27.790 1.00 89.00 785 ALA A C 1
ATOM 6282 O O . ALA A 1 785 ? 6.598 19.102 -27.276 1.00 89.00 785 ALA A O 1
ATOM 6283 N N . TYR A 1 786 ? 7.918 18.295 -28.913 1.00 86.06 786 TYR A N 1
ATOM 6284 C CA . TYR A 1 786 ? 8.202 19.570 -29.563 1.00 86.06 786 TYR A CA 1
ATOM 6285 C C . TYR A 1 786 ? 6.959 20.409 -29.930 1.00 86.06 786 TYR A C 1
ATOM 6287 O O . TYR A 1 786 ? 6.931 21.578 -29.527 1.00 86.06 786 TYR A O 1
ATOM 6295 N N . PRO A 1 787 ? 5.894 19.862 -30.562 1.00 85.00 787 PRO A N 1
ATOM 6296 C CA . PRO A 1 787 ? 4.696 20.640 -30.896 1.00 85.00 787 PRO A CA 1
ATOM 6297 C C . PRO A 1 787 ? 4.049 21.268 -29.660 1.00 85.00 787 PRO A C 1
ATOM 6299 O O . PRO A 1 787 ? 3.587 22.408 -29.696 1.00 85.00 787 PRO A O 1
ATOM 6302 N N . SER A 1 788 ? 4.091 20.552 -28.534 1.00 85.81 788 SER A N 1
ATOM 6303 C CA . SER A 1 788 ? 3.467 20.994 -27.291 1.00 85.81 788 SER A CA 1
ATOM 6304 C C . SER A 1 788 ? 4.169 22.163 -26.599 1.00 85.81 788 SER A C 1
ATOM 6306 O O . SER A 1 788 ? 3.557 22.869 -25.800 1.00 85.81 788 SER A O 1
ATOM 6308 N N . ILE A 1 789 ? 5.449 22.373 -26.911 1.00 84.69 789 ILE A N 1
ATOM 6309 C CA . ILE A 1 789 ? 6.233 23.497 -26.399 1.00 84.69 789 ILE A CA 1
ATOM 6310 C C . ILE A 1 789 ? 6.127 24.702 -27.343 1.00 84.69 789 ILE A C 1
ATOM 6312 O O . ILE A 1 789 ? 6.067 25.838 -26.879 1.00 84.69 789 ILE A O 1
ATOM 6316 N N . LEU A 1 790 ? 6.054 24.471 -28.658 1.00 71.56 790 LEU A N 1
ATOM 6317 C CA . LEU A 1 790 ? 5.989 25.532 -29.668 1.00 71.56 790 LEU A CA 1
ATOM 6318 C C . LEU A 1 790 ? 4.649 26.262 -29.732 1.00 71.56 790 LEU A C 1
ATOM 6320 O O . LEU A 1 790 ? 4.644 27.475 -29.893 1.00 71.56 790 LEU A O 1
ATOM 6324 N N . ASN A 1 791 ? 3.518 25.567 -29.588 1.00 56.94 791 ASN A N 1
ATOM 6325 C CA . ASN A 1 791 ? 2.188 26.163 -29.799 1.00 56.94 791 ASN A CA 1
ATOM 6326 C C . ASN A 1 791 ? 1.826 27.273 -28.780 1.00 56.94 791 ASN A C 1
ATOM 6328 O O . ASN A 1 791 ? 0.800 27.932 -28.906 1.00 56.94 791 ASN A O 1
ATOM 6332 N N . LYS A 1 792 ? 2.668 27.480 -27.759 1.00 52.47 792 LYS A N 1
ATOM 6333 C CA . LYS A 1 792 ? 2.560 28.547 -26.748 1.00 52.47 792 LYS A CA 1
ATOM 6334 C C . LYS A 1 792 ? 3.563 29.690 -26.949 1.00 52.47 792 LYS A C 1
ATOM 6336 O O . LYS A 1 792 ? 3.520 30.689 -26.233 1.00 52.47 792 LYS A O 1
ATOM 6341 N N . HIS A 1 793 ? 4.465 29.551 -27.916 1.00 46.12 793 HIS A N 1
ATOM 6342 C CA . HIS A 1 793 ? 5.370 30.588 -28.383 1.00 46.12 793 HIS A CA 1
ATOM 6343 C C . HIS A 1 793 ? 4.904 31.005 -29.783 1.00 46.12 793 HIS A C 1
ATOM 6345 O O . HIS A 1 793 ? 5.232 30.336 -30.756 1.00 46.12 793 HIS A O 1
ATOM 6351 N N . ASP A 1 794 ? 4.144 32.100 -29.897 1.00 40.12 794 ASP A N 1
ATOM 6352 C CA . ASP A 1 794 ? 3.813 32.743 -31.181 1.00 40.12 794 ASP A CA 1
ATOM 6353 C C . ASP A 1 794 ? 5.102 33.156 -31.923 1.00 40.12 794 ASP A C 1
ATOM 6355 O O . ASP A 1 794 ? 5.562 34.293 -31.838 1.00 40.12 794 ASP A O 1
ATOM 6359 N N . TYR A 1 795 ? 5.732 32.214 -32.620 1.00 41.53 795 TYR A N 1
ATOM 6360 C CA . TYR A 1 795 ? 6.927 32.425 -33.431 1.00 41.53 795 TYR A CA 1
ATOM 6361 C C . TYR A 1 795 ? 6.880 31.556 -34.692 1.00 41.53 795 TYR A C 1
ATOM 6363 O O . TYR A 1 795 ? 7.828 30.847 -34.999 1.00 41.53 795 TYR A O 1
ATOM 6371 N N . TYR A 1 796 ? 5.792 31.641 -35.461 1.00 40.47 796 TYR A N 1
ATOM 6372 C CA . TYR A 1 796 ? 5.808 31.218 -36.864 1.00 40.47 796 TYR A CA 1
ATOM 6373 C C . TYR A 1 796 ? 5.053 32.215 -37.746 1.00 40.47 796 TYR A C 1
ATOM 6375 O O . TYR A 1 796 ? 3.834 32.175 -37.873 1.00 40.47 796 TYR A O 1
ATOM 6383 N N . GLU A 1 797 ? 5.809 33.106 -38.392 1.00 37.78 797 GLU A N 1
ATOM 6384 C CA . GLU A 1 797 ? 5.315 34.009 -39.441 1.00 37.78 797 GLU A CA 1
ATOM 6385 C C . GLU A 1 797 ? 5.202 33.330 -40.822 1.00 37.78 797 GLU A C 1
ATOM 6387 O O . GLU A 1 797 ? 4.815 33.994 -41.784 1.00 37.78 797 GLU A O 1
ATOM 6392 N N . THR A 1 798 ? 5.494 32.027 -40.989 1.00 42.66 798 THR A N 1
ATOM 6393 C CA . THR A 1 798 ? 5.396 31.401 -42.323 1.00 42.66 798 THR A CA 1
ATOM 6394 C C . THR A 1 798 ? 4.784 29.999 -42.372 1.00 42.66 798 THR A C 1
ATOM 6396 O O . THR A 1 798 ? 5.051 29.122 -41.560 1.00 42.66 798 THR A O 1
ATOM 6399 N N . SER A 1 799 ? 3.976 29.779 -43.417 1.00 38.59 799 SER A N 1
ATOM 6400 C CA . SER A 1 799 ? 3.214 28.549 -43.705 1.00 38.59 799 SER A CA 1
ATOM 6401 C C . SER A 1 799 ? 4.039 27.271 -43.958 1.00 38.59 799 SER A C 1
ATOM 6403 O O . SER A 1 799 ? 3.452 26.206 -44.159 1.00 38.59 799 SER A O 1
ATOM 6405 N N . LEU A 1 800 ? 5.376 27.351 -43.974 1.00 37.97 800 LEU A N 1
ATOM 6406 C CA . LEU A 1 800 ? 6.249 26.188 -44.169 1.00 37.97 800 LEU A CA 1
ATOM 6407 C C . LEU A 1 800 ? 6.495 25.406 -42.871 1.00 37.97 800 LEU A C 1
ATOM 6409 O O . LEU A 1 800 ? 6.588 24.181 -42.922 1.00 37.97 800 LEU A O 1
ATOM 6413 N N . ASP A 1 801 ? 6.532 26.079 -41.722 1.00 42.97 801 ASP A N 1
ATOM 6414 C CA . ASP A 1 801 ? 6.884 25.450 -40.443 1.00 42.97 801 ASP A CA 1
ATOM 6415 C C . ASP A 1 801 ? 5.750 24.574 -39.892 1.00 42.97 801 ASP A C 1
ATOM 6417 O O . ASP A 1 801 ? 5.980 23.501 -39.338 1.00 42.97 801 ASP A O 1
ATOM 6421 N N . ILE A 1 802 ? 4.500 24.947 -40.183 1.00 42.28 802 ILE A N 1
ATOM 6422 C CA . ILE A 1 802 ? 3.315 24.130 -39.884 1.00 42.28 802 ILE A CA 1
ATOM 6423 C C . ILE A 1 802 ? 3.364 22.792 -40.645 1.00 42.28 802 ILE A C 1
ATOM 6425 O O . ILE A 1 802 ? 2.931 21.770 -40.124 1.00 42.28 802 ILE A O 1
ATOM 6429 N N . LYS A 1 803 ? 3.939 22.754 -41.857 1.00 38.91 803 LYS A N 1
ATOM 6430 C CA . LYS A 1 803 ? 4.102 21.500 -42.614 1.00 38.91 803 LYS A CA 1
ATOM 6431 C C . LYS A 1 803 ? 5.216 20.605 -42.071 1.00 38.91 803 LYS A C 1
ATOM 6433 O O . LYS A 1 803 ? 5.122 19.398 -42.253 1.00 38.91 803 LYS A O 1
ATOM 6438 N N . GLN A 1 804 ? 6.235 21.165 -41.418 1.00 41.91 804 GLN A N 1
ATOM 6439 C CA . GLN A 1 804 ? 7.296 20.387 -40.765 1.00 41.91 804 GLN A CA 1
ATOM 6440 C C . GLN A 1 804 ? 6.927 19.919 -39.354 1.00 41.91 804 GLN A C 1
ATOM 6442 O O . GLN A 1 804 ? 7.495 18.942 -38.893 1.00 41.91 804 GLN A O 1
ATOM 6447 N N . ALA A 1 805 ? 5.981 20.577 -38.680 1.00 42.97 805 ALA A N 1
ATOM 6448 C CA . ALA A 1 805 ? 5.464 20.119 -37.390 1.00 42.97 805 ALA A CA 1
ATOM 6449 C C . ALA A 1 805 ? 4.390 19.014 -37.513 1.00 42.97 805 ALA A C 1
ATOM 6451 O O . ALA A 1 805 ? 4.103 18.333 -36.532 1.00 42.97 805 ALA A O 1
ATOM 6452 N N . ILE A 1 806 ? 3.774 18.865 -38.696 1.00 40.53 806 ILE A N 1
ATOM 6453 C CA . ILE A 1 806 ? 2.700 17.891 -38.982 1.00 40.53 806 ILE A CA 1
ATOM 6454 C C . ILE A 1 806 ? 3.223 16.630 -39.713 1.00 40.53 806 ILE A C 1
ATOM 6456 O O . ILE A 1 806 ? 2.530 15.614 -39.731 1.00 40.53 806 ILE A O 1
ATOM 6460 N N . MET A 1 807 ? 4.431 16.668 -40.294 1.00 34.75 807 MET A N 1
ATOM 6461 C CA . MET A 1 807 ? 5.142 15.493 -40.839 1.00 34.75 807 MET A CA 1
ATOM 6462 C C . MET A 1 807 ? 6.130 14.938 -39.820 1.00 34.75 807 MET A C 1
ATOM 6464 O O . MET A 1 807 ? 6.287 13.697 -39.796 1.00 34.75 807 MET A O 1
#